Protein AF-A0A1F7IH40-F1 (afdb_monomer)

InterPro domains:
  IPR008752 Peptidase M11, gametolysin [PF05548] (237-484)
  IPR055372 Carbohydrate-binding module family 96 [PF24517] (741-883)

Nearest PDB structures (foldseek):
  8wab-assembly1_A  TM=8.880E-01  e=1.397E-15  Dysgonomonas sp. HDW5A
  4kkr-assembly1_A  TM=3.172E-01  e=5.698E-05  Vibrio cholerae MJ-1236
  4be6-assembly1_A  TM=3.573E-01  e=1.440E-04  Vibrio cholerae MJ-1236
  8rc4-assembly1_d  TM=4.873E-01  e=7.715E-03  Homo sapiens
  6z9c-assembly1_A  TM=2.840E-01  e=1.026E-03  Homo sapiens

Foldseek 3Di:
DDDDDDDDDDDDPVVVVVVVVVVVVVVVCVVVVVVVVVVVVVVVVPPDDDDDDDDDDDDDDPDPLLNLLVVLLVVLVVVLVVQVLHDDDPVSVVVNLVSLQSNQVSLCVCPPPHLVLNVLRARDPVSVVSDDVVCVVVLSHWDWDWAWFWKKKKWFAQPVVLDIDIWIAGPNATEHEHPPDDDAFTATWTFTAIDGPRHGYHYPCVVGIAHAPLDQLAAFEEQEEEEEEEQEPVHGAPDDQVQLCCQDVNPPLHLQVQCCQLLVNRYGYHYGYDYFYFYDPPVLVQLDVVSVVVRRVVRVVVVPDPCVVGLAYEYEYAAGPNSPRSGQKMAMCGRYIYGHHRPHDFRLRVSLNNLVSSQAAAAWAWAQAQALDDDPVRTDTRRLHPQQDSSRVSGSLGHHHDPQSCVSNCSQPPQQEEEDDAWDKAKAWASSDPDDGHAKYWYQLLFPQKIKIKGAHACDDSNVPQDVLRRQAIWIWIFGQFHSRTHIHTTQQRRDHPDDPCRNNNSGDHAQDWRAPPRRRKIKHFPGDDNTITIITIHGDPASFKEKDDKDKDQWDQHSLRAIEGEAFTKIWIKIKIWGQPFAFPWKKKWKQAQVRDIDIDIFDKDWDDRGSSCVRTTMIMTTDPMDGHHDWAKMKMWMWIATPVGHIYFIFMHIHTYYNDDDDDDDDDPDDRDDGDGHDDDDDDDDDDDDDDDDDDDDDDDDDDDDDDDDDDDDDDDDDDDDDDDDDDDDDDDDDDKDKWFFPFKWKAFPVFQQDAGRQPQKAKAAVVRGMKMKTKTFPQVCPPPDFPWKKKKWAWADFDPWKKWKFWFPDPPDHSRRDYNVPDTDTHDTQDIDGDDDHDGIDIDTNNVVCVVDPDRMTMMMIYTPHRGMTMTGDPNDPPNVRGIMMMTD

Secondary structure (DSSP, 8-state):
------------THHHHHHHHHHHHHTTTHHHHHHHHHHHHHHTTS-S----------------HHHHHHHHHHHHHHHHHHHTT----HHHHHHHHHHHHHHHHHHHTTTTT-HHHHHHTPPPHHHHHTS-HHHHHTT-S-EEEEEEEEEEEEEEEETTTTEEEEEEEETTEEEEE-TTSPPPPSEEEEEEEEEETTEEEES-HHHHEEESS-------EEEEEEEEEEEETTB-----HHHHHHHHH-SSSSHHHHHHHHTTTSEEEEEEEEEEEE--TTGGG--SHHHHHHHHHHHHHHTT--GGG-SEEEEEEPPPTTS----SEEEESSSEEEEE--SS--HHHHHHHHHHHTT---EEEEEBTTBSS--TTT-EEETT--TTSHHHH-STTPPPPPHHHHHHTT-S-GGGEEEE-S-EEEEEEBTT--SSS--EEEEE-SSSSEEEEEEB----GGGGGS-HHHHSS-EEEEEESS-TT--EEEE-SS--STT-TTGGGS-SPPTT-EEE-TTT--EEEEEEE-SSEEEEEEE--S----EEEEEEEES-EE-TTS-EEE-TTPEEEEEEEEEESSS-EEEEEEEEE-TTS-EEEEEEEEEE--S-SHHHHSEEEEEEEEEEE--SSEEEEEEEEEEETT-PBPPEEEEEEEE-SSPPPPPP--S------EEEPPPP--PPP-------------------PPPP-PPPP---PPPP-----PPPP--PPPPEEE--SEEEEEETTSTT---TT-SEEEEBTTTTEEEEEEEE-GGGTT---S-EEEEEEEEE--SS-EEEEE-S-----TTT--TTTPPPP--EEEEE----SSEEEEEE-HHHHHHS--SEEEEEEEES-SSPEEEE-TT-S-GGGS-EEEE-

Structure (mmCIF, N/CA/C/O backbone):
data_AF-A0A1F7IH40-F1
#
_entry.id   AF-A0A1F7IH40-F1
#
loop_
_atom_site.group_PDB
_atom_site.id
_atom_site.type_symbol
_atom_site.la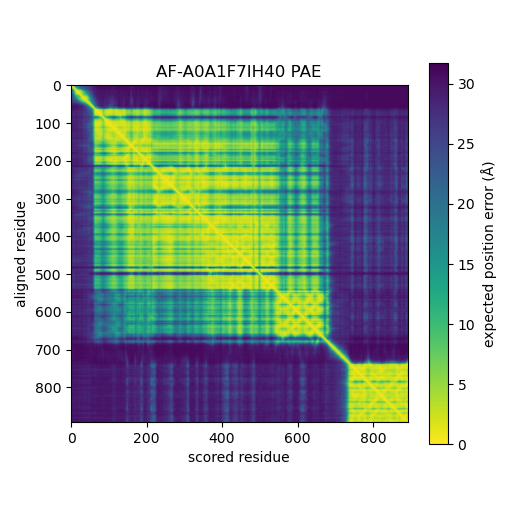bel_atom_id
_atom_site.label_alt_id
_atom_site.label_comp_id
_atom_site.label_asym_id
_atom_site.label_entity_id
_atom_site.label_seq_id
_atom_site.pdbx_PDB_ins_code
_atom_site.Cartn_x
_atom_site.Cartn_y
_atom_site.Cartn_z
_atom_site.occupancy
_atom_site.B_iso_or_equiv
_atom_site.auth_seq_id
_atom_site.auth_comp_id
_atom_site.auth_asym_id
_atom_site.auth_atom_id
_atom_site.pdbx_PDB_model_num
ATOM 1 N N . MET A 1 1 ? 35.200 -39.601 11.904 1.00 31.55 1 MET A N 1
ATOM 2 C CA . MET A 1 1 ? 35.349 -41.019 11.504 1.00 31.55 1 MET A CA 1
ATOM 3 C C . MET A 1 1 ? 36.508 -41.113 10.511 1.00 31.55 1 MET A C 1
ATOM 5 O O . MET A 1 1 ? 36.764 -40.129 9.834 1.00 31.55 1 MET A O 1
ATOM 9 N N . SER A 1 2 ? 37.238 -42.229 10.539 1.00 27.59 2 SER A N 1
ATOM 10 C CA . SER A 1 2 ? 38.558 -42.515 9.945 1.00 27.59 2 SER A CA 1
ATOM 11 C C . SER A 1 2 ? 38.853 -42.005 8.524 1.00 27.59 2 SER A C 1
ATOM 13 O O . SER A 1 2 ? 37.998 -42.037 7.646 1.00 27.59 2 SER A O 1
ATOM 15 N N . ILE A 1 3 ? 40.127 -41.653 8.320 1.00 35.00 3 ILE A N 1
ATOM 16 C CA . ILE A 1 3 ? 40.820 -41.389 7.049 1.00 35.00 3 ILE A CA 1
ATOM 17 C C . ILE A 1 3 ? 40.841 -42.653 6.172 1.00 35.00 3 ILE A C 1
ATOM 19 O O . ILE A 1 3 ? 41.009 -43.756 6.698 1.00 35.00 3 ILE A O 1
ATOM 23 N N . ASN A 1 4 ? 40.761 -42.474 4.849 1.00 28.94 4 ASN A N 1
ATOM 24 C CA . ASN A 1 4 ? 41.434 -43.347 3.885 1.00 28.94 4 ASN A CA 1
ATOM 25 C C . ASN A 1 4 ? 41.805 -42.567 2.611 1.00 28.94 4 ASN A C 1
ATOM 27 O O . ASN A 1 4 ? 40.940 -42.174 1.831 1.00 28.94 4 ASN A O 1
ATOM 31 N N . ASP A 1 5 ? 43.110 -42.371 2.425 1.00 38.44 5 ASP A N 1
ATOM 32 C CA . ASP A 1 5 ? 43.749 -41.947 1.180 1.00 38.44 5 ASP A CA 1
ATOM 33 C C . ASP A 1 5 ? 43.790 -43.101 0.169 1.00 38.44 5 ASP A C 1
ATOM 35 O O . ASP A 1 5 ? 44.081 -44.238 0.552 1.00 38.44 5 ASP A O 1
ATOM 39 N N . LYS A 1 6 ? 43.628 -42.790 -1.128 1.00 32.62 6 LYS A N 1
ATOM 40 C CA . LYS A 1 6 ? 44.474 -43.336 -2.211 1.00 32.62 6 LYS A CA 1
ATOM 41 C C . LYS A 1 6 ? 44.252 -42.638 -3.566 1.00 32.62 6 LYS A C 1
ATOM 43 O O . LYS A 1 6 ? 43.218 -42.805 -4.196 1.00 32.62 6 LYS A O 1
ATOM 48 N N . ASN A 1 7 ? 45.345 -42.006 -4.010 1.00 29.91 7 ASN A N 1
ATOM 49 C CA . ASN A 1 7 ? 45.889 -41.877 -5.373 1.00 29.91 7 ASN A CA 1
ATOM 50 C C . ASN A 1 7 ? 45.121 -41.071 -6.441 1.00 29.91 7 ASN A C 1
ATOM 52 O O . ASN A 1 7 ? 44.054 -41.470 -6.881 1.00 29.91 7 ASN A O 1
ATOM 56 N N . VAL A 1 8 ? 45.770 -40.037 -7.002 1.00 28.75 8 VAL A N 1
ATOM 57 C CA . VAL A 1 8 ? 46.522 -40.085 -8.283 1.00 28.75 8 VAL A CA 1
ATOM 58 C C . VAL A 1 8 ? 47.304 -38.767 -8.472 1.00 28.75 8 VAL A 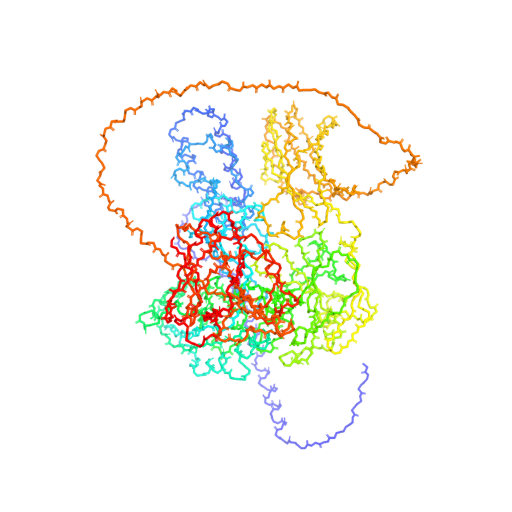C 1
ATOM 60 O O . VAL A 1 8 ? 46.845 -37.684 -8.127 1.00 28.75 8 VAL A O 1
ATOM 63 N N . SER A 1 9 ? 48.530 -38.894 -8.979 1.00 31.72 9 SER A N 1
ATOM 64 C CA . SER A 1 9 ? 49.558 -37.867 -9.184 1.00 31.72 9 SER A CA 1
ATOM 65 C C . SER A 1 9 ? 49.357 -36.999 -10.431 1.00 31.72 9 SER A C 1
ATOM 67 O O . SER A 1 9 ? 49.113 -37.560 -11.492 1.00 31.72 9 SER A O 1
ATOM 69 N N . PHE A 1 10 ? 49.671 -35.700 -10.351 1.00 29.08 10 PHE A N 1
ATOM 70 C CA . PHE A 1 10 ? 50.267 -34.935 -11.459 1.00 29.08 10 PHE A CA 1
ATOM 71 C C . PHE A 1 10 ? 51.255 -33.879 -10.931 1.00 29.08 10 PHE A C 1
ATOM 73 O O . PHE A 1 10 ? 51.117 -33.346 -9.831 1.00 29.08 10 PHE A O 1
ATOM 80 N N . SER A 1 11 ? 52.303 -33.658 -11.719 1.00 36.69 11 SER A N 1
ATOM 81 C CA . SER A 1 11 ? 53.461 -32.792 -11.497 1.00 36.69 11 SER A CA 1
ATOM 82 C C . SER A 1 11 ? 53.113 -31.328 -11.222 1.00 36.69 11 SER A C 1
ATOM 84 O O . SER A 1 11 ? 52.255 -30.784 -11.904 1.00 36.69 11 SER A O 1
ATOM 86 N N . ASN A 1 12 ? 53.859 -30.668 -10.326 1.00 40.84 12 ASN A N 1
ATOM 87 C CA . ASN A 1 12 ? 54.332 -29.290 -10.532 1.00 40.84 12 ASN A CA 1
ATOM 88 C C . ASN A 1 12 ? 55.325 -28.884 -9.434 1.00 40.84 12 ASN A C 1
ATOM 90 O O . ASN A 1 12 ? 54.953 -28.624 -8.288 1.00 40.84 12 ASN A O 1
ATOM 94 N N . SER A 1 13 ? 56.606 -28.801 -9.794 1.00 42.66 13 SER A N 1
ATOM 95 C CA . SER A 1 13 ? 57.679 -28.293 -8.930 1.00 42.66 13 SER A CA 1
ATOM 96 C C . SER A 1 13 ? 57.525 -26.805 -8.578 1.00 42.66 13 SER A C 1
ATOM 98 O O . SER A 1 13 ? 58.171 -26.349 -7.643 1.00 42.66 13 SER A O 1
ATOM 100 N N . GLU A 1 14 ? 56.619 -26.065 -9.227 1.00 41.44 14 GLU A N 1
ATOM 101 C CA . GLU A 1 14 ? 56.300 -24.666 -8.891 1.00 41.44 14 GLU A CA 1
ATOM 102 C C . GLU A 1 14 ? 55.417 -24.498 -7.639 1.00 41.44 14 GLU A C 1
ATOM 104 O O . GLU A 1 14 ? 55.418 -23.436 -7.013 1.00 41.44 14 GLU A O 1
ATOM 109 N N . ASN A 1 15 ? 54.697 -25.541 -7.206 1.00 49.69 15 ASN A N 1
ATOM 110 C CA . 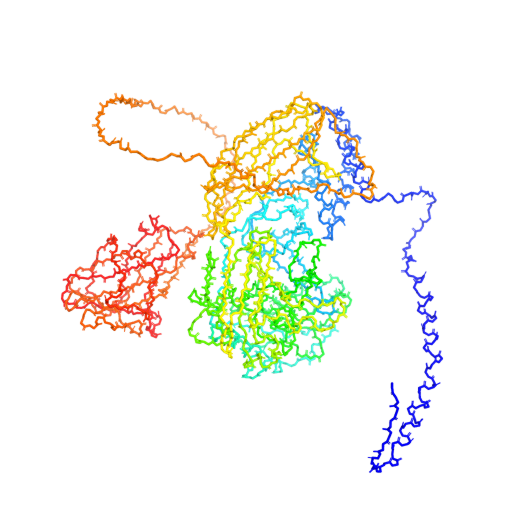ASN A 1 15 ? 53.778 -25.430 -6.064 1.00 49.69 15 ASN A CA 1
ATOM 111 C C . ASN A 1 15 ? 54.456 -25.635 -4.697 1.00 49.69 15 ASN A C 1
ATOM 113 O O . ASN A 1 15 ? 53.928 -25.176 -3.685 1.00 49.69 15 ASN A O 1
ATOM 117 N N . LYS A 1 16 ? 55.652 -26.242 -4.634 1.00 44.69 16 LYS A N 1
ATOM 118 C CA . LYS A 1 16 ? 56.411 -26.363 -3.371 1.00 44.69 16 LYS A CA 1
ATOM 119 C C . LYS A 1 16 ? 57.125 -25.067 -2.967 1.00 44.69 16 LYS A C 1
ATOM 121 O O . LYS A 1 16 ? 57.230 -24.802 -1.772 1.00 44.69 16 LYS A O 1
ATOM 126 N N . GLU A 1 17 ? 57.555 -24.234 -3.917 1.00 46.62 17 GLU A N 1
ATOM 127 C CA . GLU A 1 17 ? 58.127 -22.913 -3.600 1.00 46.62 17 GLU A CA 1
ATOM 128 C C . GLU A 1 17 ? 57.058 -21.869 -3.257 1.00 46.62 17 GLU A C 1
ATOM 130 O O . GLU A 1 17 ? 57.241 -21.108 -2.305 1.00 46.62 17 GLU A O 1
ATOM 135 N N . LYS A 1 18 ? 55.902 -21.877 -3.937 1.00 44.59 18 LYS A N 1
ATOM 136 C CA . LYS A 1 18 ? 54.784 -20.977 -3.601 1.00 44.59 18 LYS A CA 1
ATOM 137 C C . LYS A 1 18 ? 54.226 -21.243 -2.199 1.00 44.59 18 LYS A C 1
ATOM 139 O O . LYS A 1 18 ? 54.029 -20.298 -1.444 1.00 44.59 18 LYS A O 1
ATOM 144 N N . ILE A 1 19 ? 54.075 -22.508 -1.795 1.00 49.62 19 ILE A N 1
ATOM 145 C CA . ILE A 1 19 ? 53.600 -22.860 -0.443 1.00 49.62 19 ILE A CA 1
ATOM 146 C C . ILE A 1 19 ? 54.642 -22.505 0.635 1.00 49.62 19 ILE A C 1
ATOM 148 O O . ILE A 1 19 ? 54.274 -22.027 1.708 1.00 49.62 19 ILE A O 1
ATOM 152 N N . ARG A 1 20 ? 55.946 -22.640 0.349 1.00 48.00 20 ARG A N 1
ATOM 153 C CA . ARG A 1 20 ? 57.018 -22.236 1.279 1.00 48.00 20 ARG A CA 1
ATOM 154 C C . ARG A 1 20 ? 57.091 -20.712 1.459 1.00 48.00 20 ARG A C 1
ATOM 156 O O . ARG A 1 20 ? 57.293 -20.255 2.581 1.00 48.00 20 ARG A O 1
ATOM 163 N N . ASN A 1 21 ? 56.855 -19.931 0.401 1.00 45.34 21 ASN A N 1
ATOM 164 C CA . ASN A 1 21 ? 56.799 -18.466 0.482 1.00 45.34 21 ASN A CA 1
ATOM 165 C C . ASN A 1 21 ? 55.521 -17.947 1.160 1.00 45.34 21 ASN A C 1
ATOM 167 O O . ASN A 1 21 ? 55.593 -16.944 1.869 1.00 45.34 21 ASN A O 1
ATOM 171 N N . ILE A 1 22 ? 54.392 -18.655 1.034 1.00 48.28 22 ILE A N 1
ATOM 172 C CA . ILE A 1 22 ? 53.131 -18.339 1.733 1.00 48.28 22 ILE A CA 1
ATOM 173 C C . ILE A 1 22 ? 53.228 -18.649 3.242 1.00 48.28 22 ILE A C 1
ATOM 175 O O . ILE A 1 22 ? 52.742 -17.870 4.062 1.00 48.28 22 ILE A O 1
ATOM 179 N N . LEU A 1 23 ? 53.931 -19.718 3.642 1.00 41.94 23 LEU A N 1
ATOM 180 C CA . LEU A 1 23 ? 54.187 -20.051 5.057 1.00 41.94 23 LEU A CA 1
ATOM 181 C C . LEU A 1 23 ? 55.251 -19.155 5.727 1.00 41.94 23 LEU A C 1
ATOM 183 O O . LEU A 1 23 ? 55.197 -18.930 6.933 1.00 41.94 23 LEU A O 1
ATOM 187 N N . LEU A 1 24 ? 56.197 -18.591 4.965 1.00 42.09 24 LEU A N 1
ATOM 188 C CA . LEU A 1 24 ? 57.214 -17.663 5.492 1.00 42.09 24 LEU A CA 1
ATOM 189 C C . LEU A 1 24 ? 56.738 -16.202 5.583 1.00 42.09 24 LEU A C 1
ATOM 191 O O . LEU A 1 24 ? 57.270 -15.444 6.397 1.00 42.09 24 LEU A O 1
ATOM 195 N N . THR A 1 25 ? 55.734 -15.799 4.798 1.00 42.44 25 THR A N 1
ATOM 196 C CA . THR A 1 25 ? 55.097 -14.469 4.909 1.00 42.44 25 THR A CA 1
ATOM 197 C C . THR A 1 25 ? 54.036 -14.420 6.010 1.00 42.44 25 THR A C 1
ATOM 199 O O . THR A 1 25 ? 53.916 -13.403 6.691 1.00 42.44 25 THR A O 1
ATOM 202 N N . SER A 1 26 ? 53.350 -15.532 6.285 1.00 47.69 26 SER A N 1
ATOM 203 C CA . SER A 1 26 ? 52.362 -15.633 7.371 1.00 47.69 26 SER A CA 1
ATOM 204 C C . SER A 1 26 ? 52.978 -15.732 8.780 1.00 47.69 26 SER A C 1
ATOM 206 O O . SER A 1 26 ? 52.344 -15.303 9.743 1.00 47.69 26 SER A O 1
ATOM 208 N N . LEU A 1 27 ? 54.244 -16.154 8.930 1.00 40.38 27 LEU A N 1
ATOM 209 C CA . LEU A 1 27 ? 54.954 -16.138 10.226 1.00 40.38 27 LEU A CA 1
ATOM 210 C C . LEU A 1 27 ? 55.595 -14.784 10.608 1.00 40.38 27 LEU A C 1
ATOM 212 O O . LEU A 1 27 ? 56.076 -14.642 11.731 1.00 40.38 27 LEU A O 1
ATOM 216 N N . LYS A 1 28 ? 55.595 -13.776 9.721 1.00 44.88 28 LYS A N 1
ATOM 217 C CA . LYS A 1 28 ? 56.142 -12.429 10.009 1.00 44.88 28 LYS A CA 1
ATOM 218 C C . LYS A 1 28 ? 55.084 -11.364 10.327 1.00 44.88 28 LYS A C 1
ATOM 220 O O . LYS A 1 28 ? 55.450 -10.269 10.741 1.00 44.88 28 LYS A O 1
ATOM 225 N N . ILE A 1 29 ? 53.794 -11.676 10.181 1.00 46.34 29 ILE A N 1
ATOM 226 C CA . ILE A 1 29 ? 52.680 -10.730 10.414 1.00 46.34 29 ILE A CA 1
ATOM 227 C C . ILE A 1 29 ? 52.004 -10.962 11.784 1.00 46.34 29 ILE A C 1
ATOM 229 O O . ILE A 1 29 ? 51.344 -10.073 12.324 1.00 46.34 29 ILE A O 1
ATOM 233 N N . LEU A 1 30 ? 52.254 -12.111 12.420 1.00 40.22 30 LEU A N 1
ATOM 234 C CA . LEU A 1 30 ? 51.683 -12.468 13.723 1.00 40.22 30 LEU A CA 1
ATOM 235 C C . LEU A 1 30 ? 52.082 -11.537 14.901 1.00 40.22 30 LEU A C 1
ATOM 237 O O . LEU A 1 30 ? 51.232 -11.303 15.760 1.00 40.22 30 LEU A O 1
ATOM 241 N N . PRO A 1 31 ? 53.286 -10.920 14.958 1.00 43.69 31 PRO A N 1
ATOM 242 C CA . PRO A 1 31 ? 53.615 -9.956 16.018 1.00 43.69 31 PRO A CA 1
ATOM 243 C C . PRO A 1 31 ? 52.926 -8.591 15.838 1.00 43.69 31 PRO A C 1
ATOM 245 O O . PRO A 1 31 ? 52.682 -7.890 16.817 1.00 43.69 31 PRO A O 1
ATOM 248 N N . VAL A 1 32 ? 52.591 -8.212 14.597 1.00 48.16 32 VAL A N 1
ATOM 249 C CA . VAL A 1 32 ? 51.960 -6.919 14.272 1.00 48.16 32 VAL A CA 1
ATOM 250 C C . VAL A 1 32 ? 50.466 -6.949 14.600 1.00 48.16 32 VAL A C 1
ATOM 252 O O . VAL A 1 32 ? 49.932 -5.973 15.120 1.00 48.16 32 VAL A O 1
ATOM 255 N N . PHE A 1 33 ? 49.805 -8.094 14.410 1.00 45.66 33 PHE A N 1
ATOM 256 C CA . PHE A 1 33 ? 48.393 -8.273 14.767 1.00 45.66 33 PHE A CA 1
ATOM 257 C C . PHE A 1 33 ? 48.145 -8.236 16.288 1.00 45.66 33 PHE A C 1
ATOM 259 O O . PHE A 1 33 ? 47.139 -7.685 16.732 1.00 45.66 33 PHE A O 1
ATOM 266 N N . ILE A 1 34 ? 49.086 -8.734 17.102 1.00 44.62 34 ILE A N 1
ATOM 267 C CA . ILE A 1 34 ? 48.999 -8.678 18.575 1.00 44.62 34 ILE A CA 1
ATOM 268 C C . ILE A 1 34 ? 49.257 -7.250 19.100 1.00 44.62 34 ILE A C 1
ATOM 270 O O . ILE A 1 34 ? 48.617 -6.827 20.063 1.00 44.62 34 ILE A O 1
ATOM 274 N N . LEU A 1 35 ? 50.113 -6.461 18.434 1.00 40.00 35 LEU A N 1
ATOM 275 C CA . LEU A 1 35 ? 50.351 -5.056 18.797 1.00 40.00 35 LEU A CA 1
ATOM 276 C C . LEU A 1 35 ? 49.177 -4.133 18.407 1.00 40.00 35 LEU A C 1
ATOM 278 O O . LEU A 1 35 ? 48.859 -3.196 19.137 1.00 40.00 35 LEU A O 1
ATOM 282 N N . VAL A 1 36 ? 48.499 -4.415 17.287 1.00 45.03 36 VAL A N 1
ATOM 283 C CA . VAL A 1 36 ? 47.311 -3.668 16.831 1.00 45.03 36 VAL A CA 1
ATOM 284 C C . VAL A 1 36 ? 46.094 -3.959 17.720 1.00 45.03 36 VAL A C 1
ATOM 286 O O . VAL A 1 36 ? 45.376 -3.030 18.080 1.00 45.03 36 VAL A O 1
ATOM 289 N N . LEU A 1 37 ? 45.914 -5.198 18.192 1.00 40.50 37 LEU A N 1
ATOM 290 C CA . LEU A 1 37 ? 44.874 -5.536 19.178 1.00 40.50 37 LEU A CA 1
ATOM 291 C C . LEU A 1 37 ? 45.132 -4.904 20.563 1.00 40.50 37 LEU A C 1
ATOM 293 O O . LEU A 1 37 ? 44.183 -4.483 21.225 1.00 40.50 37 LEU A O 1
ATOM 297 N N . ALA A 1 38 ? 46.396 -4.734 20.972 1.00 38.78 38 ALA A N 1
ATOM 298 C CA . ALA A 1 38 ? 46.749 -4.009 22.197 1.00 38.78 38 ALA A CA 1
ATOM 299 C C . ALA A 1 38 ? 46.556 -2.479 22.077 1.00 38.78 38 ALA A C 1
ATOM 301 O O . ALA A 1 38 ? 46.170 -1.834 23.053 1.00 38.78 38 ALA A O 1
ATOM 302 N N . MET A 1 39 ? 46.752 -1.890 20.888 1.00 37.88 39 MET A N 1
ATOM 303 C CA . MET A 1 39 ? 46.488 -0.460 20.652 1.00 37.88 39 MET A CA 1
ATOM 304 C C . MET A 1 39 ? 44.999 -0.136 20.446 1.00 37.88 39 MET A C 1
ATOM 306 O O . MET A 1 39 ? 44.554 0.938 20.850 1.00 37.88 39 MET A O 1
ATOM 310 N N . ILE A 1 40 ? 44.196 -1.073 19.930 1.00 40.41 40 ILE A N 1
ATOM 311 C CA . ILE A 1 40 ? 42.729 -0.934 19.868 1.00 40.41 40 ILE A CA 1
ATOM 312 C C . ILE A 1 40 ? 42.106 -1.071 21.273 1.00 40.41 40 ILE A C 1
ATOM 314 O O . ILE A 1 40 ? 41.187 -0.326 21.610 1.00 40.41 40 ILE A O 1
ATOM 318 N N . GLY A 1 41 ? 42.673 -1.916 22.146 1.00 36.88 41 GLY A N 1
ATOM 319 C CA . GLY A 1 41 ? 42.272 -2.019 23.559 1.00 36.88 41 GLY A CA 1
ATOM 320 C C . GLY A 1 41 ? 42.599 -0.786 24.420 1.00 36.88 41 GLY A C 1
ATOM 321 O O . GLY A 1 41 ? 41.905 -0.524 25.400 1.00 36.88 41 GLY A O 1
ATOM 322 N N . ALA A 1 42 ? 43.606 0.012 24.044 1.00 34.84 42 ALA A N 1
ATOM 323 C CA . ALA A 1 42 ? 43.968 1.253 24.740 1.00 34.84 42 ALA A CA 1
ATOM 324 C C . ALA A 1 42 ? 43.314 2.519 24.138 1.00 34.84 42 ALA A C 1
ATOM 326 O O . ALA A 1 42 ? 43.137 3.511 24.844 1.00 34.84 42 ALA A O 1
ATOM 327 N N . GLY A 1 43 ? 42.901 2.490 22.863 1.00 33.81 43 GLY A N 1
ATOM 328 C CA . GLY A 1 43 ? 42.227 3.609 22.185 1.00 33.81 43 GLY A CA 1
ATOM 329 C C . GLY A 1 43 ? 40.728 3.742 22.487 1.00 33.81 43 GLY A C 1
ATOM 330 O O . GLY A 1 43 ? 40.176 4.836 22.386 1.00 33.81 43 GLY A O 1
ATOM 331 N N . LEU A 1 44 ? 40.071 2.663 22.926 1.00 33.53 44 LEU A N 1
ATOM 332 C CA . LEU A 1 44 ? 38.642 2.660 23.280 1.00 33.53 44 LEU A CA 1
ATOM 333 C C . LEU A 1 44 ? 38.332 3.225 24.682 1.00 33.53 44 LEU A C 1
ATOM 335 O O . LEU A 1 44 ? 37.164 3.385 25.022 1.00 33.53 44 LEU A O 1
ATOM 339 N N . ASN A 1 45 ? 39.350 3.612 25.463 1.00 33.94 45 ASN A N 1
ATOM 340 C CA . ASN A 1 45 ? 39.183 4.292 26.757 1.00 33.94 45 ASN A CA 1
ATOM 341 C C . ASN A 1 45 ? 39.595 5.780 26.758 1.00 33.94 45 ASN A C 1
ATOM 343 O O . ASN A 1 45 ? 39.509 6.433 27.795 1.00 33.94 45 ASN A O 1
ATOM 347 N N . LEU A 1 46 ? 39.994 6.357 25.615 1.00 31.52 46 LEU A N 1
ATOM 348 C CA . LEU A 1 46 ? 40.430 7.761 25.514 1.00 31.52 46 LEU A CA 1
ATOM 349 C C . LEU A 1 46 ? 39.878 8.461 24.259 1.00 31.52 46 LEU A C 1
ATOM 351 O O . LEU A 1 46 ? 40.622 9.026 23.463 1.00 31.52 46 LEU A O 1
ATOM 355 N N . ARG A 1 47 ? 38.552 8.458 24.067 1.00 31.31 47 ARG A N 1
ATOM 356 C CA . ARG A 1 47 ? 37.882 9.448 23.193 1.00 31.31 47 ARG A CA 1
ATOM 357 C C . ARG A 1 47 ? 36.427 9.723 23.586 1.00 31.31 47 ARG A C 1
ATOM 359 O O . ARG A 1 47 ? 35.531 9.823 22.760 1.00 31.31 47 ARG A O 1
ATOM 366 N N . LYS A 1 48 ? 36.204 9.890 24.887 1.00 30.05 48 LYS A N 1
ATOM 367 C CA . LYS A 1 48 ? 35.161 10.761 25.444 1.00 30.05 48 LYS A CA 1
ATOM 368 C C . LYS A 1 48 ? 35.913 11.823 26.240 1.00 30.05 48 LYS A C 1
ATOM 370 O O . LYS A 1 48 ? 36.835 11.456 26.955 1.00 30.05 48 LYS A O 1
ATOM 375 N N . SER A 1 49 ? 35.513 13.089 26.128 1.00 34.16 49 SER A N 1
ATOM 376 C CA . SER A 1 49 ? 36.132 14.275 26.752 1.00 34.16 49 SER A CA 1
ATOM 377 C C . SER A 1 49 ? 37.320 14.885 25.998 1.00 34.16 49 SER A C 1
ATOM 379 O O . SER A 1 49 ? 38.465 14.601 26.328 1.00 34.16 49 SER A O 1
ATOM 381 N N . GLN A 1 50 ? 37.034 15.832 25.099 1.00 27.17 50 GLN A N 1
ATOM 382 C CA . GLN A 1 50 ? 37.704 17.140 25.088 1.00 27.17 50 GLN A CA 1
ATOM 383 C C . GLN A 1 50 ? 36.714 18.198 24.577 1.00 27.17 50 GLN A C 1
ATOM 385 O O . GLN A 1 50 ? 36.522 18.368 23.380 1.00 27.17 50 GLN A O 1
ATOM 390 N N . ASP A 1 51 ? 36.085 18.877 25.531 1.00 28.58 51 ASP A N 1
ATOM 391 C CA . ASP A 1 51 ? 35.351 20.131 25.369 1.00 28.58 51 ASP A CA 1
ATOM 392 C C . ASP A 1 51 ? 36.165 21.189 26.148 1.00 28.58 51 ASP A C 1
ATOM 394 O O . ASP A 1 51 ? 36.459 20.952 27.329 1.00 28.58 51 ASP A O 1
ATOM 398 N N . PRO A 1 52 ? 36.663 22.284 25.543 1.00 30.88 52 PRO A N 1
ATOM 399 C CA . PRO A 1 52 ? 37.574 23.188 26.234 1.00 30.88 52 PRO A CA 1
ATOM 400 C C . PRO A 1 52 ? 36.848 24.424 26.792 1.00 30.88 52 PRO A C 1
ATOM 402 O O . PRO A 1 52 ? 36.649 25.392 26.065 1.00 30.88 52 PRO A O 1
ATOM 405 N N . ARG A 1 53 ? 36.579 24.447 28.111 1.00 29.28 53 ARG A N 1
ATOM 406 C CA . ARG A 1 53 ? 37.118 25.434 29.092 1.00 29.28 53 ARG A CA 1
ATOM 407 C C . ARG A 1 53 ? 36.307 25.549 30.404 1.00 29.28 53 ARG A C 1
ATOM 409 O O . ARG A 1 53 ? 35.113 25.804 30.411 1.00 29.28 53 ARG A O 1
ATOM 416 N N . SER A 1 54 ? 37.089 25.479 31.490 1.00 26.64 54 SER A N 1
ATOM 417 C CA . SER A 1 54 ? 36.969 26.081 32.837 1.00 26.64 54 SER A CA 1
ATOM 418 C C . SER A 1 54 ? 35.889 25.625 33.836 1.00 26.64 54 SER A C 1
ATOM 420 O O . SER A 1 54 ? 34.810 26.194 33.934 1.00 26.64 54 SER A O 1
ATOM 422 N N . SER A 1 55 ? 36.294 24.674 34.685 1.00 29.09 55 SER A N 1
ATOM 423 C CA . SER A 1 55 ? 36.391 24.782 36.158 1.00 29.09 55 SER A CA 1
ATOM 424 C C . SER A 1 55 ? 35.443 25.727 36.926 1.00 29.09 55 SER A C 1
ATOM 426 O O . SER A 1 55 ? 35.727 26.917 37.041 1.00 29.09 55 SER A O 1
ATOM 428 N N . ALA A 1 56 ? 34.468 25.145 37.633 1.00 28.27 56 ALA A N 1
ATOM 429 C CA . ALA A 1 56 ? 34.216 25.382 39.062 1.00 28.27 56 ALA A CA 1
ATOM 430 C C . ALA A 1 56 ? 33.333 24.254 39.636 1.00 28.27 56 ALA A C 1
ATOM 432 O O . ALA A 1 56 ? 32.433 23.746 38.976 1.00 28.27 56 ALA A O 1
ATOM 433 N N . VAL A 1 57 ? 33.654 23.837 40.857 1.00 35.91 57 VAL A N 1
ATOM 434 C CA . VAL A 1 57 ? 33.104 22.695 41.599 1.00 35.91 57 VAL A CA 1
ATOM 435 C C . VAL A 1 57 ? 31.615 22.880 41.926 1.00 35.91 57 VAL A C 1
ATOM 437 O O . VAL A 1 57 ? 31.231 23.894 42.498 1.00 35.91 57 VAL A O 1
ATOM 440 N N . GLY A 1 58 ? 30.802 21.861 41.634 1.00 26.47 58 GLY A N 1
ATOM 441 C CA . GLY A 1 58 ? 29.415 21.735 42.086 1.00 26.47 58 GLY A CA 1
ATOM 442 C C . GLY A 1 58 ? 28.855 20.359 41.723 1.00 26.47 58 GLY A C 1
ATOM 443 O O . GLY A 1 58 ? 28.713 20.022 40.552 1.00 26.47 58 GLY A O 1
ATOM 444 N N . THR A 1 59 ? 28.587 19.532 42.728 1.00 32.84 59 THR A N 1
ATOM 445 C CA . THR A 1 59 ? 27.957 18.212 42.610 1.00 32.84 59 THR A CA 1
ATOM 446 C C . THR A 1 59 ? 26.554 18.333 42.013 1.00 32.84 59 THR A C 1
ATOM 448 O O . THR A 1 59 ? 25.648 18.778 42.709 1.00 32.84 59 THR A O 1
ATOM 451 N N . ASN A 1 60 ? 26.353 17.898 40.768 1.00 30.75 60 ASN A N 1
ATOM 452 C CA . ASN A 1 60 ? 25.021 17.737 40.185 1.00 30.75 60 ASN A CA 1
ATOM 453 C C . ASN A 1 60 ? 24.819 16.284 39.742 1.00 30.75 60 ASN A C 1
ATOM 455 O O . ASN A 1 60 ? 25.445 15.815 38.791 1.00 30.75 60 ASN A O 1
ATOM 459 N N . ASN A 1 61 ? 23.909 15.587 40.429 1.00 35.59 61 ASN A N 1
ATOM 460 C CA . ASN A 1 61 ? 23.208 14.424 39.892 1.00 35.59 61 ASN A CA 1
ATOM 461 C C . ASN A 1 61 ? 22.693 14.785 38.490 1.00 35.59 61 ASN A C 1
ATOM 463 O O . ASN A 1 61 ? 21.890 15.709 38.359 1.00 35.59 61 ASN A O 1
ATOM 467 N N . LYS A 1 62 ? 23.131 14.079 37.441 1.00 38.34 62 LYS A N 1
ATOM 468 C CA . LYS A 1 62 ? 22.459 14.147 36.136 1.00 38.34 62 LYS A CA 1
ATOM 469 C C . LYS A 1 62 ? 21.071 13.529 36.305 1.00 38.34 62 LYS A C 1
ATOM 471 O O . LYS A 1 62 ? 20.930 12.312 36.280 1.00 38.34 62 LYS A O 1
ATOM 476 N N . ILE A 1 63 ? 20.068 14.368 36.541 1.00 53.06 63 ILE A N 1
ATOM 477 C CA . ILE A 1 63 ? 18.660 13.969 36.529 1.00 53.06 63 ILE A CA 1
ATOM 478 C C . ILE A 1 63 ? 18.356 13.432 35.121 1.00 53.06 63 ILE A C 1
ATOM 480 O O . ILE A 1 63 ? 18.688 14.085 34.134 1.00 53.06 63 ILE A O 1
ATOM 484 N N . ASN A 1 64 ? 17.772 12.236 35.021 1.00 77.19 64 ASN A N 1
ATOM 485 C CA . ASN A 1 64 ? 17.316 11.663 33.751 1.00 77.19 64 ASN A CA 1
ATOM 486 C C . ASN A 1 64 ? 16.254 12.588 33.122 1.00 77.19 64 ASN A C 1
ATOM 488 O O . ASN A 1 64 ? 15.368 13.066 33.830 1.00 77.19 64 ASN A O 1
ATOM 492 N N . ASN A 1 65 ? 16.312 12.818 31.805 1.00 76.50 65 ASN A N 1
ATOM 493 C CA . ASN A 1 65 ? 15.359 13.655 31.061 1.00 76.50 65 ASN A CA 1
ATOM 494 C C . ASN A 1 65 ? 13.891 13.313 31.378 1.00 76.50 65 ASN A C 1
ATOM 496 O O . ASN A 1 65 ? 13.080 14.222 31.554 1.00 76.50 65 ASN A O 1
ATOM 500 N N . SER A 1 66 ? 13.570 12.021 31.537 1.00 72.31 66 SER A N 1
ATOM 501 C CA . SER A 1 66 ? 12.228 11.561 31.940 1.00 72.31 66 SER A CA 1
ATOM 502 C C . SER A 1 66 ? 11.824 12.095 33.318 1.00 72.31 66 SER A C 1
ATOM 504 O O . SER A 1 66 ? 10.731 12.631 33.491 1.00 72.31 66 SER A O 1
ATOM 506 N N . ASP A 1 67 ? 12.706 11.986 34.311 1.00 74.25 67 ASP A N 1
ATOM 507 C CA . ASP A 1 67 ? 12.414 12.439 35.675 1.00 74.25 67 ASP A CA 1
ATOM 508 C C . ASP A 1 67 ? 12.306 13.964 35.733 1.00 74.25 67 ASP A C 1
ATOM 510 O O . ASP A 1 67 ? 11.472 14.514 36.458 1.00 74.25 67 ASP A O 1
ATOM 514 N N . ARG A 1 68 ? 13.102 14.661 34.912 1.00 84.88 68 ARG A N 1
ATOM 515 C CA . ARG A 1 68 ? 13.050 16.117 34.810 1.00 84.88 68 ARG A CA 1
ATOM 516 C C . ARG A 1 68 ? 11.751 16.606 34.170 1.00 84.88 68 ARG A C 1
ATOM 518 O O . ARG A 1 68 ? 11.126 17.501 34.735 1.00 84.88 68 ARG A O 1
ATOM 525 N N . ILE A 1 69 ? 11.304 16.006 33.062 1.00 81.75 69 ILE A N 1
ATOM 526 C CA . ILE A 1 69 ? 9.998 16.323 32.458 1.00 81.75 69 ILE A CA 1
ATOM 527 C C . ILE A 1 69 ? 8.868 16.099 33.465 1.00 81.75 69 ILE A C 1
ATOM 529 O O . ILE A 1 69 ? 8.010 16.966 33.620 1.00 81.75 69 ILE A O 1
ATOM 533 N N . LYS A 1 70 ? 8.879 14.973 34.189 1.00 71.19 70 LYS A N 1
ATOM 534 C CA . LYS A 1 70 ? 7.853 14.658 35.197 1.00 71.19 70 LYS A CA 1
ATOM 535 C C . LYS A 1 70 ? 7.805 15.699 36.318 1.00 71.19 70 LYS A C 1
ATOM 537 O O . LYS A 1 70 ? 6.717 16.112 36.730 1.00 71.19 70 LYS A O 1
ATOM 542 N N . ALA A 1 71 ? 8.969 16.160 36.779 1.00 73.56 71 ALA A N 1
ATOM 543 C CA . ALA A 1 71 ? 9.058 17.240 37.757 1.00 73.56 71 ALA A CA 1
ATOM 544 C C . ALA A 1 71 ? 8.458 18.546 37.210 1.00 73.56 71 ALA A C 1
ATOM 546 O O . ALA A 1 71 ? 7.642 19.171 37.883 1.00 73.56 71 ALA A O 1
ATOM 547 N N . ILE A 1 72 ? 8.782 18.920 35.968 1.00 79.62 72 ILE A N 1
ATOM 548 C CA . ILE A 1 72 ? 8.238 20.133 35.341 1.00 79.62 72 ILE A CA 1
ATOM 549 C C . ILE A 1 72 ? 6.715 20.032 35.129 1.00 79.62 72 ILE A C 1
ATOM 551 O O . ILE A 1 72 ? 5.988 20.972 35.449 1.00 79.62 72 ILE A O 1
ATOM 555 N N . ASN A 1 73 ? 6.204 18.884 34.670 1.00 80.25 73 ASN A N 1
ATOM 556 C CA . ASN A 1 73 ? 4.762 18.638 34.529 1.00 80.25 73 ASN A CA 1
ATOM 557 C C . ASN A 1 73 ? 4.022 18.808 35.869 1.00 80.25 73 ASN A C 1
ATOM 559 O O . ASN A 1 73 ? 2.911 19.342 35.913 1.00 80.25 73 ASN A O 1
ATOM 563 N N . SER A 1 74 ? 4.654 18.403 36.974 1.00 73.69 74 SER A N 1
ATOM 564 C CA . SER A 1 74 ? 4.104 18.575 38.324 1.00 73.69 74 SER A CA 1
ATOM 565 C C . SER A 1 74 ? 4.042 20.049 38.743 1.00 73.69 74 SER A C 1
ATOM 567 O O . SER A 1 74 ? 3.056 20.469 39.350 1.00 73.69 74 SER A O 1
ATOM 569 N N . GLU A 1 75 ? 5.042 20.854 38.374 1.00 79.69 75 GLU A N 1
ATOM 570 C CA . GLU A 1 75 ? 5.042 22.304 38.614 1.00 79.69 75 GLU A CA 1
ATOM 571 C C . GLU A 1 75 ? 3.911 23.017 37.857 1.00 79.69 75 GLU A C 1
ATOM 573 O O . GLU A 1 75 ? 3.239 23.879 38.424 1.00 79.69 75 GLU A O 1
ATOM 578 N N . PHE A 1 76 ? 3.609 22.617 36.617 1.00 78.62 76 PHE A N 1
ATOM 579 C CA . PHE A 1 76 ? 2.465 23.164 35.868 1.00 78.62 76 PHE A CA 1
ATOM 580 C C . PHE A 1 76 ? 1.129 22.849 36.533 1.00 78.62 76 PHE A C 1
ATOM 582 O O . PHE A 1 76 ? 0.257 23.713 36.643 1.00 78.62 76 PHE A O 1
ATOM 589 N N . LEU A 1 77 ? 0.975 21.630 37.042 1.00 72.19 77 LEU A N 1
ATOM 590 C CA . LEU A 1 77 ? -0.226 21.252 37.771 1.00 72.19 77 LEU A CA 1
ATOM 591 C C . LEU A 1 77 ? -0.365 22.042 39.087 1.00 72.19 77 LEU A C 1
ATOM 593 O O . LEU A 1 77 ? -1.462 22.481 39.439 1.00 72.19 77 LEU A O 1
ATOM 597 N N . ASN A 1 78 ? 0.736 22.247 39.815 1.00 71.38 78 ASN A N 1
ATOM 598 C CA . ASN A 1 78 ? 0.757 23.054 41.039 1.00 71.38 78 ASN A CA 1
ATOM 599 C C . ASN A 1 78 ? 0.448 24.530 40.760 1.00 71.38 78 ASN A C 1
ATOM 601 O O . ASN A 1 78 ? -0.272 25.173 41.530 1.00 71.38 78 ASN A O 1
ATOM 605 N N . TYR A 1 79 ? 0.930 25.056 39.637 1.00 74.06 79 TYR A N 1
ATOM 606 C CA . TYR A 1 79 ? 0.605 26.394 39.166 1.00 74.06 79 TYR A CA 1
ATOM 607 C C . TYR A 1 79 ? -0.904 26.567 38.957 1.00 74.06 79 TYR A C 1
ATOM 609 O O . TYR A 1 79 ? -1.515 27.459 39.548 1.00 74.06 79 TYR A O 1
ATOM 617 N N . VAL A 1 80 ? -1.539 25.674 38.192 1.00 70.94 80 VAL A N 1
ATOM 618 C CA . VAL A 1 80 ? -2.989 25.733 37.931 1.00 70.94 80 VAL A CA 1
ATOM 619 C C . VAL A 1 80 ? -3.792 25.650 39.235 1.00 70.94 80 VAL A C 1
ATOM 621 O O . VAL A 1 80 ? -4.742 26.407 39.443 1.00 70.94 80 VAL A O 1
ATOM 624 N N . LYS A 1 81 ? -3.365 24.797 40.174 1.00 68.62 81 LYS A N 1
ATOM 625 C CA . LYS A 1 81 ? -4.004 24.660 41.494 1.00 68.62 81 LYS A CA 1
ATOM 626 C C . LYS A 1 81 ? -3.865 25.903 42.374 1.00 68.62 81 LYS A C 1
ATOM 628 O O . LYS A 1 81 ? -4.810 26.247 43.082 1.00 68.62 81 LYS A O 1
ATOM 633 N N . SER A 1 82 ? -2.695 26.541 42.377 1.00 68.12 82 SER A N 1
ATOM 634 C CA . SER A 1 82 ? -2.406 27.684 43.256 1.00 68.12 82 SER A CA 1
ATOM 635 C C . SER A 1 82 ? -3.013 28.993 42.753 1.00 68.12 82 SER A C 1
ATOM 637 O O . SER A 1 82 ? -3.361 29.848 43.565 1.00 68.12 82 SER A O 1
ATOM 639 N N . THR A 1 83 ? -3.195 29.138 41.439 1.00 65.62 83 THR A N 1
ATOM 640 C CA . THR A 1 83 ? -3.687 30.381 40.834 1.00 65.62 83 THR A CA 1
ATOM 641 C C . THR A 1 83 ? -5.208 30.485 40.768 1.00 65.62 83 THR A C 1
ATOM 643 O O . THR A 1 83 ? -5.716 31.601 40.797 1.00 65.62 83 THR A O 1
ATOM 646 N N . LYS A 1 84 ? -5.964 29.377 40.687 1.00 58.38 84 LYS A N 1
ATOM 647 C CA . LYS A 1 84 ? -7.433 29.393 40.462 1.00 58.38 84 LYS A CA 1
ATOM 648 C C . LYS A 1 84 ? -7.877 30.346 39.323 1.00 58.38 84 LYS A C 1
ATOM 650 O O . LYS A 1 84 ? -8.989 30.868 39.360 1.00 58.38 84 LYS A O 1
ATOM 655 N N . GLY A 1 85 ? -7.008 30.627 38.347 1.00 50.94 85 GLY A N 1
ATOM 656 C CA . GLY A 1 85 ? -7.261 31.607 37.281 1.00 50.94 85 GLY A CA 1
ATOM 657 C C . GLY A 1 85 ? -7.044 33.090 37.643 1.00 50.94 85 GLY A C 1
ATOM 658 O O . GLY A 1 85 ? -7.485 33.956 36.891 1.00 50.94 85 GLY A O 1
ATOM 659 N N . GLN A 1 86 ? -6.390 33.420 38.764 1.00 54.25 86 GLN A N 1
ATOM 660 C CA . GLN A 1 86 ? -6.023 34.796 39.142 1.00 54.25 86 GLN A CA 1
ATOM 661 C C . GLN A 1 86 ? -4.595 35.177 38.718 1.00 54.25 86 GLN A C 1
ATOM 663 O O . GLN A 1 86 ? -3.708 34.329 38.617 1.00 54.25 86 GLN A O 1
ATOM 668 N N . ALA A 1 87 ? -4.372 36.478 38.491 1.00 54.72 87 ALA A N 1
ATOM 669 C CA . ALA A 1 87 ? -3.076 37.028 38.101 1.00 54.72 87 ALA A CA 1
ATOM 670 C C . ALA A 1 87 ? -2.016 36.838 39.203 1.00 54.72 87 ALA A C 1
ATOM 672 O O . ALA A 1 87 ? -2.254 37.138 40.373 1.00 54.72 87 ALA A O 1
ATOM 673 N N . ILE A 1 88 ? -0.831 36.376 38.808 1.00 64.88 88 ILE A N 1
ATOM 674 C CA . ILE A 1 88 ? 0.340 36.172 39.672 1.00 64.88 88 ILE A CA 1
ATOM 675 C C . ILE A 1 88 ? 1.430 37.213 39.405 1.00 64.88 88 ILE A C 1
ATOM 677 O O . ILE A 1 88 ? 1.401 37.926 38.405 1.00 64.88 88 ILE A O 1
ATOM 681 N N . ASN A 1 89 ? 2.414 37.294 40.303 1.00 69.56 89 ASN A N 1
ATOM 682 C CA . ASN A 1 89 ? 3.550 38.199 40.142 1.00 69.56 89 ASN A CA 1
ATOM 683 C C . ASN A 1 89 ? 4.441 37.826 38.930 1.00 69.56 89 ASN A C 1
ATOM 685 O O . ASN A 1 89 ? 4.439 36.693 38.435 1.00 69.56 89 ASN A O 1
ATOM 689 N N . GLN A 1 90 ? 5.227 38.801 38.461 1.00 69.81 90 GLN A N 1
ATOM 690 C CA . GLN A 1 90 ? 6.080 38.662 37.276 1.00 69.81 90 GLN A CA 1
ATOM 691 C C . GLN A 1 90 ? 7.134 37.550 37.430 1.00 69.81 90 GLN A C 1
ATOM 693 O O . GLN A 1 90 ? 7.355 36.786 36.500 1.00 69.81 90 GLN A O 1
ATOM 698 N N . GLN A 1 91 ? 7.717 37.385 38.621 1.00 71.81 91 GLN A N 1
ATOM 699 C CA . GLN A 1 91 ? 8.759 36.386 38.881 1.00 71.81 91 GLN A CA 1
ATOM 700 C C . GLN A 1 91 ? 8.246 34.943 38.746 1.00 71.81 91 GLN A C 1
ATOM 702 O O . GLN A 1 91 ? 8.913 34.088 38.166 1.00 71.81 91 GLN A O 1
ATOM 707 N N . SER A 1 92 ? 7.038 34.662 39.241 1.00 70.75 92 SER A N 1
ATOM 708 C CA . SER A 1 92 ? 6.373 33.370 39.051 1.00 70.75 92 SER A CA 1
ATOM 709 C C . SER A 1 92 ? 6.020 33.121 37.581 1.00 70.75 92 SER A C 1
ATOM 711 O O . SER A 1 92 ? 6.065 31.980 37.125 1.00 70.75 92 SER A O 1
ATOM 713 N N . THR A 1 93 ? 5.725 34.183 36.826 1.00 72.06 93 THR A N 1
ATOM 714 C CA . THR A 1 93 ? 5.472 34.107 35.381 1.00 72.06 93 THR A CA 1
ATOM 715 C C . THR A 1 93 ? 6.754 33.792 34.608 1.00 72.06 93 THR A C 1
ATOM 717 O O . THR A 1 93 ? 6.741 32.920 33.738 1.00 72.06 93 THR A O 1
ATOM 720 N N . ASP A 1 94 ? 7.875 34.431 34.945 1.00 79.50 94 ASP A N 1
ATOM 721 C CA . ASP A 1 94 ? 9.175 34.204 34.300 1.00 79.50 94 ASP A CA 1
ATOM 722 C C . ASP A 1 94 ? 9.710 32.789 34.589 1.00 79.50 94 ASP A C 1
ATOM 724 O O . ASP A 1 94 ? 10.193 32.101 33.688 1.00 79.50 94 ASP A O 1
ATOM 728 N N . ASN A 1 95 ? 9.539 32.298 35.821 1.00 83.44 95 ASN A N 1
ATOM 729 C CA . ASN A 1 95 ? 9.882 30.919 36.176 1.00 83.44 95 ASN A CA 1
ATOM 730 C C . ASN A 1 95 ? 9.076 29.896 35.365 1.00 83.44 95 ASN A C 1
ATOM 732 O O . ASN A 1 95 ? 9.644 28.926 34.866 1.00 83.44 95 ASN A O 1
ATOM 736 N N . LEU A 1 96 ? 7.770 30.123 35.188 1.00 84.62 96 LEU A N 1
ATOM 737 C CA . LEU A 1 96 ? 6.919 29.240 34.391 1.00 84.62 96 LEU A CA 1
ATOM 738 C C . LEU A 1 96 ? 7.351 29.211 32.916 1.00 84.62 96 LEU A C 1
ATOM 740 O O . LEU A 1 96 ? 7.380 28.143 32.307 1.00 84.62 96 LEU A O 1
ATOM 744 N N . HIS A 1 97 ? 7.742 30.360 32.356 1.00 88.88 97 HIS A N 1
ATOM 745 C CA . HIS A 1 97 ? 8.290 30.438 31.000 1.00 88.88 97 HIS A CA 1
ATOM 746 C C . HIS A 1 97 ? 9.581 29.627 30.850 1.00 88.88 97 HIS A C 1
ATOM 748 O O . HIS A 1 97 ? 9.717 28.880 29.882 1.00 88.88 97 HIS A O 1
ATOM 754 N N . ASN A 1 98 ? 10.506 29.742 31.806 1.00 89.50 98 ASN A N 1
ATOM 755 C CA . ASN A 1 98 ? 11.764 28.994 31.783 1.00 89.50 98 ASN A CA 1
ATOM 756 C C . ASN A 1 98 ? 11.525 27.481 31.879 1.00 89.50 98 ASN A C 1
ATOM 758 O O . ASN A 1 98 ? 12.115 26.717 31.117 1.00 89.50 98 ASN A O 1
ATOM 762 N N . LEU A 1 99 ? 10.608 27.054 32.752 1.00 91.31 99 LEU A N 1
ATOM 763 C CA . LEU A 1 99 ? 10.215 25.648 32.874 1.00 91.31 99 LEU A CA 1
ATOM 764 C C . LEU A 1 99 ? 9.559 25.123 31.588 1.00 91.31 99 LEU A C 1
ATOM 766 O O . LEU A 1 99 ? 9.867 24.017 31.152 1.00 91.31 99 LEU A O 1
ATOM 770 N N . ALA A 1 100 ? 8.702 25.918 30.942 1.00 92.44 100 ALA A N 1
ATOM 771 C CA . ALA A 1 100 ? 8.097 25.554 29.661 1.00 92.44 100 ALA A CA 1
ATOM 772 C C . ALA A 1 100 ? 9.128 25.431 28.536 1.00 92.44 100 ALA A C 1
ATOM 774 O O . ALA A 1 100 ? 9.079 24.474 27.765 1.00 92.44 100 ALA A O 1
ATOM 775 N N . ALA A 1 101 ? 10.097 26.345 28.480 1.00 93.62 101 ALA A N 1
ATOM 776 C CA . ALA A 1 101 ? 11.197 26.266 27.526 1.00 93.62 101 ALA A CA 1
ATOM 777 C C . ALA A 1 101 ? 12.066 25.017 27.747 1.00 93.62 101 ALA A C 1
ATOM 779 O O . ALA A 1 101 ? 12.384 24.319 26.784 1.00 93.62 101 ALA A O 1
ATOM 780 N N . GLU A 1 102 ? 12.399 24.693 28.999 1.00 94.25 102 GLU A N 1
ATOM 781 C CA . GLU A 1 102 ? 13.157 23.486 29.341 1.00 94.25 102 GLU A CA 1
ATOM 782 C C . GLU A 1 102 ? 12.384 22.211 28.981 1.00 94.25 102 GLU A C 1
ATOM 784 O O . GLU A 1 102 ? 12.920 21.329 28.309 1.00 94.25 102 GLU A O 1
ATOM 789 N N . ARG A 1 103 ? 11.102 22.129 29.358 1.00 93.75 103 ARG A N 1
ATOM 790 C CA . ARG A 1 103 ? 10.246 20.982 29.033 1.00 93.75 103 ARG A CA 1
ATOM 791 C C . ARG A 1 103 ? 10.172 20.753 27.532 1.00 93.75 103 ARG A C 1
ATOM 793 O O . ARG A 1 103 ? 10.317 19.619 27.092 1.00 93.75 103 ARG A O 1
ATOM 800 N N . LYS A 1 104 ? 9.973 21.814 26.750 1.00 94.56 104 LYS A N 1
ATOM 801 C CA . LYS A 1 104 ? 9.957 21.736 25.289 1.00 94.56 104 LYS A CA 1
ATOM 802 C C . LYS A 1 104 ? 11.242 21.115 24.739 1.00 94.56 104 LYS A C 1
ATOM 804 O O . LYS A 1 104 ? 11.154 20.217 23.910 1.00 94.56 104 LYS A O 1
ATOM 809 N N . GLN A 1 105 ? 12.415 21.550 25.204 1.00 94.25 105 GLN A N 1
ATOM 810 C CA . GLN A 1 105 ? 13.693 20.977 24.761 1.00 94.25 105 GLN A CA 1
ATOM 811 C C . GLN A 1 105 ? 13.796 19.487 25.096 1.00 94.25 105 GLN A C 1
ATOM 813 O O . GLN A 1 105 ? 14.207 18.691 24.256 1.00 94.25 105 GLN A O 1
ATOM 818 N N . LEU A 1 106 ? 13.364 19.094 26.296 1.00 91.44 106 LEU A N 1
ATOM 819 C CA . LEU A 1 106 ? 13.359 17.690 26.698 1.00 91.44 106 LEU A CA 1
ATOM 820 C C . LEU A 1 106 ? 12.374 16.860 25.858 1.00 91.44 106 LEU A C 1
ATOM 822 O O . LEU A 1 106 ? 12.724 15.763 25.436 1.00 91.44 106 LEU A O 1
ATOM 826 N N . MET A 1 107 ? 11.179 17.380 25.559 1.00 91.56 107 MET A N 1
ATOM 827 C CA . MET A 1 107 ? 10.216 16.697 24.686 1.00 91.56 107 MET A CA 1
ATOM 828 C C . MET A 1 107 ? 10.760 16.510 23.271 1.00 91.56 107 MET A C 1
ATOM 830 O O . MET A 1 107 ? 10.667 15.419 22.721 1.00 91.56 107 MET A O 1
ATOM 834 N N . LEU A 1 108 ? 11.345 17.561 22.692 1.00 93.69 108 LEU A N 1
ATOM 835 C CA . LEU A 1 108 ? 11.945 17.502 21.360 1.00 93.69 108 LEU A CA 1
ATOM 836 C C . LEU A 1 108 ? 13.146 16.549 21.312 1.00 93.69 108 LEU A C 1
ATOM 838 O O . LEU A 1 108 ? 13.382 15.950 20.273 1.00 93.69 108 LEU A O 1
ATOM 842 N N . SER A 1 109 ? 13.862 16.361 22.428 1.00 92.62 109 SER A N 1
ATOM 843 C CA . SER A 1 109 ? 14.994 15.426 22.504 1.00 92.62 109 SER A CA 1
ATOM 844 C C . SER A 1 109 ? 14.608 13.952 22.372 1.00 92.62 109 SER A C 1
ATOM 846 O O . SER A 1 109 ? 15.485 13.131 22.130 1.00 92.62 109 SER A O 1
ATOM 848 N N . TYR A 1 110 ? 13.322 13.614 22.525 1.00 89.25 110 TYR A N 1
ATOM 849 C CA . TYR A 1 110 ? 12.827 12.268 22.236 1.00 89.25 110 TYR A CA 1
ATOM 850 C C . TYR A 1 110 ? 12.618 12.017 20.743 1.00 89.25 110 TYR A C 1
ATOM 852 O O . TYR A 1 110 ? 12.471 10.872 20.348 1.00 89.25 110 TYR A O 1
ATOM 860 N N . LEU A 1 111 ? 12.579 13.048 19.900 1.00 90.50 111 LEU A N 1
ATOM 861 C CA . LEU A 1 111 ? 12.348 12.886 18.466 1.00 90.50 111 LEU A CA 1
ATOM 862 C C . LEU A 1 111 ? 13.695 12.859 17.722 1.00 90.50 111 LEU A C 1
ATOM 864 O O . LEU A 1 111 ? 14.568 13.671 18.038 1.00 90.50 111 LEU A O 1
ATOM 868 N N . PRO A 1 112 ? 13.878 11.979 16.717 1.00 86.38 112 PRO A N 1
ATOM 869 C CA . PRO A 1 112 ? 12.887 11.078 16.114 1.00 86.38 112 PRO A CA 1
ATOM 870 C C . PRO A 1 112 ? 12.773 9.694 16.780 1.00 86.38 112 PRO A C 1
ATOM 872 O O . PRO A 1 112 ? 11.889 8.935 16.398 1.00 86.38 112 PRO A O 1
ATOM 875 N N . ASP A 1 113 ? 13.666 9.362 17.714 1.00 83.06 113 ASP A N 1
ATOM 876 C CA . ASP A 1 113 ? 13.942 7.971 18.100 1.00 83.06 113 ASP A CA 1
ATOM 877 C C . ASP A 1 113 ? 12.917 7.357 19.063 1.00 83.06 113 ASP A C 1
ATOM 879 O O . ASP A 1 113 ? 12.728 6.150 19.031 1.00 83.06 113 ASP A O 1
ATOM 883 N N . GLU A 1 114 ? 12.277 8.167 19.914 1.00 84.94 114 GLU A N 1
ATOM 884 C CA . GLU A 1 114 ? 11.364 7.734 20.984 1.00 84.94 114 GLU A CA 1
ATOM 885 C C . GLU A 1 114 ? 10.044 8.548 21.021 1.00 84.94 114 GLU A C 1
ATOM 887 O O . GLU A 1 114 ? 9.686 9.131 22.054 1.00 84.94 114 GLU A O 1
ATOM 892 N N . PRO A 1 115 ? 9.274 8.628 19.917 1.00 87.88 115 PRO A N 1
ATOM 893 C CA . PRO A 1 115 ? 8.051 9.434 19.832 1.00 87.88 115 PRO A CA 1
ATOM 894 C C . PRO A 1 115 ? 6.972 9.019 20.842 1.00 87.88 115 PRO A C 1
ATOM 896 O O . PRO A 1 115 ? 6.173 9.856 21.266 1.00 87.88 115 PRO A O 1
ATOM 899 N N . ASP A 1 116 ? 6.979 7.769 21.305 1.00 81.31 116 ASP A N 1
ATOM 900 C CA . ASP A 1 116 ? 6.083 7.313 22.371 1.00 81.31 116 ASP A CA 1
ATOM 901 C C . ASP A 1 116 ? 6.348 8.052 23.690 1.00 81.31 116 ASP A C 1
ATOM 903 O O . ASP A 1 116 ? 5.406 8.493 24.349 1.00 81.31 116 ASP A O 1
ATOM 907 N N . LYS A 1 117 ? 7.614 8.334 24.028 1.00 81.75 117 LYS A N 1
ATOM 908 C CA . LYS A 1 117 ? 7.950 9.133 25.218 1.00 81.75 117 LYS A CA 1
ATOM 909 C C . LYS A 1 117 ? 7.482 10.579 25.100 1.00 81.75 117 LYS A C 1
ATOM 911 O O . LYS A 1 117 ? 7.173 11.204 26.115 1.00 81.75 117 LYS A O 1
ATOM 916 N N . PHE A 1 118 ? 7.404 11.134 23.891 1.00 87.69 118 PHE A N 1
ATOM 917 C CA . PHE A 1 118 ? 6.775 12.439 23.682 1.00 87.69 118 PHE A CA 1
ATOM 918 C C . PHE A 1 118 ? 5.283 12.382 24.043 1.00 87.69 118 PHE A C 1
ATOM 920 O O . PHE A 1 118 ? 4.796 13.226 24.801 1.00 87.69 118 PHE A O 1
ATOM 927 N N . LEU A 1 119 ? 4.575 11.371 23.529 1.00 82.94 119 LEU A N 1
ATOM 928 C CA . LEU A 1 119 ? 3.136 11.176 23.728 1.00 82.94 119 LEU A CA 1
ATOM 929 C C . LEU A 1 119 ? 2.777 10.869 25.192 1.00 82.94 119 LEU A C 1
ATOM 931 O O . LEU A 1 119 ? 1.778 11.373 25.700 1.00 82.94 119 LEU A O 1
ATOM 935 N N . GLU A 1 120 ? 3.616 10.119 25.905 1.00 77.12 120 GLU A N 1
ATOM 936 C CA . GLU A 1 120 ? 3.444 9.818 27.336 1.00 77.12 120 GLU A CA 1
ATOM 937 C C . GLU A 1 120 ? 3.521 11.063 28.238 1.00 77.12 120 GLU A C 1
ATOM 939 O O . GLU A 1 120 ? 3.048 11.047 29.376 1.00 77.12 120 GLU A O 1
ATOM 944 N N . ASN A 1 121 ? 4.124 12.153 27.752 1.00 79.38 121 ASN A N 1
ATOM 945 C CA . ASN A 1 121 ? 4.422 13.344 28.548 1.00 79.38 121 ASN A CA 1
ATOM 946 C C . ASN A 1 121 ? 3.596 14.583 28.167 1.00 79.38 121 ASN A C 1
ATOM 948 O O . ASN A 1 121 ? 3.911 15.683 28.638 1.00 79.38 121 ASN A O 1
ATOM 952 N N . LEU A 1 122 ? 2.552 14.426 27.349 1.00 83.06 122 LEU A N 1
ATOM 953 C CA . LEU A 1 122 ? 1.618 15.494 26.975 1.00 83.06 122 LEU A CA 1
ATOM 954 C C . LEU A 1 122 ? 0.977 16.146 28.211 1.00 83.06 122 LEU A C 1
ATOM 956 O O . LEU A 1 122 ? 0.631 15.474 29.182 1.00 83.06 122 LEU A O 1
ATOM 960 N N . ILE A 1 123 ? 0.790 17.467 28.179 1.00 79.00 123 ILE A N 1
ATOM 961 C CA . ILE A 1 123 ? 0.052 18.173 29.230 1.00 79.00 123 ILE A CA 1
ATOM 962 C C . ILE A 1 123 ? -1.453 17.954 29.010 1.00 79.00 123 ILE A C 1
ATOM 964 O O . ILE A 1 123 ? -1.940 18.161 27.892 1.00 79.00 123 ILE A O 1
ATOM 968 N N . PRO A 1 124 ? -2.206 17.591 30.061 1.00 69.62 124 PRO A N 1
ATOM 969 C CA . PRO A 1 124 ? -3.660 17.468 29.997 1.00 69.62 124 PRO A CA 1
ATOM 970 C C . PRO A 1 124 ? -4.368 18.766 29.568 1.00 69.62 124 PRO A C 1
ATOM 972 O O . PRO A 1 124 ? -3.935 19.871 29.902 1.00 69.62 124 PRO A O 1
ATOM 975 N N . GLU A 1 125 ? -5.479 18.647 28.839 1.00 69.31 125 GLU A N 1
ATOM 976 C CA . GLU A 1 125 ? -6.184 19.799 28.253 1.00 69.31 125 GLU A CA 1
ATOM 977 C C . GLU A 1 125 ? -6.790 20.739 29.314 1.00 69.31 125 GLU A C 1
ATOM 979 O O . GLU A 1 125 ? -6.805 21.956 29.141 1.00 69.31 125 GLU A O 1
ATOM 984 N N . ASP A 1 126 ? -7.222 20.200 30.454 1.00 63.69 126 ASP A N 1
ATOM 985 C CA . ASP A 1 126 ? -7.706 20.965 31.609 1.00 63.69 126 ASP A CA 1
ATOM 986 C C . ASP A 1 126 ? -6.590 21.798 32.258 1.00 63.69 126 ASP A C 1
ATOM 988 O O . ASP A 1 126 ? -6.815 22.939 32.671 1.00 63.69 126 ASP A O 1
ATOM 992 N N . VAL A 1 127 ? -5.360 21.275 32.285 1.00 72.62 127 VAL A N 1
ATOM 993 C CA . VAL A 1 127 ? -4.182 22.037 32.714 1.00 72.62 127 VAL A CA 1
ATOM 994 C C . VAL A 1 127 ? -3.878 23.125 31.683 1.00 72.62 127 VAL A C 1
ATOM 996 O O . VAL A 1 127 ? -3.716 24.282 32.065 1.00 72.62 127 VAL A O 1
ATOM 999 N N . LYS A 1 128 ? -3.887 22.800 30.380 1.00 79.69 128 LYS A N 1
ATOM 1000 C CA . LYS A 1 128 ? -3.638 23.764 29.288 1.00 79.69 128 LYS A CA 1
ATOM 1001 C C . LYS A 1 128 ? -4.589 24.957 29.318 1.00 79.69 128 LYS A C 1
ATOM 1003 O O . LYS A 1 128 ? -4.127 26.088 29.189 1.00 79.69 128 LYS A O 1
ATOM 1008 N N . GLN A 1 129 ? -5.883 24.731 29.549 1.00 76.12 129 GLN A N 1
ATOM 1009 C CA . GLN A 1 129 ? -6.894 25.796 29.618 1.00 76.12 129 GLN A CA 1
ATOM 1010 C C . GLN A 1 129 ? -6.622 26.833 30.718 1.00 76.12 129 GLN A C 1
ATOM 1012 O O . GLN A 1 129 ? -7.077 27.972 30.611 1.00 76.12 129 GLN A O 1
ATOM 1017 N N . ASN A 1 130 ? -5.876 26.450 31.756 1.00 76.81 130 ASN A N 1
ATOM 1018 C CA . ASN A 1 130 ? -5.546 27.296 32.900 1.00 76.81 130 ASN A CA 1
ATOM 1019 C C . ASN A 1 130 ? -4.087 27.793 32.890 1.00 76.81 130 ASN A C 1
ATOM 1021 O O . ASN A 1 130 ? -3.663 28.460 33.836 1.00 76.81 130 ASN A O 1
ATOM 1025 N N . LEU A 1 131 ? -3.311 27.484 31.845 1.00 83.00 131 LEU A N 1
ATOM 1026 C CA . LEU A 1 131 ? -1.968 28.031 31.653 1.00 83.00 131 LEU A CA 1
ATOM 1027 C C . LEU A 1 131 ? -2.023 29.413 30.971 1.00 83.00 131 LEU A C 1
ATOM 1029 O O . LEU A 1 131 ? -2.943 29.687 30.194 1.00 83.00 131 LEU A O 1
ATOM 1033 N N . PRO A 1 132 ? -1.028 30.291 31.206 1.00 84.88 132 PRO A N 1
ATOM 1034 C CA . PRO A 1 132 ? -0.952 31.585 30.534 1.00 84.88 132 PRO A CA 1
ATOM 1035 C C . PRO A 1 132 ? -0.924 31.441 29.009 1.00 84.88 132 PRO A C 1
ATOM 1037 O O . PRO A 1 132 ? -0.168 30.634 28.455 1.00 84.88 132 PRO A O 1
ATOM 1040 N N . ARG A 1 133 ? -1.728 32.257 28.315 1.00 82.25 133 ARG A N 1
ATOM 1041 C CA . ARG A 1 133 ? -1.865 32.211 26.846 1.00 82.25 133 ARG A CA 1
ATOM 1042 C C . ARG A 1 133 ? -0.543 32.501 26.130 1.00 82.25 133 ARG A C 1
ATOM 1044 O O . ARG A 1 133 ? -0.336 32.032 25.013 1.00 82.25 133 ARG A O 1
ATOM 1051 N N . GLU A 1 134 ? 0.364 33.228 26.779 1.00 85.56 134 GLU A N 1
ATOM 1052 C CA . GLU A 1 134 ? 1.697 33.569 26.282 1.00 85.56 134 GLU A CA 1
ATOM 1053 C C . GLU A 1 134 ? 2.585 32.339 26.052 1.00 85.56 134 GLU A C 1
ATOM 1055 O O . GLU A 1 134 ? 3.446 32.362 25.174 1.00 85.56 134 GLU A O 1
ATOM 1060 N N . LEU A 1 135 ? 2.380 31.249 26.802 1.00 88.88 135 LEU A N 1
ATOM 1061 C CA . LEU A 1 135 ? 3.138 30.011 26.594 1.00 88.88 135 LEU A CA 1
ATOM 1062 C C . LEU A 1 135 ? 2.774 29.348 25.258 1.00 88.88 135 LEU A C 1
ATOM 1064 O O . LEU A 1 135 ? 3.642 28.796 24.581 1.00 88.88 135 LEU A O 1
ATOM 1068 N N . PHE A 1 136 ? 1.507 29.452 24.852 1.00 86.12 136 PHE A N 1
ATOM 1069 C CA . PHE A 1 136 ? 1.013 28.928 23.579 1.00 86.12 136 PHE A CA 1
ATOM 1070 C C . PHE A 1 136 ? 1.421 29.822 22.410 1.00 86.12 136 PHE A C 1
ATOM 1072 O O . PHE A 1 136 ? 1.886 29.314 21.396 1.00 86.12 136 PHE A O 1
ATOM 1079 N N . SER A 1 137 ? 1.323 31.151 22.554 1.00 83.94 137 SER A N 1
ATOM 1080 C CA . SER A 1 137 ? 1.747 32.079 21.493 1.00 83.94 137 SER A CA 1
ATOM 1081 C C . SER A 1 137 ? 3.257 32.037 21.223 1.00 83.94 137 SER A C 1
ATOM 1083 O O . SER A 1 137 ? 3.685 32.359 20.117 1.00 83.94 137 SER A O 1
ATOM 1085 N N . LYS A 1 138 ? 4.060 31.594 22.200 1.00 88.06 138 LYS A N 1
ATOM 1086 C CA . LYS A 1 138 ? 5.503 31.326 22.062 1.00 88.06 138 LYS A CA 1
ATOM 1087 C C . LYS A 1 138 ? 5.840 29.883 21.648 1.00 88.06 138 LYS A C 1
ATOM 1089 O O . LYS A 1 138 ? 7.019 29.531 21.637 1.00 88.06 138 LYS A O 1
ATOM 1094 N N . ASN A 1 139 ? 4.849 29.041 21.334 1.00 90.19 139 ASN A N 1
ATOM 1095 C CA . ASN A 1 139 ? 5.033 27.620 21.003 1.00 90.19 139 ASN A CA 1
ATOM 1096 C C . ASN A 1 139 ? 5.867 26.849 22.051 1.00 90.19 139 ASN A C 1
ATOM 1098 O O . ASN A 1 139 ? 6.725 26.041 21.695 1.00 90.19 139 ASN A O 1
ATOM 1102 N N . LEU A 1 140 ? 5.676 27.130 23.346 1.00 92.56 140 LEU A N 1
ATOM 1103 C CA . LEU A 1 140 ? 6.374 26.434 24.440 1.00 92.56 140 LEU A CA 1
ATOM 1104 C C . LEU A 1 140 ? 5.632 25.178 24.917 1.00 92.56 140 LEU A C 1
ATOM 1106 O O . LEU A 1 140 ? 6.216 24.341 25.598 1.00 92.56 140 LEU A O 1
ATOM 1110 N N . ILE A 1 141 ? 4.355 25.058 24.561 1.00 92.50 141 ILE A N 1
ATOM 1111 C CA . ILE A 1 141 ? 3.459 23.968 24.945 1.00 92.50 141 ILE A CA 1
ATOM 1112 C C . ILE A 1 141 ? 2.884 23.354 23.672 1.00 92.50 141 ILE A C 1
ATOM 1114 O O . ILE A 1 141 ? 2.520 24.077 22.743 1.00 92.50 141 ILE A O 1
ATOM 1118 N N . GLU A 1 142 ? 2.800 22.028 23.627 1.00 91.56 142 GLU A N 1
ATOM 1119 C CA . GLU A 1 142 ? 2.235 21.314 22.491 1.00 91.56 142 GLU A CA 1
ATOM 1120 C C . GLU A 1 142 ? 0.722 21.529 22.376 1.00 91.56 142 GLU A C 1
ATOM 1122 O O . GLU A 1 142 ? -0.016 21.520 23.368 1.00 91.56 142 GLU A O 1
ATOM 1127 N N . LYS A 1 143 ? 0.243 21.678 21.145 1.00 88.38 143 LYS A N 1
ATOM 1128 C CA . LYS A 1 143 ? -1.166 21.928 20.833 1.00 88.38 143 LYS A CA 1
ATOM 1129 C C . LYS A 1 143 ? -1.736 20.794 19.995 1.00 88.38 143 LYS A C 1
ATOM 1131 O O . LYS A 1 143 ? -1.069 20.298 19.091 1.00 88.38 143 LYS A O 1
ATOM 1136 N N . LYS A 1 144 ? -2.965 20.374 20.295 1.00 85.44 144 LYS A N 1
ATOM 1137 C CA . LYS A 1 144 ? -3.665 19.397 19.461 1.00 85.44 144 LYS A CA 1
ATOM 1138 C C . LYS A 1 144 ? -4.121 20.088 18.179 1.00 85.44 144 LYS A C 1
ATOM 1140 O O . LYS A 1 144 ? -4.765 21.130 18.246 1.00 85.44 144 LYS A O 1
ATOM 1145 N N . GLU A 1 145 ? -3.762 19.528 17.034 1.00 86.50 145 GLU A N 1
ATOM 1146 C CA . GLU A 1 145 ? -3.991 20.126 15.721 1.00 86.50 145 GLU A CA 1
ATOM 1147 C C . GLU A 1 145 ? -4.460 19.071 14.722 1.00 86.50 145 GLU A C 1
ATOM 1149 O O . GLU A 1 145 ? -4.008 17.923 14.739 1.00 86.50 145 GLU A O 1
ATOM 1154 N N . THR A 1 146 ? -5.350 19.492 13.825 1.00 86.62 146 THR A N 1
ATOM 1155 C CA . THR A 1 146 ? -5.754 18.710 12.656 1.00 86.62 146 THR A CA 1
ATOM 1156 C C . THR A 1 146 ? -5.075 19.304 11.433 1.00 86.62 146 THR A C 1
ATOM 1158 O O . THR A 1 146 ? -5.443 20.382 10.964 1.00 86.62 146 THR A O 1
ATOM 1161 N N . VAL A 1 147 ? -4.092 18.595 10.890 1.00 89.38 147 VAL A N 1
ATOM 1162 C CA . VAL A 1 147 ? -3.330 19.025 9.720 1.00 89.38 147 VAL A CA 1
ATOM 1163 C C . VAL A 1 147 ? -3.796 18.239 8.505 1.00 89.38 147 VAL A C 1
ATOM 1165 O O . VAL A 1 147 ? -3.733 17.014 8.477 1.00 89.38 147 VAL A O 1
ATOM 1168 N N . LYS A 1 148 ? -4.259 18.954 7.480 1.00 88.12 148 LYS A N 1
ATOM 1169 C CA . LYS A 1 148 ? -4.598 18.376 6.176 1.00 88.12 148 LYS A CA 1
ATOM 1170 C C . LYS A 1 148 ? -3.509 18.705 5.181 1.00 88.12 148 LYS A C 1
ATOM 1172 O O . LYS A 1 148 ? -3.155 19.875 5.042 1.00 88.12 148 LYS A O 1
ATOM 1177 N N . GLY A 1 149 ? -3.000 17.711 4.472 1.00 86.31 149 GLY A N 1
ATOM 1178 C CA . GLY A 1 149 ? -1.915 17.944 3.537 1.00 86.31 149 GLY A CA 1
ATOM 1179 C C . GLY A 1 149 ? -1.449 16.703 2.814 1.00 86.31 149 GLY A C 1
ATOM 1180 O O . GLY A 1 149 ? -1.975 15.613 3.016 1.00 86.31 149 GLY A O 1
ATOM 1181 N N . LYS A 1 150 ? -0.415 16.893 2.000 1.00 83.88 150 LYS A N 1
ATOM 1182 C CA . LYS A 1 150 ? 0.253 15.793 1.317 1.00 83.88 150 LYS A CA 1
ATOM 1183 C C . LYS A 1 150 ? 1.355 15.240 2.211 1.00 83.88 150 LYS A C 1
ATOM 1185 O O . LYS A 1 150 ? 2.317 15.952 2.512 1.00 83.88 150 LYS A O 1
ATOM 1190 N N . LEU A 1 151 ? 1.197 13.992 2.628 1.00 85.25 151 LEU A N 1
ATOM 1191 C CA . LEU A 1 151 ? 2.207 13.228 3.337 1.00 85.25 151 LEU A CA 1
ATOM 1192 C C . LEU A 1 151 ? 3.255 12.747 2.343 1.00 85.25 151 LEU A C 1
ATOM 1194 O O . LEU A 1 151 ? 2.930 12.025 1.404 1.00 85.25 151 LEU A O 1
ATOM 1198 N N . LYS A 1 152 ? 4.502 13.153 2.559 1.00 85.50 152 LYS A N 1
ATOM 1199 C CA . LYS A 1 152 ? 5.685 12.595 1.915 1.00 85.50 152 LYS A CA 1
ATOM 1200 C C . LYS A 1 152 ? 6.328 11.593 2.860 1.00 85.50 152 LYS A C 1
ATOM 1202 O O . LYS A 1 152 ? 6.578 11.923 4.014 1.00 85.50 152 LYS A O 1
ATOM 1207 N N . THR A 1 153 ? 6.634 10.421 2.335 1.00 85.81 153 THR A N 1
ATOM 1208 C CA . THR A 1 153 ? 7.412 9.376 2.995 1.00 85.81 153 THR A CA 1
ATOM 1209 C C . THR A 1 153 ? 8.786 9.286 2.335 1.00 85.81 153 THR A C 1
ATOM 1211 O O . THR A 1 153 ? 8.891 9.394 1.111 1.00 85.81 153 THR A O 1
ATOM 1214 N N . THR A 1 154 ? 9.833 9.107 3.128 1.00 88.69 154 THR A N 1
ATOM 1215 C CA . THR A 1 154 ? 11.171 8.742 2.657 1.00 88.69 154 THR A CA 1
ATOM 1216 C C . THR A 1 154 ? 11.555 7.423 3.309 1.00 88.69 154 THR A C 1
ATOM 1218 O O . THR A 1 154 ? 11.433 7.289 4.527 1.00 88.69 154 THR A O 1
ATOM 1221 N N . VAL A 1 155 ? 11.993 6.468 2.497 1.00 89.94 155 VAL A N 1
ATOM 1222 C CA . VAL A 1 155 ? 12.448 5.139 2.913 1.00 89.94 155 VAL A CA 1
ATOM 1223 C C . VAL A 1 155 ? 13.964 5.105 2.756 1.00 89.94 155 VAL A C 1
ATOM 1225 O O . VAL A 1 155 ? 14.468 5.519 1.716 1.00 89.94 155 VAL A O 1
ATOM 1228 N N . TYR A 1 156 ? 14.679 4.722 3.811 1.00 90.06 156 TYR A N 1
ATOM 1229 C CA . TYR A 1 156 ? 16.135 4.582 3.814 1.00 90.06 156 TYR A CA 1
ATOM 1230 C C . TYR A 1 156 ? 16.512 3.125 4.054 1.00 90.06 156 TYR A C 1
ATOM 1232 O O . TYR A 1 156 ? 16.171 2.581 5.112 1.00 90.06 156 TYR A O 1
ATOM 1240 N N . ASP A 1 157 ? 17.309 2.566 3.144 1.00 90.25 157 ASP A N 1
ATOM 1241 C CA . ASP A 1 157 ? 17.516 1.123 3.060 1.00 90.25 157 ASP A CA 1
ATOM 1242 C C . ASP A 1 157 ? 18.971 0.741 3.328 1.00 90.25 157 ASP A C 1
ATOM 1244 O O . ASP A 1 157 ? 19.885 0.965 2.525 1.00 90.25 157 ASP A O 1
ATOM 1248 N N . ASP A 1 158 ? 19.195 0.177 4.519 1.00 88.31 158 ASP A N 1
ATOM 1249 C CA . ASP A 1 158 ? 20.472 -0.364 4.982 1.00 88.31 158 ASP A CA 1
ATOM 1250 C C . ASP A 1 158 ? 20.462 -1.891 4.812 1.00 88.31 158 ASP A C 1
ATOM 1252 O O . ASP A 1 158 ? 20.218 -2.660 5.749 1.00 88.31 158 ASP A O 1
ATOM 1256 N N . PHE A 1 159 ? 20.726 -2.323 3.576 1.00 84.50 159 PHE A N 1
ATOM 1257 C CA . PHE A 1 159 ? 20.859 -3.739 3.219 1.00 84.50 159 PHE A CA 1
ATOM 1258 C C . PHE A 1 159 ? 22.057 -4.416 3.906 1.00 84.50 159 PHE A C 1
ATOM 1260 O O . PHE A 1 159 ? 22.064 -5.631 4.073 1.00 84.50 159 PHE A O 1
ATOM 1267 N N . GLU A 1 160 ? 23.074 -3.656 4.336 1.00 82.50 160 GLU A N 1
ATOM 1268 C CA . GLU A 1 160 ? 24.241 -4.214 5.032 1.00 82.50 160 GLU A CA 1
ATOM 1269 C C . GLU A 1 160 ? 23.878 -4.678 6.454 1.00 82.50 160 GLU A C 1
ATOM 1271 O O . GLU A 1 160 ? 24.441 -5.656 6.952 1.00 82.50 160 GLU A O 1
ATOM 1276 N N . LYS A 1 161 ? 22.921 -4.004 7.107 1.00 84.94 161 LYS A N 1
ATOM 1277 C CA . LYS A 1 161 ? 22.438 -4.343 8.458 1.00 84.94 161 LYS A CA 1
ATOM 1278 C C . LYS A 1 161 ? 21.064 -5.006 8.495 1.00 84.94 161 LYS A C 1
ATOM 1280 O O . LYS A 1 161 ? 20.610 -5.344 9.588 1.00 84.94 161 LYS A O 1
ATOM 1285 N N . ASN A 1 162 ? 20.413 -5.190 7.348 1.00 84.25 162 ASN A N 1
ATOM 1286 C CA . ASN A 1 162 ? 19.008 -5.590 7.240 1.00 84.25 162 ASN A CA 1
ATOM 1287 C C . ASN A 1 162 ? 18.081 -4.674 8.057 1.00 84.25 162 ASN A C 1
ATOM 1289 O O . ASN A 1 162 ? 17.314 -5.131 8.907 1.00 84.25 162 ASN A O 1
ATOM 1293 N N . GLN A 1 163 ? 18.203 -3.361 7.851 1.00 86.31 163 GLN A N 1
ATOM 1294 C CA . GLN A 1 163 ? 17.401 -2.352 8.544 1.00 86.31 163 GLN A CA 1
ATOM 1295 C C . GLN A 1 163 ? 16.808 -1.332 7.570 1.00 86.31 163 GLN A C 1
ATOM 1297 O O . GLN A 1 163 ? 17.399 -1.002 6.543 1.00 86.31 163 GLN A O 1
ATOM 1302 N N . ALA A 1 164 ? 15.633 -0.816 7.924 1.00 87.06 164 ALA A N 1
ATOM 1303 C CA . ALA A 1 164 ? 14.936 0.235 7.196 1.00 87.06 164 ALA A CA 1
ATOM 1304 C C . ALA A 1 164 ? 14.593 1.383 8.146 1.00 87.06 164 ALA A C 1
ATOM 1306 O O . ALA A 1 164 ? 14.238 1.147 9.305 1.00 87.06 164 ALA A O 1
ATOM 1307 N N . ARG A 1 165 ? 14.654 2.624 7.658 1.00 86.00 165 ARG A N 1
ATOM 1308 C CA . ARG A 1 165 ? 14.177 3.807 8.389 1.00 86.00 165 ARG A CA 1
ATOM 1309 C C . ARG A 1 165 ? 13.162 4.569 7.551 1.00 86.00 165 ARG A C 1
ATOM 1311 O O . ARG A 1 165 ? 13.362 4.766 6.359 1.00 86.00 165 ARG A O 1
ATOM 1318 N N . TYR A 1 166 ? 12.115 5.057 8.207 1.00 86.44 166 TYR A N 1
ATOM 1319 C CA . TYR A 1 166 ? 11.059 5.843 7.580 1.00 86.44 166 TYR A CA 1
ATOM 1320 C C . TYR A 1 166 ? 11.051 7.262 8.136 1.00 86.44 166 TYR A C 1
ATOM 1322 O O . TYR A 1 166 ? 11.087 7.463 9.348 1.00 86.44 166 TYR A O 1
ATOM 1330 N N . GLU A 1 167 ? 10.965 8.245 7.249 1.00 88.75 167 GLU A N 1
ATOM 1331 C CA . GLU A 1 167 ? 10.761 9.647 7.606 1.00 88.75 167 GLU A CA 1
ATOM 1332 C C . GLU A 1 167 ? 9.500 10.181 6.938 1.00 88.75 167 GLU A C 1
ATOM 1334 O O . GLU A 1 167 ? 9.200 9.844 5.791 1.00 88.75 167 GLU A O 1
ATOM 1339 N N . TYR A 1 168 ? 8.780 11.047 7.649 1.00 89.88 168 TYR A N 1
ATOM 1340 C CA . TYR A 1 168 ? 7.502 11.576 7.198 1.00 89.88 168 TYR A CA 1
ATOM 1341 C C . TYR A 1 168 ? 7.478 13.100 7.257 1.00 89.88 168 TYR A C 1
ATOM 1343 O O . TYR A 1 168 ? 7.825 13.710 8.270 1.00 89.88 168 TYR A O 1
ATOM 1351 N N . LEU A 1 169 ? 7.001 13.717 6.180 1.00 90.81 169 LEU A N 1
ATOM 1352 C CA . LEU A 1 169 ? 6.781 15.154 6.086 1.00 90.81 169 LEU A CA 1
ATOM 1353 C C . LEU A 1 169 ? 5.345 15.441 5.660 1.00 90.81 169 LEU A C 1
ATOM 1355 O O . LEU A 1 169 ? 4.904 14.984 4.609 1.00 90.81 169 LEU A O 1
ATOM 1359 N N . LEU A 1 170 ? 4.635 16.269 6.420 1.00 91.38 170 LEU A N 1
ATOM 1360 C CA . LEU A 1 170 ? 3.272 16.697 6.110 1.00 91.38 170 LEU A CA 1
ATOM 1361 C C . LEU A 1 170 ? 3.219 18.220 6.003 1.00 91.38 170 LEU A C 1
ATOM 1363 O O . LEU A 1 170 ? 3.339 18.917 7.006 1.00 91.38 170 LEU A O 1
ATOM 1367 N N . ASN A 1 171 ? 3.047 18.753 4.790 1.00 87.12 171 ASN A N 1
ATOM 1368 C CA . ASN A 1 171 ? 3.074 20.205 4.529 1.00 87.12 171 ASN A CA 1
ATOM 1369 C C . ASN A 1 171 ? 4.304 20.928 5.126 1.00 87.12 171 ASN A C 1
ATOM 1371 O O . ASN A 1 171 ? 4.206 22.064 5.584 1.00 87.12 171 ASN A O 1
ATOM 1375 N N . GLY A 1 172 ? 5.466 20.268 5.134 1.00 85.25 172 GLY A N 1
ATOM 1376 C CA . GLY A 1 172 ? 6.703 20.814 5.705 1.00 85.25 172 GLY A CA 1
ATOM 1377 C C . GLY A 1 172 ? 6.847 20.646 7.222 1.00 85.25 172 GLY A C 1
ATOM 1378 O O . GLY A 1 172 ? 7.860 21.069 7.768 1.00 85.25 172 GLY A O 1
ATOM 1379 N N . LEU A 1 173 ? 5.878 20.019 7.895 1.00 93.38 173 LEU A N 1
ATOM 1380 C CA . LEU A 1 173 ? 6.018 19.558 9.276 1.00 93.38 173 LEU A CA 1
ATOM 1381 C C . LEU A 1 173 ? 6.663 18.173 9.297 1.00 93.38 173 LEU A C 1
ATOM 1383 O O . LEU A 1 173 ? 6.276 17.315 8.504 1.00 93.38 173 LEU A O 1
ATOM 1387 N N . ASN A 1 174 ? 7.575 17.938 10.236 1.00 94.25 174 ASN A N 1
ATOM 1388 C CA . ASN A 1 174 ? 8.048 16.596 10.555 1.00 94.25 174 ASN A CA 1
ATOM 1389 C C . ASN A 1 174 ? 6.910 15.838 11.231 1.00 94.25 174 ASN A C 1
ATOM 1391 O O . ASN A 1 174 ? 6.379 16.296 12.245 1.00 94.25 174 ASN A O 1
ATOM 1395 N N . LEU A 1 175 ? 6.529 14.701 10.666 1.00 94.25 175 LEU A N 1
ATOM 1396 C CA . LEU A 1 175 ? 5.511 13.834 11.233 1.00 94.25 175 LEU A CA 1
ATOM 1397 C C . LEU A 1 175 ? 6.192 12.654 11.930 1.00 94.25 175 LEU A C 1
ATOM 1399 O O . LEU A 1 175 ? 6.974 11.929 11.324 1.00 94.25 175 LEU A O 1
ATOM 1403 N N . TYR A 1 176 ? 5.861 12.448 13.199 1.00 92.75 176 TYR A N 1
ATOM 1404 C CA . TYR A 1 176 ? 6.328 11.312 13.984 1.00 92.75 176 TYR A CA 1
ATOM 1405 C C . TYR A 1 176 ? 5.140 10.467 14.415 1.00 92.75 176 TYR A C 1
ATOM 1407 O O . TYR A 1 176 ? 4.116 10.994 14.853 1.00 92.75 176 TYR A O 1
ATOM 1415 N N . ILE A 1 177 ? 5.288 9.157 14.289 1.00 85.12 177 ILE A N 1
ATOM 1416 C CA . ILE A 1 177 ? 4.285 8.168 14.677 1.00 85.12 177 ILE A CA 1
ATOM 1417 C C . ILE A 1 177 ? 4.840 7.297 15.794 1.00 85.12 177 ILE A C 1
ATOM 1419 O O . ILE A 1 177 ? 6.053 7.152 15.906 1.00 85.12 177 ILE A O 1
ATOM 1423 N N . SER A 1 178 ? 3.956 6.709 16.595 1.00 77.00 178 SER A N 1
ATOM 1424 C CA . SER A 1 178 ? 4.335 5.713 17.602 1.00 77.00 178 SER A CA 1
ATOM 1425 C C . SER A 1 178 ? 5.169 4.580 16.990 1.00 77.00 178 SER A C 1
ATOM 1427 O O . SER A 1 178 ? 4.829 4.098 15.909 1.00 77.00 178 SER A O 1
ATOM 1429 N N . GLU A 1 179 ? 6.213 4.117 17.685 1.00 64.56 179 GLU A N 1
ATOM 1430 C CA . GLU A 1 179 ? 7.146 3.085 17.189 1.00 64.56 179 GLU A CA 1
ATOM 1431 C C . GLU A 1 179 ? 6.458 1.756 16.868 1.00 64.56 179 GLU A C 1
ATOM 1433 O O . GLU A 1 179 ? 6.901 1.002 16.005 1.00 64.56 179 GLU A O 1
ATOM 1438 N N . LYS A 1 180 ? 5.343 1.472 17.545 1.00 59.09 180 LYS A N 1
ATOM 1439 C CA . LYS A 1 180 ? 4.534 0.266 17.320 1.00 59.09 180 LYS A CA 1
ATOM 1440 C C . LYS A 1 180 ? 3.668 0.346 16.066 1.00 59.09 180 LYS A C 1
ATOM 1442 O O . LYS A 1 180 ? 2.938 -0.591 15.756 1.00 59.09 180 LYS A O 1
ATOM 1447 N N . SER A 1 181 ? 3.705 1.473 15.366 1.00 60.41 181 SER A N 1
ATOM 1448 C CA . SER A 1 181 ? 2.903 1.694 14.172 1.00 60.41 181 SER A CA 1
ATOM 1449 C C . SER A 1 181 ? 3.635 1.181 12.941 1.00 60.41 181 SER A C 1
ATOM 1451 O O . SER A 1 181 ? 4.844 1.349 12.799 1.00 60.41 181 SER A O 1
ATOM 1453 N N . GLY A 1 182 ? 2.880 0.606 12.005 1.00 63.78 182 GLY A N 1
ATOM 1454 C CA . GLY A 1 182 ? 3.386 0.355 10.661 1.00 63.78 182 GLY A CA 1
ATOM 1455 C C . GLY A 1 182 ? 3.755 1.653 9.935 1.00 63.78 182 GLY A C 1
ATOM 1456 O O . GLY A 1 182 ? 3.448 2.763 10.375 1.00 63.78 182 GLY A O 1
ATOM 1457 N N . SER A 1 183 ? 4.402 1.510 8.784 1.00 70.38 183 SER A N 1
ATOM 1458 C CA . SER A 1 183 ? 4.757 2.641 7.932 1.00 70.38 183 SER A CA 1
ATOM 1459 C C . SER A 1 183 ? 3.529 3.370 7.379 1.00 70.38 183 SER A C 1
ATOM 1461 O O . SER A 1 183 ? 2.537 2.723 7.033 1.00 70.38 183 SER A O 1
ATOM 1463 N N . LEU A 1 184 ? 3.620 4.689 7.192 1.00 73.06 184 LEU A N 1
ATOM 1464 C CA . LEU A 1 184 ? 2.558 5.462 6.548 1.00 73.06 184 LEU A CA 1
ATOM 1465 C C . LEU A 1 184 ? 2.771 5.585 5.030 1.00 73.06 184 LEU A C 1
ATOM 1467 O O . LEU A 1 184 ? 3.842 6.034 4.599 1.00 73.06 184 LEU A O 1
ATOM 1471 N N . PRO A 1 185 ? 1.759 5.262 4.201 1.00 69.25 185 PRO A N 1
ATOM 1472 C CA . PRO A 1 185 ? 1.837 5.510 2.771 1.00 69.25 185 PRO A CA 1
ATOM 1473 C C . PRO A 1 185 ? 1.836 6.999 2.435 1.00 69.25 185 PRO A C 1
ATOM 1475 O O . PRO A 1 185 ? 1.358 7.846 3.190 1.00 69.25 185 PRO A O 1
ATOM 1478 N N . TYR A 1 186 ? 2.342 7.294 1.245 1.00 74.50 186 TYR A N 1
ATOM 1479 C CA . TYR A 1 186 ? 2.228 8.601 0.619 1.00 74.50 186 TYR A CA 1
ATOM 1480 C C . TYR A 1 186 ? 0.778 8.948 0.294 1.00 74.50 186 TYR A C 1
ATOM 1482 O O . TYR A 1 186 ? -0.008 8.083 -0.088 1.00 74.50 186 TYR A O 1
ATOM 1490 N N . GLY A 1 187 ? 0.447 10.236 0.330 1.00 74.31 187 GLY A N 1
ATOM 1491 C CA . GLY A 1 187 ? -0.803 10.720 -0.247 1.00 74.31 187 GLY A CA 1
ATOM 1492 C C . GLY A 1 187 ? -1.401 11.891 0.504 1.00 74.31 187 GLY A C 1
ATOM 1493 O O . GLY A 1 187 ? -0.792 12.461 1.407 1.00 74.31 187 GLY A O 1
ATOM 1494 N N . ASP A 1 188 ? -2.611 12.267 0.105 1.00 78.12 188 ASP A N 1
ATOM 1495 C CA . ASP A 1 188 ? -3.379 13.269 0.829 1.00 78.12 188 ASP A CA 1
ATOM 1496 C C . ASP A 1 188 ? -3.925 12.654 2.115 1.00 78.12 188 ASP A C 1
ATOM 1498 O O . ASP A 1 188 ? -4.630 11.643 2.094 1.00 78.12 188 ASP A O 1
ATOM 1502 N N . VAL A 1 189 ? -3.595 13.281 3.239 1.00 80.31 189 VAL A N 1
ATOM 1503 C CA . VAL A 1 189 ? -3.982 12.830 4.571 1.00 80.31 189 VAL A CA 1
ATOM 1504 C C . VAL A 1 189 ? -4.576 13.970 5.381 1.00 80.31 189 VAL A C 1
ATOM 1506 O O . VAL A 1 189 ? -4.222 15.142 5.235 1.00 80.31 189 VAL A O 1
ATOM 1509 N N . THR A 1 190 ? -5.482 13.612 6.279 1.00 81.31 190 THR A N 1
ATOM 1510 C CA . THR A 1 190 ? -5.864 14.425 7.427 1.00 81.31 190 THR A CA 1
ATOM 1511 C C . THR A 1 190 ? -5.320 13.743 8.671 1.00 81.31 190 THR A C 1
ATOM 1513 O O . THR A 1 190 ? -5.717 12.625 8.998 1.00 81.31 190 THR A O 1
ATOM 1516 N N . VAL A 1 191 ? -4.411 14.431 9.352 1.00 84.31 191 VAL A N 1
ATOM 1517 C CA . VAL A 1 191 ? -3.716 13.941 10.537 1.00 84.31 191 VAL A CA 1
ATOM 1518 C C . VAL A 1 191 ? -4.159 14.730 11.755 1.00 84.31 191 VAL A C 1
ATOM 1520 O O . VAL A 1 191 ? -4.068 15.954 11.771 1.00 84.31 191 VAL A O 1
ATOM 1523 N N . ASN A 1 192 ? -4.601 14.027 12.788 1.00 80.69 192 ASN A N 1
ATOM 1524 C CA . ASN A 1 192 ? -4.852 14.577 14.111 1.00 80.69 192 ASN A CA 1
ATOM 1525 C C . ASN A 1 192 ? -3.642 14.269 14.997 1.00 80.69 192 ASN A C 1
ATOM 1527 O O . ASN A 1 192 ? -3.325 13.110 15.235 1.00 80.69 192 ASN A O 1
ATOM 1531 N N . GLY A 1 193 ? -2.948 15.288 15.491 1.00 87.31 193 GLY A N 1
ATOM 1532 C CA . GLY A 1 193 ? -1.736 15.076 16.281 1.00 87.31 193 GLY A CA 1
ATOM 1533 C C . GLY A 1 193 ? -1.438 16.216 17.239 1.00 87.31 193 GLY A C 1
ATOM 1534 O O . GLY A 1 193 ? -2.216 17.161 17.374 1.00 87.31 193 GLY A O 1
ATOM 1535 N N . TYR A 1 194 ? -0.298 16.118 17.912 1.00 91.56 194 TYR A N 1
ATOM 1536 C CA . TYR A 1 194 ? 0.215 17.132 18.823 1.00 91.56 194 TYR A CA 1
ATOM 1537 C C . TYR A 1 194 ? 1.366 17.872 18.153 1.00 91.56 194 TYR A C 1
ATOM 1539 O O . TYR A 1 194 ? 2.417 17.294 17.887 1.00 91.56 194 TYR A O 1
ATOM 1547 N N . LEU A 1 195 ? 1.145 19.149 17.852 1.00 93.31 195 LEU A N 1
ATOM 1548 C CA . LEU A 1 195 ? 2.103 20.020 17.192 1.00 93.31 195 LEU A CA 1
ATOM 1549 C C . LEU A 1 195 ? 2.906 20.811 18.228 1.00 93.31 195 LEU A C 1
ATOM 1551 O O . LEU A 1 195 ? 2.334 21.493 19.084 1.00 93.31 195 LEU A O 1
ATOM 1555 N N . ILE A 1 196 ? 4.230 20.769 18.111 1.00 94.12 196 ILE A N 1
ATOM 1556 C CA . ILE A 1 196 ? 5.148 21.684 18.791 1.00 94.12 196 ILE A CA 1
ATOM 1557 C C . ILE A 1 196 ? 6.271 22.082 17.828 1.00 94.12 196 ILE A C 1
ATOM 1559 O O . ILE A 1 196 ? 6.930 21.237 17.222 1.00 94.12 196 ILE A O 1
ATOM 1563 N N . ASP A 1 197 ? 6.457 23.389 17.646 1.00 93.12 197 ASP A N 1
ATOM 1564 C CA . ASP A 1 197 ? 7.226 23.950 16.527 1.00 93.12 197 ASP A CA 1
ATOM 1565 C C . ASP A 1 197 ? 6.796 23.351 15.180 1.00 93.12 197 ASP A C 1
ATOM 1567 O O . ASP A 1 197 ? 5.643 23.508 14.781 1.00 93.12 197 ASP A O 1
ATOM 1571 N N . ASN A 1 198 ? 7.711 22.654 14.504 1.00 93.44 198 ASN A N 1
ATOM 1572 C CA . ASN A 1 198 ? 7.490 22.022 13.208 1.00 93.44 198 ASN A CA 1
ATOM 1573 C C . ASN A 1 198 ? 7.271 20.506 13.331 1.00 93.44 198 ASN A C 1
ATOM 1575 O O . ASN A 1 198 ? 7.304 19.812 12.322 1.00 93.44 198 ASN A O 1
ATOM 1579 N N . ASN A 1 199 ? 7.085 19.985 14.547 1.00 96.25 199 ASN A N 1
ATOM 1580 C CA . ASN A 1 199 ? 6.998 18.554 14.815 1.00 96.25 199 ASN A CA 1
ATOM 1581 C C . ASN A 1 199 ? 5.565 18.192 15.201 1.00 96.25 199 ASN A C 1
ATOM 1583 O O . ASN A 1 199 ? 5.060 18.637 16.233 1.00 96.25 199 ASN A O 1
ATOM 1587 N N . LEU A 1 200 ? 4.914 17.401 14.355 1.00 96.06 200 LEU A N 1
ATOM 1588 C CA . LEU A 1 200 ? 3.595 16.837 14.582 1.00 96.06 200 LEU A CA 1
ATOM 1589 C C . LEU A 1 200 ? 3.767 15.390 15.045 1.00 96.06 200 LEU A C 1
ATOM 1591 O O . LEU A 1 200 ? 4.261 14.559 14.290 1.00 96.06 200 LEU A O 1
ATOM 1595 N N . VAL A 1 201 ? 3.363 15.083 16.275 1.00 93.12 201 VAL A N 1
ATOM 1596 C CA . VAL A 1 201 ? 3.471 13.730 16.840 1.00 93.12 201 VAL A CA 1
ATOM 1597 C C . VAL A 1 201 ? 2.085 13.107 16.944 1.00 93.12 201 VAL A C 1
ATOM 1599 O O . VAL A 1 201 ? 1.157 13.717 17.484 1.00 93.12 201 VAL A O 1
ATOM 1602 N N . VAL A 1 202 ? 1.932 11.901 16.407 1.00 84.00 202 VAL A N 1
ATOM 1603 C CA . VAL A 1 202 ? 0.651 11.206 16.271 1.00 84.00 202 VAL A CA 1
ATOM 1604 C C . VAL A 1 202 ? 0.645 9.948 17.121 1.00 84.00 202 VAL A C 1
ATOM 1606 O O . VAL A 1 202 ? 1.447 9.037 16.921 1.00 84.00 202 VAL A O 1
ATOM 1609 N N . ALA A 1 203 ? -0.305 9.897 18.052 1.00 73.12 203 ALA A N 1
ATOM 1610 C CA . ALA A 1 203 ? -0.681 8.657 18.713 1.00 73.12 203 ALA A CA 1
ATOM 1611 C C . ALA A 1 203 ? -1.493 7.800 17.742 1.00 73.12 203 ALA A C 1
ATOM 1613 O O . ALA A 1 203 ? -2.290 8.364 17.002 1.00 73.12 203 ALA A O 1
ATOM 1614 N N . ASP A 1 204 ? -1.308 6.480 17.765 1.00 70.38 204 ASP A N 1
ATOM 1615 C CA . ASP A 1 204 ? -2.058 5.494 16.968 1.00 70.38 204 ASP A CA 1
ATOM 1616 C C . ASP A 1 204 ? -2.502 6.004 15.576 1.00 70.38 204 ASP A C 1
ATOM 1618 O O . ASP A 1 204 ? -3.622 6.515 15.401 1.00 70.38 204 ASP A O 1
ATOM 1622 N N . PRO A 1 205 ? -1.629 5.894 14.563 1.00 67.69 205 PRO A N 1
ATOM 1623 C CA . PRO A 1 205 ? -1.912 6.403 13.233 1.00 67.69 205 PRO A CA 1
ATOM 1624 C C . PRO A 1 205 ? -3.148 5.794 12.574 1.00 67.69 205 PRO A C 1
ATOM 1626 O O . PRO A 1 205 ? -3.734 6.453 11.725 1.00 67.69 205 PRO A O 1
ATOM 1629 N N . GLN A 1 206 ? -3.590 4.595 12.967 1.00 64.12 206 GLN A N 1
ATOM 1630 C CA . GLN A 1 206 ? -4.786 3.985 12.376 1.00 64.12 206 GLN A CA 1
ATOM 1631 C C . GLN A 1 206 ? -6.056 4.793 12.668 1.00 64.12 206 GLN A C 1
ATOM 1633 O O . GLN A 1 206 ? -6.986 4.806 11.866 1.00 64.12 206 GLN A O 1
ATOM 1638 N N . LEU A 1 207 ? -6.090 5.479 13.813 1.00 59.81 207 LEU A N 1
ATOM 1639 C CA . LEU A 1 207 ? -7.222 6.301 14.246 1.00 59.81 207 LEU A CA 1
ATOM 1640 C C . LEU A 1 207 ? -7.036 7.775 13.901 1.00 59.81 207 LEU A C 1
ATOM 1642 O O . LEU A 1 207 ? -8.002 8.518 13.719 1.00 59.81 207 LEU A O 1
ATOM 1646 N N . ASN A 1 208 ? -5.782 8.215 13.872 1.00 67.25 208 ASN A N 1
ATOM 1647 C CA . ASN A 1 208 ? -5.443 9.628 13.822 1.00 67.25 208 ASN A CA 1
ATOM 1648 C C . ASN A 1 208 ? -4.923 10.081 12.459 1.00 67.25 208 ASN A C 1
ATOM 1650 O O . ASN A 1 208 ? -4.827 11.286 12.230 1.00 67.25 208 ASN A O 1
ATOM 1654 N N . VAL A 1 209 ? -4.649 9.156 11.541 1.00 71.56 209 VAL A N 1
ATOM 1655 C CA . VAL A 1 209 ? -4.359 9.445 10.138 1.00 71.56 209 VAL A CA 1
ATOM 1656 C C . VAL A 1 209 ? -5.504 8.906 9.299 1.00 71.56 209 VAL A C 1
ATOM 1658 O O . VAL A 1 209 ? -5.715 7.705 9.180 1.00 71.56 209 VAL A O 1
ATOM 1661 N N . SER A 1 210 ? -6.246 9.820 8.689 1.00 69.44 210 SER A N 1
ATOM 1662 C CA . SER A 1 210 ? -7.231 9.472 7.670 1.00 69.44 210 SER A CA 1
ATOM 1663 C C . SER A 1 210 ? -6.654 9.809 6.310 1.00 69.44 210 SER A C 1
ATOM 1665 O O . SER A 1 210 ? -6.229 10.937 6.055 1.00 69.44 210 SER A O 1
ATOM 1667 N N . TYR A 1 211 ? -6.616 8.814 5.443 1.00 65.44 211 TYR A N 1
ATOM 1668 C CA . TYR A 1 211 ? -6.203 8.992 4.066 1.00 65.44 211 TYR A CA 1
ATOM 1669 C C . TYR A 1 211 ? -7.380 9.500 3.237 1.00 65.44 211 TYR A C 1
ATOM 1671 O O . TYR A 1 211 ? -8.542 9.230 3.544 1.00 65.44 211 TYR A O 1
ATOM 1679 N N . GLY A 1 212 ? -7.081 10.232 2.166 1.00 60.47 212 GLY A N 1
ATOM 1680 C CA . GLY A 1 212 ? -8.019 10.398 1.060 1.00 60.47 212 GLY A CA 1
ATOM 1681 C C . GLY A 1 212 ? -8.320 9.054 0.381 1.00 60.47 212 GLY A C 1
ATOM 1682 O O . GLY A 1 212 ? -8.072 7.983 0.933 1.00 60.47 212 GLY A O 1
ATOM 1683 N N . SER A 1 213 ? -8.835 9.079 -0.850 1.00 50.09 213 SER A N 1
ATOM 1684 C CA . SER A 1 213 ? -8.979 7.844 -1.627 1.00 50.09 213 SER A CA 1
ATOM 1685 C C . SER A 1 213 ? -7.612 7.173 -1.798 1.00 50.09 213 SER A C 1
ATOM 1687 O O . SER A 1 213 ? -6.747 7.673 -2.515 1.00 50.09 213 SER A O 1
ATOM 1689 N N . LEU A 1 214 ? -7.441 6.052 -1.105 1.00 45.94 214 LEU A N 1
ATOM 1690 C CA . LEU A 1 214 ? -6.275 5.185 -1.134 1.00 45.94 214 LEU A CA 1
ATOM 1691 C C . LEU A 1 214 ? -6.198 4.481 -2.504 1.00 45.94 214 LEU A C 1
ATOM 1693 O O . LEU A 1 214 ? -6.837 3.446 -2.735 1.00 45.94 214 LEU A O 1
ATOM 1697 N N . ASN A 1 215 ? -5.497 5.119 -3.446 1.00 46.97 215 ASN A N 1
ATOM 1698 C CA . ASN A 1 215 ? -5.369 4.679 -4.834 1.00 46.97 215 ASN A CA 1
ATOM 1699 C C . ASN A 1 215 ? -4.502 3.414 -4.913 1.00 46.97 215 ASN A C 1
ATOM 1701 O O . ASN A 1 215 ? -3.368 3.404 -4.443 1.00 46.97 215 ASN A O 1
ATOM 1705 N N . ARG A 1 216 ? -4.986 2.359 -5.589 1.00 53.03 216 ARG A N 1
ATOM 1706 C CA . ARG A 1 216 ? -4.066 1.329 -6.101 1.00 53.03 216 ARG A CA 1
ATOM 1707 C C . ARG A 1 216 ? -3.074 2.029 -7.036 1.00 53.03 216 ARG A C 1
ATOM 1709 O O . ARG A 1 216 ? -3.496 2.814 -7.884 1.00 53.03 216 ARG A O 1
ATOM 1716 N N . TYR A 1 217 ? -1.777 1.767 -6.876 1.00 64.44 217 TYR A N 1
ATOM 1717 C CA . TYR A 1 217 ? -0.767 2.301 -7.786 1.00 64.44 217 TYR A CA 1
ATOM 1718 C C . TYR A 1 217 ? -0.855 1.532 -9.098 1.00 64.44 217 TYR A C 1
ATOM 1720 O O . TYR A 1 217 ? -0.242 0.489 -9.281 1.00 64.44 217 TYR A O 1
ATOM 1728 N N . GLU A 1 218 ? -1.689 2.006 -10.009 1.00 78.88 218 GLU A N 1
ATOM 1729 C CA . GLU A 1 218 ? -1.763 1.456 -11.353 1.00 78.88 218 GLU A CA 1
ATOM 1730 C C . GLU A 1 218 ? -0.483 1.809 -12.115 1.00 78.88 218 GLU A C 1
ATOM 1732 O O . GLU A 1 218 ? -0.226 2.974 -12.425 1.00 78.88 218 GLU A O 1
ATOM 1737 N N . VAL A 1 219 ? 0.345 0.801 -12.400 1.00 86.94 219 VAL A N 1
ATOM 1738 C CA . VAL A 1 219 ? 1.612 0.981 -13.119 1.00 86.94 219 VAL A CA 1
ATOM 1739 C C . VAL A 1 219 ? 1.527 0.261 -14.457 1.00 86.94 219 VAL A C 1
ATOM 1741 O O . VAL A 1 219 ? 1.793 -0.934 -14.560 1.00 86.94 219 VAL A O 1
ATOM 1744 N N . PHE A 1 220 ? 1.160 1.002 -15.501 1.00 90.19 220 PHE A N 1
ATOM 1745 C CA . PHE A 1 220 ? 0.949 0.465 -16.845 1.00 90.19 220 PHE A CA 1
ATOM 1746 C C . PHE A 1 220 ? 1.668 1.278 -17.914 1.00 90.19 220 PHE A C 1
ATOM 1748 O O . PHE A 1 220 ? 1.841 2.488 -17.794 1.00 90.19 220 PHE A O 1
ATOM 1755 N N . GLY A 1 221 ? 2.026 0.615 -19.010 1.00 92.94 221 GLY A N 1
ATOM 1756 C CA . GLY A 1 221 ? 2.636 1.249 -20.171 1.00 92.94 221 GLY A CA 1
ATOM 1757 C C . GLY A 1 221 ? 4.039 1.810 -19.902 1.00 92.94 221 GLY A C 1
ATOM 1758 O O . GLY A 1 221 ? 4.709 1.400 -18.944 1.00 92.94 221 GLY A O 1
ATOM 1759 N N . PRO A 1 222 ? 4.514 2.722 -20.768 1.00 93.50 222 PRO A N 1
ATOM 1760 C CA . PRO A 1 222 ? 5.838 3.318 -20.647 1.00 93.50 222 PRO A CA 1
ATOM 1761 C C . PRO A 1 222 ? 6.000 4.147 -19.372 1.00 93.50 222 PRO A C 1
ATOM 1763 O O . PRO A 1 222 ? 5.321 5.150 -19.172 1.00 93.50 222 PRO A O 1
ATOM 1766 N N . GLN A 1 223 ? 6.952 3.746 -18.534 1.00 94.12 223 GLN A N 1
ATOM 1767 C CA . GLN A 1 223 ? 7.427 4.512 -17.390 1.00 94.12 223 GLN A CA 1
ATOM 1768 C C . GLN A 1 223 ? 8.706 5.220 -17.837 1.00 94.12 223 GLN A C 1
ATOM 1770 O O . GLN A 1 223 ? 9.749 4.576 -17.978 1.00 94.12 223 GLN A O 1
ATOM 1775 N N . ARG A 1 224 ? 8.610 6.515 -18.170 1.00 95.69 224 ARG A N 1
ATOM 1776 C CA . ARG A 1 224 ? 9.774 7.303 -18.597 1.00 95.69 224 ARG A CA 1
ATOM 1777 C C . ARG A 1 224 ? 10.642 7.637 -17.382 1.00 95.69 224 ARG A C 1
ATOM 1779 O O . ARG A 1 224 ? 10.160 8.268 -16.443 1.00 95.69 224 ARG A O 1
ATOM 1786 N N . THR A 1 225 ? 11.906 7.249 -17.425 1.00 97.25 225 THR A N 1
ATOM 1787 C CA . THR A 1 225 ? 12.844 7.280 -16.303 1.00 97.25 225 THR A CA 1
ATOM 1788 C C . THR A 1 225 ? 14.086 8.071 -16.680 1.00 97.25 225 THR A C 1
ATOM 1790 O O . THR A 1 225 ? 14.685 7.828 -17.724 1.00 97.25 225 THR A O 1
ATOM 1793 N N . LEU A 1 226 ? 14.486 9.011 -15.831 1.00 97.75 226 LEU A N 1
ATOM 1794 C CA . LEU A 1 226 ? 15.770 9.690 -15.950 1.00 97.75 226 LEU A CA 1
ATOM 1795 C C . LEU A 1 226 ? 16.755 9.055 -14.973 1.00 97.75 226 LEU A C 1
ATOM 1797 O O . LEU A 1 226 ? 16.563 9.138 -13.761 1.00 97.75 226 LEU A O 1
ATOM 1801 N N . MET A 1 227 ? 17.814 8.446 -15.494 1.00 96.75 227 MET A N 1
ATOM 1802 C CA . MET A 1 227 ? 18.935 7.992 -14.673 1.00 96.75 227 MET A CA 1
ATOM 1803 C C . MET A 1 227 ? 19.993 9.088 -14.641 1.00 96.75 227 MET A C 1
ATOM 1805 O O . MET A 1 227 ? 20.425 9.565 -15.689 1.00 96.75 227 MET A O 1
ATOM 1809 N N . VAL A 1 228 ? 20.418 9.495 -13.452 1.00 95.00 228 VAL A N 1
ATOM 1810 C CA . VAL A 1 228 ? 21.325 10.629 -13.268 1.00 95.00 228 VAL A CA 1
ATOM 1811 C C . VAL A 1 228 ? 22.586 10.145 -12.577 1.00 95.00 228 VAL A C 1
ATOM 1813 O O . VAL A 1 228 ? 22.557 9.830 -11.394 1.00 95.00 228 VAL A O 1
ATOM 1816 N N . ILE A 1 229 ? 23.707 10.124 -13.292 1.00 92.50 229 ILE A N 1
ATOM 1817 C CA . ILE A 1 229 ? 25.021 9.934 -12.676 1.00 92.50 229 ILE A CA 1
ATOM 1818 C C . ILE A 1 229 ? 25.454 11.277 -12.097 1.00 92.50 229 ILE A C 1
ATOM 1820 O O . ILE A 1 229 ? 25.597 12.256 -12.837 1.00 92.50 229 ILE A O 1
ATOM 1824 N N . VAL A 1 230 ? 25.647 11.320 -10.783 1.00 89.81 230 VAL A N 1
ATOM 1825 C CA . VAL A 1 230 ? 26.083 12.512 -10.061 1.00 89.81 230 VAL A CA 1
ATOM 1826 C C . VAL A 1 230 ? 27.580 12.405 -9.799 1.00 89.81 230 VAL A C 1
ATOM 1828 O O . VAL A 1 230 ? 28.014 11.611 -8.967 1.00 89.81 230 VAL A O 1
ATOM 1831 N N . ASP A 1 231 ? 28.368 13.235 -10.482 1.00 86.44 231 ASP A N 1
ATOM 1832 C CA . ASP A 1 231 ? 29.742 13.494 -10.057 1.00 86.44 231 ASP A CA 1
ATOM 1833 C C . ASP A 1 231 ? 29.698 14.498 -8.911 1.00 86.44 231 ASP A C 1
ATOM 1835 O O . ASP A 1 231 ? 29.304 15.656 -9.108 1.00 86.44 231 ASP A O 1
ATOM 1839 N N . ALA A 1 232 ? 30.106 14.066 -7.723 1.00 79.56 232 ALA A N 1
ATOM 1840 C CA . ALA A 1 232 ? 30.277 14.980 -6.617 1.00 79.56 232 ALA A CA 1
ATOM 1841 C C . ALA A 1 232 ? 31.669 15.626 -6.675 1.00 79.56 232 ALA A C 1
ATOM 1843 O O . ALA A 1 232 ? 32.644 15.031 -7.125 1.00 79.56 232 ALA A O 1
ATOM 1844 N N . ASP A 1 233 ? 31.782 16.862 -6.201 1.00 78.12 233 ASP A N 1
ATOM 1845 C CA . ASP A 1 233 ? 33.062 17.583 -6.141 1.00 78.12 233 ASP A CA 1
ATOM 1846 C C . ASP A 1 233 ? 34.107 16.914 -5.235 1.00 78.12 233 ASP A C 1
ATOM 1848 O O . ASP A 1 233 ? 35.307 17.101 -5.442 1.00 78.12 233 ASP A O 1
ATOM 1852 N N . TYR A 1 234 ? 33.660 16.142 -4.245 1.00 78.12 234 TYR A N 1
ATOM 1853 C CA . TYR A 1 234 ? 34.521 15.369 -3.354 1.00 78.12 234 TYR A CA 1
ATOM 1854 C C . TYR A 1 234 ? 34.946 14.014 -3.935 1.00 78.12 234 TYR A C 1
ATOM 1856 O O . TYR A 1 234 ? 35.962 13.478 -3.495 1.00 78.12 234 TYR A O 1
ATOM 1864 N N . ASP A 1 235 ? 34.174 13.458 -4.871 1.00 80.19 235 ASP A N 1
ATOM 1865 C CA . ASP A 1 235 ? 34.431 12.162 -5.499 1.00 80.19 235 ASP A CA 1
ATOM 1866 C C . ASP A 1 235 ? 33.625 12.045 -6.810 1.00 80.19 235 ASP A C 1
ATOM 1868 O O . ASP A 1 235 ? 32.389 12.132 -6.781 1.00 80.19 235 ASP A O 1
ATOM 1872 N N . PRO A 1 236 ? 34.275 11.895 -7.977 1.00 79.50 236 PRO A N 1
ATOM 1873 C CA . PRO A 1 236 ? 33.561 11.628 -9.218 1.00 79.50 236 PRO A CA 1
ATOM 1874 C C . PRO A 1 236 ? 32.984 10.207 -9.211 1.00 79.50 236 PRO A C 1
ATOM 1876 O O . PRO A 1 236 ? 33.618 9.270 -8.737 1.00 79.50 236 PRO A O 1
ATOM 1879 N N . ALA A 1 237 ? 31.808 10.014 -9.810 1.00 80.50 237 ALA A N 1
ATOM 1880 C CA . ALA A 1 237 ? 31.276 8.667 -9.976 1.00 80.50 237 ALA A CA 1
ATOM 1881 C C . ALA A 1 237 ? 32.112 7.903 -11.021 1.00 80.50 237 ALA A C 1
ATOM 1883 O O . ALA A 1 237 ? 32.263 8.362 -12.160 1.00 80.50 237 ALA A O 1
ATOM 1884 N N . GLU A 1 238 ? 32.603 6.709 -10.675 1.00 82.88 238 GLU A N 1
ATOM 1885 C CA . GLU A 1 238 ? 33.431 5.878 -11.573 1.00 82.88 238 GLU A CA 1
ATOM 1886 C C . GLU A 1 238 ? 32.627 5.172 -12.691 1.00 82.88 238 GLU A C 1
ATOM 1888 O O . GLU A 1 238 ? 33.168 4.426 -13.510 1.00 82.88 238 GLU A O 1
ATOM 1893 N N . ILE A 1 239 ? 31.318 5.424 -12.773 1.00 85.12 239 ILE A N 1
ATOM 1894 C CA . ILE A 1 239 ? 30.388 4.760 -13.693 1.00 85.12 239 ILE A CA 1
ATOM 1895 C C . ILE A 1 239 ? 30.203 5.578 -14.981 1.00 85.12 239 ILE A C 1
ATOM 1897 O O . ILE A 1 239 ? 30.066 6.803 -14.967 1.00 85.12 239 ILE A O 1
ATOM 1901 N N . THR A 1 240 ? 30.152 4.888 -16.126 1.00 90.06 240 THR A N 1
ATOM 1902 C CA . THR A 1 240 ? 29.871 5.514 -17.431 1.00 90.06 240 THR A CA 1
ATOM 1903 C C . THR A 1 240 ? 28.375 5.535 -17.745 1.00 90.06 240 THR A C 1
ATOM 1905 O O . THR A 1 240 ? 27.637 4.623 -17.369 1.00 90.06 240 THR A O 1
ATOM 1908 N N . THR A 1 241 ? 27.929 6.538 -18.508 1.00 93.25 241 THR A N 1
ATOM 1909 C CA . THR A 1 241 ? 26.535 6.637 -18.975 1.00 93.25 241 THR A CA 1
ATOM 1910 C C . THR A 1 241 ? 26.113 5.411 -19.780 1.00 93.25 241 THR A C 1
ATOM 1912 O O . THR A 1 241 ? 25.031 4.888 -19.553 1.00 93.25 241 THR A O 1
ATOM 1915 N N . GLN A 1 242 ? 26.986 4.897 -20.655 1.00 94.38 242 GLN A N 1
ATOM 1916 C CA . GLN A 1 242 ? 26.706 3.705 -21.462 1.00 94.38 242 GLN A CA 1
ATOM 1917 C C . GLN A 1 242 ? 26.547 2.439 -20.612 1.00 94.38 242 GLN A C 1
ATOM 1919 O O . GLN A 1 242 ? 25.695 1.598 -20.907 1.00 94.38 242 GLN A O 1
ATOM 1924 N N . ALA A 1 243 ? 27.370 2.275 -19.573 1.00 93.19 243 ALA A N 1
ATOM 1925 C CA . ALA A 1 243 ? 27.263 1.121 -18.689 1.00 93.19 243 ALA A CA 1
ATOM 1926 C C . ALA A 1 243 ? 25.939 1.154 -17.914 1.00 93.19 243 ALA A C 1
ATOM 1928 O O . ALA A 1 243 ? 25.241 0.141 -17.861 1.00 93.19 243 ALA A O 1
ATOM 1929 N N . LEU A 1 244 ? 25.559 2.322 -17.380 1.00 94.12 244 LEU A N 1
ATOM 1930 C CA . LEU A 1 244 ? 24.291 2.479 -16.668 1.00 94.12 244 LEU A CA 1
ATOM 1931 C C . LEU A 1 244 ? 23.089 2.325 -17.609 1.00 94.12 244 LEU A C 1
ATOM 1933 O O . LEU A 1 244 ? 22.129 1.644 -17.263 1.00 94.12 244 LEU A O 1
ATOM 1937 N N . ASP A 1 245 ? 23.168 2.865 -18.824 1.00 96.06 245 ASP A N 1
ATOM 1938 C CA . ASP A 1 245 ? 22.139 2.700 -19.856 1.00 96.06 245 ASP A CA 1
ATOM 1939 C C . ASP A 1 245 ? 21.913 1.219 -20.181 1.00 96.06 245 ASP A C 1
ATOM 1941 O O . ASP A 1 245 ? 20.786 0.729 -20.163 1.00 96.06 245 ASP A O 1
ATOM 1945 N N . THR A 1 246 ? 23.001 0.464 -20.345 1.00 95.75 246 THR A N 1
ATOM 1946 C CA . THR A 1 246 ? 22.942 -0.983 -20.587 1.00 95.75 246 THR A CA 1
ATOM 1947 C C . THR A 1 246 ? 22.299 -1.727 -19.412 1.00 95.75 246 THR A C 1
ATOM 1949 O O . THR A 1 246 ? 21.464 -2.608 -19.621 1.00 95.75 246 THR A O 1
ATOM 1952 N N . ALA A 1 247 ? 22.646 -1.365 -18.174 1.00 94.94 247 ALA A N 1
ATOM 1953 C CA . ALA A 1 247 ? 22.120 -2.006 -16.970 1.00 94.94 247 ALA A CA 1
ATOM 1954 C C . ALA A 1 247 ? 20.637 -1.687 -16.703 1.00 94.94 247 ALA A C 1
ATOM 1956 O O . ALA A 1 247 ? 19.914 -2.524 -16.159 1.00 94.94 247 ALA A O 1
ATOM 1957 N N . ILE A 1 248 ? 20.160 -0.501 -17.089 1.00 96.75 248 ILE A N 1
ATOM 1958 C CA . ILE A 1 248 ? 18.790 -0.059 -16.803 1.00 96.75 248 ILE A CA 1
ATOM 1959 C C . ILE A 1 248 ? 17.860 -0.280 -17.995 1.00 96.75 248 ILE A C 1
ATOM 1961 O O . ILE A 1 248 ? 16.802 -0.880 -17.827 1.00 96.75 248 ILE A O 1
ATOM 1965 N N . PHE A 1 249 ? 18.249 0.145 -19.196 1.00 97.38 249 PHE A N 1
ATOM 1966 C CA . PHE A 1 249 ? 17.405 0.150 -20.398 1.00 97.38 249 PHE A CA 1
ATOM 1967 C C . PHE A 1 249 ? 17.788 -0.909 -21.439 1.00 97.38 249 PHE A C 1
ATOM 1969 O O . PHE A 1 249 ? 17.099 -1.052 -22.450 1.00 97.38 249 PHE A O 1
ATOM 1976 N N . GLY A 1 250 ? 18.857 -1.676 -21.202 1.00 95.94 250 GLY A N 1
ATOM 1977 C CA . GLY A 1 250 ? 19.318 -2.719 -22.117 1.00 95.94 250 GLY A CA 1
ATOM 1978 C C . GLY A 1 250 ? 18.263 -3.787 -22.432 1.00 95.94 250 GLY A C 1
ATOM 1979 O O . GLY A 1 250 ? 17.280 -3.970 -21.718 1.00 95.94 250 GLY A O 1
ATOM 1980 N N . ILE A 1 251 ? 18.478 -4.545 -23.506 1.00 91.94 251 ILE A N 1
ATOM 1981 C CA . ILE A 1 251 ? 17.535 -5.581 -23.969 1.00 91.94 251 ILE A CA 1
ATOM 1982 C C . ILE A 1 251 ? 17.713 -6.948 -23.289 1.00 91.94 251 ILE A C 1
ATOM 1984 O O . ILE A 1 251 ? 16.912 -7.852 -23.519 1.00 91.94 251 ILE A O 1
ATOM 1988 N N . THR A 1 252 ? 18.753 -7.116 -22.468 1.00 88.69 252 THR A N 1
ATOM 1989 C CA . THR A 1 252 ? 19.072 -8.357 -21.744 1.00 88.69 252 THR A CA 1
ATOM 1990 C C . THR A 1 252 ? 19.593 -8.038 -20.348 1.00 88.69 252 THR A C 1
ATOM 1992 O O . THR A 1 252 ? 20.470 -7.187 -20.224 1.00 88.69 252 THR A O 1
ATOM 1995 N N . SER A 1 253 ? 19.128 -8.758 -19.321 1.00 90.12 253 SER A N 1
ATOM 1996 C CA . SER A 1 253 ? 19.604 -8.630 -17.929 1.00 90.12 253 SER A CA 1
ATOM 1997 C C . SER A 1 253 ? 19.606 -7.184 -17.395 1.00 90.12 253 SER A C 1
ATOM 1999 O O . SER A 1 253 ? 20.501 -6.776 -16.654 1.00 90.12 253 SER A O 1
ATOM 2001 N N . SER A 1 254 ? 18.594 -6.401 -17.770 1.00 95.88 254 SER A N 1
ATOM 2002 C CA . SER A 1 254 ? 18.420 -4.999 -17.380 1.00 95.88 254 SER A CA 1
ATOM 2003 C C . SER A 1 254 ? 17.193 -4.787 -16.491 1.00 95.88 254 SER A C 1
ATOM 2005 O O . SER A 1 254 ? 16.285 -5.626 -16.463 1.00 95.88 254 SER A O 1
ATOM 2007 N N . ALA A 1 255 ? 17.119 -3.636 -15.815 1.00 96.69 255 ALA A N 1
ATOM 2008 C CA . ALA A 1 255 ? 15.926 -3.244 -15.062 1.00 96.69 255 ALA A CA 1
ATOM 2009 C C . ALA A 1 255 ? 14.674 -3.194 -15.960 1.00 96.69 255 ALA A C 1
ATOM 2011 O O . ALA A 1 255 ? 13.601 -3.640 -15.558 1.00 96.69 255 ALA A O 1
ATOM 2012 N N . ALA A 1 256 ? 14.807 -2.740 -17.210 1.00 97.31 256 ALA A N 1
ATOM 2013 C CA . ALA A 1 256 ? 13.724 -2.732 -18.186 1.00 97.31 256 ALA A CA 1
ATOM 2014 C C . ALA A 1 256 ? 13.229 -4.143 -18.523 1.00 97.31 256 ALA A C 1
ATOM 2016 O O . ALA A 1 256 ? 12.017 -4.360 -18.579 1.00 97.31 256 ALA A O 1
ATOM 2017 N N . THR A 1 257 ? 14.134 -5.112 -18.701 1.00 96.19 257 THR A N 1
ATOM 2018 C CA . THR A 1 257 ? 13.736 -6.515 -18.911 1.00 96.19 257 THR A CA 1
ATOM 2019 C C . THR A 1 257 ? 13.091 -7.118 -17.667 1.00 96.19 257 THR A C 1
ATOM 2021 O O . THR A 1 257 ? 12.072 -7.790 -17.803 1.00 96.19 257 THR A O 1
ATOM 2024 N N . TYR A 1 258 ? 13.602 -6.794 -16.471 1.00 97.44 258 TYR A N 1
ATOM 2025 C CA . TYR A 1 258 ? 13.019 -7.222 -15.198 1.00 97.44 258 TYR A CA 1
ATOM 2026 C C . TYR A 1 258 ? 11.573 -6.749 -15.063 1.00 97.44 258 TYR A C 1
ATOM 2028 O O . TYR A 1 258 ? 10.662 -7.564 -14.929 1.00 97.44 258 TYR A O 1
ATOM 2036 N N . TYR A 1 259 ? 11.350 -5.437 -15.183 1.00 97.50 259 TYR A N 1
ATOM 2037 C CA . TYR A 1 259 ? 10.029 -4.831 -15.048 1.00 97.50 259 TYR A CA 1
ATOM 2038 C C . TYR A 1 259 ? 9.050 -5.292 -16.132 1.00 97.50 259 TYR A C 1
ATOM 2040 O O . TYR A 1 259 ? 7.869 -5.510 -15.853 1.00 97.50 259 TYR A O 1
ATOM 2048 N N . LYS A 1 260 ? 9.527 -5.496 -17.364 1.00 95.75 260 LYS A N 1
ATOM 2049 C CA . LYS A 1 260 ? 8.708 -6.046 -18.449 1.00 95.75 260 LYS A CA 1
ATOM 2050 C C . LYS A 1 260 ? 8.248 -7.474 -18.149 1.00 95.75 260 LYS A C 1
ATOM 2052 O O . LYS A 1 260 ? 7.084 -7.792 -18.380 1.00 95.75 260 LYS A O 1
ATOM 2057 N N . GLU A 1 261 ? 9.133 -8.322 -17.631 1.00 95.50 261 GLU A N 1
ATOM 2058 C CA . GLU A 1 261 ? 8.818 -9.718 -17.327 1.00 95.50 261 GLU A CA 1
ATOM 2059 C C . GLU A 1 261 ? 7.912 -9.849 -16.098 1.00 95.50 261 GLU A C 1
ATOM 2061 O O . GLU A 1 261 ? 6.834 -10.436 -16.190 1.00 95.50 261 GLU A O 1
ATOM 2066 N N . THR A 1 262 ? 8.286 -9.240 -14.969 1.00 95.62 262 THR A N 1
ATOM 2067 C CA . THR A 1 262 ? 7.514 -9.343 -13.719 1.00 95.62 262 THR A CA 1
ATOM 2068 C C . THR A 1 262 ? 6.090 -8.791 -13.852 1.00 95.62 262 THR A C 1
ATOM 2070 O O . THR A 1 262 ? 5.147 -9.370 -13.301 1.00 95.62 262 THR A O 1
ATOM 2073 N N . SER A 1 263 ? 5.915 -7.736 -14.661 1.00 94.81 263 SER A N 1
ATOM 2074 C CA . SER A 1 263 ? 4.611 -7.138 -14.972 1.00 94.81 263 SER A CA 1
ATOM 2075 C C . SER A 1 263 ? 3.825 -7.885 -16.049 1.00 94.81 263 SER A C 1
ATOM 2077 O O . SER A 1 263 ? 2.715 -7.475 -16.380 1.00 94.81 263 SER A O 1
ATOM 2079 N N . ARG A 1 264 ? 4.370 -8.963 -16.628 1.00 93.25 264 ARG A N 1
ATOM 2080 C CA . ARG A 1 264 ? 3.755 -9.716 -17.733 1.00 93.25 264 ARG A CA 1
ATOM 2081 C C . ARG A 1 264 ? 3.436 -8.823 -18.941 1.00 93.25 264 ARG A C 1
ATOM 2083 O O . ARG A 1 264 ? 2.357 -8.891 -19.523 1.00 93.25 264 ARG A O 1
ATOM 2090 N N . ASN A 1 265 ? 4.401 -7.985 -19.328 1.00 93.56 265 ASN A N 1
ATOM 2091 C CA . ASN A 1 265 ? 4.322 -6.977 -20.395 1.00 93.56 265 ASN A CA 1
ATOM 2092 C C . ASN A 1 265 ? 3.324 -5.831 -20.157 1.00 93.56 265 ASN A C 1
ATOM 2094 O O . ASN A 1 265 ? 3.020 -5.088 -21.091 1.00 93.56 265 ASN A O 1
ATOM 2098 N N . LYS A 1 266 ? 2.817 -5.656 -18.933 1.00 91.44 266 LYS A N 1
ATOM 2099 C CA . LYS A 1 266 ? 1.884 -4.566 -18.615 1.00 91.44 266 LYS A CA 1
ATOM 2100 C C . LYS A 1 266 ? 2.571 -3.211 -18.497 1.00 91.44 266 LYS A C 1
ATOM 2102 O O . LYS A 1 266 ? 1.923 -2.190 -18.719 1.00 91.44 266 LYS A O 1
ATOM 2107 N N . MET A 1 267 ? 3.873 -3.187 -18.210 1.00 93.94 267 MET A N 1
ATOM 2108 C CA . MET A 1 267 ? 4.674 -1.965 -18.202 1.00 93.94 267 MET A CA 1
ATOM 2109 C C . MET A 1 267 ? 6.012 -2.129 -18.929 1.00 93.94 267 MET A C 1
ATOM 2111 O O . MET A 1 267 ? 6.511 -3.237 -19.132 1.00 93.94 267 MET A O 1
ATOM 2115 N N . SER A 1 268 ? 6.611 -1.001 -19.301 1.00 93.88 268 SER A N 1
ATOM 2116 C CA . SER A 1 268 ? 7.967 -0.945 -19.851 1.00 93.88 268 SER A CA 1
ATOM 2117 C C . SER A 1 268 ? 8.739 0.215 -19.240 1.00 93.88 268 SER A C 1
ATOM 2119 O O . SER A 1 268 ? 8.230 1.333 -19.214 1.00 93.88 268 SER A O 1
ATOM 2121 N N . LEU A 1 269 ? 9.966 -0.031 -18.786 1.00 96.19 269 LEU A N 1
ATOM 2122 C CA . LEU A 1 269 ? 10.866 1.031 -18.345 1.00 96.19 269 LEU A CA 1
ATOM 2123 C C . LEU A 1 269 ? 11.562 1.615 -19.579 1.00 96.19 269 LEU A C 1
ATOM 2125 O O . LEU A 1 269 ? 12.151 0.878 -20.367 1.00 96.19 269 LEU A O 1
ATOM 2129 N N . THR A 1 270 ? 11.454 2.922 -19.773 1.00 95.38 270 THR A N 1
ATOM 2130 C CA . THR A 1 270 ? 12.013 3.641 -20.932 1.00 95.38 270 THR A CA 1
ATOM 2131 C C . THR A 1 270 ? 12.685 4.905 -20.440 1.00 95.38 270 THR A C 1
ATOM 2133 O O . THR A 1 270 ? 12.315 5.383 -19.374 1.00 95.38 270 THR A O 1
ATOM 2136 N N . GLY A 1 271 ? 13.621 5.488 -21.180 1.00 95.69 271 GLY A N 1
ATOM 2137 C CA . GLY A 1 271 ? 14.218 6.734 -20.727 1.00 95.69 271 GLY A CA 1
ATOM 2138 C C . GLY A 1 271 ? 15.616 6.975 -21.243 1.00 95.69 271 GLY A C 1
ATOM 2139 O O . GLY A 1 271 ? 15.965 6.526 -22.331 1.00 95.69 271 GLY A O 1
ATOM 2140 N N . GLU A 1 272 ? 16.372 7.729 -20.458 1.00 96.56 272 GLU A N 1
ATOM 2141 C CA . GLU A 1 272 ? 17.710 8.178 -20.809 1.00 96.56 272 GLU A CA 1
ATOM 2142 C C . GLU A 1 272 ? 18.601 8.298 -19.571 1.00 96.56 272 GLU A C 1
ATOM 2144 O O . GLU A 1 272 ? 18.125 8.423 -18.436 1.00 96.56 272 GLU A O 1
ATOM 2149 N N . VAL A 1 273 ? 19.911 8.244 -19.810 1.00 96.81 273 VAL A N 1
ATOM 2150 C CA . VAL A 1 273 ? 20.943 8.421 -18.790 1.00 96.81 273 VAL A CA 1
ATOM 2151 C C . VAL A 1 273 ? 21.666 9.736 -19.028 1.00 96.81 273 VAL A C 1
ATOM 2153 O O . VAL A 1 273 ? 22.161 9.994 -20.124 1.00 96.81 273 VAL A O 1
ATOM 2156 N N . THR A 1 274 ? 21.781 10.544 -17.983 1.00 95.19 274 THR A N 1
ATOM 2157 C CA . THR A 1 274 ? 22.539 11.791 -17.999 1.00 95.19 274 THR A CA 1
ATOM 2158 C C . THR A 1 274 ? 23.672 11.755 -16.984 1.00 95.19 274 THR A C 1
ATOM 2160 O O . THR A 1 274 ? 23.652 10.992 -16.017 1.00 95.19 274 THR A O 1
ATOM 2163 N N . LYS A 1 275 ? 24.674 12.598 -17.218 1.00 90.94 275 LYS A N 1
ATOM 2164 C CA . LYS A 1 275 ? 25.780 12.835 -16.300 1.00 90.94 275 LYS A CA 1
ATOM 2165 C C . LYS A 1 275 ? 25.766 14.304 -15.911 1.00 90.94 275 LYS A C 1
ATOM 2167 O O . LYS A 1 275 ? 25.750 15.172 -16.781 1.00 90.94 275 LYS A O 1
ATOM 2172 N N . THR A 1 276 ? 25.753 14.571 -14.612 1.00 87.31 276 THR A N 1
ATOM 2173 C CA . THR A 1 276 ? 25.724 15.928 -14.070 1.00 87.31 276 THR A CA 1
ATOM 2174 C C . THR A 1 276 ? 26.765 16.078 -12.974 1.00 87.31 276 THR A C 1
ATOM 2176 O O . THR A 1 276 ? 26.931 15.196 -12.135 1.00 87.31 276 THR A O 1
ATOM 2179 N N . THR A 1 277 ? 27.460 17.210 -12.968 1.00 83.56 277 THR A N 1
ATOM 2180 C CA . THR A 1 277 ? 28.384 17.563 -11.890 1.00 83.56 277 THR A CA 1
ATOM 2181 C C . THR A 1 277 ? 27.656 18.450 -10.897 1.00 83.56 277 THR A C 1
ATOM 2183 O O . THR A 1 277 ? 27.095 19.480 -11.277 1.00 83.56 277 THR A O 1
ATOM 2186 N N . VAL A 1 278 ? 27.673 18.069 -9.624 1.00 82.75 278 VAL A N 1
ATOM 2187 C CA . VAL A 1 278 ? 27.049 18.842 -8.549 1.00 82.75 278 VAL A CA 1
ATOM 2188 C C . VAL A 1 278 ? 28.110 19.180 -7.509 1.00 82.75 278 VAL A C 1
ATOM 2190 O O . VAL A 1 278 ? 28.824 18.311 -7.014 1.00 82.75 278 VAL A O 1
ATOM 2193 N N . ASN A 1 279 ? 28.231 20.467 -7.182 1.00 80.44 279 ASN A N 1
ATOM 2194 C CA . ASN A 1 279 ? 29.163 20.922 -6.156 1.00 80.44 279 ASN A CA 1
ATOM 2195 C C . ASN A 1 279 ? 28.559 20.688 -4.763 1.00 80.44 279 ASN A C 1
ATOM 2197 O O . ASN A 1 279 ? 27.640 21.401 -4.348 1.00 80.44 279 ASN A O 1
ATOM 2201 N N . PHE A 1 280 ? 29.094 19.707 -4.040 1.00 75.00 280 PHE A N 1
ATOM 2202 C CA . PHE A 1 280 ? 28.705 19.351 -2.683 1.00 75.00 280 PHE A CA 1
ATOM 2203 C C . PHE A 1 280 ? 29.749 19.803 -1.657 1.00 75.00 280 PHE A C 1
ATOM 2205 O O . PHE A 1 280 ? 30.241 19.036 -0.834 1.00 75.00 280 PHE A O 1
ATOM 2212 N N . SER A 1 281 ? 29.999 21.109 -1.597 1.00 72.06 281 SER A N 1
ATOM 2213 C CA . SER A 1 281 ? 30.775 21.688 -0.495 1.00 72.06 281 SER A CA 1
ATOM 2214 C C . SER A 1 281 ? 30.109 21.443 0.875 1.00 72.06 281 SER A C 1
ATOM 2216 O O . SER A 1 281 ? 28.886 21.554 1.008 1.00 72.06 281 SER A O 1
ATOM 2218 N N . ASN A 1 282 ? 30.926 21.200 1.911 1.00 72.94 282 ASN A N 1
ATOM 2219 C CA . ASN A 1 282 ? 30.513 20.928 3.301 1.00 72.94 282 ASN A CA 1
ATOM 2220 C C . ASN A 1 282 ? 29.648 19.665 3.484 1.00 72.94 282 ASN A C 1
ATOM 2222 O O . ASN A 1 282 ? 28.683 19.691 4.247 1.00 72.94 282 ASN A O 1
ATOM 2226 N N . VAL A 1 283 ? 30.020 18.565 2.818 1.00 71.56 283 VAL A N 1
ATOM 2227 C CA . VAL A 1 283 ? 29.315 17.265 2.828 1.00 71.56 283 VAL A CA 1
ATOM 2228 C C . VAL A 1 283 ? 28.821 16.845 4.216 1.00 71.56 283 VAL A C 1
ATOM 2230 O O . VAL A 1 283 ? 27.644 16.545 4.360 1.00 71.56 283 VAL A O 1
ATOM 2233 N N . ALA A 1 284 ? 29.663 16.923 5.254 1.00 71.44 284 ALA A N 1
ATOM 2234 C CA . ALA A 1 284 ? 29.303 16.524 6.622 1.00 71.44 284 ALA A CA 1
ATOM 2235 C C . ALA A 1 284 ? 28.072 17.256 7.204 1.00 71.44 284 ALA A C 1
ATOM 2237 O O . ALA A 1 284 ? 27.406 16.726 8.086 1.00 71.44 284 ALA A O 1
ATOM 2238 N N . ASN A 1 285 ? 27.753 18.455 6.704 1.00 71.19 285 ASN A N 1
ATOM 2239 C CA . ASN A 1 285 ? 26.591 19.246 7.122 1.00 71.19 285 ASN A CA 1
ATOM 2240 C C . ASN A 1 285 ? 25.404 19.141 6.144 1.00 71.19 285 ASN A C 1
ATOM 2242 O O . ASN A 1 285 ? 24.368 19.748 6.396 1.00 71.19 285 ASN A O 1
ATOM 2246 N N . LYS A 1 286 ? 25.548 18.409 5.030 1.00 74.06 286 LYS A N 1
ATOM 2247 C CA . LYS A 1 286 ? 24.545 18.236 3.961 1.00 74.06 286 LYS A CA 1
ATOM 2248 C C . LYS A 1 286 ? 24.114 16.775 3.811 1.00 74.06 286 LYS A C 1
ATOM 2250 O O . LYS A 1 286 ? 23.841 16.291 2.717 1.00 74.06 286 LYS A O 1
ATOM 2255 N N . CYS A 1 287 ? 24.055 16.057 4.925 1.00 76.25 287 CYS A N 1
ATOM 2256 C CA . CYS A 1 287 ? 23.716 14.636 4.940 1.00 76.25 287 CYS A CA 1
ATOM 2257 C C . CYS A 1 287 ? 22.209 14.371 4.867 1.00 76.25 287 CYS A C 1
ATOM 2259 O O . CYS A 1 287 ? 21.780 13.228 5.016 1.00 76.25 287 CYS A O 1
ATOM 2261 N N . TYR A 1 288 ? 21.404 15.411 4.642 1.00 82.88 288 TYR A N 1
ATOM 2262 C CA . TYR A 1 288 ? 19.976 15.278 4.424 1.00 82.88 288 TYR A CA 1
ATOM 2263 C C . TYR A 1 288 ? 19.685 15.059 2.939 1.00 82.88 288 TYR A C 1
ATOM 2265 O O . TYR A 1 288 ? 20.096 15.849 2.089 1.00 82.88 288 TYR A O 1
ATOM 2273 N N . ILE A 1 289 ? 18.959 13.987 2.612 1.00 83.75 289 ILE A N 1
ATOM 2274 C CA . ILE A 1 289 ? 18.800 13.543 1.220 1.00 83.75 289 ILE A CA 1
ATOM 2275 C C . ILE A 1 289 ? 18.110 14.590 0.332 1.00 83.75 289 ILE A C 1
ATOM 2277 O O . ILE A 1 289 ? 18.405 14.703 -0.856 1.00 83.75 289 ILE A O 1
ATOM 2281 N N . TYR A 1 290 ? 17.239 15.421 0.907 1.00 85.50 290 TYR A N 1
ATOM 2282 C CA . TYR A 1 290 ? 16.570 16.486 0.162 1.00 85.50 290 TYR A CA 1
ATOM 2283 C C . TYR A 1 290 ? 17.519 17.618 -0.253 1.00 85.50 290 TYR A C 1
ATOM 2285 O O . TYR A 1 290 ? 17.275 18.253 -1.282 1.00 85.50 290 TYR A O 1
ATOM 2293 N N . ASP A 1 291 ? 18.617 17.852 0.472 1.00 85.62 291 ASP A N 1
ATOM 2294 C CA . ASP A 1 291 ? 19.638 18.816 0.047 1.00 85.62 291 ASP A CA 1
ATOM 2295 C C . ASP A 1 291 ? 20.348 18.311 -1.214 1.00 85.62 291 ASP A C 1
ATOM 2297 O O . ASP A 1 291 ? 20.578 19.086 -2.143 1.00 85.62 291 ASP A O 1
ATOM 2301 N N . LEU A 1 292 ? 20.649 17.007 -1.269 1.00 84.38 292 LEU A N 1
ATOM 2302 C CA . LEU A 1 292 ? 21.229 16.341 -2.439 1.00 84.38 292 LEU A CA 1
ATOM 2303 C C . LEU A 1 292 ? 20.297 16.447 -3.651 1.00 84.38 292 LEU A C 1
ATOM 2305 O O . LEU A 1 292 ? 20.690 16.930 -4.717 1.00 84.38 292 LEU A O 1
ATOM 2309 N N . VAL A 1 293 ? 19.050 16.017 -3.468 1.00 89.44 293 VAL A N 1
ATOM 2310 C CA . VAL A 1 293 ? 18.030 15.981 -4.518 1.00 89.44 293 VAL A CA 1
ATOM 2311 C C . VAL A 1 293 ? 17.748 17.379 -5.068 1.00 89.44 293 VAL A C 1
ATOM 2313 O O . VAL A 1 293 ? 17.779 17.579 -6.279 1.00 89.44 293 VAL A O 1
ATOM 2316 N N . SER A 1 294 ? 17.523 18.366 -4.195 1.00 89.56 294 SER A N 1
ATOM 2317 C CA . SER A 1 294 ? 17.183 19.731 -4.618 1.00 89.56 294 SER A CA 1
ATOM 2318 C C . SER A 1 294 ? 18.316 20.417 -5.386 1.00 89.56 294 SER A C 1
ATOM 2320 O O . SER A 1 294 ? 18.061 21.073 -6.398 1.00 89.56 294 SER A O 1
ATOM 2322 N N . GLN A 1 295 ? 19.571 20.236 -4.956 1.00 89.06 295 GLN A N 1
ATOM 2323 C CA . GLN A 1 295 ? 20.739 20.746 -5.681 1.00 89.06 295 GLN A CA 1
ATOM 2324 C C . GLN A 1 295 ? 20.865 20.080 -7.054 1.00 89.06 295 GLN A C 1
ATOM 2326 O O . GLN A 1 295 ? 21.041 20.774 -8.056 1.00 89.06 295 GLN A O 1
ATOM 2331 N N . THR A 1 296 ? 20.713 18.757 -7.119 1.00 90.75 296 THR A N 1
ATOM 2332 C CA . THR A 1 296 ? 20.834 18.006 -8.376 1.00 90.75 296 THR A CA 1
ATOM 2333 C C . THR A 1 296 ? 19.729 18.377 -9.367 1.00 90.75 296 THR A C 1
ATOM 2335 O O . THR A 1 296 ? 20.010 18.638 -10.535 1.00 90.75 296 THR A O 1
ATOM 2338 N N . ASP A 1 297 ? 18.488 18.511 -8.901 1.00 94.31 297 ASP A N 1
ATOM 2339 C CA . ASP A 1 297 ? 17.357 18.962 -9.718 1.00 94.31 297 ASP A CA 1
ATOM 2340 C C . ASP A 1 297 ? 17.546 20.359 -10.295 1.00 94.31 297 ASP A C 1
ATOM 2342 O O . ASP A 1 297 ? 17.189 20.613 -11.450 1.00 94.31 297 ASP A O 1
ATOM 2346 N N . SER A 1 298 ? 18.113 21.271 -9.502 1.00 94.00 298 SER A N 1
ATOM 2347 C CA . SER A 1 298 ? 18.428 22.617 -9.967 1.00 94.00 298 SER A CA 1
ATOM 2348 C C . SER A 1 298 ? 19.438 22.575 -11.112 1.00 94.00 298 SER A C 1
ATOM 2350 O O . SER A 1 298 ? 19.255 23.284 -12.100 1.00 94.00 298 SER A O 1
ATOM 2352 N N . VAL A 1 299 ? 20.482 21.746 -11.008 1.00 93.44 299 VAL A N 1
ATOM 2353 C CA . VAL A 1 299 ? 21.483 21.605 -12.077 1.00 93.44 299 VAL A CA 1
ATOM 2354 C C . VAL A 1 299 ? 20.855 20.991 -13.328 1.00 93.44 299 VAL A C 1
ATOM 2356 O O . VAL A 1 299 ? 20.998 21.554 -14.409 1.00 93.44 299 VAL A O 1
ATOM 2359 N N . LEU A 1 300 ? 20.076 19.913 -13.194 1.00 95.25 300 LEU A N 1
ATOM 2360 C CA . LEU A 1 300 ? 19.387 19.282 -14.326 1.00 95.25 300 LEU A CA 1
ATOM 2361 C C . LEU A 1 300 ? 18.446 20.254 -15.050 1.00 95.25 300 LEU A C 1
ATOM 2363 O O . LEU A 1 300 ? 18.452 20.333 -16.279 1.00 95.25 300 LEU A O 1
ATOM 2367 N N . SER A 1 301 ? 17.675 21.038 -14.294 1.00 95.94 301 SER A N 1
ATOM 2368 C CA . SER A 1 301 ? 16.767 22.040 -14.863 1.00 95.94 301 SER A CA 1
ATOM 2369 C C . SER A 1 301 ? 17.536 23.137 -15.608 1.00 95.94 301 SER A C 1
ATOM 2371 O O . SER A 1 301 ? 17.131 23.552 -16.692 1.00 95.94 301 SER A O 1
ATOM 2373 N N . GLN A 1 302 ? 18.683 23.578 -15.074 1.00 94.94 302 GLN A N 1
ATOM 2374 C CA . GLN A 1 302 ? 19.578 24.530 -15.749 1.00 94.94 302 GLN A CA 1
ATOM 2375 C C . GLN A 1 302 ? 20.217 23.938 -17.013 1.00 94.94 302 GLN A C 1
ATOM 2377 O O . GLN A 1 302 ? 20.459 24.664 -17.974 1.00 94.94 302 GLN A O 1
ATOM 2382 N N . SER A 1 303 ? 20.442 22.624 -17.039 1.00 93.31 303 SER A N 1
ATOM 2383 C CA . SER A 1 303 ? 20.884 21.879 -18.222 1.00 93.31 303 SER A CA 1
ATOM 2384 C C . SER A 1 303 ? 19.759 21.588 -19.228 1.00 93.31 303 SER A C 1
ATOM 2386 O O . SER A 1 303 ? 20.015 20.949 -20.245 1.00 93.31 303 SER A O 1
ATOM 2388 N N . GLY A 1 304 ? 18.534 22.073 -18.988 1.00 94.25 304 GLY A N 1
ATOM 2389 C CA . GLY A 1 304 ? 17.414 22.001 -19.930 1.00 94.25 304 GLY A CA 1
ATOM 2390 C C . GLY A 1 304 ? 16.494 20.788 -19.772 1.00 94.25 304 GLY A C 1
ATOM 2391 O O . GLY A 1 304 ? 15.594 20.610 -20.592 1.00 94.25 304 GLY A O 1
ATOM 2392 N N . PHE A 1 305 ? 16.671 19.964 -18.734 1.00 95.06 305 PHE A N 1
ATOM 2393 C CA . PHE A 1 305 ? 15.765 18.846 -18.463 1.00 95.06 305 PHE A CA 1
ATOM 2394 C C . PHE A 1 305 ? 14.441 19.339 -17.866 1.00 95.06 305 PHE A C 1
ATOM 2396 O O . PHE A 1 305 ? 14.418 20.046 -16.859 1.00 95.06 305 PHE A O 1
ATOM 2403 N N . ILE A 1 306 ? 13.322 18.903 -18.444 1.00 94.75 306 ILE A N 1
ATOM 2404 C CA . ILE A 1 306 ? 11.984 19.100 -17.875 1.00 94.75 306 ILE A CA 1
ATOM 2405 C C . ILE A 1 306 ? 11.684 17.891 -16.992 1.00 94.75 306 ILE A C 1
ATOM 2407 O O . ILE A 1 306 ? 11.248 16.845 -17.465 1.00 94.75 306 ILE A O 1
ATOM 2411 N N . LEU A 1 307 ? 11.958 18.015 -15.692 1.00 92.62 307 LEU A N 1
ATOM 2412 C CA . LEU A 1 307 ? 11.868 16.889 -14.755 1.00 92.62 307 LEU A CA 1
ATOM 2413 C C . LEU A 1 307 ? 10.459 16.279 -14.686 1.00 92.62 307 LEU A C 1
ATOM 2415 O O . LEU A 1 307 ? 10.317 15.093 -14.398 1.00 92.62 307 LEU A O 1
ATOM 2419 N N . ASP A 1 308 ? 9.415 17.066 -14.956 1.00 90.00 308 ASP A N 1
ATOM 2420 C CA . ASP A 1 308 ? 8.011 16.630 -14.979 1.00 90.00 308 ASP A CA 1
ATOM 2421 C C . ASP A 1 308 ? 7.637 15.703 -16.131 1.00 90.00 308 ASP A C 1
ATOM 2423 O O . ASP A 1 308 ? 6.661 14.966 -16.001 1.00 90.00 308 ASP A O 1
ATOM 2427 N N . ASP A 1 309 ? 8.467 15.614 -17.167 1.00 92.00 309 ASP A N 1
ATOM 2428 C CA . ASP A 1 309 ? 8.271 14.636 -18.236 1.00 92.00 309 ASP A CA 1
ATOM 2429 C C . ASP A 1 309 ? 8.661 13.207 -17.822 1.00 92.00 309 ASP A C 1
ATOM 2431 O O . ASP A 1 309 ? 8.383 12.249 -18.550 1.00 92.00 309 ASP A O 1
ATOM 2435 N N . TYR A 1 310 ? 9.333 13.050 -16.679 1.00 94.44 310 TYR A N 1
ATOM 2436 C CA . TYR A 1 310 ? 9.783 11.761 -16.170 1.00 94.44 310 TYR A CA 1
ATOM 2437 C C . TYR A 1 310 ? 8.894 11.291 -15.026 1.00 94.44 310 TYR A C 1
ATOM 2439 O O . TYR A 1 310 ? 8.611 12.021 -14.071 1.00 94.44 310 TYR A O 1
ATOM 2447 N N . ARG A 1 311 ? 8.489 10.025 -15.110 1.00 92.00 311 ARG A N 1
ATOM 2448 C CA . ARG A 1 311 ? 7.755 9.319 -14.061 1.00 92.00 311 ARG A CA 1
ATOM 2449 C C . ARG A 1 311 ? 8.664 8.899 -12.912 1.00 92.00 311 ARG A C 1
ATOM 2451 O O . ARG A 1 311 ? 8.170 8.791 -11.790 1.00 92.00 311 ARG A O 1
ATOM 2458 N N . ILE A 1 312 ? 9.943 8.650 -13.198 1.00 95.50 312 ILE A N 1
ATOM 2459 C CA . ILE A 1 312 ? 10.980 8.278 -12.230 1.00 95.50 312 ILE A CA 1
ATOM 2460 C C . ILE A 1 312 ? 12.252 9.079 -12.522 1.00 95.50 312 ILE A C 1
ATOM 2462 O O . ILE A 1 312 ? 12.607 9.278 -13.683 1.00 95.50 312 ILE A O 1
ATOM 2466 N N . ILE A 1 313 ? 12.947 9.516 -11.478 1.00 97.38 313 ILE A N 1
ATOM 2467 C CA . ILE A 1 313 ? 14.280 10.115 -11.545 1.00 97.38 313 ILE A CA 1
ATOM 2468 C C . ILE A 1 313 ? 15.141 9.421 -10.492 1.00 97.38 313 ILE A C 1
ATOM 2470 O O . ILE A 1 313 ? 14.877 9.558 -9.302 1.00 97.38 313 ILE A O 1
ATOM 2474 N N . GLN A 1 314 ? 16.162 8.680 -10.909 1.00 96.25 314 GLN A N 1
ATOM 2475 C CA . GLN A 1 314 ? 17.042 7.976 -9.979 1.00 96.25 314 GLN A CA 1
ATOM 2476 C C . GLN A 1 314 ? 18.458 8.542 -10.057 1.00 96.25 314 GLN A C 1
ATOM 2478 O O . GLN A 1 314 ? 19.059 8.582 -11.132 1.00 96.25 314 GLN A O 1
ATOM 2483 N N . TYR A 1 315 ? 18.985 8.981 -8.916 1.00 93.56 315 TYR A N 1
ATOM 2484 C CA . TYR A 1 315 ? 20.337 9.517 -8.796 1.00 93.56 315 TYR A CA 1
ATOM 2485 C C . TYR A 1 315 ? 21.295 8.415 -8.364 1.00 93.56 315 TYR A C 1
ATOM 2487 O O . TYR A 1 315 ? 21.090 7.770 -7.340 1.00 93.56 315 TYR A O 1
ATOM 2495 N N . TYR A 1 316 ? 22.357 8.234 -9.131 1.00 91.25 316 TYR A N 1
ATOM 2496 C CA . TYR A 1 316 ? 23.435 7.305 -8.849 1.00 91.25 316 TYR A CA 1
ATOM 2497 C C . TYR A 1 316 ? 24.673 8.110 -8.466 1.00 91.25 316 TYR A C 1
ATOM 2499 O O . TYR A 1 316 ? 25.126 8.948 -9.250 1.00 91.25 316 TYR A O 1
ATOM 2507 N N . LEU A 1 317 ? 25.202 7.893 -7.264 1.00 87.88 317 LEU A N 1
ATOM 2508 C CA . LEU A 1 317 ? 26.318 8.679 -6.741 1.00 87.88 317 LEU A CA 1
ATOM 2509 C C . LEU A 1 317 ? 27.243 7.860 -5.829 1.00 87.88 317 LEU A C 1
ATOM 2511 O O . LEU A 1 317 ? 26.793 6.885 -5.221 1.00 87.88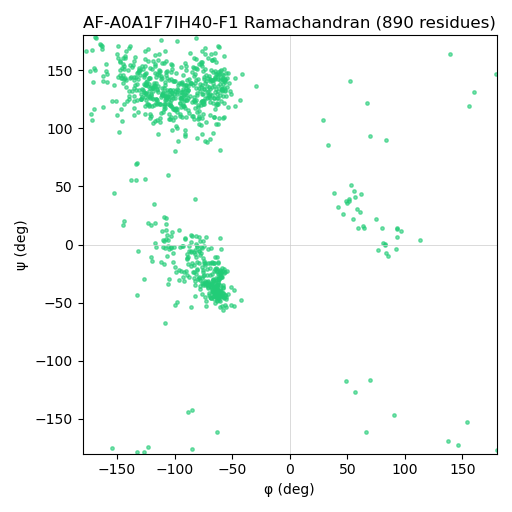 317 LEU A O 1
ATOM 2515 N N . PRO A 1 318 ? 28.507 8.286 -5.664 1.00 84.00 318 PRO A N 1
ATOM 2516 C CA . PRO A 1 318 ? 29.382 7.754 -4.626 1.00 84.00 318 PRO A CA 1
ATOM 2517 C C . PRO A 1 318 ? 28.813 7.987 -3.218 1.00 84.00 318 PRO A C 1
ATOM 2519 O O . PRO A 1 318 ? 28.143 8.988 -2.957 1.00 84.00 318 PRO A O 1
ATOM 2522 N N . LYS A 1 319 ? 29.116 7.079 -2.277 1.00 80.12 319 LYS A N 1
ATOM 2523 C CA . LYS A 1 319 ? 28.760 7.265 -0.858 1.00 80.12 319 LYS A CA 1
ATOM 2524 C C . LYS A 1 319 ? 29.501 8.504 -0.309 1.00 80.12 319 LYS A C 1
ATOM 2526 O O . LYS A 1 319 ? 30.734 8.498 -0.306 1.00 80.12 319 LYS A O 1
ATOM 2531 N N . PRO A 1 320 ? 28.810 9.548 0.194 1.00 76.38 320 PRO A N 1
ATOM 2532 C CA . PRO A 1 320 ? 29.481 10.767 0.628 1.00 76.38 320 PRO A CA 1
ATOM 2533 C C . PRO A 1 320 ? 30.315 10.554 1.900 1.00 76.38 320 PRO A C 1
ATOM 2535 O O . PRO A 1 320 ? 29.791 10.070 2.914 1.00 76.38 320 PRO A O 1
ATOM 2538 N N . PRO A 1 321 ? 31.595 10.967 1.913 1.00 74.19 321 PRO A N 1
ATOM 2539 C CA . PRO A 1 321 ? 32.436 10.849 3.090 1.00 74.19 321 PRO A CA 1
ATOM 2540 C C . PRO A 1 321 ? 31.909 11.743 4.219 1.00 74.19 321 PRO A C 1
ATOM 2542 O O . PRO A 1 321 ? 31.541 12.898 4.018 1.00 74.19 321 PRO A O 1
ATOM 2545 N N . GLY A 1 322 ? 31.891 11.207 5.441 1.00 73.62 322 GLY A N 1
ATOM 2546 C CA . GLY A 1 322 ? 31.493 11.952 6.640 1.00 73.62 322 GLY A CA 1
ATOM 2547 C C . GLY A 1 322 ? 29.988 12.014 6.907 1.00 73.62 322 GLY A C 1
ATOM 2548 O O . GLY A 1 322 ? 29.613 12.430 7.998 1.00 73.62 322 GLY A O 1
ATOM 2549 N N . CYS A 1 323 ? 29.139 11.541 5.989 1.00 73.81 323 CYS A N 1
ATOM 2550 C CA . CYS A 1 323 ? 27.698 11.500 6.232 1.00 73.81 323 CYS A CA 1
ATOM 2551 C C . CYS A 1 323 ? 27.205 10.311 7.053 1.00 73.81 323 CYS A C 1
ATOM 2553 O O . CYS A 1 323 ? 26.055 10.309 7.487 1.00 73.81 323 CYS A O 1
ATOM 2555 N N . GLY A 1 324 ? 28.059 9.309 7.288 1.00 69.50 324 GLY A N 1
ATOM 2556 C CA . GLY A 1 324 ? 27.689 8.123 8.065 1.00 69.50 324 GLY A CA 1
ATOM 2557 C C . GLY A 1 324 ? 26.440 7.414 7.529 1.00 69.50 324 GLY A C 1
ATOM 2558 O O . GLY A 1 324 ? 25.772 6.721 8.291 1.00 69.50 324 GLY A O 1
ATOM 2559 N N . TRP A 1 325 ? 26.099 7.624 6.250 1.00 72.94 325 TRP A N 1
ATOM 2560 C CA . TRP A 1 325 ? 24.961 7.000 5.590 1.00 72.94 325 TRP A CA 1
ATOM 2561 C C . TRP A 1 325 ? 25.187 5.487 5.586 1.00 72.94 325 TRP A C 1
ATOM 2563 O O . TRP A 1 325 ? 26.033 4.982 4.854 1.00 72.94 325 TRP A O 1
ATOM 2573 N N . GLY A 1 326 ? 24.479 4.782 6.470 1.00 66.12 326 GLY A N 1
ATOM 2574 C CA . GLY A 1 326 ? 24.466 3.317 6.503 1.00 66.12 326 GLY A CA 1
ATOM 2575 C C . GLY A 1 326 ? 23.637 2.711 5.370 1.00 66.12 326 GLY A C 1
ATOM 2576 O O . GLY A 1 326 ? 23.761 1.532 5.082 1.00 66.12 326 GLY A O 1
ATOM 2577 N N . PHE A 1 327 ? 22.817 3.520 4.703 1.00 75.62 327 PHE A N 1
ATOM 2578 C CA . PHE A 1 327 ? 21.970 3.073 3.610 1.00 75.62 327 PHE A CA 1
ATOM 2579 C C . PHE A 1 327 ? 22.733 2.975 2.283 1.00 75.62 327 PHE A C 1
ATOM 2581 O O . PHE A 1 327 ? 23.696 3.707 2.036 1.00 75.62 327 PHE A O 1
ATOM 2588 N N . SER A 1 328 ? 22.269 2.082 1.413 1.00 83.38 328 SER A N 1
ATOM 2589 C CA . SER A 1 328 ? 22.731 1.973 0.020 1.00 83.38 328 SER A CA 1
ATOM 2590 C C . SER A 1 328 ? 21.646 2.380 -0.988 1.00 83.38 328 SER A C 1
ATOM 2592 O O . SER A 1 328 ? 21.973 2.672 -2.140 1.00 83.38 328 SER A O 1
ATOM 2594 N N . GLY A 1 329 ? 20.392 2.475 -0.536 1.00 90.44 329 GLY A N 1
ATOM 2595 C CA . GLY A 1 329 ? 19.238 2.970 -1.282 1.00 90.44 329 GLY A CA 1
ATOM 2596 C C . GLY A 1 329 ? 18.418 3.969 -0.460 1.00 90.44 329 GLY A C 1
ATOM 2597 O O . GLY A 1 329 ? 18.415 3.916 0.774 1.00 90.44 329 GLY A O 1
ATOM 2598 N N . VAL A 1 330 ? 17.806 4.941 -1.136 1.00 92.38 330 VAL A N 1
ATOM 2599 C CA . VAL A 1 330 ? 16.796 5.829 -0.548 1.00 92.38 330 VAL A CA 1
ATOM 2600 C C . VAL A 1 330 ? 15.711 6.094 -1.573 1.00 92.38 330 VAL A C 1
ATOM 2602 O O . VAL A 1 330 ? 15.976 6.691 -2.622 1.00 92.38 330 VAL A O 1
ATOM 2605 N N . ALA A 1 331 ? 14.470 5.797 -1.219 1.00 91.94 331 ALA A N 1
ATOM 2606 C CA . ALA A 1 331 ? 13.322 6.149 -2.026 1.00 91.94 331 ALA A CA 1
ATOM 2607 C C . ALA A 1 331 ? 12.539 7.298 -1.407 1.00 91.94 331 ALA A C 1
ATOM 2609 O O . ALA A 1 331 ? 12.164 7.296 -0.232 1.00 91.94 331 ALA A O 1
ATOM 2610 N N . LEU A 1 332 ? 12.240 8.295 -2.230 1.00 89.75 332 LEU A N 1
ATOM 2611 C CA . LEU A 1 332 ? 11.310 9.348 -1.884 1.00 89.75 332 LEU A CA 1
ATOM 2612 C C . LEU A 1 332 ? 9.952 8.975 -2.476 1.00 89.75 332 LEU A C 1
ATOM 2614 O O . LEU A 1 332 ? 9.833 8.553 -3.621 1.00 89.75 332 LEU A O 1
ATOM 2618 N N . SER A 1 333 ? 8.904 9.182 -1.691 1.00 76.25 333 SER A N 1
ATOM 2619 C CA . SER A 1 333 ? 7.504 8.963 -2.083 1.00 76.25 333 SER A CA 1
ATOM 2620 C C . SER A 1 333 ? 7.005 9.784 -3.279 1.00 76.25 333 SER A C 1
ATOM 2622 O O . SER A 1 333 ? 5.853 9.652 -3.689 1.00 76.25 333 SER A O 1
ATOM 2624 N N . ASP A 1 334 ? 7.834 10.674 -3.820 1.00 78.19 334 ASP A N 1
ATOM 2625 C CA . ASP A 1 334 ? 7.591 11.257 -5.127 1.00 78.19 334 ASP A CA 1
ATOM 2626 C C . ASP A 1 334 ? 8.140 10.326 -6.231 1.00 78.19 334 ASP A C 1
ATOM 2628 O O . ASP A 1 334 ? 8.000 9.105 -6.178 1.00 78.19 334 ASP A O 1
ATOM 2632 N N . LYS A 1 335 ? 8.708 10.899 -7.290 1.00 88.19 335 LYS A N 1
ATOM 2633 C CA . LYS A 1 335 ? 9.309 10.158 -8.400 1.00 88.19 335 LYS A CA 1
ATOM 2634 C C . LYS A 1 335 ? 10.798 9.867 -8.207 1.00 88.19 335 LYS A C 1
ATOM 2636 O O . LYS A 1 335 ? 11.422 9.412 -9.159 1.00 88.19 335 LYS A O 1
ATOM 2641 N N . ARG A 1 336 ? 11.388 10.207 -7.058 1.00 94.38 336 ARG A N 1
ATOM 2642 C CA . ARG A 1 336 ? 12.841 10.247 -6.891 1.00 94.38 336 ARG A CA 1
ATOM 2643 C C . ARG A 1 336 ? 13.372 9.103 -6.053 1.00 94.38 336 ARG A C 1
ATOM 2645 O O . ARG A 1 336 ? 12.779 8.722 -5.048 1.00 94.38 336 ARG A O 1
ATOM 2652 N N . SER A 1 337 ? 14.536 8.607 -6.430 1.00 95.25 337 SER A N 1
ATOM 2653 C CA . SER A 1 337 ? 15.299 7.667 -5.617 1.00 95.25 337 SER A CA 1
ATOM 2654 C C . SER A 1 337 ? 16.793 7.899 -5.760 1.00 95.25 337 SER A C 1
ATOM 2656 O O . SER A 1 337 ? 17.253 8.542 -6.703 1.00 95.25 337 SER A O 1
ATOM 2658 N N . VAL A 1 338 ? 17.553 7.404 -4.795 1.00 93.06 338 VAL A N 1
ATOM 2659 C CA . VAL A 1 338 ? 18.997 7.563 -4.714 1.00 93.06 338 VAL A CA 1
ATOM 2660 C C . VAL A 1 338 ? 19.634 6.199 -4.497 1.00 93.06 338 VAL A C 1
ATOM 2662 O O . VAL A 1 338 ? 19.256 5.477 -3.582 1.00 93.06 338 VAL A O 1
ATOM 2665 N N . VAL A 1 339 ? 20.635 5.877 -5.311 1.00 91.88 339 VAL A N 1
ATOM 2666 C CA . VAL A 1 339 ? 21.501 4.710 -5.144 1.00 91.88 339 VAL A CA 1
ATOM 2667 C C . VAL A 1 339 ? 22.899 5.215 -4.811 1.00 91.88 339 VAL A C 1
ATOM 2669 O O . VAL A 1 339 ? 23.578 5.809 -5.652 1.00 91.88 339 VAL A O 1
ATOM 2672 N N . ALA A 1 340 ? 23.310 5.012 -3.561 1.00 87.50 340 ALA A N 1
ATOM 2673 C CA . ALA A 1 340 ? 24.601 5.459 -3.052 1.00 87.50 340 ALA A CA 1
ATOM 2674 C C . ALA A 1 340 ? 25.606 4.300 -3.112 1.00 87.50 340 ALA A C 1
ATOM 2676 O O . ALA A 1 340 ? 25.741 3.517 -2.168 1.00 87.50 340 ALA A O 1
ATOM 2677 N N . TRP A 1 341 ? 26.301 4.172 -4.243 1.00 79.81 341 TRP A N 1
ATOM 2678 C CA . TRP A 1 341 ? 27.218 3.068 -4.522 1.00 79.81 341 TRP A CA 1
ATOM 2679 C C . TRP A 1 341 ? 28.317 3.504 -5.492 1.00 79.81 341 TRP A C 1
ATOM 2681 O O . TRP A 1 341 ? 28.024 4.167 -6.481 1.00 79.81 341 TRP A O 1
ATOM 2691 N N . ASN A 1 342 ? 29.574 3.121 -5.240 1.00 68.38 342 ASN A N 1
ATOM 2692 C CA . ASN A 1 342 ? 30.705 3.603 -6.051 1.00 68.38 342 ASN A CA 1
ATOM 2693 C C . ASN A 1 342 ? 31.523 2.509 -6.755 1.00 68.38 342 ASN A C 1
ATOM 2695 O O . ASN A 1 342 ? 32.347 2.824 -7.599 1.00 68.38 342 ASN A O 1
ATOM 2699 N N . GLU A 1 343 ? 31.315 1.227 -6.441 1.00 68.06 343 GLU A N 1
ATOM 2700 C CA . GLU A 1 343 ? 32.226 0.169 -6.917 1.00 68.06 343 GLU A CA 1
ATOM 2701 C C . GLU A 1 343 ? 31.794 -0.470 -8.250 1.00 68.06 343 GLU A C 1
ATOM 2703 O O . GLU A 1 343 ? 32.630 -0.912 -9.033 1.00 68.06 343 GLU A O 1
ATOM 2708 N N . TYR A 1 344 ? 30.485 -0.549 -8.512 1.00 78.50 344 TYR A N 1
ATOM 2709 C CA . TYR A 1 344 ? 29.892 -1.077 -9.749 1.00 78.50 344 TYR A CA 1
ATOM 2710 C C . TYR A 1 344 ? 28.410 -0.676 -9.854 1.00 78.50 344 TYR A C 1
ATOM 2712 O O . TYR A 1 344 ? 27.837 -0.119 -8.919 1.00 78.50 344 TYR A O 1
ATOM 2720 N N . ILE A 1 345 ? 27.763 -0.954 -10.988 1.00 86.56 345 ILE A N 1
ATOM 2721 C CA . ILE A 1 345 ? 26.319 -0.716 -11.133 1.00 86.56 345 ILE A CA 1
ATOM 2722 C C . ILE A 1 345 ? 25.551 -1.843 -10.442 1.00 86.56 345 ILE A C 1
ATOM 2724 O O . ILE A 1 345 ? 25.545 -2.970 -10.933 1.00 86.56 345 ILE A O 1
ATOM 2728 N N . ASN A 1 346 ? 24.886 -1.533 -9.333 1.00 87.81 346 ASN A N 1
ATOM 2729 C CA . ASN A 1 346 ? 23.995 -2.445 -8.632 1.00 87.81 346 ASN A CA 1
ATOM 2730 C C . ASN A 1 346 ? 22.568 -2.265 -9.172 1.00 87.81 346 ASN A C 1
ATOM 2732 O O . ASN A 1 346 ? 21.839 -1.328 -8.819 1.00 87.81 346 ASN A O 1
ATOM 2736 N N . LYS A 1 347 ? 22.185 -3.158 -10.085 1.00 90.56 347 LYS A N 1
ATOM 2737 C CA . LYS A 1 347 ? 20.868 -3.147 -10.722 1.00 90.56 347 LYS A CA 1
ATOM 2738 C C . LYS A 1 347 ? 19.787 -3.589 -9.734 1.00 90.56 347 LYS A C 1
ATOM 2740 O O . LYS A 1 347 ? 18.685 -3.056 -9.797 1.00 90.56 347 LYS A O 1
ATOM 2745 N N . GLY A 1 348 ? 20.097 -4.514 -8.825 1.00 93.00 348 GLY A N 1
ATOM 2746 C CA . GLY A 1 348 ? 19.190 -4.989 -7.779 1.00 93.00 348 GLY A CA 1
ATOM 2747 C C . GLY A 1 348 ? 18.652 -3.854 -6.909 1.00 93.00 348 GLY A C 1
ATOM 2748 O O . GLY A 1 348 ? 17.439 -3.663 -6.843 1.00 93.00 348 GLY A O 1
ATOM 2749 N N . ILE A 1 349 ? 19.545 -3.039 -6.338 1.00 93.12 349 ILE A N 1
ATOM 2750 C CA . ILE A 1 349 ? 19.160 -1.848 -5.562 1.00 93.12 349 ILE A CA 1
ATOM 2751 C C . ILE A 1 349 ? 18.376 -0.876 -6.450 1.00 93.12 349 ILE A C 1
ATOM 2753 O O . ILE A 1 349 ? 17.304 -0.422 -6.075 1.00 93.12 349 ILE A O 1
ATOM 2757 N N . SER A 1 350 ? 18.836 -0.622 -7.679 1.00 94.25 350 SER A N 1
ATOM 2758 C CA . SER A 1 350 ? 18.124 0.276 -8.602 1.00 94.25 350 SER A CA 1
ATOM 2759 C C . SER A 1 350 ? 16.671 -0.166 -8.851 1.00 94.25 350 SER A C 1
ATOM 2761 O O . SER A 1 350 ? 15.764 0.665 -8.833 1.00 94.25 350 SER A O 1
ATOM 2763 N N . ILE A 1 351 ? 16.433 -1.468 -9.056 1.00 96.31 351 ILE A N 1
ATOM 2764 C CA . ILE A 1 351 ? 15.090 -2.045 -9.226 1.00 96.31 351 ILE A CA 1
ATOM 2765 C C . ILE A 1 351 ? 14.277 -1.908 -7.934 1.00 96.31 351 ILE A C 1
ATOM 2767 O O . ILE A 1 351 ? 13.112 -1.523 -8.021 1.00 96.31 351 ILE A O 1
ATOM 2771 N N . HIS A 1 352 ? 14.880 -2.193 -6.778 1.00 95.94 352 HIS A N 1
ATOM 2772 C CA . HIS A 1 352 ? 14.262 -2.082 -5.453 1.00 95.94 352 HIS A CA 1
ATOM 2773 C C . HIS A 1 352 ? 13.733 -0.664 -5.193 1.00 95.94 352 HIS A C 1
ATOM 2775 O O . HIS A 1 352 ? 12.541 -0.473 -4.953 1.00 95.94 352 HIS A O 1
ATOM 2781 N N . GLU A 1 353 ? 14.580 0.349 -5.383 1.00 94.62 353 GLU A N 1
ATOM 2782 C CA . GLU A 1 353 ? 14.207 1.751 -5.180 1.00 94.62 353 GLU A CA 1
ATOM 2783 C C . GLU A 1 353 ? 13.108 2.223 -6.145 1.00 94.62 353 GLU A C 1
ATOM 2785 O O . GLU A 1 353 ? 12.213 2.992 -5.785 1.00 94.62 353 GLU A O 1
ATOM 2790 N N . ILE A 1 354 ? 13.132 1.737 -7.391 1.00 94.38 354 ILE A N 1
ATOM 2791 C CA . ILE A 1 354 ? 12.048 1.999 -8.346 1.00 94.38 354 ILE A CA 1
ATOM 2792 C C . ILE A 1 354 ? 10.735 1.362 -7.856 1.00 94.38 354 ILE A C 1
ATOM 2794 O O . ILE A 1 354 ? 9.667 1.953 -8.032 1.00 94.38 354 ILE A O 1
ATOM 2798 N N . GLY A 1 355 ? 10.800 0.202 -7.195 1.00 92.81 355 GLY A N 1
ATOM 2799 C CA . GLY A 1 355 ? 9.653 -0.452 -6.564 1.00 92.81 355 GLY A CA 1
ATOM 2800 C C . GLY A 1 355 ? 8.997 0.442 -5.511 1.00 92.81 355 GLY A C 1
ATOM 2801 O O . GLY A 1 355 ? 7.773 0.602 -5.510 1.00 92.81 355 GLY A O 1
ATOM 2802 N N . HIS A 1 356 ? 9.799 1.127 -4.696 1.00 90.56 356 HIS A N 1
ATOM 2803 C CA . HIS A 1 356 ? 9.303 2.155 -3.780 1.00 90.56 356 HIS A CA 1
ATOM 2804 C C . HIS A 1 356 ? 8.680 3.359 -4.496 1.00 90.56 356 HIS A C 1
ATOM 2806 O O . HIS A 1 356 ? 7.625 3.834 -4.077 1.00 90.56 356 HIS A O 1
ATOM 2812 N N . ASN A 1 357 ? 9.247 3.829 -5.617 1.00 89.69 357 ASN A N 1
ATOM 2813 C CA . ASN A 1 357 ? 8.634 4.899 -6.428 1.00 89.69 357 ASN A CA 1
ATOM 2814 C C . ASN A 1 357 ? 7.301 4.480 -7.095 1.00 89.69 357 ASN A C 1
ATOM 2816 O O . ASN A 1 357 ? 6.522 5.330 -7.560 1.00 89.69 357 ASN A O 1
ATOM 2820 N N . PHE A 1 358 ? 7.026 3.176 -7.148 1.00 87.94 358 PHE A N 1
ATOM 2821 C CA . PHE A 1 358 ? 5.733 2.601 -7.515 1.00 87.94 358 PHE A CA 1
ATOM 2822 C C . PHE A 1 358 ? 4.812 2.332 -6.318 1.00 87.94 358 PHE A C 1
ATOM 2824 O O . PHE A 1 358 ? 3.670 1.932 -6.523 1.00 87.94 358 PHE A O 1
ATOM 2831 N N . GLY A 1 359 ? 5.264 2.607 -5.094 1.00 83.25 359 GLY A N 1
ATOM 2832 C CA . GLY A 1 359 ? 4.466 2.511 -3.875 1.00 83.25 359 GLY A CA 1
ATOM 2833 C C . GLY A 1 359 ? 4.560 1.170 -3.148 1.00 83.25 359 GLY A C 1
ATOM 2834 O O . GLY A 1 359 ? 3.720 0.899 -2.292 1.00 83.25 359 GLY A O 1
ATOM 2835 N N . LEU A 1 360 ? 5.541 0.323 -3.473 1.00 88.25 360 LEU A N 1
ATOM 2836 C CA . LEU A 1 360 ? 5.828 -0.892 -2.704 1.00 88.25 360 LEU A CA 1
ATOM 2837 C C . LEU A 1 360 ? 6.671 -0.587 -1.458 1.00 88.25 360 LEU A C 1
ATOM 2839 O O . LEU A 1 360 ? 7.372 0.422 -1.401 1.00 88.25 360 LEU A O 1
ATOM 2843 N N . LEU A 1 361 ? 6.641 -1.495 -0.484 1.00 88.62 361 LEU A N 1
ATOM 2844 C CA . LEU A 1 361 ? 7.598 -1.569 0.621 1.00 88.62 361 LEU A CA 1
ATOM 2845 C C . LEU A 1 361 ? 8.252 -2.946 0.647 1.00 88.62 361 LEU A C 1
ATOM 2847 O O . LEU A 1 361 ? 8.054 -3.762 -0.250 1.00 88.62 361 LEU A O 1
ATOM 2851 N N . HIS A 1 362 ? 9.059 -3.183 1.675 1.00 92.56 362 HIS A N 1
ATOM 2852 C CA . HIS A 1 362 ? 9.893 -4.366 1.767 1.00 92.56 362 HIS A CA 1
ATOM 2853 C C . HIS A 1 362 ? 9.100 -5.667 1.828 1.00 92.56 362 HIS A C 1
ATOM 2855 O O . HIS A 1 362 ? 8.031 -5.759 2.441 1.00 92.56 362 HIS A O 1
ATOM 2861 N N . ALA A 1 363 ? 9.701 -6.697 1.244 1.00 94.19 363 ALA A N 1
ATOM 2862 C CA . ALA A 1 363 ? 9.326 -8.079 1.461 1.00 94.19 363 ALA A CA 1
ATOM 2863 C C . ALA A 1 363 ? 10.154 -8.614 2.636 1.00 94.19 363 ALA A C 1
ATOM 2865 O O . ALA A 1 363 ? 11.375 -8.743 2.580 1.00 94.19 363 ALA A O 1
ATOM 2866 N N . SER A 1 364 ? 9.480 -8.840 3.753 1.00 92.62 364 SER A N 1
ATOM 2867 C CA . SER A 1 364 ? 10.051 -9.314 5.013 1.00 92.62 364 SER A CA 1
ATOM 2868 C C . SER A 1 364 ? 9.558 -10.729 5.300 1.00 92.62 364 SER A C 1
ATOM 2870 O O . SER A 1 364 ? 8.695 -11.244 4.596 1.00 92.62 364 SER A O 1
ATOM 2872 N N . THR A 1 365 ? 10.046 -11.358 6.364 1.00 91.69 365 THR A N 1
ATOM 2873 C CA . THR A 1 365 ? 9.480 -12.625 6.861 1.00 91.69 365 THR A CA 1
ATOM 2874 C C . THR A 1 365 ? 8.842 -12.452 8.229 1.00 91.69 365 THR A C 1
ATOM 2876 O O . THR A 1 365 ? 9.317 -11.640 9.025 1.00 91.69 365 THR A O 1
ATOM 2879 N N . TYR A 1 366 ? 7.820 -13.254 8.534 1.00 91.00 366 TYR A N 1
ATOM 2880 C CA . TYR A 1 366 ? 7.252 -13.354 9.881 1.00 91.00 366 TYR A CA 1
ATOM 2881 C C . TYR A 1 366 ? 7.754 -14.629 10.560 1.00 91.00 366 TYR A C 1
ATOM 2883 O O . TYR A 1 366 ? 7.271 -15.725 10.293 1.00 91.00 366 TYR A O 1
ATOM 2891 N N . ASN A 1 367 ? 8.777 -14.496 11.401 1.00 89.00 367 ASN A N 1
ATOM 2892 C CA . ASN A 1 367 ? 9.422 -15.633 12.044 1.00 89.00 367 ASN A CA 1
ATOM 2893 C C . ASN A 1 367 ? 8.800 -15.897 13.418 1.00 89.00 367 ASN A C 1
ATOM 2895 O O . ASN A 1 367 ? 9.031 -15.124 14.345 1.00 89.00 367 ASN A O 1
ATOM 2899 N N . CYS A 1 368 ? 8.064 -16.998 13.557 1.00 89.00 368 CYS A N 1
ATOM 2900 C CA . CYS A 1 368 ? 7.423 -17.416 14.808 1.00 89.00 368 CYS A CA 1
ATOM 2901 C C . CYS A 1 368 ? 8.117 -18.627 15.465 1.00 89.00 368 CYS A C 1
ATOM 2903 O O . CYS A 1 368 ? 7.503 -19.367 16.240 1.00 89.00 368 CYS A O 1
ATOM 2905 N N . GLY A 1 369 ? 9.396 -18.865 15.151 1.00 85.75 369 GLY A N 1
ATOM 2906 C CA . GLY A 1 369 ? 10.152 -20.006 15.663 1.00 85.75 369 GLY A CA 1
ATOM 2907 C C . GLY A 1 369 ? 9.657 -21.323 15.069 1.00 85.75 369 GLY A C 1
ATOM 2908 O O . GLY A 1 369 ? 9.752 -21.525 13.867 1.00 85.75 369 GLY A O 1
ATOM 2909 N N . SER A 1 370 ? 9.134 -22.220 15.906 1.00 85.62 370 SER A N 1
ATOM 2910 C CA . SER A 1 370 ? 8.658 -23.553 15.497 1.00 85.62 370 SER A CA 1
ATOM 2911 C C . SER A 1 370 ? 7.209 -23.582 14.989 1.00 85.62 370 SER A C 1
ATOM 2913 O O . SER A 1 370 ? 6.640 -24.657 14.796 1.00 85.62 370 SER A O 1
ATOM 2915 N N . LYS A 1 371 ? 6.582 -22.415 14.804 1.00 88.94 371 LYS A N 1
ATOM 2916 C CA . LYS A 1 371 ? 5.210 -22.268 14.300 1.00 88.94 371 LYS A CA 1
ATOM 2917 C C . LYS A 1 371 ? 5.206 -21.420 13.029 1.00 88.94 371 LYS A C 1
ATOM 2919 O O . LYS A 1 371 ? 6.044 -20.540 12.881 1.00 88.94 371 LYS A O 1
ATOM 2924 N N . ALA A 1 372 ? 4.226 -21.647 12.156 1.00 90.44 372 ALA A N 1
ATOM 2925 C CA . ALA A 1 372 ? 4.002 -20.798 10.983 1.00 90.44 372 ALA A CA 1
ATOM 2926 C C . ALA A 1 372 ? 3.340 -19.461 11.368 1.00 90.44 372 ALA A C 1
ATOM 2928 O O . ALA A 1 372 ? 3.636 -18.418 10.793 1.00 90.44 372 ALA A O 1
ATOM 2929 N N . PHE A 1 373 ? 2.459 -19.486 12.376 1.00 91.75 373 PHE A N 1
ATOM 2930 C CA . PHE A 1 373 ? 1.743 -18.315 12.881 1.00 91.75 373 PHE A CA 1
ATOM 2931 C C . PHE A 1 373 ? 1.855 -18.207 14.403 1.00 91.75 373 PHE A C 1
ATOM 2933 O O . PHE A 1 373 ? 1.929 -19.211 15.114 1.00 91.75 373 PHE A O 1
ATOM 2940 N N . GLY A 1 374 ? 1.814 -16.976 14.904 1.00 87.38 374 GLY A N 1
ATOM 2941 C CA . GLY A 1 374 ? 1.837 -16.668 16.329 1.00 87.38 374 GLY A CA 1
ATOM 2942 C C . GLY A 1 374 ? 1.481 -15.207 16.587 1.00 87.38 374 GLY A C 1
ATOM 2943 O O . GLY A 1 374 ? 1.195 -14.445 15.663 1.00 87.38 374 GLY A O 1
ATOM 2944 N N . THR A 1 375 ? 1.429 -14.839 17.862 1.00 84.19 375 THR A N 1
ATOM 2945 C CA . THR A 1 375 ? 1.161 -13.462 18.295 1.00 84.19 375 THR A CA 1
ATOM 2946 C C . THR A 1 375 ? 2.390 -12.566 18.114 1.00 84.19 375 THR A C 1
ATOM 2948 O O . THR A 1 375 ? 3.512 -13.052 18.003 1.00 84.19 375 THR A O 1
ATOM 2951 N N . GLU A 1 376 ? 2.220 -11.244 18.196 1.00 76.25 376 GLU A N 1
ATOM 2952 C CA . GLU A 1 376 ? 3.339 -10.280 18.167 1.00 76.25 376 GLU A CA 1
ATOM 2953 C C . GLU A 1 376 ? 4.405 -10.532 19.247 1.00 76.25 376 GLU A C 1
ATOM 2955 O O . GLU A 1 376 ? 5.551 -10.130 19.091 1.00 76.25 376 GLU A O 1
ATOM 2960 N N . SER A 1 377 ? 4.049 -11.202 20.350 1.00 83.31 377 SER A N 1
ATOM 2961 C CA . SER A 1 377 ? 5.013 -11.588 21.388 1.00 83.31 377 SER A CA 1
ATOM 2962 C C . SER A 1 377 ? 5.771 -12.884 21.092 1.00 83.31 377 SER A C 1
ATOM 2964 O O . SER A 1 377 ? 6.787 -13.149 21.729 1.00 83.31 377 SER A O 1
ATOM 2966 N N . GLU A 1 378 ? 5.264 -13.704 20.171 1.00 86.88 378 GLU A N 1
ATOM 2967 C CA . GLU A 1 378 ? 5.873 -14.972 19.753 1.00 86.88 378 GLU A CA 1
ATOM 2968 C C . GLU A 1 378 ? 6.665 -14.829 18.448 1.00 86.88 378 GLU A C 1
ATOM 2970 O O . GLU A 1 378 ? 7.558 -15.634 18.193 1.00 86.88 378 GLU A O 1
ATOM 2975 N N . CYS A 1 379 ? 6.341 -13.825 17.630 1.00 87.19 379 CYS A N 1
ATOM 2976 C CA . CYS A 1 379 ? 6.877 -13.671 16.286 1.00 87.19 379 CYS A CA 1
ATOM 2977 C C . CYS A 1 379 ? 7.700 -12.395 16.121 1.00 87.19 379 CYS A C 1
ATOM 2979 O O . CYS A 1 379 ? 7.381 -11.345 16.674 1.00 87.19 379 CYS A O 1
ATOM 2981 N N . GLN A 1 380 ? 8.720 -12.473 15.273 1.00 88.06 380 GLN A N 1
ATOM 2982 C CA . GLN A 1 380 ? 9.562 -11.351 14.891 1.00 88.06 380 GLN A CA 1
ATOM 2983 C C . GLN A 1 380 ? 9.467 -11.104 13.384 1.00 88.06 380 GLN A C 1
ATOM 2985 O O . GLN A 1 380 ? 9.619 -12.024 12.578 1.00 88.06 380 GLN A O 1
ATOM 2990 N N . VAL A 1 381 ? 9.271 -9.843 12.995 1.00 87.38 381 VAL A N 1
ATOM 2991 C CA . VAL A 1 381 ? 9.459 -9.416 11.603 1.00 87.38 381 VAL A CA 1
ATOM 2992 C C . VAL A 1 381 ? 10.955 -9.304 11.329 1.00 87.38 381 VAL A C 1
ATOM 2994 O O . VAL A 1 381 ? 11.661 -8.577 12.028 1.00 87.38 381 VAL A O 1
ATOM 2997 N N . ILE A 1 382 ? 11.434 -10.019 10.314 1.00 88.44 382 ILE A N 1
ATOM 2998 C CA . ILE A 1 382 ? 12.809 -9.888 9.824 1.00 88.44 382 ILE A CA 1
ATOM 2999 C C . ILE A 1 382 ? 12.768 -9.069 8.538 1.00 88.44 382 ILE A C 1
ATOM 3001 O O . ILE A 1 382 ? 12.252 -9.539 7.519 1.00 88.44 382 ILE A O 1
ATOM 3005 N N . GLU A 1 383 ? 13.282 -7.840 8.612 1.00 90.12 383 GLU A N 1
ATOM 3006 C CA . GLU A 1 383 ? 13.371 -6.938 7.463 1.00 90.12 383 GLU A CA 1
ATOM 3007 C C . GLU A 1 383 ? 14.182 -7.589 6.344 1.00 90.12 383 GLU A C 1
ATOM 3009 O O . GLU A 1 383 ? 15.202 -8.226 6.613 1.00 90.12 383 GLU A O 1
ATOM 3014 N N . TYR A 1 384 ? 13.712 -7.440 5.105 1.00 91.25 384 TYR A N 1
ATOM 3015 C CA . TYR A 1 384 ? 14.331 -8.026 3.912 1.00 91.25 384 TYR A CA 1
ATOM 3016 C C . TYR A 1 384 ? 14.440 -9.563 3.915 1.00 91.25 384 TYR A C 1
ATOM 3018 O O . TYR A 1 384 ? 15.169 -10.141 3.115 1.00 91.25 384 TYR A O 1
ATOM 3026 N N . GLY A 1 385 ? 13.724 -10.249 4.813 1.00 90.38 385 GLY A N 1
ATOM 3027 C CA . GLY A 1 385 ? 13.833 -11.700 4.976 1.00 90.38 385 GLY A CA 1
ATOM 3028 C C . GLY A 1 385 ? 13.281 -12.531 3.812 1.00 90.38 385 GLY A C 1
ATOM 3029 O O . GLY A 1 385 ? 13.631 -13.707 3.693 1.00 90.38 385 GLY A O 1
ATOM 3030 N N . ASP A 1 386 ? 12.413 -11.965 2.964 1.00 93.25 386 ASP A N 1
ATOM 3031 C CA . ASP A 1 386 ? 11.860 -12.687 1.813 1.00 93.25 386 ASP A CA 1
ATOM 3032 C C . ASP A 1 386 ? 12.869 -12.685 0.659 1.00 93.25 386 ASP A C 1
ATOM 3034 O O . ASP A 1 386 ? 12.902 -11.797 -0.194 1.00 93.25 386 ASP A O 1
ATOM 3038 N N . ASN A 1 387 ? 13.695 -13.729 0.622 1.00 91.56 387 ASN A N 1
ATOM 3039 C CA . ASN A 1 387 ? 14.707 -13.908 -0.416 1.00 91.56 387 ASN A CA 1
ATOM 3040 C C . ASN A 1 387 ? 14.119 -14.202 -1.812 1.00 91.56 387 ASN A C 1
ATOM 3042 O O . ASN A 1 387 ? 14.878 -14.339 -2.776 1.00 91.56 387 ASN A O 1
ATOM 3046 N N . TYR A 1 388 ? 12.793 -14.327 -1.935 1.00 94.62 388 TYR A N 1
ATOM 3047 C CA . TYR A 1 388 ? 12.093 -14.670 -3.172 1.00 94.62 388 TYR A CA 1
ATOM 3048 C C . TYR A 1 388 ? 11.331 -13.489 -3.789 1.00 94.62 388 TYR A C 1
ATOM 3050 O O . TYR A 1 388 ? 10.470 -13.688 -4.657 1.00 94.62 388 TYR A O 1
ATOM 3058 N N . ASP A 1 389 ? 11.685 -12.274 -3.365 1.00 95.75 389 ASP A N 1
ATOM 3059 C CA . ASP A 1 389 ? 11.215 -10.992 -3.882 1.00 95.75 389 ASP A CA 1
ATOM 3060 C C . ASP A 1 389 ? 12.380 -9.976 -3.890 1.00 95.75 389 ASP A C 1
ATOM 3062 O O . ASP A 1 389 ? 13.206 -9.939 -2.974 1.00 95.75 389 ASP A O 1
ATOM 3066 N N . ILE A 1 390 ? 12.465 -9.127 -4.920 1.00 95.62 390 ILE A N 1
ATOM 3067 C CA . ILE A 1 390 ? 13.478 -8.058 -5.008 1.00 95.62 390 ILE A CA 1
ATOM 3068 C C . ILE A 1 390 ? 13.366 -7.030 -3.873 1.00 95.62 390 ILE A C 1
ATOM 3070 O O . ILE A 1 390 ? 14.381 -6.473 -3.450 1.00 95.62 390 ILE A O 1
ATOM 3074 N N . MET A 1 391 ? 12.161 -6.814 -3.341 1.00 95.12 391 MET A N 1
ATOM 3075 C CA . MET A 1 391 ? 11.909 -5.970 -2.173 1.00 95.12 391 MET A CA 1
ATOM 3076 C C . MET A 1 391 ? 12.423 -6.599 -0.869 1.00 95.12 391 MET A C 1
ATOM 3078 O O . MET A 1 391 ? 12.322 -5.970 0.182 1.00 95.12 391 MET A O 1
ATOM 3082 N N . GLY A 1 392 ? 12.952 -7.826 -0.920 1.00 93.38 392 GLY A N 1
ATOM 3083 C CA . GLY A 1 392 ? 13.724 -8.454 0.149 1.00 93.38 392 GLY A CA 1
ATOM 3084 C C . GLY A 1 392 ? 15.207 -8.562 -0.210 1.00 93.38 392 GLY A C 1
ATOM 3085 O O . GLY A 1 392 ? 16.029 -7.853 0.349 1.00 93.38 392 GLY A O 1
ATOM 3086 N N . LEU A 1 393 ? 15.567 -9.390 -1.196 1.00 86.06 393 LEU A N 1
ATOM 3087 C CA . LEU A 1 393 ? 16.972 -9.742 -1.472 1.00 86.06 393 LEU A CA 1
ATOM 3088 C C . LEU A 1 393 ? 17.817 -8.626 -2.133 1.00 86.06 393 LEU A C 1
ATOM 3090 O O . LEU A 1 393 ? 19.042 -8.747 -2.161 1.00 86.06 393 LEU A O 1
ATOM 3094 N N . SER A 1 394 ? 17.189 -7.598 -2.728 1.00 84.31 394 SER A N 1
ATOM 3095 C CA . SER A 1 394 ? 17.820 -6.410 -3.354 1.00 84.31 394 SER A CA 1
ATOM 3096 C C . SER A 1 394 ? 19.081 -6.680 -4.206 1.00 84.31 394 SER A C 1
ATOM 3098 O O . SER A 1 394 ? 19.996 -5.856 -4.269 1.00 84.31 394 SER A O 1
ATOM 3100 N N . SER A 1 395 ? 19.159 -7.847 -4.858 1.00 87.06 395 SER A N 1
ATOM 3101 C CA . SER A 1 395 ? 20.332 -8.316 -5.609 1.00 87.06 395 SER A CA 1
ATOM 3102 C C . SER A 1 395 ? 20.053 -8.427 -7.107 1.00 87.06 395 SER A C 1
ATOM 3104 O O . SER A 1 395 ? 18.910 -8.570 -7.535 1.00 87.06 395 SER A O 1
ATOM 3106 N N . ASP A 1 396 ? 21.109 -8.415 -7.922 1.00 85.06 396 ASP A N 1
ATOM 3107 C CA . ASP A 1 396 ? 21.007 -8.500 -9.387 1.00 85.06 396 ASP A CA 1
ATOM 3108 C C . ASP A 1 396 ? 20.345 -9.787 -9.908 1.00 85.06 396 ASP A C 1
ATOM 3110 O O . ASP A 1 396 ? 19.848 -9.795 -11.035 1.00 85.06 396 ASP A O 1
ATOM 3114 N N . ASN A 1 397 ? 20.346 -10.849 -9.096 1.00 85.62 397 ASN A N 1
ATOM 3115 C CA . ASN A 1 397 ? 19.736 -12.145 -9.398 1.00 85.62 397 ASN A CA 1
ATOM 3116 C C . ASN A 1 397 ? 18.456 -12.386 -8.587 1.00 85.62 397 ASN A C 1
ATOM 3118 O O . ASN A 1 397 ? 18.005 -13.528 -8.495 1.00 85.62 397 ASN A O 1
ATOM 3122 N N . ALA A 1 398 ? 17.907 -11.356 -7.937 1.00 90.56 398 ALA A N 1
ATOM 3123 C CA . ALA A 1 398 ? 16.725 -11.541 -7.117 1.00 90.56 398 ALA A CA 1
ATOM 3124 C C . ALA A 1 398 ? 15.516 -11.956 -7.976 1.00 90.56 398 ALA A C 1
ATOM 3126 O O . ALA A 1 398 ? 15.364 -11.470 -9.105 1.00 90.56 398 ALA A O 1
ATOM 3127 N N . PRO A 1 399 ? 14.638 -12.820 -7.441 1.00 95.12 399 PRO A N 1
ATOM 3128 C CA . PRO A 1 399 ? 13.419 -13.224 -8.130 1.00 95.12 399 PRO A CA 1
ATOM 3129 C C . PRO A 1 399 ? 12.461 -12.060 -8.408 1.00 95.12 399 PRO A C 1
ATOM 3131 O O . PRO A 1 399 ? 12.616 -10.931 -7.922 1.00 95.12 399 PRO A O 1
ATOM 3134 N N . VAL A 1 400 ? 11.433 -12.337 -9.207 1.00 95.62 400 VAL A N 1
ATOM 3135 C CA . VAL A 1 400 ? 10.373 -11.359 -9.469 1.00 95.62 400 VAL A CA 1
ATOM 3136 C C . VAL A 1 400 ? 9.543 -11.084 -8.207 1.00 95.62 400 VAL A C 1
ATOM 3138 O O . VAL A 1 400 ? 9.499 -11.916 -7.300 1.00 95.62 400 VAL A O 1
ATOM 3141 N N . PHE A 1 401 ? 8.853 -9.938 -8.170 1.00 96.31 401 PHE A N 1
ATOM 3142 C CA . PHE A 1 401 ? 7.902 -9.594 -7.104 1.00 96.31 401 PHE A CA 1
ATOM 3143 C C . PHE A 1 401 ? 6.925 -10.734 -6.772 1.00 96.31 401 PHE A C 1
ATOM 3145 O O . PHE A 1 401 ? 6.426 -11.420 -7.668 1.00 96.31 401 PHE A O 1
ATOM 3152 N N . ASN A 1 402 ? 6.586 -10.874 -5.496 1.00 95.50 402 ASN A N 1
ATOM 3153 C CA . ASN A 1 402 ? 5.586 -11.800 -4.997 1.00 95.50 402 ASN A CA 1
ATOM 3154 C C . ASN A 1 402 ? 4.160 -11.405 -5.436 1.00 95.50 402 ASN A C 1
ATOM 3156 O O . ASN A 1 402 ? 3.883 -10.278 -5.865 1.00 95.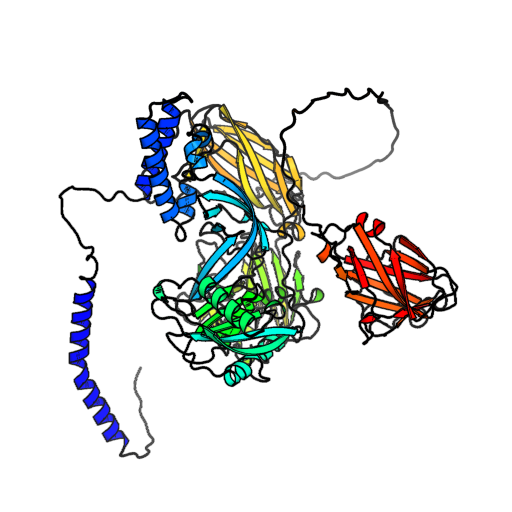50 402 ASN A O 1
ATOM 3160 N N . GLY A 1 403 ? 3.223 -12.351 -5.327 1.00 93.62 403 GLY A N 1
ATOM 3161 C CA . GLY A 1 403 ? 1.815 -12.162 -5.688 1.00 93.62 403 GLY A CA 1
ATOM 3162 C C . GLY A 1 403 ? 1.167 -10.890 -5.112 1.00 93.62 403 GLY A C 1
ATOM 3163 O O . GLY A 1 403 ? 0.602 -10.113 -5.890 1.00 93.62 403 GLY A O 1
ATOM 3164 N N . PRO A 1 404 ? 1.231 -10.628 -3.789 1.00 91.62 404 PRO A N 1
ATOM 3165 C CA . PRO A 1 404 ? 0.628 -9.428 -3.204 1.00 91.62 404 PRO A CA 1
ATOM 3166 C C . PRO A 1 404 ? 1.236 -8.104 -3.697 1.00 91.62 404 PRO A C 1
ATOM 3168 O O . PRO A 1 404 ? 0.480 -7.141 -3.890 1.00 91.62 404 PRO A O 1
ATOM 3171 N N . HIS A 1 405 ? 2.546 -8.047 -3.965 1.00 93.12 405 HIS A N 1
ATOM 3172 C CA . HIS A 1 405 ? 3.195 -6.900 -4.612 1.00 93.12 405 HIS A CA 1
ATOM 3173 C C . HIS A 1 405 ? 2.731 -6.721 -6.063 1.00 93.12 405 HIS A C 1
ATOM 3175 O O . HIS A 1 405 ? 2.365 -5.615 -6.462 1.00 93.12 405 HIS A O 1
ATOM 3181 N N . LYS A 1 406 ? 2.630 -7.795 -6.857 1.00 93.50 406 LYS A N 1
ATOM 3182 C CA . LYS A 1 406 ? 2.080 -7.704 -8.225 1.00 93.50 406 LYS A CA 1
ATOM 3183 C C . LYS A 1 406 ? 0.619 -7.249 -8.229 1.00 93.50 406 LYS A C 1
ATOM 3185 O O . LYS A 1 406 ? 0.222 -6.437 -9.064 1.00 93.50 406 LYS A O 1
ATOM 3190 N N . LEU A 1 407 ? -0.185 -7.716 -7.274 1.00 89.44 407 LEU A N 1
ATOM 3191 C CA . LEU A 1 407 ? -1.553 -7.230 -7.070 1.00 89.44 407 LEU A CA 1
ATOM 3192 C C . LEU A 1 407 ? -1.569 -5.748 -6.637 1.00 89.44 407 LEU A C 1
ATOM 3194 O O . LEU A 1 407 ? -2.593 -5.077 -6.772 1.00 89.44 407 LEU A O 1
ATOM 3198 N N . ALA A 1 408 ? -0.463 -5.225 -6.093 1.00 85.62 408 ALA A N 1
ATOM 3199 C CA . ALA A 1 408 ? -0.303 -3.815 -5.711 1.00 85.62 408 ALA A CA 1
ATOM 3200 C C . ALA A 1 408 ? -0.243 -2.884 -6.875 1.00 85.62 408 ALA A C 1
ATOM 3202 O O . ALA A 1 408 ? -0.941 -1.871 -6.898 1.00 85.62 408 ALA A O 1
ATOM 3203 N N . LEU A 1 409 ? 0.544 -3.311 -7.842 1.00 88.44 409 LEU A N 1
ATOM 3204 C CA . LEU A 1 409 ? 0.825 -2.552 -9.034 1.00 88.44 409 LEU A CA 1
ATOM 3205 C C . LEU A 1 409 ? -0.247 -2.758 -10.111 1.00 88.44 409 LEU A C 1
ATOM 3207 O O . LEU A 1 409 ? -0.105 -2.295 -11.239 1.00 88.44 409 LEU A O 1
ATOM 3211 N N . SER A 1 410 ? -1.331 -3.461 -9.757 1.00 87.56 410 SER A N 1
ATOM 3212 C CA . SER A 1 410 ? -2.403 -3.889 -10.659 1.00 87.56 410 SER A CA 1
ATOM 3213 C C . SER A 1 410 ? -1.891 -4.755 -11.816 1.00 87.56 410 SER A C 1
ATOM 3215 O O . SER A 1 410 ? -2.446 -4.779 -12.911 1.00 87.56 410 SER A O 1
ATOM 3217 N N . TRP A 1 411 ? -0.815 -5.507 -11.573 1.00 91.62 411 TRP A N 1
ATOM 3218 C CA . TRP A 1 411 ? -0.277 -6.455 -12.543 1.00 91.62 411 TRP A CA 1
ATOM 3219 C C . TRP A 1 411 ? -0.961 -7.807 -12.492 1.00 91.62 411 TRP A C 1
ATOM 3221 O O . TRP A 1 411 ? -0.848 -8.544 -13.466 1.00 91.62 411 TRP A O 1
ATOM 3231 N N . ILE A 1 412 ? -1.704 -8.115 -11.431 1.00 90.69 412 ILE A N 1
ATOM 3232 C CA . ILE A 1 412 ? -2.710 -9.185 -11.398 1.00 90.69 412 ILE A CA 1
ATOM 3233 C C . ILE A 1 412 ? -4.059 -8.573 -11.784 1.00 90.69 412 ILE A C 1
ATOM 3235 O O . ILE A 1 412 ? -4.470 -7.590 -11.166 1.00 90.69 412 ILE A O 1
ATOM 3239 N N . ASP A 1 413 ? -4.707 -9.111 -12.820 1.00 85.62 413 ASP A N 1
ATOM 3240 C CA . ASP A 1 413 ? -5.991 -8.588 -13.300 1.00 85.62 413 ASP A CA 1
ATOM 3241 C C . ASP A 1 413 ? -7.131 -8.882 -12.321 1.00 85.62 413 ASP A C 1
ATOM 3243 O O . ASP A 1 413 ? -7.051 -9.782 -11.484 1.00 85.62 413 ASP A O 1
ATOM 3247 N N . GLU A 1 414 ? -8.233 -8.135 -12.429 1.00 79.06 414 GLU A N 1
ATOM 3248 C CA . GLU A 1 414 ? -9.359 -8.272 -11.499 1.00 79.06 414 GLU A CA 1
ATOM 3249 C C . GLU A 1 414 ? -10.004 -9.661 -11.502 1.00 79.06 414 GLU A C 1
ATOM 3251 O O . GLU A 1 414 ? -10.507 -10.113 -10.480 1.00 79.06 414 GLU A O 1
ATOM 3256 N N . ASN A 1 415 ? -9.964 -10.352 -12.640 1.00 85.38 415 ASN A N 1
ATOM 3257 C CA . ASN A 1 415 ? -10.452 -11.720 -12.806 1.00 85.38 415 ASN A CA 1
ATOM 3258 C C . ASN A 1 415 ? -9.402 -12.793 -12.463 1.00 85.38 415 ASN A C 1
ATOM 3260 O O . ASN A 1 415 ? -9.690 -13.984 -12.562 1.00 85.38 415 ASN A O 1
ATOM 3264 N N . GLU A 1 416 ? -8.190 -12.385 -12.097 1.00 92.69 416 GLU A N 1
ATOM 3265 C CA . GLU A 1 416 ? -7.072 -13.252 -11.724 1.00 92.69 416 GLU A CA 1
ATOM 3266 C C . GLU A 1 416 ? -6.790 -13.225 -10.216 1.00 92.69 416 GLU A C 1
ATOM 3268 O O . GLU A 1 416 ? -5.824 -13.838 -9.756 1.00 92.69 416 GLU A O 1
ATOM 3273 N N . TYR A 1 417 ? -7.611 -12.537 -9.421 1.00 89.69 417 TYR A N 1
ATOM 3274 C CA . TYR A 1 417 ? -7.552 -12.622 -7.967 1.00 89.69 417 TYR A CA 1
ATOM 3275 C C . TYR A 1 417 ? -8.928 -12.917 -7.369 1.00 89.69 417 TYR A C 1
ATOM 3277 O O . TYR A 1 417 ? -9.960 -12.607 -7.958 1.00 89.69 417 TYR A O 1
ATOM 3285 N N . SER A 1 418 ? -8.940 -13.531 -6.188 1.00 90.12 418 SER A N 1
ATOM 3286 C CA . SER A 1 418 ? -10.169 -13.889 -5.482 1.00 90.12 418 SER A CA 1
ATOM 3287 C C . SER A 1 418 ? -10.061 -13.494 -4.022 1.00 90.12 418 SER A C 1
ATOM 3289 O O . SER A 1 418 ? -9.026 -13.698 -3.383 1.00 90.12 418 SER A O 1
ATOM 3291 N N . PHE A 1 419 ? -11.144 -12.925 -3.501 1.00 88.31 419 PHE A N 1
ATOM 3292 C CA . PHE A 1 419 ? -11.321 -12.697 -2.078 1.00 88.31 419 PHE A CA 1
ATOM 3293 C C . PHE A 1 419 ? -12.238 -13.781 -1.515 1.00 88.31 419 PHE A C 1
ATOM 3295 O O . PHE A 1 419 ? -13.440 -13.796 -1.785 1.00 88.31 419 PHE A O 1
ATOM 3302 N N . VAL A 1 420 ? -11.650 -14.703 -0.760 1.00 88.69 420 VAL A N 1
ATOM 3303 C CA . VAL A 1 420 ? -12.327 -15.895 -0.247 1.00 88.69 420 VAL A CA 1
ATOM 3304 C C . VAL A 1 420 ? -13.092 -15.547 1.022 1.00 88.69 420 VAL A C 1
ATOM 3306 O O . VAL A 1 420 ? -12.519 -15.028 1.978 1.00 88.69 420 VAL A O 1
ATOM 3309 N N . LYS A 1 421 ? -14.401 -15.822 1.001 1.00 82.69 421 LYS A N 1
ATOM 3310 C CA . LYS A 1 421 ? -15.329 -15.559 2.114 1.00 82.69 421 LYS A CA 1
ATOM 3311 C C . LYS A 1 421 ? -16.021 -16.799 2.670 1.00 82.69 421 LYS A C 1
ATOM 3313 O O . LYS A 1 421 ? -16.628 -16.711 3.723 1.00 82.69 421 LYS A O 1
ATOM 3318 N N . ASN A 1 422 ? -15.955 -17.911 1.946 1.00 85.06 422 ASN A N 1
ATOM 3319 C CA . ASN A 1 422 ? -16.563 -19.187 2.306 1.00 85.06 422 ASN A CA 1
ATOM 3320 C C . ASN A 1 422 ? -15.626 -20.308 1.866 1.00 85.06 422 ASN A C 1
ATOM 3322 O O . ASN A 1 422 ? -14.800 -20.083 0.968 1.00 85.06 422 ASN A O 1
ATOM 3326 N N . ASP A 1 423 ? -15.833 -21.490 2.436 1.00 92.44 423 ASP A N 1
ATOM 3327 C CA . ASP A 1 423 ? -15.123 -22.710 2.076 1.00 92.44 423 ASP A CA 1
ATOM 3328 C C . ASP A 1 423 ? -15.167 -22.950 0.571 1.00 92.44 423 ASP A C 1
ATOM 3330 O O . ASP A 1 423 ? -16.229 -22.891 -0.060 1.00 92.44 423 ASP A O 1
ATOM 3334 N N . GLN A 1 424 ? -14.000 -23.194 -0.017 1.00 94.94 424 GLN A N 1
ATOM 3335 C CA . GLN A 1 424 ? -13.893 -23.427 -1.451 1.00 94.94 424 GLN A CA 1
ATOM 3336 C C . GLN A 1 424 ? -12.584 -24.104 -1.841 1.00 94.94 424 GLN A C 1
ATOM 3338 O O . GLN A 1 424 ? -11.518 -23.803 -1.302 1.00 94.94 424 GLN A O 1
ATOM 3343 N N . GLU A 1 425 ? -12.681 -24.955 -2.859 1.00 97.75 425 GLU A N 1
ATOM 3344 C CA . GLU A 1 425 ? -11.531 -25.463 -3.595 1.00 97.75 425 GLU A CA 1
ATOM 3345 C C . GLU A 1 425 ? -11.207 -24.513 -4.753 1.00 97.75 425 GLU A C 1
ATOM 3347 O O . GLU A 1 425 ? -12.098 -24.092 -5.497 1.00 97.75 425 GLU A O 1
ATOM 3352 N N . LEU A 1 426 ? -9.931 -24.161 -4.908 1.00 97.50 426 LEU A N 1
ATOM 3353 C CA . LEU A 1 426 ? -9.451 -23.233 -5.926 1.00 97.50 426 LEU A CA 1
ATOM 3354 C C . LEU A 1 426 ? -8.188 -23.748 -6.607 1.00 97.50 426 LEU A C 1
ATOM 3356 O O . LEU A 1 426 ? -7.289 -24.297 -5.973 1.00 97.50 426 LEU A O 1
ATOM 3360 N N . GLU A 1 427 ? -8.083 -23.469 -7.903 1.00 97.62 427 GLU A N 1
ATOM 3361 C CA . GLU A 1 427 ? -6.846 -23.638 -8.659 1.00 97.62 427 GLU A CA 1
ATOM 3362 C C . GLU A 1 427 ? -6.080 -22.312 -8.700 1.00 97.62 427 GLU A C 1
ATOM 3364 O O . GLU A 1 427 ? -6.569 -21.329 -9.255 1.00 97.62 427 GLU A O 1
ATOM 3369 N N . ILE A 1 428 ? -4.870 -22.284 -8.144 1.00 97.75 428 ILE A N 1
ATOM 3370 C CA . ILE A 1 428 ? -3.976 -21.125 -8.160 1.00 97.75 428 ILE A CA 1
ATOM 3371 C C . ILE A 1 428 ? -2.866 -21.382 -9.176 1.00 97.75 428 ILE A C 1
ATOM 3373 O O . ILE A 1 428 ? -1.973 -22.199 -8.959 1.00 97.75 428 ILE A O 1
ATOM 3377 N N . PHE A 1 429 ? -2.922 -20.675 -10.295 1.00 97.81 429 PHE A N 1
ATOM 3378 C CA . PHE A 1 429 ? -1.923 -20.715 -11.352 1.00 97.81 429 PHE A CA 1
ATOM 3379 C C . PHE A 1 429 ? -0.712 -19.847 -11.007 1.00 97.81 429 PHE A C 1
ATOM 3381 O O . PHE A 1 429 ? -0.834 -18.816 -10.345 1.00 97.81 429 PHE A O 1
ATOM 3388 N N . ALA A 1 430 ? 0.447 -20.235 -11.533 1.00 97.19 430 ALA A N 1
ATOM 3389 C CA . ALA A 1 430 ? 1.693 -19.503 -11.382 1.00 97.19 430 ALA A CA 1
ATOM 3390 C C . ALA A 1 430 ? 1.543 -18.045 -11.843 1.00 97.19 430 ALA A C 1
ATOM 3392 O O . ALA A 1 430 ? 0.956 -17.768 -12.893 1.00 97.19 430 ALA A O 1
ATOM 3393 N N . HIS A 1 431 ? 2.068 -17.091 -11.080 1.00 95.38 431 HIS A N 1
ATOM 3394 C CA . HIS A 1 431 ? 1.911 -15.671 -11.411 1.00 95.38 431 HIS A CA 1
ATOM 3395 C C . HIS A 1 431 ? 2.964 -15.133 -12.396 1.00 95.38 431 HIS A C 1
ATOM 3397 O O . HIS A 1 431 ? 2.976 -13.941 -12.718 1.00 95.38 431 HIS A O 1
ATOM 3403 N N . GLU A 1 432 ? 3.865 -15.991 -12.877 1.00 94.44 432 GLU A N 1
ATOM 3404 C CA . GLU A 1 432 ? 4.788 -15.703 -13.981 1.00 94.44 432 GLU A CA 1
ATOM 3405 C C . GLU A 1 432 ? 4.117 -15.882 -15.351 1.00 94.44 432 GLU A C 1
ATOM 3407 O O . GLU A 1 432 ? 4.526 -15.254 -16.328 1.00 94.44 432 GLU A O 1
ATOM 3412 N N . ILE A 1 433 ? 3.077 -16.720 -15.443 1.00 87.44 433 ILE A N 1
ATOM 3413 C CA . ILE A 1 433 ? 2.422 -17.043 -16.716 1.00 87.44 433 ILE A CA 1
ATOM 3414 C C . ILE A 1 433 ? 1.255 -16.093 -17.026 1.00 87.44 433 ILE A C 1
ATOM 3416 O O . ILE A 1 433 ? 0.649 -15.472 -16.146 1.00 87.44 433 ILE A O 1
ATOM 3420 N N . THR A 1 434 ? 0.942 -15.978 -18.318 1.00 84.88 434 THR A N 1
ATOM 3421 C CA . THR A 1 434 ? -0.161 -15.145 -18.840 1.00 84.88 434 THR A CA 1
ATOM 3422 C C . THR A 1 434 ? -1.450 -15.928 -19.069 1.00 84.88 434 THR A C 1
ATOM 3424 O O . THR A 1 434 ? -2.460 -15.340 -19.449 1.00 84.88 434 THR A O 1
ATOM 3427 N N . ASP A 1 435 ? -1.422 -17.241 -18.829 1.00 83.38 435 ASP A N 1
ATOM 3428 C CA . ASP A 1 435 ? -2.586 -18.103 -18.996 1.00 83.38 435 ASP A CA 1
ATOM 3429 C C . ASP A 1 435 ? -3.747 -17.612 -18.123 1.00 83.38 435 ASP A C 1
ATOM 3431 O O . ASP A 1 435 ? -3.511 -17.207 -16.980 1.00 83.38 435 ASP A O 1
ATOM 3435 N N . PRO A 1 436 ? -4.998 -17.670 -18.606 1.00 82.44 436 PRO A N 1
ATOM 3436 C CA . PRO A 1 436 ? -6.154 -17.314 -17.797 1.00 82.44 436 PRO A CA 1
ATOM 3437 C C . PRO A 1 436 ? -6.231 -18.167 -16.529 1.00 82.44 436 PRO A C 1
ATOM 3439 O O . PRO A 1 436 ? -5.947 -19.362 -16.557 1.00 82.44 436 PRO A O 1
ATOM 3442 N N . GLY A 1 437 ? -6.659 -17.564 -15.426 1.00 90.69 437 GLY A N 1
ATOM 3443 C CA . GLY A 1 437 ? -6.892 -18.275 -14.174 1.00 90.69 437 GLY A CA 1
ATOM 3444 C C . GLY A 1 437 ? -6.421 -17.482 -12.970 1.00 90.69 437 GLY A C 1
ATOM 3445 O O . GLY A 1 437 ? -5.649 -16.530 -13.081 1.00 90.69 437 GLY A O 1
ATOM 3446 N N . LEU A 1 438 ? -6.897 -17.899 -11.808 1.00 96.19 438 LEU A N 1
ATOM 3447 C CA . LEU A 1 438 ? -6.610 -17.260 -10.536 1.00 96.19 438 LEU A CA 1
ATOM 3448 C C . LEU A 1 438 ? -5.110 -17.349 -10.212 1.00 96.19 438 LEU A C 1
ATOM 3450 O O . LEU A 1 438 ? -4.543 -18.434 -10.239 1.00 96.19 438 LEU A O 1
ATOM 3454 N N . LYS A 1 439 ? -4.462 -16.216 -9.932 1.00 96.50 439 LYS A N 1
ATOM 3455 C CA . LYS A 1 439 ? -3.030 -16.105 -9.594 1.00 96.50 439 LYS A CA 1
ATOM 3456 C C . LYS A 1 439 ? -2.795 -15.840 -8.115 1.00 96.50 439 LYS A C 1
ATOM 3458 O O . LYS A 1 439 ? -1.785 -16.264 -7.558 1.00 96.50 439 LYS A O 1
ATOM 3463 N N . VAL A 1 440 ? -3.708 -15.093 -7.499 1.00 95.50 440 VAL A N 1
ATOM 3464 C CA . VAL A 1 440 ? -3.595 -14.664 -6.105 1.00 95.50 440 VAL A CA 1
ATOM 3465 C C . VAL A 1 440 ? -4.928 -14.855 -5.401 1.00 95.50 440 VAL A C 1
ATOM 3467 O O . VAL A 1 440 ? -5.960 -14.353 -5.842 1.00 95.50 440 VAL A O 1
ATOM 3470 N N . VAL A 1 441 ? -4.901 -15.540 -4.268 1.00 95.31 441 VAL A N 1
ATOM 3471 C CA . VAL A 1 441 ? -6.036 -15.608 -3.348 1.00 95.31 441 VAL A CA 1
ATOM 3472 C C . VAL A 1 441 ? -5.746 -14.731 -2.148 1.00 95.31 441 VAL A C 1
ATOM 3474 O O . VAL A 1 441 ? -4.615 -14.688 -1.673 1.00 95.31 441 VAL A O 1
ATOM 3477 N N . ARG A 1 442 ? -6.768 -14.039 -1.653 1.00 91.12 442 ARG A N 1
ATOM 3478 C CA . ARG A 1 442 ? -6.717 -13.242 -0.431 1.00 91.12 442 ARG A CA 1
ATOM 3479 C C . ARG A 1 442 ? -7.795 -13.719 0.540 1.00 91.12 442 ARG A C 1
ATOM 3481 O O . ARG A 1 442 ? -8.932 -13.931 0.124 1.00 91.12 442 ARG A O 1
ATOM 3488 N N . ILE A 1 443 ? -7.452 -13.842 1.820 1.00 90.81 443 ILE A N 1
ATOM 3489 C CA . ILE A 1 443 ? -8.337 -14.310 2.898 1.00 90.81 443 ILE A CA 1
ATOM 3490 C C . ILE A 1 443 ? -8.197 -13.358 4.089 1.00 90.81 443 ILE A C 1
ATOM 3492 O O . ILE A 1 443 ? -7.081 -12.998 4.467 1.00 90.81 443 ILE A O 1
ATOM 3496 N N . TRP A 1 444 ? -9.307 -12.916 4.680 1.00 87.50 444 TRP A N 1
ATOM 3497 C CA . TRP A 1 444 ? -9.274 -12.058 5.870 1.00 87.50 444 TRP A CA 1
ATOM 3498 C C . TRP A 1 444 ? -8.964 -12.880 7.119 1.00 87.50 444 TRP A C 1
ATOM 3500 O O . TRP A 1 444 ? -9.695 -13.816 7.434 1.00 87.50 444 TRP A O 1
ATOM 3510 N N . ARG A 1 445 ? -7.900 -12.532 7.855 1.00 87.38 445 ARG A N 1
ATOM 3511 C CA . ARG A 1 445 ? -7.531 -13.282 9.068 1.00 87.38 445 ARG A CA 1
ATOM 3512 C C . ARG A 1 445 ? -8.357 -12.909 10.293 1.00 87.38 445 ARG A C 1
ATOM 3514 O O . ARG A 1 445 ? -8.421 -13.702 11.221 1.00 87.38 445 ARG A O 1
ATOM 3521 N N . ASN A 1 446 ? -8.980 -11.729 10.320 1.00 81.56 446 ASN A N 1
ATOM 3522 C CA . ASN A 1 446 ? -9.778 -11.233 11.451 1.00 81.56 446 ASN A CA 1
ATOM 3523 C C . ASN A 1 446 ? -9.077 -11.346 12.824 1.00 81.56 446 ASN A C 1
ATOM 3525 O O . ASN A 1 446 ? -9.701 -11.666 13.838 1.00 81.56 446 ASN A O 1
ATOM 3529 N N . VAL A 1 447 ? -7.761 -11.123 12.882 1.00 80.12 447 VAL A N 1
ATOM 3530 C CA . VAL A 1 447 ? -6.978 -11.211 14.131 1.00 80.12 447 VAL A CA 1
ATOM 3531 C C . VAL A 1 447 ? -6.052 -10.025 14.340 1.00 80.12 447 VAL A C 1
ATOM 3533 O O . VAL A 1 447 ? -6.019 -9.494 15.445 1.00 80.12 447 VAL A O 1
ATOM 3536 N N . ASP A 1 448 ? -5.358 -9.601 13.290 1.00 76.94 448 ASP A N 1
ATOM 3537 C CA . ASP A 1 448 ? -4.217 -8.681 13.339 1.00 76.94 448 ASP A CA 1
ATOM 3538 C C . ASP A 1 448 ? -4.177 -7.722 12.138 1.00 76.94 448 ASP A C 1
ATOM 3540 O O . ASP A 1 448 ? -3.140 -7.177 11.776 1.00 76.94 448 ASP A O 1
ATOM 3544 N N . ASP A 1 449 ? -5.318 -7.549 11.480 1.00 76.38 449 ASP A N 1
ATOM 3545 C CA . ASP A 1 449 ? -5.496 -6.678 10.315 1.00 76.38 449 ASP A CA 1
ATOM 3546 C C . ASP A 1 449 ? -4.710 -7.045 9.087 1.00 76.38 449 ASP A C 1
ATOM 3548 O O . ASP A 1 449 ? -4.641 -6.260 8.141 1.00 76.38 449 ASP A O 1
ATOM 3552 N N . ASN A 1 450 ? -4.197 -8.266 9.062 1.00 83.69 450 ASN A N 1
ATOM 3553 C CA . ASN A 1 450 ? -3.585 -8.824 7.888 1.00 83.69 450 ASN A CA 1
ATOM 3554 C C . ASN A 1 450 ? -4.597 -9.628 7.078 1.00 83.69 450 ASN A C 1
ATOM 3556 O O . ASN A 1 450 ? -5.411 -10.407 7.582 1.00 83.69 450 ASN A O 1
ATOM 3560 N N . TYR A 1 451 ? -4.480 -9.470 5.770 1.00 88.62 451 TYR A N 1
ATOM 3561 C CA . TYR A 1 451 ? -4.917 -10.490 4.846 1.00 88.62 451 TYR A CA 1
ATOM 3562 C C . TYR A 1 451 ? -3.836 -11.561 4.730 1.00 88.62 451 TYR A C 1
ATOM 3564 O O . TYR A 1 451 ? -2.645 -11.251 4.673 1.00 88.62 451 TYR A O 1
ATOM 3572 N N . MET A 1 452 ? -4.270 -12.813 4.641 1.00 93.62 452 MET A N 1
ATOM 3573 C CA . MET A 1 452 ? -3.451 -13.919 4.173 1.00 93.62 452 MET A CA 1
ATOM 3574 C C . MET A 1 452 ? -3.552 -13.994 2.652 1.00 93.62 452 MET A C 1
ATOM 3576 O O . MET A 1 452 ? -4.654 -14.015 2.102 1.00 93.62 452 MET A O 1
ATOM 3580 N N . TYR A 1 453 ? -2.410 -14.024 1.981 1.00 95.81 453 TYR A N 1
ATOM 3581 C CA . TYR A 1 453 ? -2.295 -14.156 0.539 1.00 95.81 453 TYR A CA 1
ATOM 3582 C C . TYR A 1 453 ? -1.712 -15.511 0.188 1.00 95.81 453 TYR A C 1
ATOM 3584 O O . TYR A 1 453 ? -0.704 -15.917 0.760 1.00 95.81 453 TYR A O 1
ATOM 3592 N N . LEU A 1 454 ? -2.323 -16.167 -0.792 1.00 97.94 454 LEU A N 1
ATOM 3593 C CA . LEU A 1 454 ? -1.829 -17.401 -1.383 1.00 97.94 454 LEU A CA 1
ATOM 3594 C C . LEU A 1 454 ? -1.450 -17.134 -2.832 1.00 97.94 454 LEU A C 1
ATOM 3596 O O . LEU A 1 454 ? -2.233 -16.551 -3.588 1.00 97.94 454 LEU A O 1
ATOM 3600 N N . SER A 1 455 ? -0.256 -17.566 -3.221 1.00 97.06 455 SER A N 1
ATOM 3601 C CA . SER A 1 455 ? 0.210 -17.473 -4.603 1.00 97.06 455 SER A CA 1
ATOM 3602 C C . SER A 1 455 ? 1.096 -18.655 -4.976 1.00 97.06 455 SER A C 1
ATOM 3604 O O . SER A 1 455 ? 1.750 -19.247 -4.122 1.00 97.06 455 SER A O 1
ATOM 3606 N N . PHE A 1 456 ? 1.115 -19.012 -6.257 1.00 97.75 456 PHE A N 1
ATOM 3607 C CA . PHE A 1 456 ? 1.946 -20.095 -6.778 1.00 97.75 456 PHE A CA 1
ATOM 3608 C C . PHE A 1 456 ? 3.041 -19.528 -7.690 1.00 97.75 456 PHE A C 1
ATOM 3610 O O . PHE A 1 456 ? 2.817 -18.536 -8.391 1.00 97.75 456 PHE A O 1
ATOM 3617 N N . ARG A 1 457 ? 4.226 -20.146 -7.660 1.00 96.25 457 ARG A N 1
ATOM 3618 C CA . ARG A 1 457 ? 5.421 -19.708 -8.398 1.00 96.25 457 ARG A CA 1
ATOM 3619 C C . ARG A 1 457 ? 5.899 -20.814 -9.323 1.00 96.25 457 ARG A C 1
ATOM 3621 O O . ARG A 1 457 ? 5.904 -21.982 -8.939 1.00 96.25 457 ARG A O 1
ATOM 3628 N N . LYS A 1 458 ? 6.391 -20.439 -10.500 1.00 94.88 458 LYS A N 1
ATOM 3629 C CA . LYS A 1 458 ? 7.026 -21.345 -11.461 1.00 94.88 458 LYS A CA 1
ATOM 3630 C C . LYS A 1 458 ? 8.452 -20.903 -11.777 1.00 94.88 458 LYS A C 1
ATOM 3632 O O . LYS A 1 458 ? 8.725 -19.722 -11.951 1.00 94.88 458 LYS A O 1
ATOM 3637 N N . LYS A 1 459 ? 9.349 -21.877 -11.963 1.00 95.12 459 LYS A N 1
ATOM 3638 C CA . LYS A 1 459 ? 10.716 -21.639 -12.454 1.00 95.12 459 LYS A CA 1
ATOM 3639 C C . LYS A 1 459 ? 10.721 -21.273 -13.935 1.00 95.12 459 LYS A C 1
ATOM 3641 O O . LYS A 1 459 ? 10.828 -22.143 -14.801 1.00 95.12 459 LYS A O 1
ATOM 3646 N N . VAL A 1 460 ? 10.593 -19.991 -14.244 1.00 94.69 460 VAL A N 1
ATOM 3647 C CA . VAL A 1 460 ? 10.634 -19.486 -15.620 1.00 94.69 460 VAL A CA 1
ATOM 3648 C C . VAL A 1 460 ? 11.245 -18.090 -15.652 1.00 94.69 460 VAL A C 1
ATOM 3650 O O . VAL A 1 460 ? 11.078 -17.323 -14.713 1.00 94.69 460 VAL A O 1
ATOM 3653 N N . GLY A 1 461 ? 11.984 -17.776 -16.720 1.00 93.69 461 GLY A N 1
ATOM 3654 C CA . GLY A 1 461 ? 12.637 -16.475 -16.872 1.00 93.69 461 GLY A CA 1
ATOM 3655 C C . GLY A 1 461 ? 13.574 -16.145 -15.704 1.00 93.69 461 GLY A C 1
ATOM 3656 O O . GLY A 1 461 ? 14.444 -16.949 -15.356 1.00 93.69 461 GLY A O 1
ATOM 3657 N N . ILE A 1 462 ? 13.388 -14.979 -15.095 1.00 94.50 462 ILE A N 1
ATOM 3658 C CA . ILE A 1 462 ? 14.132 -14.492 -13.924 1.00 94.50 462 ILE A CA 1
ATOM 3659 C C . ILE A 1 462 ? 14.000 -15.465 -12.747 1.00 94.50 462 ILE A C 1
ATOM 3661 O O . ILE A 1 462 ? 14.972 -15.719 -12.043 1.00 94.50 462 ILE A O 1
ATOM 3665 N N . ASP A 1 463 ? 12.843 -16.109 -12.599 1.00 95.56 463 ASP A N 1
ATOM 3666 C CA . ASP A 1 463 ? 12.551 -17.047 -11.511 1.00 95.56 463 ASP A CA 1
ATOM 3667 C C . ASP A 1 463 ? 13.157 -18.445 -11.704 1.00 95.56 463 ASP A C 1
ATOM 3669 O O . ASP A 1 463 ? 12.928 -19.350 -10.902 1.00 95.56 463 ASP A O 1
ATOM 3673 N N . THR A 1 464 ? 13.982 -18.658 -12.732 1.00 94.75 464 THR A N 1
ATOM 3674 C CA . THR A 1 464 ? 14.761 -19.906 -12.864 1.00 94.75 464 THR A CA 1
ATOM 3675 C C . THR A 1 464 ? 15.697 -20.159 -11.678 1.00 94.75 464 THR A C 1
ATOM 3677 O O . THR A 1 464 ? 16.073 -21.307 -11.438 1.00 94.75 464 THR A O 1
ATOM 3680 N N . VAL A 1 465 ? 16.027 -19.115 -10.910 1.00 91.88 465 VAL A N 1
ATOM 3681 C CA . VAL A 1 465 ? 16.817 -19.189 -9.673 1.00 91.88 465 VAL A CA 1
ATOM 3682 C C . VAL A 1 465 ? 16.046 -19.755 -8.475 1.00 91.88 465 VAL A C 1
ATOM 3684 O O . VAL A 1 465 ? 16.671 -20.126 -7.482 1.00 91.88 465 VAL A O 1
ATOM 3687 N N . LEU A 1 466 ? 14.709 -19.829 -8.535 1.00 93.69 466 LEU A N 1
ATOM 3688 C CA . LEU A 1 466 ? 13.909 -20.344 -7.424 1.00 93.69 466 LEU A CA 1
ATOM 3689 C C . LEU A 1 466 ? 14.251 -21.820 -7.150 1.00 93.69 466 LEU A C 1
ATOM 3691 O O . LEU A 1 466 ? 14.464 -22.593 -8.090 1.00 93.69 466 LEU A O 1
ATOM 3695 N N . PRO A 1 467 ? 14.284 -22.267 -5.884 1.00 92.56 467 PRO A N 1
ATOM 3696 C CA . PRO A 1 467 ? 14.477 -23.676 -5.560 1.00 92.56 467 PRO A CA 1
ATOM 3697 C C . PRO A 1 467 ? 13.191 -24.488 -5.810 1.00 92.56 467 PRO A C 1
ATOM 3699 O O . PRO A 1 467 ? 12.081 -23.952 -5.848 1.00 92.56 467 PRO A O 1
ATOM 3702 N N . ASP A 1 468 ? 13.320 -25.809 -6.009 1.00 92.12 468 ASP A N 1
ATOM 3703 C CA . ASP A 1 468 ? 12.143 -26.680 -6.248 1.00 92.12 468 ASP A CA 1
ATOM 3704 C C . ASP A 1 468 ? 11.203 -26.671 -5.039 1.00 92.12 468 ASP A C 1
ATOM 3706 O O . ASP A 1 468 ? 9.987 -26.749 -5.163 1.00 92.12 468 ASP A O 1
ATOM 3710 N N . THR A 1 469 ? 11.776 -26.487 -3.856 1.00 91.50 469 THR A N 1
ATOM 3711 C CA . THR A 1 469 ? 11.078 -26.382 -2.578 1.00 91.50 469 THR A CA 1
ATOM 3712 C C . THR A 1 469 ? 10.138 -25.176 -2.483 1.00 91.50 469 THR A C 1
ATOM 3714 O O . THR A 1 469 ? 9.196 -25.238 -1.702 1.00 91.50 469 THR A O 1
ATOM 3717 N N . ILE A 1 470 ? 10.340 -24.137 -3.306 1.00 93.75 470 ILE A N 1
ATOM 3718 C CA . ILE A 1 470 ? 9.470 -22.948 -3.375 1.00 93.75 470 ILE A CA 1
ATOM 3719 C C . ILE A 1 470 ? 8.423 -23.029 -4.497 1.00 93.75 470 ILE A C 1
ATOM 3721 O O . ILE A 1 470 ? 7.388 -22.366 -4.467 1.00 93.75 470 ILE A O 1
ATOM 3725 N N . THR A 1 471 ? 8.687 -23.859 -5.507 1.00 95.19 471 THR A N 1
ATOM 3726 C CA . THR A 1 471 ? 7.833 -24.007 -6.702 1.00 95.19 471 THR A CA 1
ATOM 3727 C C . THR A 1 471 ? 7.003 -25.290 -6.696 1.00 95.19 471 THR A C 1
ATOM 3729 O O . THR A 1 471 ? 6.155 -25.487 -7.559 1.00 95.19 471 THR A O 1
ATOM 3732 N N . ARG A 1 472 ? 7.193 -26.151 -5.690 1.00 92.56 472 ARG A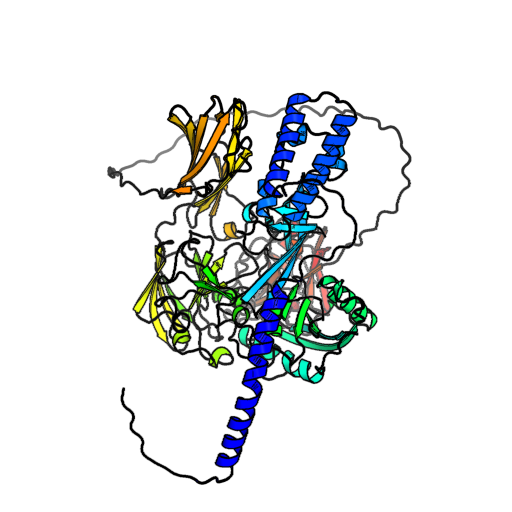 N 1
ATOM 3733 C CA . ARG A 1 472 ? 6.364 -27.341 -5.422 1.00 92.56 472 ARG A CA 1
ATOM 3734 C C . ARG A 1 472 ? 5.014 -27.027 -4.770 1.00 92.56 472 ARG A C 1
ATOM 3736 O O . ARG A 1 472 ? 4.226 -27.937 -4.534 1.00 92.56 472 ARG A O 1
ATOM 3743 N N . GLY A 1 473 ? 4.769 -25.782 -4.373 1.00 94.38 473 GLY A N 1
ATOM 3744 C CA . GLY A 1 473 ? 3.565 -25.470 -3.624 1.00 94.38 473 GLY A CA 1
ATOM 3745 C C . GLY A 1 473 ? 3.279 -23.997 -3.454 1.00 94.38 473 GLY A C 1
ATOM 3746 O O . GLY A 1 473 ? 4.006 -23.121 -3.922 1.00 94.38 473 GLY A O 1
ATOM 3747 N N . VAL A 1 474 ? 2.158 -23.747 -2.796 1.00 97.56 474 VAL A N 1
ATOM 3748 C CA . VAL A 1 474 ? 1.660 -22.407 -2.530 1.00 97.56 474 VAL A CA 1
ATOM 3749 C C . VAL A 1 474 ? 2.563 -21.699 -1.524 1.00 97.56 474 VAL A C 1
ATOM 3751 O O . VAL A 1 474 ? 2.949 -22.253 -0.494 1.00 97.56 474 VAL A O 1
ATOM 3754 N N . ASN A 1 475 ? 2.882 -20.453 -1.857 1.00 97.12 475 ASN A N 1
ATOM 3755 C CA . ASN A 1 475 ? 3.565 -19.484 -1.017 1.00 97.12 475 ASN A CA 1
ATOM 3756 C C . ASN A 1 475 ? 2.530 -18.664 -0.252 1.00 97.12 475 ASN A C 1
ATOM 3758 O O . ASN A 1 475 ? 1.525 -18.241 -0.835 1.00 97.12 475 ASN A O 1
ATOM 3762 N N . VAL A 1 476 ? 2.795 -18.438 1.034 1.00 97.56 476 VAL A N 1
ATOM 3763 C CA . VAL A 1 476 ? 1.883 -17.741 1.939 1.00 97.56 476 VAL A CA 1
ATOM 3764 C C . VAL A 1 476 ? 2.524 -16.443 2.409 1.00 97.56 476 VAL A C 1
ATOM 3766 O O . VAL A 1 476 ? 3.620 -16.445 2.963 1.00 97.56 476 VAL A O 1
ATOM 3769 N N . HIS A 1 477 ? 1.819 -15.332 2.216 1.00 95.75 477 HIS A N 1
ATOM 3770 C CA . HIS A 1 477 ? 2.243 -14.013 2.682 1.00 95.75 477 HIS A CA 1
ATOM 3771 C C . HIS A 1 477 ? 1.157 -13.372 3.540 1.00 95.75 477 HIS A C 1
ATOM 3773 O O . HIS A 1 477 ? -0.032 -13.529 3.271 1.00 95.75 477 HIS A O 1
ATOM 3779 N N . LEU A 1 478 ? 1.553 -12.587 4.535 1.00 93.06 478 LEU A N 1
ATOM 3780 C CA . LEU A 1 478 ? 0.674 -11.642 5.215 1.00 93.06 478 LEU A CA 1
ATOM 3781 C C . LEU A 1 478 ? 0.920 -10.234 4.685 1.00 93.06 478 LEU A C 1
ATOM 3783 O O . LEU A 1 478 ? 2.064 -9.848 4.447 1.00 93.06 478 LEU A O 1
ATOM 3787 N N . ALA A 1 479 ? -0.144 -9.455 4.522 1.00 87.56 479 ALA A N 1
ATOM 3788 C CA . ALA A 1 479 ? -0.026 -8.012 4.349 1.00 87.56 479 ALA A CA 1
ATOM 3789 C C . ALA A 1 479 ? -1.251 -7.296 4.920 1.00 87.56 479 ALA A C 1
ATOM 3791 O O . ALA A 1 479 ? -2.381 -7.785 4.815 1.00 87.56 479 ALA A O 1
ATOM 3792 N N . GLN A 1 480 ? -1.020 -6.125 5.503 1.00 78.00 480 GLN A N 1
ATOM 3793 C CA . GLN A 1 480 ? -2.035 -5.372 6.231 1.00 78.00 480 GLN A CA 1
ATOM 3794 C C . GLN A 1 480 ? -3.138 -4.843 5.298 1.00 78.00 480 GLN A C 1
ATOM 3796 O O . GLN A 1 480 ? -2.879 -4.404 4.179 1.00 78.00 480 GLN A O 1
ATOM 3801 N N . ALA A 1 481 ? -4.386 -4.861 5.766 1.00 65.81 481 ALA A N 1
ATOM 3802 C CA . ALA A 1 481 ? -5.571 -4.507 4.986 1.00 65.81 481 ALA A CA 1
ATOM 3803 C C . ALA A 1 481 ? -5.722 -3.012 4.688 1.00 65.81 481 ALA A C 1
ATOM 3805 O O . ALA A 1 481 ? -6.353 -2.648 3.697 1.00 65.81 481 ALA A O 1
ATOM 3806 N N . ILE A 1 482 ? -5.160 -2.154 5.541 1.00 52.53 482 ILE A N 1
ATOM 3807 C CA . ILE A 1 482 ? -5.313 -0.693 5.471 1.00 52.53 482 ILE A CA 1
ATOM 3808 C C . ILE A 1 482 ? -4.040 0.054 5.058 1.00 52.53 482 ILE A C 1
ATOM 3810 O O . ILE A 1 482 ? -4.097 1.275 4.925 1.00 52.53 482 ILE A O 1
ATOM 3814 N N . SER A 1 483 ? -2.906 -0.626 4.837 1.00 53.44 483 SER A N 1
ATOM 3815 C CA . SER A 1 483 ? -1.670 0.054 4.431 1.00 53.44 483 SER A CA 1
ATOM 3816 C C . SER A 1 483 ? -1.471 0.044 2.914 1.00 53.44 483 SER A C 1
ATOM 3818 O O . SER A 1 483 ? -1.193 -0.965 2.265 1.00 53.44 483 SER A O 1
ATOM 3820 N N . ASP A 1 484 ? -1.565 1.239 2.339 1.00 51.91 484 ASP A N 1
ATOM 3821 C CA . ASP A 1 484 ? -1.362 1.524 0.917 1.00 51.91 484 ASP A CA 1
ATOM 3822 C C . ASP A 1 484 ? 0.125 1.671 0.545 1.00 51.91 484 ASP A C 1
ATOM 3824 O O . ASP A 1 484 ? 0.518 2.517 -0.254 1.00 51.91 484 ASP A O 1
ATOM 3828 N N . SER A 1 485 ? 0.968 0.828 1.142 1.00 56.38 485 SER A N 1
ATOM 3829 C CA . SER A 1 485 ? 2.376 0.668 0.768 1.00 56.38 485 SER A CA 1
ATOM 3830 C C . SER A 1 485 ? 2.875 -0.782 0.913 1.00 56.38 485 SER A C 1
ATOM 3832 O O . SER A 1 485 ? 4.063 -1.038 0.938 1.00 56.38 485 SER A O 1
ATOM 3834 N N . ARG A 1 486 ? 1.957 -1.757 1.006 1.00 69.06 486 ARG A N 1
ATOM 3835 C CA . ARG A 1 486 ? 2.119 -3.214 0.782 1.00 69.06 486 ARG A CA 1
ATOM 3836 C C . ARG A 1 486 ? 3.418 -3.877 1.254 1.00 69.06 486 ARG A C 1
ATOM 3838 O O . ARG A 1 486 ? 3.928 -4.738 0.555 1.00 69.06 486 ARG A O 1
ATOM 3845 N N . LYS A 1 487 ? 3.893 -3.570 2.461 1.00 86.31 487 LYS A N 1
ATOM 3846 C CA . LYS A 1 487 ? 4.885 -4.418 3.137 1.00 86.31 487 LYS A CA 1
ATOM 3847 C C . LYS A 1 487 ? 4.336 -5.844 3.236 1.00 86.31 487 LYS A C 1
ATOM 3849 O O . LYS A 1 487 ? 3.208 -6.036 3.696 1.00 86.31 487 LYS A O 1
ATOM 3854 N N . THR A 1 488 ? 5.110 -6.824 2.787 1.00 93.00 488 THR A N 1
ATOM 3855 C CA . THR A 1 488 ? 4.705 -8.236 2.774 1.00 93.00 488 THR A CA 1
ATOM 3856 C C . THR A 1 488 ? 5.513 -9.021 3.793 1.00 93.00 488 THR A C 1
ATOM 3858 O O . THR A 1 488 ? 6.689 -8.739 4.009 1.00 93.00 488 THR A O 1
ATOM 3861 N N . LEU A 1 489 ? 4.875 -9.987 4.452 1.00 92.94 489 LEU A N 1
ATOM 3862 C CA . LEU A 1 489 ? 5.517 -10.882 5.407 1.00 92.94 489 LEU A CA 1
ATOM 3863 C C . LEU A 1 489 ? 5.390 -12.320 4.905 1.00 92.94 489 LEU A C 1
ATOM 3865 O O . LEU A 1 489 ? 4.310 -12.905 4.970 1.00 92.94 489 LEU A O 1
ATOM 3869 N N . PHE A 1 490 ? 6.472 -12.880 4.380 1.00 95.19 490 PHE A N 1
ATOM 3870 C CA . PHE A 1 490 ? 6.520 -14.264 3.937 1.00 95.19 490 PHE A CA 1
ATOM 3871 C C . PHE A 1 490 ? 6.476 -15.216 5.136 1.00 95.19 490 PHE A C 1
ATOM 3873 O O . PHE A 1 490 ? 7.133 -14.979 6.158 1.00 95.19 490 PHE A O 1
ATOM 3880 N N . ILE A 1 491 ? 5.663 -16.263 5.015 1.00 94.69 491 ILE A N 1
ATOM 3881 C CA . ILE A 1 491 ? 5.401 -17.239 6.068 1.00 94.69 491 ILE A CA 1
ATOM 3882 C C . ILE A 1 491 ? 6.122 -18.537 5.746 1.00 94.69 491 ILE A C 1
ATOM 3884 O O . ILE A 1 491 ? 5.952 -19.103 4.668 1.00 94.69 491 ILE A O 1
ATOM 3888 N N . ASP A 1 492 ? 6.886 -19.024 6.718 1.00 92.56 492 ASP A N 1
ATOM 3889 C CA . ASP A 1 492 ? 7.418 -20.376 6.687 1.00 92.56 492 ASP A CA 1
ATOM 3890 C C . ASP A 1 492 ? 6.317 -21.351 7.114 1.00 92.56 492 ASP A C 1
ATOM 3892 O O . ASP A 1 492 ? 5.966 -21.437 8.292 1.00 92.56 492 ASP A O 1
ATOM 3896 N N . VAL A 1 493 ? 5.729 -22.066 6.151 1.00 92.94 493 VAL A N 1
ATOM 3897 C CA . VAL A 1 493 ? 4.696 -23.072 6.449 1.00 92.94 493 VAL A CA 1
ATOM 3898 C C . VAL A 1 493 ? 5.287 -24.381 6.984 1.00 92.94 493 VAL A C 1
ATOM 3900 O O . VAL A 1 493 ? 4.536 -25.242 7.446 1.00 92.94 493 VAL A O 1
ATOM 3903 N N . ASN A 1 494 ? 6.614 -24.535 6.936 1.00 89.81 494 ASN A N 1
ATOM 3904 C CA . ASN A 1 494 ? 7.359 -25.698 7.410 1.00 89.81 494 ASN A CA 1
ATOM 3905 C C . ASN A 1 494 ? 8.450 -25.277 8.408 1.00 89.81 494 ASN A C 1
ATOM 3907 O O . ASN A 1 494 ? 9.621 -25.605 8.213 1.00 89.81 494 ASN A O 1
ATOM 3911 N N . PRO A 1 495 ? 8.073 -24.587 9.500 1.00 84.88 495 PRO A N 1
ATOM 3912 C CA . PRO A 1 495 ? 9.031 -24.036 10.446 1.00 84.88 495 PRO A CA 1
ATOM 3913 C C . PRO A 1 495 ? 9.939 -25.135 11.006 1.00 84.88 495 PRO A C 1
ATOM 3915 O O . PRO A 1 495 ? 9.478 -26.122 11.590 1.00 84.88 495 PRO A O 1
ATOM 3918 N N . GLY A 1 496 ? 11.246 -24.970 10.807 1.00 69.19 496 GLY A N 1
ATOM 3919 C CA . GLY A 1 496 ? 12.262 -25.871 11.336 1.00 69.19 496 GLY A CA 1
ATOM 3920 C C . GLY A 1 496 ? 12.616 -25.583 12.799 1.00 69.19 496 GLY A C 1
ATOM 3921 O O . GLY A 1 496 ? 12.157 -24.622 13.414 1.00 69.19 496 GLY A O 1
ATOM 3922 N N . GLU A 1 497 ? 13.508 -26.400 13.364 1.00 57.34 497 GLU A N 1
ATOM 3923 C CA . GLU A 1 497 ? 14.130 -26.091 14.657 1.00 57.34 497 GLU A CA 1
ATOM 3924 C C . GLU A 1 497 ? 14.949 -24.780 14.563 1.00 57.34 497 GLU A C 1
ATOM 3926 O O . GLU A 1 497 ? 15.709 -24.605 13.593 1.00 57.34 497 GLU A O 1
ATOM 3931 N N . PRO A 1 498 ? 14.850 -23.870 15.556 1.00 49.03 498 PRO A N 1
ATOM 3932 C CA . PRO A 1 498 ? 15.560 -22.594 15.549 1.00 49.03 498 PRO A CA 1
ATOM 3933 C C . PRO A 1 498 ? 17.068 -22.758 15.306 1.00 49.03 498 PRO A C 1
ATOM 3935 O O . PRO A 1 498 ? 17.739 -23.548 15.969 1.00 49.03 498 PRO A O 1
ATOM 3938 N N . GLY A 1 499 ? 17.629 -21.968 14.385 1.00 44.66 499 GLY A N 1
ATOM 3939 C CA . GLY A 1 499 ? 19.082 -21.885 14.178 1.00 44.66 499 GLY A CA 1
ATOM 3940 C C . GLY A 1 499 ? 19.664 -22.759 13.062 1.00 44.66 499 GLY A C 1
ATOM 3941 O O . GLY A 1 499 ? 20.887 -22.851 12.952 1.00 44.66 499 GLY A O 1
ATOM 3942 N N . THR A 1 500 ? 18.843 -23.360 12.194 1.00 48.88 500 THR A N 1
ATOM 3943 C CA . THR A 1 500 ? 19.339 -23.956 10.942 1.00 48.88 500 THR A CA 1
ATOM 3944 C C . THR A 1 500 ? 19.055 -23.040 9.749 1.00 48.88 500 THR A C 1
ATOM 3946 O O . THR A 1 500 ? 17.938 -22.573 9.561 1.00 48.88 500 THR A O 1
ATOM 3949 N N . LEU A 1 501 ? 20.055 -22.821 8.884 1.00 40.88 501 LEU A N 1
ATOM 3950 C CA . LEU A 1 501 ? 19.947 -22.078 7.608 1.00 40.88 501 LEU A CA 1
ATOM 3951 C C . LEU A 1 501 ? 18.939 -22.697 6.604 1.00 40.88 501 LEU A C 1
ATOM 3953 O O . LEU A 1 501 ? 18.870 -22.263 5.459 1.00 40.88 501 LEU A O 1
ATOM 3957 N N . LYS A 1 502 ? 18.199 -23.739 7.011 1.00 52.12 502 LYS A N 1
ATOM 3958 C CA . LYS A 1 502 ? 17.271 -24.522 6.192 1.00 52.12 502 LYS A CA 1
ATOM 3959 C C . LYS A 1 502 ? 15.822 -24.021 6.218 1.00 52.12 502 LYS A C 1
ATOM 3961 O O . LYS A 1 502 ? 15.151 -24.279 5.233 1.00 52.12 502 LYS A O 1
ATOM 3966 N N . SER A 1 503 ? 15.374 -23.296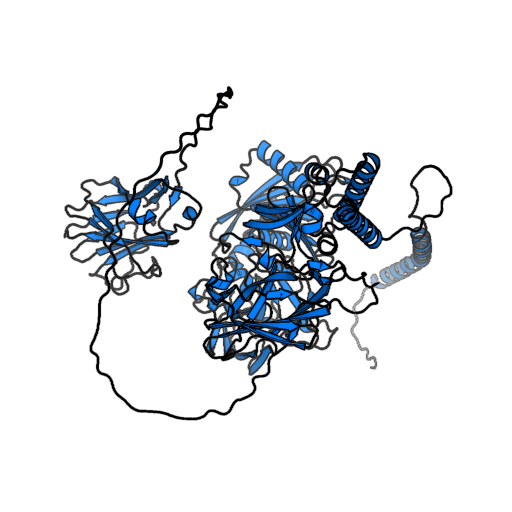 7.250 1.00 65.62 503 SER A N 1
ATOM 3967 C CA . SER A 1 503 ? 13.932 -23.035 7.481 1.00 65.62 503 SER A CA 1
ATOM 3968 C C . SER A 1 503 ? 13.220 -22.337 6.311 1.00 65.62 503 SER A C 1
ATOM 3970 O O . SER A 1 503 ? 12.143 -22.724 5.897 1.00 65.62 503 SER A O 1
ATOM 3972 N N . TRP A 1 504 ? 13.849 -21.342 5.678 1.00 83.62 504 TRP A N 1
ATOM 3973 C CA . TRP A 1 504 ? 13.176 -20.567 4.622 1.00 83.62 504 TRP A CA 1
ATOM 3974 C C . TRP A 1 504 ? 13.269 -21.187 3.221 1.00 83.62 504 TRP A C 1
ATOM 3976 O O . TRP A 1 504 ? 12.688 -20.661 2.272 1.00 83.62 504 TRP A O 1
ATOM 3986 N N . TYR A 1 505 ? 14.016 -22.284 3.050 1.00 86.00 505 TYR A N 1
ATOM 3987 C CA . TYR A 1 505 ? 14.115 -22.954 1.750 1.00 86.00 505 TYR A CA 1
ATOM 3988 C C . TYR A 1 505 ? 12.863 -23.755 1.437 1.00 86.00 505 TYR A C 1
ATOM 3990 O O . TYR A 1 505 ? 12.496 -23.869 0.273 1.00 86.00 505 TYR A O 1
ATOM 3998 N N . ASP A 1 506 ? 12.213 -24.311 2.450 1.00 87.56 506 ASP A N 1
ATOM 3999 C CA . ASP A 1 506 ? 11.050 -25.174 2.323 1.00 87.56 506 ASP A CA 1
ATOM 4000 C C . ASP A 1 506 ? 9.761 -24.506 2.809 1.00 87.56 506 ASP A C 1
ATOM 4002 O O . ASP A 1 506 ? 8.784 -25.195 3.072 1.00 87.56 506 ASP A O 1
ATOM 4006 N N . ALA A 1 507 ? 9.730 -23.173 2.812 1.00 91.50 507 ALA A N 1
ATOM 4007 C CA . ALA A 1 507 ? 8.619 -22.351 3.284 1.00 91.50 507 ALA A CA 1
ATOM 4008 C C . ALA A 1 507 ? 7.293 -22.519 2.515 1.00 91.50 507 ALA A C 1
ATOM 4010 O O . ALA A 1 507 ? 6.257 -22.088 3.012 1.00 91.50 507 ALA A O 1
ATOM 4011 N N . SER A 1 508 ? 7.283 -23.133 1.326 1.00 94.19 508 SER A N 1
ATOM 4012 C CA . SER A 1 508 ? 6.050 -23.412 0.570 1.00 94.19 508 SER A CA 1
ATOM 4013 C C . SER A 1 508 ? 5.444 -24.767 0.920 1.00 94.19 508 SER A C 1
ATOM 4015 O O . SER A 1 508 ? 6.151 -25.717 1.283 1.00 94.19 508 SER A O 1
ATOM 4017 N N . MET A 1 509 ? 4.128 -24.872 0.728 1.00 96.00 509 MET A N 1
ATOM 4018 C CA . MET A 1 509 ? 3.347 -26.054 1.101 1.00 96.00 509 MET A CA 1
ATOM 4019 C C . MET A 1 509 ? 3.735 -27.329 0.324 1.00 96.00 509 MET A C 1
ATOM 4021 O O . MET A 1 509 ? 4.287 -27.270 -0.778 1.00 96.00 509 MET A O 1
ATOM 4025 N N . TYR A 1 510 ? 3.427 -28.494 0.901 1.00 94.31 510 TYR A N 1
ATOM 4026 C CA . TYR A 1 510 ? 3.483 -29.807 0.246 1.00 94.31 510 TYR A CA 1
ATOM 4027 C C . TYR A 1 510 ? 2.086 -30.295 -0.159 1.00 94.31 510 TYR A C 1
ATOM 4029 O O . TYR A 1 510 ? 1.097 -29.979 0.498 1.00 94.31 510 TYR A O 1
ATOM 4037 N N . ASP A 1 511 ? 2.002 -31.153 -1.178 1.00 97.50 511 ASP A N 1
ATOM 4038 C CA . ASP A 1 511 ? 0.756 -31.866 -1.488 1.00 97.50 511 ASP A CA 1
ATOM 4039 C C . ASP A 1 511 ? 0.299 -32.727 -0.301 1.00 97.50 511 ASP A C 1
ATOM 4041 O O . ASP A 1 511 ? 1.087 -33.448 0.315 1.00 97.50 511 ASP A O 1
ATOM 4045 N N . GLY A 1 512 ? -0.988 -32.642 0.020 1.00 96.38 512 GLY A N 1
ATOM 4046 C CA . GLY A 1 512 ? -1.613 -33.244 1.193 1.00 96.38 512 GLY A CA 1
ATOM 4047 C C . GLY A 1 512 ? -1.346 -32.509 2.512 1.00 96.38 512 GLY A C 1
ATOM 4048 O O . GLY A 1 512 ? -1.911 -32.903 3.532 1.00 96.38 512 GLY A O 1
ATOM 4049 N N . GLN A 1 513 ? -0.510 -31.463 2.533 1.00 96.75 513 GLN A N 1
ATOM 4050 C CA . GLN A 1 513 ? -0.252 -30.695 3.750 1.00 96.75 513 GLN A CA 1
ATOM 4051 C C . GLN A 1 513 ? -1.439 -29.805 4.100 1.00 96.75 513 GLN A C 1
ATOM 4053 O O . GLN A 1 513 ? -1.999 -29.128 3.237 1.00 96.75 513 GLN A O 1
ATOM 4058 N N . ILE A 1 514 ? -1.742 -29.752 5.396 1.00 96.94 514 ILE A N 1
ATOM 4059 C CA . ILE A 1 514 ? -2.712 -28.834 5.982 1.00 96.94 514 ILE A CA 1
ATOM 4060 C C . ILE A 1 514 ? -1.947 -27.777 6.780 1.00 96.94 514 ILE A C 1
ATOM 4062 O O . ILE A 1 514 ? -1.263 -28.100 7.751 1.00 96.94 514 ILE A O 1
ATOM 4066 N N . LEU A 1 515 ? -2.070 -26.519 6.372 1.00 96.38 515 LEU A N 1
ATOM 4067 C CA . LEU A 1 515 ? -1.656 -25.354 7.140 1.00 96.38 515 LEU A CA 1
ATOM 4068 C C . LEU A 1 515 ? -2.841 -24.875 7.979 1.00 96.38 515 LEU A C 1
ATOM 4070 O O . LEU A 1 515 ? -3.937 -24.679 7.454 1.00 96.38 515 LEU A O 1
ATOM 4074 N N . ILE A 1 516 ? -2.617 -24.674 9.276 1.00 94.62 516 ILE A N 1
ATOM 4075 C CA . ILE A 1 516 ? -3.631 -24.182 10.211 1.00 94.62 516 ILE A CA 1
ATOM 4076 C C . ILE A 1 516 ? -3.106 -22.902 10.850 1.00 94.62 516 ILE A C 1
ATOM 4078 O O . ILE A 1 516 ? -2.075 -22.913 11.521 1.00 94.62 516 ILE A O 1
ATOM 4082 N N . ASP A 1 517 ? -3.834 -21.806 10.668 1.00 93.94 517 ASP A N 1
ATOM 4083 C CA . ASP A 1 517 ? -3.640 -20.595 11.456 1.00 93.94 517 ASP A CA 1
ATOM 4084 C C . ASP A 1 517 ? -4.562 -20.656 12.675 1.00 93.94 517 ASP A C 1
ATOM 4086 O O . ASP A 1 517 ? -5.732 -20.288 12.609 1.00 93.94 517 ASP A O 1
ATOM 4090 N N . GLU A 1 518 ? -4.048 -21.153 13.801 1.00 90.12 518 GLU A N 1
ATOM 4091 C CA . GLU A 1 518 ? -4.838 -21.352 15.026 1.00 90.12 518 GLU A CA 1
ATOM 4092 C C . GLU A 1 518 ? -5.440 -20.054 15.585 1.00 90.12 518 GLU A C 1
ATOM 4094 O O . GLU A 1 518 ? -6.429 -20.098 16.320 1.00 90.12 518 GLU A O 1
ATOM 4099 N N . LEU A 1 519 ? -4.856 -18.898 15.247 1.00 88.06 519 LEU A N 1
ATOM 4100 C CA . LEU A 1 519 ? -5.343 -17.600 15.704 1.00 88.06 519 LEU A CA 1
ATOM 4101 C C . LEU A 1 519 ? -6.626 -17.205 14.974 1.00 88.06 519 LEU A C 1
ATOM 4103 O O . LEU A 1 519 ? -7.570 -16.740 15.616 1.00 88.06 519 LEU A O 1
ATOM 4107 N N . SER A 1 520 ? -6.649 -17.375 13.650 1.00 88.00 520 SER A N 1
ATOM 4108 C CA . SER A 1 520 ? -7.801 -17.025 12.810 1.00 88.00 520 SER A CA 1
ATOM 4109 C C . SER A 1 520 ? -8.793 -18.173 12.643 1.00 88.00 520 SER A C 1
ATOM 4111 O O . SER A 1 520 ? -9.958 -17.923 12.363 1.00 88.00 520 SER A O 1
ATOM 4113 N N . GLY A 1 521 ? -8.356 -19.420 12.824 1.00 89.00 521 GLY A N 1
ATOM 4114 C CA . GLY A 1 521 ? -9.129 -20.626 12.531 1.00 89.00 521 GLY A CA 1
ATOM 4115 C C . GLY A 1 521 ? -9.130 -21.028 11.052 1.00 89.00 521 GLY A C 1
ATOM 4116 O O . GLY A 1 521 ? -9.756 -22.033 10.718 1.00 89.00 521 GLY A O 1
ATOM 4117 N N . ILE A 1 522 ? -8.431 -20.288 10.183 1.00 93.56 522 ILE A N 1
ATOM 4118 C CA . ILE A 1 522 ? -8.307 -20.604 8.755 1.00 93.56 522 ILE A CA 1
ATOM 4119 C C . ILE A 1 522 ? -7.490 -21.885 8.580 1.00 93.56 522 ILE A C 1
ATOM 4121 O O . ILE A 1 522 ? -6.427 -22.052 9.193 1.00 93.56 522 ILE A O 1
ATOM 4125 N N . LYS A 1 523 ? -7.963 -22.767 7.698 1.00 96.56 523 LYS A N 1
ATOM 4126 C CA . LYS A 1 523 ? -7.233 -23.962 7.271 1.00 96.56 523 LYS A CA 1
ATOM 4127 C C . LYS A 1 523 ? -7.051 -23.951 5.767 1.00 96.56 523 LYS A C 1
ATOM 4129 O O . LYS A 1 523 ? -7.958 -23.605 5.017 1.00 96.56 523 LYS A O 1
ATOM 4134 N N . ILE A 1 524 ? -5.864 -24.339 5.329 1.00 98.31 524 ILE A N 1
ATOM 4135 C CA . ILE A 1 524 ? -5.527 -24.445 3.915 1.00 98.31 524 ILE A CA 1
ATOM 4136 C C . ILE A 1 524 ? -4.927 -25.818 3.702 1.00 98.31 524 ILE A C 1
ATOM 4138 O O . ILE A 1 524 ? -3.951 -26.173 4.355 1.00 98.31 524 ILE A O 1
ATOM 4142 N N . THR A 1 525 ? -5.488 -26.576 2.773 1.00 98.50 525 THR A N 1
ATOM 4143 C CA . THR A 1 525 ? -4.932 -27.854 2.338 1.00 98.50 525 THR A CA 1
ATOM 4144 C C . THR A 1 525 ? -4.461 -27.713 0.903 1.00 98.50 525 THR A C 1
ATOM 4146 O O . THR A 1 525 ? -5.274 -27.419 0.030 1.00 98.50 525 THR A O 1
ATOM 4149 N N . GLN A 1 526 ? -3.179 -27.950 0.626 1.00 98.50 526 GLN A N 1
ATOM 4150 C CA . GLN A 1 526 ? -2.742 -28.120 -0.761 1.00 98.50 526 GLN A CA 1
ATOM 4151 C C . GLN A 1 526 ? -3.102 -29.540 -1.198 1.00 98.50 526 GLN A C 1
ATOM 4153 O O . GLN A 1 526 ? -2.515 -30.506 -0.727 1.00 98.50 526 GLN A O 1
ATOM 4158 N N . VAL A 1 527 ? -4.094 -29.679 -2.073 1.00 98.50 527 VAL A N 1
ATOM 4159 C CA . VAL A 1 527 ? -4.605 -30.978 -2.531 1.00 98.50 527 VAL A CA 1
ATOM 4160 C C . VAL A 1 527 ? -3.606 -31.633 -3.481 1.00 98.50 527 VAL A C 1
ATOM 4162 O O . VAL A 1 527 ? -3.277 -32.808 -3.338 1.00 98.50 527 VAL A O 1
ATOM 4165 N N . SER A 1 528 ? -3.129 -30.869 -4.462 1.00 98.31 528 SER A N 1
ATOM 4166 C CA . SER A 1 528 ? -2.137 -31.309 -5.446 1.00 98.31 528 SER A CA 1
ATOM 4167 C C . SER A 1 528 ? -1.504 -30.109 -6.147 1.00 98.31 528 SER A C 1
ATOM 4169 O O . SER A 1 528 ? -2.012 -28.990 -6.049 1.00 98.31 528 SER A O 1
ATOM 4171 N N . HIS A 1 529 ? -0.450 -30.336 -6.927 1.00 97.62 529 HIS A N 1
ATOM 4172 C CA . HIS A 1 529 ? 0.058 -29.340 -7.862 1.00 97.62 529 HIS A CA 1
ATOM 4173 C C . HIS A 1 529 ? 0.536 -29.956 -9.181 1.00 97.62 529 HIS A C 1
ATOM 4175 O O . HIS A 1 529 ? 0.718 -31.162 -9.343 1.00 97.62 529 HIS A O 1
ATOM 4181 N N . THR A 1 530 ? 0.737 -29.071 -10.146 1.00 96.06 530 THR A N 1
ATOM 4182 C CA . THR A 1 530 ? 1.435 -29.295 -11.408 1.00 96.06 530 THR A CA 1
ATOM 4183 C C . THR A 1 530 ? 2.527 -28.231 -11.537 1.00 96.06 530 THR A C 1
ATOM 4185 O O . THR A 1 530 ? 2.660 -27.360 -10.681 1.00 96.06 530 THR A O 1
ATOM 4188 N N . VAL A 1 531 ? 3.273 -28.234 -12.642 1.00 92.88 531 VAL A N 1
ATOM 4189 C CA . VAL A 1 531 ? 4.272 -27.187 -12.910 1.00 92.88 531 VAL A CA 1
ATOM 4190 C C . VAL A 1 531 ? 3.667 -25.782 -13.077 1.00 92.88 531 VAL A C 1
ATOM 4192 O O . VAL A 1 531 ? 4.368 -24.793 -12.882 1.00 92.88 531 VAL A O 1
ATOM 4195 N N . ASP A 1 532 ? 2.382 -25.679 -13.435 1.00 95.31 532 ASP A N 1
ATOM 4196 C CA . ASP A 1 532 ? 1.732 -24.403 -13.770 1.00 95.31 532 ASP A CA 1
ATOM 4197 C C . ASP A 1 532 ? 0.725 -23.923 -12.723 1.00 95.31 532 ASP A C 1
ATOM 4199 O O . ASP A 1 532 ? 0.331 -22.757 -12.753 1.00 95.31 532 ASP A O 1
ATOM 4203 N N . LYS A 1 533 ? 0.279 -24.800 -11.818 1.00 96.69 533 LYS A N 1
ATOM 4204 C CA . LYS A 1 533 ? -0.757 -24.482 -10.827 1.00 96.69 533 LYS A CA 1
ATOM 4205 C C . LYS A 1 533 ? -0.744 -25.420 -9.627 1.00 96.69 533 LYS A C 1
ATOM 4207 O O . LYS A 1 533 ? -0.380 -26.584 -9.777 1.00 96.69 533 LYS A O 1
ATOM 4212 N N . ALA A 1 534 ? -1.259 -24.945 -8.498 1.00 98.00 534 ALA A N 1
ATOM 4213 C CA . ALA A 1 534 ? -1.619 -25.743 -7.328 1.00 98.00 534 ALA A CA 1
ATOM 4214 C C . ALA A 1 534 ? -3.139 -25.734 -7.107 1.00 98.00 534 ALA A C 1
ATOM 4216 O O . ALA A 1 534 ? -3.808 -24.751 -7.420 1.00 98.00 534 ALA A O 1
ATOM 4217 N N . ILE A 1 535 ? -3.682 -26.819 -6.564 1.00 98.50 535 ILE A N 1
ATOM 4218 C CA . ILE A 1 535 ? -5.077 -26.931 -6.130 1.00 98.50 535 ILE A CA 1
ATOM 4219 C C . ILE A 1 535 ? -5.089 -26.849 -4.609 1.00 98.50 535 ILE A C 1
ATOM 4221 O O . ILE A 1 535 ? -4.398 -27.627 -3.946 1.00 98.50 535 ILE A O 1
ATOM 4225 N N . VAL A 1 536 ? -5.865 -25.918 -4.062 1.00 98.44 536 VAL A N 1
ATOM 4226 C CA . VAL A 1 536 ? -6.007 -25.731 -2.618 1.00 98.44 536 VAL A CA 1
ATOM 4227 C C . VAL A 1 536 ? -7.464 -25.807 -2.195 1.00 98.44 536 VAL A C 1
ATOM 4229 O O . VAL A 1 536 ? -8.323 -25.205 -2.830 1.00 98.44 536 VAL A O 1
ATOM 4232 N N . GLN A 1 537 ? -7.723 -26.500 -1.094 1.00 98.25 537 GLN A N 1
ATOM 4233 C CA . GLN A 1 537 ? -8.965 -26.389 -0.340 1.00 98.25 537 GLN A CA 1
ATOM 4234 C C . GLN A 1 537 ? -8.742 -25.367 0.772 1.00 98.25 537 GLN A C 1
ATOM 4236 O O . GLN A 1 537 ? -7.790 -25.490 1.546 1.00 98.25 537 GLN A O 1
ATOM 4241 N N . ILE A 1 538 ? -9.594 -24.349 0.829 1.00 97.50 538 ILE A N 1
ATOM 4242 C CA . ILE A 1 538 ? -9.545 -23.306 1.850 1.00 97.50 538 ILE A CA 1
ATOM 4243 C C . ILE A 1 538 ? -10.807 -23.430 2.683 1.00 97.50 538 ILE A C 1
ATOM 4245 O O . ILE A 1 538 ? -11.901 -23.287 2.140 1.00 97.50 538 ILE A O 1
ATOM 4249 N N . ASP A 1 539 ? -10.627 -23.634 3.983 1.00 95.00 539 ASP A N 1
ATOM 4250 C CA . ASP A 1 539 ? -11.708 -23.646 4.957 1.00 95.00 539 ASP A CA 1
ATOM 4251 C C . ASP A 1 539 ? -11.591 -22.379 5.808 1.00 95.00 539 ASP A C 1
ATOM 4253 O O . ASP A 1 539 ? -10.568 -22.137 6.469 1.00 95.00 539 ASP A O 1
ATOM 4257 N N . VAL A 1 540 ? -12.624 -21.545 5.762 1.00 89.12 540 VAL A N 1
ATOM 4258 C CA . VAL A 1 540 ? -12.720 -20.329 6.570 1.00 89.12 540 VAL A CA 1
ATOM 4259 C C . VAL A 1 540 ? -13.680 -20.574 7.734 1.00 89.12 540 VAL A C 1
ATOM 4261 O O . VAL A 1 540 ? -14.620 -21.350 7.607 1.00 89.12 540 VAL A O 1
ATOM 4264 N N . PRO A 1 541 ? -13.477 -19.937 8.895 1.00 81.38 541 PRO A N 1
ATOM 4265 C CA . PRO A 1 541 ? -14.415 -20.072 10.003 1.00 81.38 541 PRO A CA 1
ATOM 4266 C C . PRO A 1 541 ? -15.843 -19.672 9.600 1.00 81.38 541 PRO A C 1
ATOM 4268 O O . PRO A 1 541 ? -16.048 -18.577 9.081 1.00 81.38 541 PRO A O 1
ATOM 4271 N N . ASP A 1 542 ? -16.827 -20.515 9.940 1.00 68.69 542 ASP A N 1
ATOM 4272 C CA . ASP A 1 542 ? -18.266 -20.265 9.716 1.00 68.69 542 ASP A CA 1
ATOM 4273 C C . ASP A 1 542 ? -18.771 -18.964 10.359 1.00 68.69 542 ASP A C 1
ATOM 4275 O O . ASP A 1 542 ? -19.833 -18.451 10.009 1.00 68.69 542 ASP A O 1
ATOM 4279 N N . ASN A 1 543 ? -18.046 -18.465 11.360 1.00 70.62 543 ASN A N 1
ATOM 4280 C CA . ASN A 1 543 ? -18.422 -17.291 12.122 1.00 70.62 543 ASN A CA 1
ATOM 4281 C C . ASN A 1 543 ? -17.172 -16.511 12.537 1.00 70.62 543 ASN A C 1
ATOM 4283 O O . ASN A 1 543 ? -16.421 -16.928 13.428 1.00 70.62 543 ASN A O 1
ATOM 4287 N N . TYR A 1 544 ? -16.955 -15.377 11.876 1.00 77.94 544 TYR A N 1
ATOM 4288 C CA . TYR A 1 544 ? -15.968 -14.395 12.287 1.00 77.94 544 TYR A CA 1
ATOM 4289 C C . TYR A 1 544 ? -16.594 -13.505 13.359 1.00 77.94 544 TYR A C 1
ATOM 4291 O O . TYR A 1 544 ? -17.399 -12.652 13.010 1.00 77.94 544 TYR A O 1
ATOM 4299 N N . PRO A 1 545 ? -16.205 -13.627 14.641 1.00 80.69 545 PRO A N 1
ATOM 4300 C CA . PRO A 1 545 ? -16.781 -12.764 15.656 1.00 80.69 545 PRO A CA 1
ATOM 4301 C C . PRO A 1 545 ? -16.447 -11.298 15.350 1.00 80.69 545 PRO A C 1
ATOM 4303 O O . PRO A 1 545 ? -15.329 -11.012 14.878 1.00 80.69 545 PRO A O 1
ATOM 4306 N N . PRO A 1 546 ? -17.353 -10.363 15.686 1.00 87.62 546 PRO A N 1
ATOM 4307 C CA . PRO A 1 546 ? -17.101 -8.947 15.505 1.00 87.62 546 PRO A CA 1
ATOM 4308 C C . PRO A 1 546 ? -15.869 -8.535 16.310 1.00 87.62 546 PRO A C 1
ATOM 4310 O O . PRO A 1 546 ? -15.543 -9.092 17.365 1.00 87.62 546 PRO A O 1
ATOM 4313 N N . LYS A 1 547 ? -15.159 -7.522 15.825 1.00 86.00 547 LYS A N 1
ATOM 4314 C CA . LYS A 1 547 ? -13.949 -7.001 16.458 1.00 86.00 547 LYS A CA 1
ATOM 4315 C C . LYS A 1 547 ? -14.153 -5.570 16.898 1.00 86.00 547 LYS A C 1
ATOM 4317 O O . LYS A 1 547 ? -14.403 -4.677 16.093 1.00 86.00 547 LYS A O 1
ATOM 4322 N N . LEU A 1 548 ? -13.962 -5.362 18.195 1.00 84.00 548 LEU A N 1
ATOM 4323 C CA . LEU A 1 548 ? -13.812 -4.044 18.792 1.00 84.00 548 LEU A CA 1
ATOM 4324 C C . LEU A 1 548 ? -12.377 -3.567 18.580 1.00 84.00 548 LEU A C 1
ATOM 4326 O O . LEU A 1 548 ? -11.434 -4.293 18.890 1.00 84.00 548 LEU A O 1
ATOM 4330 N N . ARG A 1 549 ? -12.217 -2.357 18.050 1.00 71.81 549 ARG A N 1
ATOM 4331 C CA . ARG A 1 549 ? -10.915 -1.794 17.669 1.00 71.81 549 ARG A CA 1
ATOM 4332 C C . ARG A 1 549 ? -10.358 -0.831 18.693 1.00 71.81 549 ARG A C 1
ATOM 4334 O O . ARG A 1 549 ? -9.211 -0.939 19.107 1.00 71.81 549 ARG A O 1
ATOM 4341 N N . SER A 1 550 ? -11.171 0.145 19.061 1.00 66.38 550 SER A N 1
ATOM 4342 C CA . SER A 1 550 ? -10.709 1.290 19.829 1.00 66.38 550 SER A CA 1
ATOM 4343 C C . SER A 1 550 ? -11.870 1.956 20.535 1.00 66.38 550 SER A C 1
ATOM 4345 O O . SER A 1 550 ? -12.970 2.036 19.981 1.00 66.38 550 SER A O 1
ATOM 4347 N N . ALA A 1 551 ? -11.586 2.497 21.716 1.00 64.81 551 ALA A N 1
ATOM 4348 C CA . ALA A 1 551 ? -12.485 3.368 22.444 1.00 64.81 551 ALA A CA 1
ATOM 4349 C C . ALA A 1 551 ? -11.856 4.752 22.612 1.00 64.81 551 ALA A C 1
ATOM 4351 O O . ALA A 1 551 ? -10.796 4.894 23.220 1.00 64.81 551 ALA A O 1
ATOM 4352 N N . ASN A 1 552 ? -12.526 5.773 22.086 1.00 69.38 552 ASN A N 1
ATOM 4353 C CA . ASN A 1 552 ? -12.214 7.161 22.393 1.00 69.38 552 ASN A CA 1
ATOM 4354 C C . ASN A 1 552 ? -13.069 7.604 23.576 1.00 69.38 552 ASN A C 1
ATOM 4356 O O . ASN A 1 552 ? -14.299 7.507 23.531 1.00 69.38 552 ASN A O 1
ATOM 4360 N N . PHE A 1 553 ? -12.411 8.109 24.617 1.00 73.12 553 PHE A N 1
ATOM 4361 C CA . PHE A 1 553 ? -13.069 8.562 25.835 1.00 73.12 553 PHE A CA 1
ATOM 4362 C C . PHE A 1 553 ? -12.978 10.072 25.979 1.00 73.12 553 PHE A C 1
ATOM 4364 O O . PHE A 1 553 ? -11.891 10.645 25.952 1.00 73.12 553 PHE A O 1
ATOM 4371 N N . ASN A 1 554 ? -14.122 10.709 26.202 1.00 67.81 554 ASN A N 1
ATOM 4372 C CA . ASN A 1 554 ? -14.157 12.061 26.739 1.00 67.81 554 ASN A CA 1
ATOM 4373 C C . ASN A 1 554 ? -14.324 11.974 28.261 1.00 67.81 554 ASN A C 1
ATOM 4375 O O . ASN A 1 554 ? -15.188 11.231 28.726 1.00 67.81 554 ASN A O 1
ATOM 4379 N N . GLY A 1 555 ? -13.502 12.700 29.022 1.00 62.19 555 GLY A N 1
ATOM 4380 C CA . GLY A 1 555 ? -13.526 12.709 30.493 1.00 62.19 555 GLY A CA 1
ATOM 4381 C C . GLY A 1 555 ? -12.598 11.705 31.196 1.00 62.19 555 GLY A C 1
ATOM 4382 O O . GLY A 1 555 ? -12.502 11.752 32.421 1.00 62.19 555 GLY A O 1
ATOM 4383 N N . LEU A 1 556 ? -11.894 10.833 30.459 1.00 68.25 556 LEU A N 1
ATOM 4384 C CA . LEU A 1 556 ? -10.785 10.025 30.988 1.00 68.25 556 LEU A CA 1
ATOM 4385 C C . LEU A 1 556 ? -9.436 10.612 30.557 1.00 68.25 556 LEU A C 1
ATOM 4387 O O . LEU A 1 556 ? -9.273 11.065 29.426 1.00 68.25 556 LEU A O 1
ATOM 4391 N N . TYR A 1 557 ? -8.461 10.554 31.458 1.00 59.25 557 TYR A N 1
ATOM 4392 C CA . TYR A 1 557 ? -7.103 11.060 31.284 1.00 59.25 557 TYR A CA 1
ATOM 4393 C C . TYR A 1 557 ? -6.121 9.904 31.398 1.00 59.25 557 TYR A C 1
ATOM 4395 O O . TYR A 1 557 ? -6.224 9.118 32.333 1.00 59.25 557 TYR A O 1
ATOM 4403 N N . GLN A 1 558 ? -5.142 9.805 30.507 1.00 58.84 558 GLN A N 1
ATOM 4404 C CA . GLN A 1 558 ? -4.053 8.851 30.692 1.00 58.84 558 GLN A CA 1
ATOM 4405 C C . GLN A 1 558 ? -2.923 9.519 31.485 1.00 58.84 558 GLN A C 1
ATOM 4407 O O . GLN A 1 558 ? -2.452 10.598 31.133 1.00 58.84 558 GLN A O 1
ATOM 4412 N N . LEU A 1 559 ? -2.530 8.907 32.598 1.00 49.44 559 LEU A N 1
ATOM 4413 C CA . LEU A 1 559 ? -1.421 9.337 33.438 1.00 49.44 559 LEU A CA 1
ATOM 4414 C C . LEU A 1 559 ? -0.081 8.949 32.788 1.00 49.44 559 LEU A C 1
ATOM 4416 O O . LEU A 1 559 ? -0.029 7.970 32.044 1.00 49.44 559 LEU A O 1
ATOM 4420 N N . PRO A 1 560 ? 1.029 9.632 33.129 1.00 44.22 560 PRO A N 1
ATOM 4421 C CA . PRO A 1 560 ? 2.355 9.335 32.569 1.00 44.22 560 PRO A CA 1
ATOM 4422 C C . PRO A 1 560 ? 2.913 7.941 32.898 1.00 44.22 560 PRO A C 1
ATOM 4424 O O . PRO A 1 560 ? 3.947 7.553 32.369 1.00 44.22 560 PRO A O 1
ATOM 4427 N N . ASP A 1 561 ? 2.288 7.202 33.819 1.00 52.09 561 ASP A N 1
ATOM 4428 C CA . ASP A 1 561 ? 2.600 5.795 34.103 1.00 52.09 561 ASP A CA 1
ATOM 4429 C C . ASP A 1 561 ? 1.666 4.815 33.360 1.00 52.09 561 ASP A C 1
ATOM 4431 O O . ASP A 1 561 ? 1.639 3.622 33.658 1.00 52.09 561 ASP A O 1
ATOM 4435 N N . GLY A 1 562 ? 0.892 5.319 32.392 1.00 52.88 562 GLY A N 1
ATOM 4436 C CA . GLY A 1 562 ? -0.012 4.562 31.529 1.00 52.88 562 GLY A CA 1
ATOM 4437 C C . GLY A 1 562 ? -1.404 4.310 32.114 1.00 52.88 562 GLY A C 1
ATOM 4438 O O . GLY A 1 562 ? -2.291 3.873 31.379 1.00 52.88 562 GLY A O 1
ATOM 4439 N N . ARG A 1 563 ? -1.631 4.596 33.405 1.00 72.12 563 ARG A N 1
ATOM 4440 C CA . ARG A 1 563 ? -2.934 4.390 34.062 1.00 72.12 563 ARG A CA 1
ATOM 4441 C C . ARG A 1 563 ? -3.967 5.399 33.578 1.00 72.12 563 ARG A C 1
ATOM 4443 O O . ARG A 1 563 ? -3.655 6.572 33.433 1.00 72.12 563 ARG A O 1
ATOM 4450 N N . TRP A 1 564 ? -5.219 4.988 33.426 1.00 74.69 564 TRP A N 1
ATOM 4451 C CA . TRP A 1 564 ? -6.312 5.929 33.180 1.00 74.69 564 TRP A CA 1
ATOM 4452 C C . TRP A 1 564 ? -6.831 6.532 34.493 1.00 74.69 564 TRP A C 1
ATOM 4454 O O . TRP A 1 564 ? -6.872 5.866 35.528 1.00 74.69 564 TRP A O 1
ATOM 4464 N N . PHE A 1 565 ? -7.238 7.796 34.459 1.00 77.00 565 PHE A N 1
ATOM 4465 C CA . PHE A 1 565 ? -7.725 8.576 35.590 1.00 77.00 565 PHE A CA 1
ATOM 4466 C C . PHE A 1 565 ? -8.962 9.395 35.201 1.00 77.00 565 PHE A C 1
ATOM 4468 O O . PHE A 1 565 ? -9.110 9.776 34.045 1.00 77.00 565 PHE A O 1
ATOM 4475 N N . ALA A 1 566 ? -9.831 9.701 36.159 1.00 74.50 566 ALA A N 1
ATOM 4476 C CA . ALA A 1 566 ? -10.912 10.673 36.024 1.00 74.50 566 ALA A CA 1
ATOM 4477 C C . ALA A 1 566 ? -11.123 11.436 37.338 1.00 74.50 566 ALA A C 1
ATOM 4479 O O . ALA A 1 566 ? -10.885 10.913 38.427 1.00 74.50 566 ALA A O 1
ATOM 4480 N N . TYR A 1 567 ? -11.639 12.660 37.253 1.00 75.38 567 TYR A N 1
ATOM 4481 C CA . TYR A 1 567 ? -12.119 13.359 38.442 1.00 75.38 567 TYR A CA 1
ATOM 4482 C C . TYR A 1 567 ? -13.481 12.812 38.875 1.00 75.38 567 TYR A C 1
ATOM 4484 O O . TYR A 1 567 ? -14.247 12.277 38.069 1.00 75.38 567 TYR A O 1
ATOM 4492 N N . GLU A 1 568 ? -13.801 12.954 40.158 1.00 80.06 568 GLU A N 1
ATOM 4493 C CA . GLU A 1 568 ? -15.154 12.704 40.664 1.00 80.06 568 GLU A CA 1
ATOM 4494 C C . GLU A 1 568 ? -16.172 13.620 39.963 1.00 80.06 568 GLU A C 1
ATOM 4496 O O . GLU A 1 568 ? -15.857 14.762 39.630 1.00 80.06 568 GLU A O 1
ATOM 4501 N N . ASN A 1 569 ? -17.399 13.133 39.763 1.00 78.75 569 ASN A N 1
ATOM 4502 C CA . ASN A 1 569 ? -18.496 13.854 39.106 1.00 78.75 569 ASN A CA 1
ATOM 4503 C C . ASN A 1 569 ? -18.208 14.255 37.650 1.00 78.75 569 ASN A C 1
ATOM 4505 O O . ASN A 1 569 ? -18.775 15.223 37.142 1.00 78.75 569 ASN A O 1
ATOM 4509 N N . THR A 1 570 ? -17.358 13.494 36.960 1.00 78.00 570 THR A N 1
ATOM 4510 C CA . THR A 1 570 ? -17.041 13.707 35.542 1.00 78.00 570 THR A CA 1
ATOM 4511 C C . THR A 1 570 ? -17.959 12.861 34.669 1.00 78.00 570 THR A C 1
ATOM 4513 O O . THR A 1 570 ? -18.152 11.671 34.928 1.00 78.00 570 THR A O 1
ATOM 4516 N N . LEU A 1 571 ? -18.521 13.471 33.623 1.00 80.88 571 LEU A N 1
ATOM 4517 C CA . LEU A 1 571 ? -19.251 12.759 32.577 1.00 80.88 571 LEU A CA 1
ATOM 4518 C C . LEU A 1 571 ? -18.255 12.048 31.660 1.00 80.88 571 LEU A C 1
ATOM 4520 O O . LEU A 1 571 ? -17.442 12.705 31.012 1.00 80.88 571 LEU A O 1
ATOM 4524 N N . ILE A 1 572 ? -18.368 10.727 31.566 1.00 80.12 572 ILE A N 1
ATOM 4525 C CA . ILE A 1 572 ? -17.580 9.914 30.646 1.00 80.12 572 ILE A CA 1
ATOM 4526 C C . ILE A 1 572 ? -18.420 9.586 29.414 1.00 80.12 572 ILE A C 1
ATOM 4528 O O . ILE A 1 572 ? -19.528 9.053 29.531 1.00 80.12 572 ILE A O 1
ATOM 4532 N N . GLN A 1 573 ? -17.884 9.897 28.233 1.00 79.81 573 GLN A N 1
ATOM 4533 C CA . GLN A 1 573 ? -18.491 9.569 26.938 1.00 79.81 573 GLN A CA 1
ATOM 4534 C C . GLN A 1 573 ? -17.585 8.606 26.178 1.00 79.81 573 GLN A C 1
ATOM 4536 O O . GLN A 1 573 ? -16.369 8.788 26.190 1.00 79.81 573 GLN A O 1
ATOM 4541 N N . SER A 1 574 ? -18.174 7.607 25.517 1.00 81.44 574 SER A N 1
ATOM 4542 C CA . SER A 1 574 ? -17.436 6.583 24.766 1.00 81.44 574 SER A CA 1
ATOM 4543 C C . SER A 1 574 ? -17.827 6.604 23.288 1.00 81.44 574 SER A C 1
ATOM 4545 O O . SER A 1 574 ? -19.015 6.643 22.962 1.00 81.44 574 SER A O 1
ATOM 4547 N N . LEU A 1 575 ? -16.831 6.549 22.406 1.00 80.69 575 LEU A N 1
ATOM 4548 C CA . LEU A 1 575 ? -16.988 6.268 20.979 1.00 80.69 575 LEU A CA 1
ATOM 4549 C C . LEU A 1 575 ? -16.199 5.001 20.653 1.00 80.69 575 LEU A C 1
ATOM 4551 O O . LEU A 1 575 ? -14.982 4.975 20.842 1.00 80.69 575 LEU A O 1
ATOM 4555 N N . ILE A 1 576 ? -16.894 3.972 20.180 1.00 84.75 576 ILE A N 1
ATOM 4556 C CA . ILE A 1 576 ? -16.330 2.655 19.883 1.00 84.75 576 ILE A CA 1
ATOM 4557 C C . ILE A 1 576 ? -16.340 2.430 18.381 1.00 84.75 576 ILE A C 1
ATOM 4559 O O . ILE A 1 576 ? -17.387 2.555 17.762 1.00 84.75 576 ILE A O 1
ATOM 4563 N N . PHE A 1 577 ? -15.202 2.048 17.811 1.00 83.25 577 PHE A N 1
ATOM 4564 C CA . PHE A 1 577 ? -15.147 1.550 16.439 1.00 83.25 577 PHE A CA 1
ATOM 4565 C C . PHE A 1 577 ? -15.142 0.020 16.456 1.00 83.25 577 PHE A C 1
ATOM 4567 O O . PHE A 1 577 ? -14.401 -0.599 17.230 1.00 83.25 577 PHE A O 1
ATOM 4574 N N . ALA A 1 578 ? -15.969 -0.586 15.612 1.00 86.75 578 ALA A N 1
ATOM 4575 C CA . ALA A 1 578 ? -16.080 -2.027 15.473 1.00 86.75 578 ALA A CA 1
ATOM 4576 C C . ALA A 1 578 ? -16.212 -2.428 14.001 1.00 86.75 578 ALA A C 1
ATOM 4578 O O . ALA A 1 578 ? -16.681 -1.650 13.171 1.00 86.75 578 ALA A O 1
ATOM 4579 N N . HIS A 1 579 ? -15.809 -3.646 13.666 1.00 85.81 579 HIS A N 1
ATOM 4580 C CA . HIS A 1 579 ? -16.033 -4.211 12.338 1.00 85.81 579 HIS A CA 1
ATOM 4581 C C . HIS A 1 579 ? -16.348 -5.696 12.421 1.00 85.81 579 HIS A C 1
ATOM 4583 O O . HIS A 1 579 ? -16.042 -6.361 13.411 1.00 85.81 579 HIS A O 1
ATOM 4589 N N . ASP A 1 580 ? -16.947 -6.189 11.351 1.00 84.69 580 ASP A N 1
ATOM 4590 C CA . ASP A 1 580 ? -17.322 -7.575 11.158 1.00 84.69 580 ASP A CA 1
ATOM 4591 C C . ASP A 1 580 ? -17.111 -7.945 9.683 1.00 84.69 580 ASP A C 1
ATOM 4593 O O . ASP A 1 580 ? -17.280 -7.121 8.778 1.00 84.69 580 ASP A O 1
ATOM 4597 N N . PHE A 1 581 ? -16.670 -9.173 9.437 1.00 76.62 581 PHE A N 1
ATOM 4598 C CA . PHE A 1 581 ? -16.343 -9.648 8.101 1.00 76.62 581 PHE A CA 1
ATOM 4599 C C . PHE A 1 581 ? -17.584 -9.839 7.219 1.00 76.62 581 PHE A C 1
ATOM 4601 O O . PHE A 1 581 ? -17.565 -9.478 6.036 1.00 76.62 581 PHE A O 1
ATOM 4608 N N . SER A 1 582 ? -18.654 -10.399 7.781 1.00 71.56 582 SER A N 1
ATOM 4609 C CA . SER A 1 582 ? -19.842 -10.841 7.039 1.00 71.56 582 SER A CA 1
ATOM 4610 C C . SER A 1 582 ? -21.134 -10.248 7.585 1.00 71.56 582 SER A C 1
ATOM 4612 O O . SER A 1 582 ? -22.075 -9.989 6.821 1.00 71.56 582 SER A O 1
ATOM 4614 N N . ASP A 1 583 ? -21.173 -9.959 8.879 1.00 81.75 583 ASP A N 1
ATOM 4615 C CA . ASP A 1 583 ? -22.416 -9.760 9.601 1.00 81.75 583 ASP A CA 1
ATOM 4616 C C . ASP A 1 583 ? -22.635 -8.303 10.002 1.00 81.75 583 ASP A C 1
ATOM 4618 O O . ASP A 1 583 ? -21.720 -7.480 10.035 1.00 81.75 583 ASP A O 1
ATOM 4622 N N . ASP A 1 584 ? -23.898 -7.935 10.209 1.00 87.19 584 ASP A N 1
ATOM 4623 C CA . ASP A 1 584 ? -24.185 -6.615 10.760 1.00 87.19 584 ASP A CA 1
ATOM 4624 C C . ASP A 1 584 ? -23.949 -6.655 12.268 1.00 87.19 584 ASP A C 1
ATOM 4626 O O . ASP A 1 584 ? -24.434 -7.558 12.947 1.00 87.19 584 ASP A O 1
ATOM 4630 N N . ILE A 1 585 ? -23.263 -5.655 12.822 1.00 90.25 585 ILE A N 1
ATOM 4631 C CA . ILE A 1 585 ? -23.192 -5.508 14.276 1.00 90.25 585 ILE A CA 1
ATOM 4632 C C . ILE A 1 585 ? -24.535 -4.958 14.749 1.00 90.25 585 ILE A C 1
ATOM 4634 O O . ILE A 1 585 ? -24.901 -3.822 14.448 1.00 90.25 585 ILE A O 1
ATOM 4638 N N . THR A 1 586 ? -25.286 -5.781 15.476 1.00 90.81 586 THR A N 1
ATOM 4639 C CA . THR A 1 586 ? -26.637 -5.437 15.939 1.00 90.81 586 THR A CA 1
ATOM 4640 C C . THR A 1 586 ? -26.627 -4.739 17.288 1.00 90.81 586 THR A C 1
ATOM 4642 O O . THR A 1 586 ? -27.533 -3.956 17.576 1.00 90.81 586 THR A O 1
ATOM 4645 N N . ASN A 1 587 ? -25.604 -4.990 18.110 1.00 92.56 587 ASN A N 1
ATOM 4646 C CA . ASN A 1 587 ? -25.457 -4.346 19.405 1.00 92.56 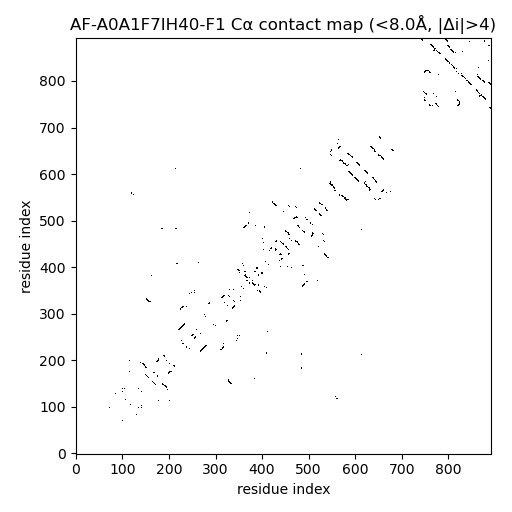587 ASN A CA 1
ATOM 4647 C C . ASN A 1 587 ? -23.988 -4.114 19.769 1.00 92.56 587 ASN A C 1
ATOM 4649 O O . ASN A 1 587 ? -23.130 -4.964 19.540 1.00 92.56 587 ASN A O 1
ATOM 4653 N N . ILE A 1 588 ? -23.723 -2.987 20.424 1.00 93.81 588 ILE A N 1
ATOM 4654 C CA . ILE A 1 588 ? -22.493 -2.752 21.178 1.00 93.81 588 ILE A CA 1
ATOM 4655 C C . ILE A 1 588 ? -22.924 -2.415 22.599 1.00 93.81 588 ILE A C 1
ATOM 4657 O O . ILE A 1 588 ? -23.645 -1.447 22.823 1.00 93.81 588 ILE A O 1
ATOM 4661 N N . SER A 1 589 ? -22.473 -3.207 23.562 1.00 93.19 589 SER A N 1
ATOM 4662 C CA . SER A 1 589 ? -22.793 -3.034 24.976 1.00 93.19 589 SER A CA 1
ATOM 4663 C C . SER A 1 589 ? -21.585 -2.522 25.752 1.00 93.19 589 SER A C 1
ATOM 4665 O O . SER A 1 589 ? -20.438 -2.872 25.463 1.00 93.19 589 SER A O 1
ATOM 4667 N N . ARG A 1 590 ? -21.854 -1.693 26.762 1.00 93.38 590 ARG A N 1
ATOM 4668 C CA . ARG A 1 590 ? -20.869 -1.157 27.704 1.00 93.38 590 ARG A CA 1
ATOM 4669 C C . ARG A 1 590 ? -21.279 -1.502 29.130 1.00 93.38 590 ARG A C 1
ATOM 4671 O O . ARG A 1 590 ? -22.314 -1.043 29.616 1.00 93.38 590 ARG A O 1
ATOM 4678 N N . GLU A 1 591 ? -20.420 -2.214 29.844 1.00 94.88 591 GLU A N 1
ATOM 4679 C CA . GLU A 1 591 ? -20.518 -2.435 31.286 1.00 94.88 591 GLU A CA 1
ATOM 4680 C C . GLU A 1 591 ? -19.533 -1.522 32.025 1.00 94.88 591 GLU A C 1
ATOM 4682 O O . GLU A 1 591 ? -18.339 -1.513 31.726 1.00 94.88 591 GLU A O 1
ATOM 4687 N N . VAL A 1 592 ? -20.029 -0.773 33.011 1.00 94.44 592 VAL A N 1
ATOM 4688 C CA . VAL A 1 592 ? -19.196 -0.063 33.991 1.00 94.44 592 VAL A CA 1
ATOM 4689 C C . VAL A 1 592 ? -19.248 -0.835 35.300 1.00 94.44 592 VAL A C 1
ATOM 4691 O O . VAL A 1 592 ? -20.327 -0.995 35.861 1.00 94.44 592 VAL A O 1
ATOM 4694 N N . THR A 1 593 ? -18.104 -1.297 35.797 1.00 95.38 593 THR A N 1
ATOM 4695 C CA . THR A 1 593 ? -17.965 -1.781 37.176 1.00 95.38 593 THR A CA 1
ATOM 4696 C C . THR A 1 593 ? -17.438 -0.644 38.044 1.00 95.38 593 THR A C 1
ATOM 4698 O O . THR A 1 593 ? -16.371 -0.094 37.764 1.00 95.38 593 THR A O 1
ATOM 4701 N N . TYR A 1 594 ? -18.199 -0.294 39.075 1.00 94.38 594 TYR A N 1
ATOM 4702 C CA . TYR A 1 594 ? -17.903 0.757 40.043 1.00 94.38 594 TYR A CA 1
ATOM 4703 C C . TYR A 1 594 ? -17.034 0.232 41.202 1.00 94.38 594 TYR A C 1
ATOM 4705 O O . TYR A 1 594 ? -16.950 -0.983 41.399 1.00 94.38 594 TYR A O 1
ATOM 4713 N N . PRO A 1 595 ? -16.411 1.119 42.005 1.00 93.50 595 PRO A N 1
ATOM 4714 C CA . PRO A 1 595 ? -15.534 0.716 43.110 1.00 93.50 595 PRO A CA 1
ATOM 4715 C C . PRO A 1 595 ? -16.191 -0.165 44.180 1.00 93.50 595 PRO A C 1
ATOM 4717 O O . PRO A 1 595 ? -15.513 -0.959 44.826 1.00 93.50 595 PRO A O 1
ATOM 4720 N N . ASP A 1 596 ? -17.502 -0.034 44.369 1.00 91.75 596 ASP A N 1
ATOM 4721 C CA . ASP A 1 596 ? -18.323 -0.846 45.277 1.00 91.75 596 ASP A CA 1
ATOM 4722 C C . ASP A 1 596 ? -18.733 -2.207 44.678 1.00 91.75 596 ASP A C 1
ATOM 4724 O O . ASP A 1 596 ? -19.433 -2.988 45.322 1.00 91.75 596 ASP A O 1
ATOM 4728 N N . GLY A 1 597 ? -18.300 -2.501 43.449 1.00 90.62 597 GLY A N 1
ATOM 4729 C CA . GLY A 1 597 ? -18.658 -3.702 42.702 1.00 90.62 597 GLY A CA 1
ATOM 4730 C C . GLY A 1 597 ? -20.001 -3.612 41.976 1.00 90.62 597 GLY A C 1
ATOM 4731 O O . GLY A 1 597 ? -20.367 -4.569 41.290 1.00 90.62 597 GLY A O 1
ATOM 4732 N N . PHE A 1 598 ? -20.731 -2.494 42.079 1.00 93.00 598 PHE A N 1
ATOM 4733 C CA . PHE A 1 598 ? -21.941 -2.280 41.290 1.00 93.00 598 PHE A CA 1
ATOM 4734 C C . PHE A 1 598 ? -21.603 -2.306 39.795 1.00 93.00 598 PHE A C 1
ATOM 4736 O O . PHE A 1 598 ? -20.559 -1.810 39.372 1.00 93.00 598 PHE A O 1
ATOM 4743 N N . LYS A 1 599 ? -22.486 -2.893 38.984 1.00 94.81 599 LYS A N 1
ATOM 4744 C CA . LYS A 1 599 ? -22.311 -3.015 37.534 1.00 94.81 599 LYS A CA 1
ATOM 4745 C C . LYS A 1 599 ? -23.458 -2.339 36.805 1.00 94.81 599 LYS A C 1
ATOM 4747 O O . LYS A 1 599 ? -24.617 -2.675 37.031 1.00 94.81 599 LYS A O 1
ATOM 4752 N N . GLN A 1 600 ? -23.131 -1.426 35.896 1.00 93.75 600 GLN A N 1
ATOM 4753 C CA . GLN A 1 600 ? -24.103 -0.766 35.033 1.00 93.75 600 GLN A CA 1
ATOM 4754 C C . GLN A 1 600 ? -23.872 -1.136 33.569 1.00 93.75 600 GLN A C 1
ATOM 4756 O O . GLN A 1 600 ? -22.956 -0.627 32.914 1.00 93.75 600 GLN A O 1
ATOM 4761 N N . LEU A 1 601 ? -24.767 -1.962 33.035 1.00 93.94 601 LEU A N 1
ATOM 4762 C CA . LEU A 1 601 ? -24.831 -2.286 31.615 1.00 93.94 601 LEU A CA 1
ATOM 4763 C C . LEU A 1 601 ? -25.667 -1.240 30.862 1.00 93.94 601 LEU A C 1
ATOM 4765 O O . LEU A 1 601 ? -26.695 -0.783 31.361 1.00 93.94 601 LEU A O 1
ATOM 4769 N N . SER A 1 602 ? -25.221 -0.848 29.674 1.00 92.94 602 SER A N 1
ATOM 4770 C CA . SER A 1 602 ? -25.996 -0.042 28.727 1.00 92.94 602 SER A CA 1
ATOM 4771 C C . SER A 1 602 ? -25.663 -0.474 27.314 1.00 92.94 602 SER A C 1
ATOM 4773 O O . SER A 1 602 ? -24.488 -0.644 26.989 1.00 92.94 602 SER A O 1
ATOM 4775 N N . ASP A 1 603 ? -26.682 -0.546 26.470 1.00 92.69 603 ASP A N 1
ATOM 4776 C CA . ASP A 1 603 ? -26.487 -0.632 25.030 1.00 92.69 603 ASP A CA 1
ATOM 4777 C C . ASP A 1 603 ? -26.082 0.740 24.479 1.00 92.69 603 ASP A C 1
ATOM 4779 O O . ASP A 1 603 ? -26.435 1.796 25.025 1.00 92.69 603 ASP A O 1
ATOM 4783 N N . MET A 1 604 ? -25.288 0.711 23.418 1.00 93.12 604 MET A N 1
ATOM 4784 C CA . MET A 1 604 ? -24.848 1.870 22.656 1.00 93.12 604 MET A CA 1
ATOM 4785 C C . MET A 1 604 ? -25.649 1.960 21.356 1.00 93.12 604 MET A C 1
ATOM 4787 O O . MET A 1 604 ? -26.158 0.971 20.836 1.00 93.12 604 MET A O 1
ATOM 4791 N N . THR A 1 605 ? -25.754 3.166 20.808 1.00 92.44 605 THR A N 1
ATOM 4792 C CA . THR A 1 605 ? -26.308 3.366 19.468 1.00 92.44 605 THR A CA 1
ATOM 4793 C C . THR A 1 605 ? -25.279 2.924 18.441 1.00 92.44 605 THR A C 1
ATOM 4795 O O . THR A 1 605 ? -24.179 3.476 18.412 1.00 92.44 605 THR A O 1
ATOM 4798 N N . VAL A 1 606 ? -25.648 1.950 17.610 1.00 93.44 606 VAL A N 1
ATOM 4799 C CA . VAL A 1 606 ? -24.807 1.424 16.535 1.00 93.44 606 VAL A CA 1
ATOM 4800 C C . VAL A 1 606 ? -25.200 2.071 15.210 1.00 93.44 606 VAL A C 1
ATOM 4802 O O . VAL A 1 606 ? -26.377 2.096 14.847 1.00 93.44 606 VAL A O 1
ATOM 4805 N N . SER A 1 607 ? -24.219 2.592 14.479 1.00 89.75 607 SER A N 1
ATOM 4806 C CA . SER A 1 607 ? -24.406 3.168 13.145 1.00 89.75 607 SER A CA 1
ATOM 4807 C C . SER A 1 607 ? -23.336 2.670 12.174 1.00 89.75 607 SER A C 1
ATOM 4809 O O . SER A 1 607 ? -22.189 2.534 12.593 1.00 89.75 607 SER A O 1
ATOM 4811 N N . PRO A 1 608 ? -23.655 2.441 10.886 1.00 85.31 608 PRO A N 1
ATOM 4812 C CA . PRO A 1 608 ? -22.644 2.097 9.890 1.00 85.31 608 PRO A CA 1
ATOM 4813 C C . PRO A 1 608 ? -21.544 3.157 9.811 1.00 85.31 608 PRO A C 1
ATOM 4815 O O . PRO A 1 608 ? -21.830 4.352 9.715 1.00 85.31 608 PRO A O 1
ATOM 4818 N N . HIS A 1 609 ? -20.296 2.703 9.808 1.00 78.38 609 HIS A N 1
ATOM 4819 C CA . HIS A 1 609 ? -19.129 3.551 9.621 1.00 78.38 609 HIS A CA 1
ATOM 4820 C C . HIS A 1 609 ? -18.748 3.585 8.138 1.00 78.38 609 HIS A C 1
ATOM 4822 O O . HIS A 1 609 ? -18.648 2.545 7.487 1.00 78.38 609 HIS A O 1
ATOM 4828 N N . VAL A 1 610 ? -18.509 4.782 7.600 1.00 61.75 610 VAL A N 1
ATOM 4829 C CA . VAL A 1 610 ? -18.150 5.000 6.191 1.00 61.75 610 VAL A CA 1
ATOM 4830 C C . VAL A 1 610 ? -16.864 5.814 6.085 1.00 61.75 610 VAL A C 1
ATOM 4832 O O . VAL A 1 610 ? -16.634 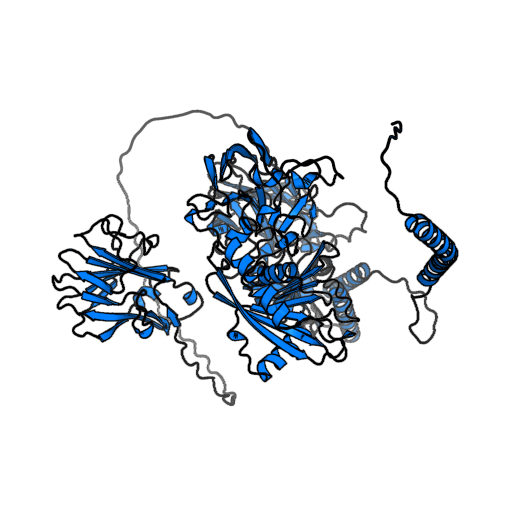6.717 6.883 1.00 61.75 610 VAL A O 1
ATOM 4835 N N . GLY A 1 611 ? -16.053 5.538 5.060 1.00 50.69 611 GLY A N 1
ATOM 4836 C CA . GLY A 1 611 ? -14.888 6.365 4.718 1.00 50.69 611 GLY A CA 1
ATOM 4837 C C . GLY A 1 611 ? -13.516 5.716 4.901 1.00 50.69 611 GLY A C 1
ATOM 4838 O O . GLY A 1 611 ? -12.523 6.389 4.645 1.00 50.69 611 GLY A O 1
ATOM 4839 N N . SER A 1 612 ? -13.431 4.432 5.272 1.00 54.81 612 SER A N 1
ATOM 4840 C CA . SER A 1 612 ? -12.169 3.677 5.231 1.00 54.81 612 SER A CA 1
ATOM 4841 C C . SER A 1 612 ? -12.231 2.529 4.214 1.00 54.81 612 SER A C 1
ATOM 4843 O O . SER A 1 612 ? -13.283 1.925 4.015 1.00 54.81 612 SER A O 1
ATOM 4845 N N . LYS A 1 613 ? -11.094 2.226 3.571 1.00 55.66 613 LYS A N 1
ATOM 4846 C CA . LYS A 1 613 ? -10.954 1.173 2.543 1.00 55.66 613 LYS A CA 1
ATOM 4847 C C . LYS A 1 613 ? -11.255 -0.225 3.081 1.00 55.66 613 LYS A C 1
ATOM 4849 O O . LYS A 1 613 ? -11.831 -1.046 2.379 1.00 55.66 613 LYS A O 1
ATOM 4854 N N . LEU A 1 614 ? -10.931 -0.465 4.353 1.00 66.12 614 LEU A N 1
ATOM 4855 C CA . LEU A 1 614 ? -11.333 -1.679 5.061 1.00 66.12 614 LEU A CA 1
ATOM 4856 C C . LEU A 1 614 ? -12.856 -1.858 4.998 1.00 66.12 614 LEU A C 1
ATOM 4858 O O . LEU A 1 614 ? -13.341 -2.926 4.643 1.00 66.12 614 LEU A O 1
ATOM 4862 N N . CYS A 1 615 ? -13.600 -0.778 5.241 1.00 69.38 615 CYS A N 1
ATOM 4863 C CA . CYS A 1 615 ? -15.060 -0.776 5.264 1.00 69.38 615 CYS A CA 1
ATOM 4864 C C . CYS A 1 615 ? -15.718 -0.856 3.871 1.00 69.38 615 CYS A C 1
ATOM 4866 O O . CYS A 1 615 ? -16.944 -0.859 3.774 1.00 69.38 615 CYS A O 1
ATOM 4868 N N . GLU A 1 616 ? -14.930 -0.896 2.788 1.00 66.44 616 GLU A N 1
ATOM 4869 C CA . GLU A 1 616 ? -15.420 -1.243 1.445 1.00 66.44 616 GLU A CA 1
ATOM 4870 C C . GLU A 1 616 ? -15.496 -2.767 1.247 1.00 66.44 616 GLU A C 1
ATOM 4872 O O . GLU A 1 616 ? -16.313 -3.253 0.464 1.00 66.44 616 GLU A O 1
ATOM 4877 N N . GLU A 1 617 ? -14.645 -3.529 1.943 1.00 69.50 617 GLU A N 1
ATOM 4878 C CA . GLU A 1 617 ? -14.499 -4.980 1.770 1.00 69.50 617 GLU A CA 1
ATOM 4879 C C . GLU A 1 617 ? -15.151 -5.784 2.908 1.00 69.50 617 GLU A C 1
ATOM 4881 O O . GLU A 1 617 ? -15.637 -6.899 2.667 1.00 69.50 617 GLU A O 1
ATOM 4886 N N . ILE A 1 618 ? -15.190 -5.196 4.111 1.00 76.50 618 ILE A N 1
ATOM 4887 C CA . ILE A 1 618 ? -15.848 -5.705 5.322 1.00 76.50 618 ILE A CA 1
ATOM 4888 C C . ILE A 1 618 ? -16.823 -4.661 5.892 1.00 76.50 618 ILE A C 1
ATOM 4890 O O . ILE A 1 618 ? -16.801 -3.499 5.493 1.00 76.50 618 ILE A O 1
ATOM 4894 N N . LYS A 1 619 ? -17.692 -5.051 6.825 1.00 84.25 619 LYS A N 1
ATOM 4895 C CA . LYS A 1 619 ? -18.684 -4.146 7.420 1.00 84.25 619 LYS A CA 1
ATOM 4896 C C . LYS A 1 619 ? -18.113 -3.462 8.657 1.00 84.25 619 LYS A C 1
ATOM 4898 O O . LYS A 1 619 ? -17.518 -4.106 9.512 1.00 84.25 619 LYS A O 1
ATOM 4903 N N . CYS A 1 620 ? -18.322 -2.156 8.781 1.00 86.25 620 CYS A N 1
ATOM 4904 C CA . CYS A 1 620 ? -17.823 -1.369 9.906 1.00 86.25 620 CYS A CA 1
ATOM 4905 C C . CYS A 1 620 ? -18.928 -0.563 10.577 1.00 86.25 620 CYS A C 1
ATOM 4907 O O . CYS A 1 620 ? -19.871 -0.118 9.920 1.00 86.25 620 CYS A O 1
ATOM 4909 N N . PHE A 1 621 ? -18.766 -0.317 11.875 1.00 89.50 621 PHE A N 1
ATOM 4910 C CA . PHE A 1 621 ? -19.776 0.289 12.730 1.00 89.50 621 PHE A CA 1
ATOM 4911 C C . PHE A 1 621 ? -19.152 1.188 13.801 1.00 89.50 621 PHE A C 1
ATOM 4913 O O . PHE A 1 621 ? -18.116 0.865 14.382 1.00 89.50 621 PHE A O 1
ATOM 4920 N N . ASP A 1 622 ? -19.837 2.287 14.099 1.00 87.19 622 ASP A N 1
ATOM 4921 C CA . ASP A 1 622 ? -19.565 3.156 15.238 1.00 87.19 622 ASP A CA 1
ATOM 4922 C C . ASP A 1 622 ? -20.600 2.910 16.342 1.00 87.19 622 ASP A C 1
ATOM 4924 O O . ASP A 1 622 ? -21.805 2.889 16.090 1.00 87.19 622 ASP A O 1
ATOM 4928 N N . GLY A 1 623 ? -20.124 2.758 17.575 1.00 89.12 623 GLY A N 1
ATOM 4929 C CA . GLY A 1 623 ? -20.914 2.717 18.799 1.00 89.12 623 GLY A CA 1
ATOM 4930 C C . GLY A 1 623 ? -20.818 4.045 19.542 1.00 89.12 623 GLY A C 1
ATOM 4931 O O . GLY A 1 623 ? -19.734 4.439 19.973 1.00 89.12 623 GLY A O 1
ATOM 4932 N N . THR A 1 624 ? -21.947 4.726 19.737 1.00 86.69 624 THR A N 1
ATOM 4933 C CA . THR A 1 624 ? -22.024 6.006 20.463 1.00 86.69 624 THR A CA 1
ATOM 4934 C C . THR A 1 624 ? -23.046 5.973 21.596 1.00 86.69 624 THR A C 1
ATOM 4936 O O . THR A 1 624 ? -23.950 5.140 21.633 1.00 86.69 624 THR A O 1
ATOM 4939 N N . GLY A 1 625 ? -22.913 6.892 22.552 1.00 82.50 625 GLY A N 1
ATOM 4940 C CA . GLY A 1 625 ? -23.779 6.948 23.729 1.00 82.50 625 GLY A CA 1
ATOM 4941 C C . GLY A 1 625 ? -23.220 6.119 24.881 1.00 82.50 625 GLY A C 1
ATOM 4942 O O . GLY A 1 625 ? -22.009 6.080 25.081 1.00 82.50 625 GLY A O 1
ATOM 4943 N N . GLY A 1 626 ? -24.094 5.516 25.695 1.00 79.44 626 GLY A N 1
ATOM 4944 C CA . GLY A 1 626 ? -23.651 4.802 26.896 1.00 79.44 626 GLY A CA 1
ATOM 4945 C C . GLY A 1 626 ? -22.844 5.706 27.838 1.00 79.44 626 GLY A C 1
ATOM 4946 O O . GLY A 1 626 ? -21.826 5.289 28.390 1.00 79.44 626 GLY A O 1
ATOM 4947 N N . ASN A 1 627 ? -23.266 6.959 28.010 1.00 87.56 627 ASN A N 1
ATOM 4948 C CA . ASN A 1 627 ? -22.584 7.897 28.897 1.00 87.56 627 ASN A CA 1
ATOM 4949 C C . ASN A 1 627 ? -22.856 7.538 30.367 1.00 87.56 627 ASN A C 1
ATOM 4951 O O . ASN A 1 627 ? -23.919 7.005 30.694 1.00 87.56 627 ASN A O 1
ATOM 4955 N N . PHE A 1 628 ? -21.923 7.854 31.261 1.00 90.69 628 PHE A N 1
ATOM 4956 C CA . PHE A 1 628 ? -22.117 7.686 32.705 1.00 90.69 628 PHE A CA 1
ATOM 4957 C C . PHE A 1 628 ? -21.326 8.736 33.491 1.00 90.69 628 PHE A C 1
ATOM 4959 O O . PHE A 1 628 ? -20.388 9.333 32.969 1.00 90.69 628 PHE A O 1
ATOM 4966 N N . PHE A 1 629 ? -21.708 8.961 34.747 1.00 85.81 629 PHE A N 1
ATOM 4967 C CA . PHE A 1 629 ? -20.968 9.828 35.663 1.00 85.81 629 PHE A CA 1
ATOM 4968 C C . PHE A 1 629 ? -20.132 8.996 36.632 1.00 85.81 629 PHE A C 1
ATOM 4970 O O . PHE A 1 629 ? -20.595 7.977 37.154 1.00 85.81 629 PHE A O 1
ATOM 4977 N N . THR A 1 630 ? -18.923 9.466 36.922 1.00 86.94 630 THR A N 1
ATOM 4978 C CA . THR A 1 630 ? -18.176 9.033 38.105 1.00 86.94 630 THR A CA 1
ATOM 4979 C C . THR A 1 630 ? -18.800 9.694 39.337 1.00 86.94 630 THR A C 1
ATOM 4981 O O . THR A 1 630 ? -19.084 10.883 39.303 1.00 86.94 630 THR A O 1
ATOM 4984 N N . TYR A 1 631 ? -19.057 8.970 40.428 1.00 82.81 631 TYR A N 1
ATOM 4985 C CA . TYR A 1 631 ? -19.705 9.561 41.623 1.00 82.81 631 TYR A CA 1
ATOM 4986 C C . TYR A 1 631 ? -18.997 9.242 42.942 1.00 82.81 631 TYR A C 1
ATOM 4988 O O . TYR A 1 631 ? -19.357 9.775 43.987 1.00 82.81 631 TYR A O 1
ATOM 4996 N N . GLN A 1 632 ? -17.973 8.392 42.903 1.00 85.50 632 GLN A N 1
ATOM 4997 C CA . GLN A 1 632 ? -17.155 8.045 44.061 1.00 85.50 632 GLN A CA 1
ATOM 4998 C C . GLN A 1 632 ? -15.712 7.768 43.646 1.00 85.50 632 GLN A C 1
ATOM 5000 O O . GLN A 1 632 ? -15.468 7.301 42.530 1.00 85.50 632 GLN A O 1
ATOM 5005 N N . ALA A 1 633 ? -14.769 8.048 44.543 1.00 88.00 633 ALA A N 1
ATOM 5006 C CA . ALA A 1 633 ? -13.367 7.701 44.352 1.00 88.00 633 ALA A CA 1
ATOM 5007 C C . ALA A 1 633 ? -13.162 6.179 44.349 1.00 88.00 633 ALA A C 1
ATOM 5009 O O . ALA A 1 633 ? -13.859 5.447 45.051 1.00 88.00 633 ALA A O 1
ATOM 5010 N N . GLY A 1 634 ? -12.170 5.706 43.598 1.00 90.25 634 GLY A N 1
ATOM 5011 C CA . GLY A 1 634 ? -11.779 4.297 43.557 1.00 90.25 634 GLY A CA 1
ATOM 5012 C C . GLY A 1 634 ? -11.490 3.790 42.149 1.00 90.25 634 GLY A C 1
ATOM 5013 O O . GLY A 1 634 ? -11.381 4.572 41.207 1.00 90.25 634 GLY A O 1
ATOM 5014 N N . ASN A 1 635 ? -11.355 2.472 42.012 1.00 92.75 635 ASN A N 1
ATOM 5015 C CA . ASN A 1 635 ? -11.057 1.827 40.735 1.00 92.75 635 ASN A CA 1
ATOM 5016 C C . ASN A 1 635 ? -12.346 1.485 39.992 1.00 92.75 635 ASN A C 1
ATOM 5018 O O . ASN A 1 635 ? -13.254 0.875 40.554 1.00 92.75 635 ASN A O 1
ATOM 5022 N N . TYR A 1 636 ? -12.392 1.852 38.722 1.00 94.50 636 TYR A N 1
ATOM 5023 C CA . TYR A 1 636 ? -13.477 1.563 37.805 1.00 94.50 636 TYR A CA 1
ATOM 5024 C C . TYR A 1 636 ? -12.963 0.678 36.677 1.00 94.50 636 TYR A C 1
ATOM 5026 O O . TYR A 1 636 ? -11.789 0.734 36.299 1.00 94.50 636 TYR A O 1
ATOM 5034 N N . LYS A 1 637 ? -13.872 -0.101 36.095 1.00 94.00 637 LYS A N 1
ATOM 5035 C CA . LYS A 1 637 ? -13.592 -0.934 34.926 1.00 94.00 637 LYS A CA 1
ATOM 5036 C C . LYS A 1 637 ? -14.679 -0.751 33.875 1.00 94.00 637 LYS A C 1
ATOM 5038 O O . LYS A 1 637 ? -15.853 -0.957 34.168 1.00 94.00 637 LYS A O 1
ATOM 5043 N N . LEU A 1 638 ? -14.285 -0.388 32.659 1.00 91.50 638 LEU A N 1
ATOM 5044 C CA . LEU A 1 638 ? -15.132 -0.399 31.471 1.00 91.50 638 LEU A CA 1
ATOM 5045 C C . LEU A 1 638 ? -14.890 -1.680 30.699 1.00 91.50 638 LEU A C 1
ATOM 5047 O O . LEU A 1 638 ? -13.746 -2.056 30.456 1.00 91.50 638 LEU A O 1
ATOM 5051 N N . THR A 1 639 ? -15.972 -2.333 30.305 1.00 92.56 639 THR A N 1
ATOM 5052 C CA . THR A 1 639 ? -15.934 -3.512 29.447 1.00 92.56 639 THR A CA 1
ATOM 5053 C C . THR A 1 639 ? -16.887 -3.294 28.286 1.00 92.56 639 THR A C 1
ATOM 5055 O O . THR A 1 639 ? -18.056 -2.979 28.502 1.00 92.56 639 THR A O 1
ATOM 5058 N N . PHE A 1 640 ? -16.390 -3.463 27.067 1.00 93.25 640 PHE A N 1
ATOM 5059 C CA . PHE A 1 640 ? -17.180 -3.383 25.845 1.00 93.25 640 PHE A CA 1
ATOM 5060 C C . PHE A 1 640 ? -17.285 -4.756 25.193 1.00 93.25 640 PHE A C 1
ATOM 5062 O O . PHE A 1 640 ? -16.307 -5.506 25.174 1.00 93.25 640 PHE A O 1
ATOM 5069 N N . THR A 1 641 ? -18.460 -5.044 24.634 1.00 94.19 641 THR A N 1
ATOM 5070 C CA . THR A 1 641 ? -18.722 -6.251 23.834 1.00 94.19 641 THR A CA 1
ATOM 5071 C C . THR A 1 641 ? -19.595 -5.874 22.644 1.00 94.19 641 THR A C 1
ATOM 5073 O O . THR A 1 641 ? -20.605 -5.193 22.830 1.00 94.19 641 THR A O 1
ATOM 5076 N N . ALA A 1 642 ? -19.227 -6.305 21.442 1.00 93.12 642 ALA A N 1
ATOM 5077 C CA . ALA A 1 642 ? -20.080 -6.233 20.261 1.00 93.12 642 ALA A CA 1
ATOM 5078 C C . ALA A 1 642 ? -20.742 -7.587 20.012 1.00 93.12 642 ALA A C 1
ATOM 5080 O O . ALA A 1 642 ? -20.138 -8.623 20.281 1.00 93.12 642 ALA A O 1
ATOM 5081 N N . ARG A 1 643 ? -21.959 -7.555 19.473 1.00 92.38 643 ARG A N 1
ATOM 5082 C CA . ARG A 1 643 ? -22.692 -8.728 19.009 1.00 92.38 643 ARG A CA 1
ATOM 5083 C C . ARG A 1 643 ? -23.157 -8.520 17.578 1.00 92.38 643 ARG A C 1
ATOM 5085 O O . ARG A 1 643 ? -23.727 -7.474 17.256 1.00 92.38 643 ARG A O 1
ATOM 5092 N N . ASP A 1 644 ? -22.931 -9.521 16.745 1.00 90.81 644 ASP A N 1
ATOM 5093 C CA . ASP A 1 644 ? -23.345 -9.516 15.345 1.00 90.81 644 ASP A CA 1
ATOM 5094 C C . ASP A 1 644 ? -24.805 -9.981 15.148 1.00 90.81 644 ASP A C 1
ATOM 5096 O O . ASP A 1 644 ? -25.554 -10.206 16.106 1.00 90.81 644 ASP A O 1
ATOM 5100 N N . SER A 1 645 ? -25.249 -10.082 13.895 1.00 87.81 645 SER A N 1
ATOM 5101 C CA . SER A 1 645 ? -26.605 -10.503 13.528 1.00 87.81 645 SER A CA 1
ATOM 5102 C C . SER A 1 645 ? -26.876 -11.997 13.706 1.00 87.81 645 SER A C 1
ATOM 5104 O O . SER A 1 645 ? -28.042 -12.395 13.730 1.00 87.81 645 SER A O 1
ATOM 5106 N N . ILE A 1 646 ? -25.834 -12.815 13.847 1.00 85.88 646 ILE A N 1
ATOM 5107 C CA . ILE A 1 646 ? -25.924 -14.272 14.017 1.00 85.88 646 ILE A CA 1
ATOM 5108 C C . ILE A 1 646 ? -25.695 -14.714 15.470 1.00 85.88 646 ILE A C 1
ATOM 5110 O O . ILE A 1 646 ? -25.860 -15.888 15.800 1.00 85.88 646 ILE A O 1
ATOM 5114 N N . GLY A 1 647 ? -25.411 -13.764 16.363 1.00 85.81 647 GLY A N 1
ATOM 5115 C CA . GLY A 1 647 ? -25.298 -13.954 17.802 1.00 85.81 647 GLY A CA 1
ATOM 5116 C C . GLY A 1 647 ? -23.881 -14.235 18.302 1.00 85.81 647 GLY A C 1
ATOM 5117 O O . GLY A 1 647 ? -23.749 -14.654 19.454 1.00 85.81 647 GLY A O 1
ATOM 5118 N N . ALA A 1 648 ? -22.841 -14.021 17.491 1.00 86.31 648 ALA A N 1
ATOM 5119 C CA . ALA A 1 648 ? -21.461 -14.106 17.955 1.00 86.31 648 ALA A CA 1
ATOM 5120 C C . ALA A 1 648 ? -21.072 -12.848 18.733 1.00 86.31 648 ALA A C 1
ATOM 5122 O O . ALA A 1 648 ? -21.395 -11.723 18.349 1.00 86.31 648 ALA A O 1
ATOM 5123 N N . ASP A 1 649 ? -20.351 -13.057 19.832 1.00 88.69 649 ASP A N 1
ATOM 5124 C CA . ASP A 1 649 ? -19.832 -11.983 20.668 1.00 88.69 649 ASP A CA 1
ATOM 5125 C C . ASP A 1 649 ? -18.354 -11.727 20.350 1.00 88.69 649 ASP A C 1
ATOM 5127 O O . ASP A 1 649 ? -17.559 -12.654 20.158 1.00 88.69 649 ASP A O 1
ATOM 5131 N N . SER A 1 650 ? -17.970 -10.453 20.348 1.00 88.19 650 SER A N 1
ATOM 5132 C CA . SER A 1 650 ? -16.574 -10.046 20.257 1.00 88.19 650 SER A CA 1
ATOM 5133 C C . SER A 1 650 ? -15.778 -10.488 21.485 1.00 88.19 650 SER A C 1
ATOM 5135 O O . SER A 1 650 ? -16.318 -10.727 22.568 1.00 88.19 650 SER A O 1
ATOM 5137 N N . ASN A 1 651 ? -14.448 -10.458 21.375 1.00 83.31 651 ASN A N 1
ATOM 5138 C CA . ASN A 1 651 ? -13.615 -10.372 22.576 1.00 83.31 651 ASN A CA 1
ATOM 5139 C C . ASN A 1 651 ? -13.996 -9.130 23.395 1.00 83.31 651 ASN A C 1
ATOM 5141 O O . ASN A 1 651 ? -14.409 -8.107 22.837 1.00 83.31 651 ASN A O 1
ATOM 5145 N N . LEU A 1 652 ? -13.802 -9.212 24.710 1.00 87.12 652 LEU A N 1
ATOM 5146 C CA . LEU A 1 652 ? -14.020 -8.075 25.595 1.00 87.12 652 LEU A CA 1
ATOM 5147 C C . LEU A 1 652 ? -12.922 -7.040 25.374 1.00 87.12 652 LEU A C 1
ATOM 5149 O O . LEU A 1 652 ? -11.742 -7.379 25.461 1.00 87.12 652 LEU A O 1
ATOM 5153 N N . LEU A 1 653 ? -13.304 -5.785 25.153 1.00 84.75 653 LEU A N 1
ATOM 5154 C CA . LEU A 1 653 ? -12.376 -4.659 25.199 1.00 84.75 653 LEU A CA 1
ATOM 5155 C C . LEU A 1 653 ? -12.482 -4.001 26.579 1.00 84.75 653 LEU A C 1
ATOM 5157 O O . LEU A 1 653 ? -13.532 -3.470 26.943 1.00 84.75 653 LEU A O 1
ATOM 5161 N N . VAL A 1 654 ? -11.403 -4.081 27.361 1.00 86.62 654 VAL A N 1
ATOM 5162 C CA . VAL A 1 654 ? -11.391 -3.694 28.778 1.00 86.62 654 VAL A CA 1
ATOM 5163 C C . VAL A 1 654 ? -10.480 -2.495 29.029 1.00 86.62 654 VAL A C 1
ATOM 5165 O O . VAL A 1 654 ? -9.315 -2.507 28.633 1.00 86.62 654 VAL A O 1
ATOM 5168 N N . TYR A 1 655 ? -10.994 -1.514 29.774 1.00 85.00 655 TYR A N 1
ATOM 5169 C CA . TYR A 1 655 ? -10.232 -0.382 30.303 1.00 85.00 655 TYR A CA 1
ATOM 5170 C C . TYR A 1 655 ? -10.418 -0.271 31.813 1.00 85.00 655 TYR A C 1
ATOM 5172 O O . TYR A 1 655 ? -11.544 -0.242 32.304 1.00 85.00 655 TYR A O 1
ATOM 5180 N N . GLU A 1 656 ? -9.320 -0.160 32.550 1.00 89.12 656 GLU A N 1
ATOM 5181 C CA . GLU A 1 656 ? -9.337 0.099 33.991 1.00 89.12 656 GLU A CA 1
ATOM 5182 C C . GLU A 1 656 ? -8.844 1.519 34.258 1.00 89.12 656 GLU A C 1
ATOM 5184 O O . GLU A 1 656 ? -7.849 1.958 33.675 1.00 89.12 656 GLU A O 1
ATOM 5189 N N . PHE A 1 657 ? -9.552 2.247 35.121 1.00 87.69 657 PHE A N 1
ATOM 5190 C CA . PHE A 1 657 ? -9.231 3.635 35.433 1.00 87.69 657 PHE A CA 1
ATOM 5191 C C . PHE A 1 657 ? -9.517 3.982 36.894 1.00 87.69 657 PHE A C 1
ATOM 5193 O O . PHE A 1 657 ? -10.332 3.349 37.562 1.00 87.69 657 PHE A O 1
ATOM 5200 N N . ILE A 1 658 ? -8.828 5.000 37.401 1.00 85.50 658 ILE A N 1
ATOM 5201 C CA . ILE A 1 658 ? -8.911 5.445 38.793 1.00 85.50 658 ILE A CA 1
ATOM 5202 C C . ILE A 1 658 ? -9.693 6.753 38.854 1.00 85.50 658 ILE A C 1
ATOM 5204 O O . ILE A 1 658 ? -9.400 7.687 38.117 1.00 85.50 658 ILE A O 1
ATOM 5208 N N . VAL A 1 659 ? -10.645 6.864 39.773 1.00 86.62 659 VAL A N 1
ATOM 5209 C CA . VAL A 1 659 ? -11.350 8.116 40.055 1.00 86.62 659 VAL A CA 1
ATOM 5210 C C . VAL A 1 659 ? -10.907 8.679 41.393 1.00 86.62 659 VAL A C 1
ATOM 5212 O O . VAL A 1 659 ? -10.811 7.947 42.379 1.00 86.62 659 VAL A O 1
ATOM 5215 N N . GLY A 1 660 ? -10.691 9.991 41.457 1.00 80.25 660 GLY A N 1
ATOM 5216 C CA . GLY A 1 660 ? -10.522 10.673 42.734 1.00 80.25 660 GLY A CA 1
ATOM 5217 C C . GLY A 1 660 ? -10.476 12.192 42.628 1.00 80.25 660 GLY A C 1
ATOM 5218 O O . GLY A 1 660 ? -10.301 12.771 41.560 1.00 80.25 660 GLY A O 1
ATOM 5219 N N . SER A 1 661 ? -10.583 12.853 43.776 1.00 72.25 661 SER A N 1
ATOM 5220 C CA . SER A 1 661 ? -10.395 14.307 43.905 1.00 72.25 661 SER A CA 1
ATOM 5221 C C . SER A 1 661 ? -8.961 14.791 43.625 1.00 72.25 661 SER A C 1
ATOM 5223 O O . SER A 1 661 ? -8.729 15.985 43.423 1.00 72.25 661 SER A O 1
ATOM 5225 N N . LYS A 1 662 ? -7.976 13.883 43.617 1.00 65.00 662 LYS A N 1
ATOM 5226 C CA . LYS A 1 662 ? -6.572 14.161 43.290 1.00 65.00 662 LYS A CA 1
ATOM 5227 C C . LYS A 1 662 ? -6.007 13.039 42.429 1.00 65.00 662 LYS A C 1
ATOM 5229 O O . LYS A 1 662 ? -6.297 11.871 42.670 1.00 65.00 662 LYS A O 1
ATOM 5234 N N . ILE A 1 663 ? -5.147 13.413 41.486 1.00 56.88 663 ILE A N 1
ATOM 5235 C CA . ILE A 1 663 ? -4.358 12.462 40.703 1.00 56.88 663 ILE A CA 1
ATOM 5236 C C . ILE A 1 663 ? -3.513 11.617 41.676 1.00 56.88 663 ILE A C 1
ATOM 5238 O O . ILE A 1 663 ? -2.839 12.202 42.535 1.00 56.88 663 ILE A O 1
ATOM 5242 N N . PRO A 1 664 ? -3.557 10.275 41.592 1.00 62.16 664 PRO A N 1
ATOM 5243 C CA . PRO A 1 664 ? -2.753 9.415 42.446 1.00 62.16 664 PRO A CA 1
ATOM 5244 C C . PRO A 1 664 ? -1.254 9.649 42.199 1.00 62.16 664 PRO A C 1
ATOM 5246 O O . PRO A 1 664 ? -0.859 9.961 41.074 1.00 62.16 664 PRO A O 1
ATOM 5249 N N . PRO A 1 665 ? -0.395 9.498 43.224 1.00 54.59 665 PRO A N 1
ATOM 5250 C CA . PRO A 1 665 ? 1.047 9.607 43.039 1.00 54.59 665 PRO A CA 1
ATOM 5251 C C . PRO A 1 665 ? 1.532 8.616 41.969 1.00 54.59 665 PRO A C 1
ATOM 5253 O O . PRO A 1 665 ? 1.042 7.481 41.895 1.00 54.59 665 PRO A O 1
ATOM 5256 N N . LEU A 1 666 ? 2.474 9.066 41.131 1.00 49.47 666 LEU A N 1
ATOM 5257 C CA . LEU A 1 666 ? 3.130 8.218 40.134 1.00 49.47 666 LEU A CA 1
ATOM 5258 C C . LEU A 1 666 ? 3.814 7.052 40.846 1.00 49.47 666 LEU A C 1
ATOM 5260 O O . LEU A 1 666 ? 4.533 7.258 41.828 1.00 49.47 666 LEU A O 1
ATOM 5264 N N . LEU A 1 667 ? 3.618 5.840 40.337 1.00 48.16 667 LEU A N 1
ATOM 5265 C CA . LEU A 1 667 ? 4.387 4.696 40.811 1.00 48.16 667 LEU A CA 1
ATOM 5266 C C . LEU A 1 667 ? 5.827 4.829 40.295 1.00 48.16 667 LEU A C 1
ATOM 5268 O O . LEU A 1 667 ? 6.053 5.093 39.113 1.00 48.16 667 LEU A O 1
ATOM 5272 N N . THR A 1 668 ? 6.817 4.660 41.173 1.00 41.94 668 THR A N 1
ATOM 5273 C CA . THR A 1 668 ? 8.206 4.470 40.744 1.00 41.94 668 THR A CA 1
ATOM 5274 C C . THR A 1 668 ? 8.278 3.185 39.918 1.00 41.94 668 THR A C 1
ATOM 5276 O O . THR A 1 668 ? 7.715 2.172 40.345 1.00 41.94 668 THR A O 1
ATOM 5279 N N . PRO A 1 669 ? 8.926 3.195 38.737 1.00 37.06 669 PRO A N 1
ATOM 5280 C CA . PRO A 1 669 ? 8.910 2.051 37.839 1.00 37.06 669 PRO A CA 1
ATOM 5281 C C . PRO A 1 669 ? 9.604 0.875 38.525 1.00 37.06 669 PRO A C 1
ATOM 5283 O O . PRO A 1 669 ? 10.825 0.823 38.645 1.00 37.06 669 PRO A O 1
ATOM 5286 N N . THR A 1 670 ? 8.801 -0.067 39.005 1.00 31.20 670 THR A N 1
ATOM 5287 C CA . THR A 1 670 ? 9.259 -1.422 39.292 1.00 31.20 670 THR A CA 1
ATOM 5288 C C . THR A 1 670 ? 9.023 -2.185 37.998 1.00 31.20 670 THR A C 1
ATOM 5290 O O . THR A 1 670 ? 7.973 -2.001 37.387 1.00 31.20 670 THR A O 1
ATOM 5293 N N . SER A 1 671 ? 10.010 -2.956 37.538 1.00 31.45 671 SER A N 1
ATOM 5294 C CA . SER A 1 671 ? 9.962 -3.712 36.280 1.00 31.45 671 SER A CA 1
ATOM 5295 C C . SER A 1 671 ? 8.812 -4.726 36.283 1.00 31.45 671 SER A C 1
ATOM 5297 O O . SER A 1 671 ? 8.999 -5.900 36.579 1.00 31.45 671 SER A O 1
ATOM 5299 N N . THR A 1 672 ? 7.604 -4.255 35.996 1.00 30.28 672 THR A N 1
ATOM 5300 C CA . THR A 1 672 ? 6.410 -5.047 35.728 1.00 30.28 672 THR A CA 1
ATOM 5301 C C . THR A 1 672 ? 5.473 -4.215 34.857 1.00 30.28 672 THR A C 1
ATOM 5303 O O . THR A 1 672 ? 5.126 -3.084 35.182 1.00 30.28 672 THR A O 1
ATOM 5306 N N . ARG A 1 673 ? 5.148 -4.831 33.722 1.00 31.03 673 ARG A N 1
ATOM 5307 C CA . ARG A 1 673 ? 4.386 -4.421 32.536 1.00 31.03 673 ARG A CA 1
ATOM 5308 C C . ARG A 1 673 ? 3.271 -3.374 32.730 1.00 31.03 673 ARG A C 1
ATOM 5310 O O . ARG A 1 673 ? 2.415 -3.506 33.598 1.00 31.03 673 ARG A O 1
ATOM 5317 N N . THR A 1 674 ? 3.241 -2.414 31.806 1.00 28.64 674 THR A N 1
ATOM 5318 C CA . THR A 1 674 ? 2.158 -1.457 31.524 1.00 28.64 674 THR A CA 1
ATOM 5319 C C . THR A 1 674 ? 0.848 -2.183 31.164 1.00 28.64 674 THR A C 1
ATOM 5321 O O . THR A 1 674 ? 0.895 -3.092 30.328 1.00 28.64 674 THR A O 1
ATOM 5324 N N . PRO A 1 675 ? -0.325 -1.814 31.717 1.00 33.66 675 PRO A N 1
ATOM 5325 C CA . PRO A 1 675 ? -1.600 -2.347 31.248 1.00 33.66 675 PRO A CA 1
ATOM 5326 C C . PRO A 1 675 ? -2.023 -1.657 29.939 1.00 33.66 675 PRO A C 1
ATOM 5328 O O . PRO A 1 675 ? -2.491 -0.522 29.919 1.00 33.66 675 PRO A O 1
ATOM 5331 N N . THR A 1 676 ? -1.830 -2.361 28.828 1.00 36.28 676 THR A N 1
ATOM 5332 C CA . THR A 1 676 ? -2.466 -2.123 27.519 1.00 36.28 676 THR A CA 1
ATOM 5333 C C . THR A 1 676 ? -3.920 -2.638 27.571 1.00 36.28 676 THR A C 1
ATOM 5335 O O . THR A 1 676 ? -4.182 -3.551 28.365 1.00 36.28 676 THR A O 1
ATOM 5338 N N . PRO A 1 677 ? -4.883 -2.114 26.775 1.00 43.72 677 PRO A N 1
ATOM 5339 C CA . PRO A 1 677 ? -6.201 -2.741 26.621 1.00 43.72 677 PRO A CA 1
ATOM 5340 C C . PRO A 1 677 ? -6.058 -4.255 26.455 1.00 43.72 677 PRO A C 1
ATOM 5342 O O . PRO A 1 677 ? -5.298 -4.736 25.614 1.00 43.72 677 PRO A O 1
ATOM 5345 N N . THR A 1 678 ? -6.730 -5.008 27.324 1.00 49.81 678 THR A N 1
ATOM 5346 C CA . THR A 1 678 ? -6.611 -6.467 27.361 1.00 49.81 678 THR A CA 1
ATOM 5347 C C . THR A 1 678 ? -7.826 -7.076 26.687 1.00 49.81 678 THR A C 1
ATOM 5349 O O . THR A 1 678 ? -8.951 -6.894 27.152 1.00 49.81 678 THR A O 1
ATOM 5352 N N . TYR A 1 679 ? -7.589 -7.812 25.604 1.00 44.12 679 TYR A N 1
ATOM 5353 C CA . TYR A 1 679 ? -8.614 -8.594 24.927 1.00 44.12 679 TYR A CA 1
ATOM 5354 C C . TYR A 1 679 ? -8.789 -9.929 25.647 1.00 44.12 679 TYR A C 1
ATOM 5356 O O . TYR A 1 679 ? -7.859 -10.732 25.707 1.00 44.12 679 TYR A O 1
ATOM 5364 N N . ILE A 1 680 ? -9.976 -10.173 26.199 1.00 54.94 680 ILE A N 1
ATOM 5365 C CA . ILE A 1 680 ? -10.300 -11.443 26.863 1.00 54.94 680 ILE A CA 1
ATOM 5366 C C . ILE A 1 680 ? -11.257 -12.225 25.965 1.00 54.94 680 ILE A C 1
ATOM 5368 O O . ILE A 1 680 ? -12.301 -11.703 25.567 1.00 54.94 680 ILE A O 1
ATOM 5372 N N . LYS A 1 681 ? -10.897 -13.474 25.645 1.00 43.00 681 LYS A N 1
ATOM 5373 C CA . LYS A 1 681 ? -11.715 -14.368 24.820 1.00 43.00 681 LYS A CA 1
ATOM 5374 C C . LYS A 1 681 ? -12.968 -14.796 25.579 1.00 43.00 681 LYS A C 1
ATOM 5376 O O . LYS A 1 681 ? -12.871 -15.334 26.682 1.00 43.00 681 LYS A O 1
ATOM 5381 N N . VAL A 1 682 ? -14.136 -14.594 24.975 1.00 38.78 682 VAL A N 1
ATOM 5382 C CA . VAL A 1 682 ? -15.403 -15.125 25.488 1.00 38.78 682 VAL A CA 1
ATOM 5383 C C . VAL A 1 682 ? -15.524 -16.576 25.018 1.00 38.78 682 VAL A C 1
ATOM 5385 O O . VAL A 1 682 ? -15.359 -16.864 23.836 1.00 38.78 682 VAL A O 1
ATOM 5388 N N . THR A 1 683 ? -15.764 -17.516 25.935 1.00 32.41 683 THR A N 1
ATOM 5389 C CA . THR A 1 683 ? -16.082 -18.904 25.559 1.00 32.41 683 THR A CA 1
ATOM 5390 C C . THR A 1 683 ? -17.603 -19.030 25.484 1.00 32.41 683 THR A C 1
ATOM 5392 O O . THR A 1 683 ? -18.258 -18.776 26.499 1.00 32.41 683 THR A O 1
ATOM 5395 N N . PRO A 1 684 ? -18.193 -19.386 24.328 1.00 28.78 684 PRO A N 1
ATOM 5396 C CA . PRO A 1 684 ? -19.639 -19.498 24.213 1.00 28.78 684 PRO A CA 1
ATOM 5397 C C . PRO A 1 684 ? -20.148 -20.592 25.155 1.00 28.78 684 PRO A C 1
ATOM 5399 O O . PRO A 1 684 ? -19.749 -21.753 25.074 1.00 28.78 684 PRO A O 1
ATOM 5402 N N . THR A 1 685 ? -21.031 -20.211 26.076 1.00 26.09 685 THR A N 1
ATOM 5403 C CA . THR A 1 685 ? -21.761 -21.166 26.911 1.00 26.09 685 THR A CA 1
ATOM 5404 C C . THR A 1 685 ? -22.985 -21.614 26.121 1.00 26.09 685 THR A C 1
ATOM 5406 O O . THR A 1 685 ? -23.897 -20.821 25.888 1.00 26.09 685 THR A O 1
ATOM 5409 N N . LEU A 1 686 ? -22.999 -22.875 25.677 1.00 26.31 686 LEU A N 1
ATOM 5410 C CA . LEU A 1 686 ? -24.157 -23.476 25.014 1.00 26.31 686 LEU A CA 1
ATOM 5411 C C . LEU A 1 686 ? -25.372 -23.373 25.944 1.00 26.31 686 LEU A C 1
ATOM 5413 O O . LEU A 1 686 ? -25.437 -24.040 26.976 1.00 26.31 686 LEU A O 1
ATOM 5417 N N . THR A 1 687 ? -26.328 -22.519 25.587 1.00 27.17 687 THR A N 1
ATOM 5418 C CA . THR A 1 687 ? -27.608 -22.411 26.294 1.00 27.17 687 THR A CA 1
ATOM 5419 C C . THR A 1 687 ? -28.617 -23.315 25.576 1.00 27.17 687 THR A C 1
ATOM 5421 O O . THR A 1 687 ? -28.688 -23.270 24.347 1.00 27.17 687 THR A O 1
ATOM 5424 N N . PRO A 1 688 ? -29.368 -24.178 26.285 1.00 26.81 688 PRO A N 1
ATOM 5425 C CA . PRO A 1 688 ? -30.189 -25.210 25.659 1.00 26.81 688 PRO A CA 1
ATOM 5426 C C . PRO A 1 688 ? -31.364 -24.614 24.870 1.00 26.81 688 PRO A C 1
ATOM 5428 O O . PRO A 1 688 ? -32.154 -23.824 25.383 1.00 26.81 688 PRO A O 1
ATOM 5431 N N . SER A 1 689 ? -31.483 -25.042 23.615 1.00 25.09 689 SER A N 1
ATOM 5432 C CA . SER A 1 689 ? -32.559 -24.710 22.684 1.00 25.09 689 SER A CA 1
ATOM 5433 C C . SER A 1 689 ? -33.902 -25.289 23.140 1.00 25.09 689 SER A C 1
ATOM 5435 O O . SER A 1 689 ? -34.048 -26.510 23.239 1.00 25.09 689 SER A O 1
ATOM 5437 N N . ILE A 1 690 ? -34.906 -24.434 23.345 1.00 26.33 690 ILE A N 1
ATOM 5438 C CA . ILE A 1 690 ? -36.307 -24.858 23.449 1.00 26.33 690 ILE A CA 1
ATOM 5439 C C . ILE A 1 690 ? -36.947 -24.714 22.065 1.00 26.33 690 ILE A C 1
ATOM 5441 O O . ILE A 1 690 ? -37.153 -23.612 21.563 1.00 26.33 690 ILE A O 1
ATOM 5445 N N . ASN A 1 691 ? -37.243 -25.862 21.457 1.00 29.58 691 ASN A N 1
ATOM 5446 C CA . ASN A 1 691 ? -38.018 -26.010 20.228 1.00 29.58 691 ASN A CA 1
ATOM 5447 C C . ASN A 1 691 ? -39.468 -25.574 20.437 1.00 29.58 691 ASN A C 1
ATOM 5449 O O . ASN A 1 691 ? -40.135 -26.200 21.254 1.00 29.58 691 ASN A O 1
ATOM 5453 N N . LEU A 1 692 ? -39.987 -24.653 19.615 1.00 26.89 692 LEU A N 1
ATOM 5454 C CA . LEU A 1 692 ? -41.394 -24.652 19.192 1.00 26.89 692 LEU A CA 1
ATOM 5455 C C . LEU A 1 692 ? -41.558 -24.016 17.796 1.00 26.89 692 LEU A C 1
ATOM 5457 O O . LEU A 1 692 ? -41.234 -22.857 17.568 1.00 26.89 692 LEU A O 1
ATOM 5461 N N . THR A 1 693 ? -42.140 -24.782 16.879 1.00 23.31 693 THR A N 1
ATOM 5462 C CA . THR A 1 693 ? -42.832 -24.345 15.650 1.00 23.31 693 THR A CA 1
ATOM 5463 C C . THR A 1 693 ? -44.075 -25.235 15.486 1.00 23.31 693 THR A C 1
ATOM 5465 O O . THR A 1 693 ? -44.116 -26.306 16.096 1.00 23.31 693 THR A O 1
ATOM 5468 N N . PRO A 1 694 ? -45.034 -24.941 14.583 1.00 43.12 694 PRO A N 1
ATOM 5469 C CA . PRO A 1 694 ? -45.545 -23.654 14.072 1.00 43.12 694 PRO A CA 1
ATOM 5470 C C . PRO A 1 694 ? -47.106 -23.620 14.065 1.00 43.12 694 PRO A C 1
ATOM 5472 O O . PRO A 1 694 ? -47.723 -24.621 14.422 1.00 43.12 694 PRO A O 1
ATOM 5475 N N . LYS A 1 695 ? -47.751 -22.518 13.602 1.00 24.39 695 LYS A N 1
ATOM 5476 C CA . LYS A 1 695 ? -48.865 -22.498 12.593 1.00 24.39 695 LYS A CA 1
ATOM 5477 C C . LYS A 1 695 ? -49.810 -21.261 12.657 1.00 24.39 695 LYS A C 1
ATOM 5479 O O . LYS A 1 695 ? -50.541 -21.112 13.623 1.00 24.39 695 LYS A O 1
ATOM 5484 N N . LEU A 1 696 ? -49.829 -20.512 11.531 1.00 24.73 696 LEU A N 1
ATOM 5485 C CA . LEU A 1 696 ? -50.877 -19.683 10.851 1.00 24.73 696 LEU A CA 1
ATOM 5486 C C . LEU A 1 696 ? -51.638 -18.595 11.662 1.00 24.73 696 LEU A C 1
ATOM 5488 O O . LEU A 1 696 ? -52.074 -18.831 12.775 1.00 24.73 696 LEU A O 1
ATOM 5492 N N . THR A 1 697 ? -51.956 -17.393 11.150 1.00 23.44 697 THR A N 1
ATOM 5493 C CA . THR A 1 697 ? -52.718 -17.091 9.912 1.00 23.44 697 THR A CA 1
ATOM 5494 C C . THR A 1 697 ? -52.701 -15.569 9.618 1.00 23.44 697 THR A C 1
ATOM 5496 O O . THR A 1 697 ? -52.686 -14.769 10.548 1.00 23.44 697 THR A O 1
ATOM 5499 N N . LEU A 1 698 ? -52.745 -15.166 8.341 1.00 27.92 698 LEU A N 1
ATOM 5500 C CA . LEU A 1 698 ? -52.895 -13.777 7.853 1.00 27.92 698 LEU A CA 1
ATOM 5501 C C . LEU A 1 698 ? -54.372 -13.355 7.746 1.00 27.92 698 LEU A C 1
ATOM 5503 O O . LEU A 1 698 ? -55.132 -14.129 7.170 1.00 27.92 698 LEU A O 1
ATOM 5507 N N . THR A 1 699 ? -54.750 -12.118 8.124 1.00 24.03 699 THR A N 1
ATOM 5508 C CA . THR A 1 699 ? -55.627 -11.198 7.332 1.00 24.03 699 THR A CA 1
ATOM 5509 C C . THR A 1 699 ? -55.644 -9.757 7.919 1.00 24.03 699 THR A C 1
ATOM 5511 O O . THR A 1 699 ? -55.476 -9.620 9.129 1.00 24.03 699 THR A O 1
ATOM 5514 N N . PRO A 1 700 ? -55.837 -8.681 7.112 1.00 40.78 700 PRO A N 1
ATOM 5515 C CA . PRO A 1 700 ? -55.665 -7.271 7.510 1.00 40.78 700 PRO A CA 1
ATOM 5516 C C . PRO A 1 700 ? -56.985 -6.470 7.594 1.00 40.78 700 PRO A C 1
ATOM 5518 O O . PRO A 1 700 ? -57.922 -6.799 6.873 1.00 40.78 700 PRO A O 1
ATOM 5521 N N . THR A 1 701 ? -57.053 -5.378 8.381 1.00 25.50 701 THR A N 1
ATOM 5522 C CA . THR A 1 701 ? -57.876 -4.148 8.139 1.00 25.50 701 THR A CA 1
ATOM 5523 C C . THR A 1 701 ? -57.635 -3.055 9.226 1.00 25.50 701 THR A C 1
ATOM 5525 O O . THR A 1 701 ? -56.969 -3.357 10.214 1.00 25.50 701 THR A O 1
ATOM 5528 N N . PRO A 1 702 ? -58.065 -1.776 9.043 1.00 36.84 702 PRO A N 1
ATOM 5529 C CA . PRO A 1 702 ? -57.277 -0.575 9.359 1.00 36.84 702 PRO A CA 1
ATOM 5530 C C . PRO A 1 702 ? -57.949 0.410 10.342 1.00 36.84 702 PRO A C 1
ATOM 5532 O O . PRO A 1 702 ? -59.153 0.353 10.542 1.00 36.84 702 PRO A O 1
ATOM 5535 N N . THR A 1 703 ? -57.185 1.387 10.850 1.00 24.81 703 THR A N 1
ATOM 5536 C CA . THR A 1 703 ? -57.611 2.726 11.353 1.00 24.81 703 THR A CA 1
ATOM 5537 C C . THR A 1 703 ? -56.338 3.449 11.836 1.00 24.81 703 THR A C 1
ATOM 5539 O O . THR A 1 703 ? -55.441 2.777 12.325 1.00 24.81 703 THR A O 1
ATOM 5542 N N . SER A 1 704 ? -56.109 4.763 11.777 1.00 26.80 704 SER A N 1
ATOM 5543 C CA . SER A 1 704 ? -56.861 5.943 11.334 1.00 26.80 704 SER A CA 1
ATOM 5544 C C . SER A 1 704 ? -55.892 7.142 11.304 1.00 26.80 704 SER A C 1
ATOM 5546 O O . SER A 1 704 ? -54.931 7.196 12.068 1.00 26.80 704 SER A O 1
ATOM 5548 N N . HIS A 1 705 ? -56.181 8.098 10.422 1.00 29.17 705 HIS A N 1
ATOM 5549 C CA . HIS A 1 705 ? -55.494 9.372 10.201 1.00 29.17 705 HIS A CA 1
ATOM 5550 C C . HIS A 1 705 ? -55.343 10.268 11.444 1.00 29.17 705 HIS A C 1
ATOM 5552 O O . HIS A 1 705 ? -56.312 10.457 12.174 1.00 29.17 705 HIS A O 1
ATOM 5558 N N . ILE A 1 706 ? -54.203 10.967 11.550 1.00 27.36 706 ILE A N 1
ATOM 5559 C CA . ILE A 1 706 ? -54.132 12.349 12.060 1.00 27.36 706 ILE A CA 1
ATOM 5560 C C . ILE A 1 706 ? -53.214 13.155 11.131 1.00 27.36 706 ILE A C 1
ATOM 5562 O O . ILE A 1 706 ? -52.061 12.799 10.903 1.00 27.36 706 ILE A O 1
ATOM 5566 N N . THR A 1 707 ? -53.754 14.241 10.583 1.00 25.17 707 THR A N 1
ATOM 5567 C CA . THR A 1 707 ? -53.069 15.223 9.735 1.00 25.17 707 THR A CA 1
ATOM 5568 C C . THR A 1 707 ? -52.870 16.494 10.557 1.00 25.17 707 THR A C 1
ATOM 5570 O O . THR A 1 707 ? -53.842 17.012 11.101 1.00 25.17 707 THR A O 1
ATOM 5573 N N . LEU A 1 708 ? -51.640 17.013 10.638 1.00 30.22 708 LEU A N 1
ATOM 5574 C CA . LEU A 1 708 ? -51.362 18.352 11.165 1.00 30.22 708 LEU A CA 1
ATOM 5575 C C . LEU A 1 708 ? -50.630 19.182 10.108 1.00 30.22 708 LEU A C 1
ATOM 5577 O O . LEU A 1 708 ? -49.547 18.835 9.644 1.00 30.22 708 LEU A O 1
ATOM 5581 N N . THR A 1 709 ? -51.283 20.272 9.724 1.00 25.88 709 THR A N 1
ATOM 5582 C CA . THR A 1 709 ? -50.862 21.281 8.751 1.00 25.88 709 THR A CA 1
ATOM 5583 C C . THR A 1 709 ? -49.906 22.288 9.407 1.00 25.88 709 THR A C 1
ATOM 5585 O O . THR A 1 709 ? -50.228 22.777 10.491 1.00 25.88 709 THR A O 1
ATOM 5588 N N . PRO A 1 710 ? -48.777 22.672 8.783 1.00 33.62 710 PRO A N 1
ATOM 5589 C CA . PRO A 1 710 ? -47.959 23.784 9.262 1.00 33.62 710 PRO A CA 1
ATOM 5590 C C . PRO A 1 710 ? -48.379 25.129 8.638 1.00 33.62 710 PRO A C 1
ATOM 5592 O O . PRO A 1 710 ? -48.467 25.274 7.419 1.00 33.62 710 PRO A O 1
ATOM 5595 N N . THR A 1 711 ? -48.600 26.123 9.500 1.00 26.56 711 THR A N 1
ATOM 5596 C CA . THR A 1 711 ? -48.823 27.545 9.171 1.00 26.56 711 THR A CA 1
ATOM 5597 C C . THR A 1 711 ? -47.475 28.290 9.112 1.00 26.56 711 THR A C 1
ATOM 5599 O O . THR A 1 711 ? -46.617 28.014 9.951 1.00 26.56 711 THR A O 1
ATOM 5602 N N . PRO A 1 712 ? -47.254 29.241 8.180 1.00 36.31 712 PRO A N 1
ATOM 5603 C CA . PRO A 1 712 ? -45.982 29.952 8.049 1.00 36.31 712 PRO A CA 1
ATOM 5604 C C . PRO A 1 712 ? -45.927 31.235 8.898 1.00 36.31 712 PRO A C 1
ATOM 5606 O O . PRO A 1 712 ? -46.854 32.045 8.872 1.00 36.31 712 PRO A O 1
ATOM 5609 N N . THR A 1 713 ? -44.799 31.476 9.572 1.00 32.62 713 THR A N 1
ATOM 5610 C CA . THR A 1 713 ? -44.479 32.754 10.236 1.00 32.62 713 THR A CA 1
ATOM 5611 C C . THR A 1 713 ? -43.162 33.300 9.673 1.00 32.62 713 THR A C 1
ATOM 5613 O O . THR A 1 713 ? -42.176 32.574 9.577 1.00 32.62 713 THR A O 1
ATOM 5616 N N . GLY A 1 714 ? -43.175 34.561 9.226 1.00 31.23 714 GLY A N 1
ATOM 5617 C CA . GLY A 1 714 ? -42.101 35.194 8.449 1.00 31.23 714 GLY A CA 1
ATOM 5618 C C . GLY A 1 714 ? -40.828 35.568 9.234 1.00 31.23 714 GLY A C 1
ATOM 5619 O O . GLY A 1 714 ? -40.820 35.535 10.464 1.00 31.23 714 GLY A O 1
ATOM 5620 N N . PRO A 1 715 ? -39.741 35.944 8.529 1.00 33.41 715 PRO A N 1
ATOM 5621 C CA . PRO A 1 715 ? -38.436 36.194 9.136 1.00 33.41 715 PRO A CA 1
ATOM 5622 C C . PRO A 1 715 ? -38.288 37.617 9.704 1.00 33.41 715 PRO A C 1
ATOM 5624 O O . PRO A 1 715 ? -38.631 38.610 9.062 1.00 33.41 715 PRO A O 1
ATOM 5627 N N . ILE A 1 716 ? -37.699 37.705 10.901 1.00 29.28 716 ILE A N 1
ATOM 5628 C CA . ILE A 1 716 ? -37.272 38.945 11.565 1.00 29.28 716 ILE A CA 1
ATOM 5629 C C . ILE A 1 716 ? -35.919 39.383 10.982 1.00 29.28 716 ILE A C 1
ATOM 5631 O O . ILE A 1 716 ? -34.981 38.592 10.892 1.00 29.28 716 ILE A O 1
ATOM 5635 N N . LYS A 1 717 ? -35.815 40.657 10.595 1.00 24.80 717 LYS A N 1
ATOM 5636 C CA . LYS A 1 717 ? -34.627 41.278 9.991 1.00 24.80 717 LYS A CA 1
ATOM 5637 C C . LYS A 1 717 ? -33.829 42.023 11.070 1.00 24.80 717 LYS A C 1
ATOM 5639 O O . LYS A 1 717 ? -34.334 42.992 11.629 1.00 24.80 717 LYS A O 1
ATOM 5644 N N . ILE A 1 718 ? -32.596 41.595 11.347 1.00 28.28 718 ILE A N 1
ATOM 5645 C CA . ILE A 1 718 ? -31.647 42.310 12.219 1.00 28.28 718 ILE A CA 1
ATOM 5646 C C . ILE A 1 718 ? -30.585 42.961 11.328 1.00 28.28 718 ILE A C 1
ATOM 5648 O O . ILE A 1 718 ? -29.899 42.279 10.570 1.00 28.28 718 ILE A O 1
ATOM 5652 N N . THR A 1 719 ? -30.470 44.285 11.409 1.00 23.84 719 THR A N 1
ATOM 5653 C CA . THR A 1 719 ? -29.496 45.092 10.661 1.00 23.84 719 THR A CA 1
ATOM 5654 C C . THR A 1 719 ? -28.341 45.454 11.594 1.00 23.84 719 THR A C 1
ATOM 5656 O O . THR A 1 719 ? -28.556 46.162 12.574 1.00 23.84 719 THR A O 1
ATOM 5659 N N . LEU A 1 720 ? -27.124 44.994 11.292 1.00 27.73 720 LEU A N 1
ATOM 5660 C CA . LEU A 1 720 ? -25.891 45.478 11.920 1.00 27.73 720 LEU A CA 1
ATOM 5661 C C . LEU A 1 720 ? -25.117 46.317 10.902 1.00 27.73 720 LEU A C 1
ATOM 5663 O O . LEU A 1 720 ? -24.772 45.836 9.825 1.00 27.73 720 LEU A O 1
ATOM 5667 N N . THR A 1 721 ? -24.870 47.576 11.252 1.00 27.73 721 THR A N 1
ATOM 5668 C CA . THR A 1 721 ? -24.111 48.544 10.454 1.00 27.73 721 THR A CA 1
ATOM 5669 C C . THR A 1 721 ? -22.629 48.464 10.847 1.00 27.73 721 THR A C 1
ATOM 5671 O O . THR A 1 721 ? -22.323 48.748 12.005 1.00 27.73 721 THR A O 1
ATOM 5674 N N . PRO A 1 722 ? -21.692 48.101 9.948 1.00 31.91 722 PRO A N 1
ATOM 5675 C CA . PRO A 1 722 ? -20.262 48.153 10.239 1.00 31.91 722 PRO A CA 1
ATOM 5676 C C . PRO A 1 722 ? -19.655 49.523 9.895 1.00 31.91 722 PRO A C 1
ATOM 5678 O O . PRO A 1 722 ? -19.914 50.095 8.836 1.00 31.91 722 PRO A O 1
ATOM 5681 N N . THR A 1 723 ? -18.812 50.018 10.799 1.00 28.72 723 THR A N 1
ATOM 5682 C CA . THR A 1 723 ? -17.949 51.205 10.666 1.00 28.72 723 THR A CA 1
ATOM 5683 C C . THR A 1 723 ? -16.828 50.960 9.637 1.00 28.72 723 THR A C 1
ATOM 5685 O O . THR A 1 723 ? -16.281 49.856 9.613 1.00 28.72 723 THR A O 1
ATOM 5688 N N . PRO A 1 724 ? -16.443 51.942 8.795 1.00 32.47 724 PRO A N 1
ATOM 5689 C CA . PRO A 1 724 ? -15.488 51.714 7.713 1.00 32.47 724 PRO A CA 1
ATOM 5690 C C . PRO A 1 724 ? -14.031 51.753 8.197 1.00 32.47 724 PRO A C 1
ATOM 5692 O O . PRO A 1 724 ? -13.566 52.763 8.723 1.00 32.47 724 PRO A O 1
ATOM 5695 N N . THR A 1 725 ? -13.281 50.684 7.933 1.00 32.38 725 THR A N 1
ATOM 5696 C CA . THR A 1 725 ? -11.812 50.687 7.888 1.00 32.38 725 THR A CA 1
ATOM 5697 C C . THR A 1 725 ? -11.355 50.541 6.438 1.00 32.38 725 THR A C 1
ATOM 5699 O O . THR A 1 725 ? -11.737 49.617 5.725 1.00 32.38 725 THR A O 1
ATOM 5702 N N . THR A 1 726 ? -10.544 51.494 5.982 1.00 35.28 726 THR A N 1
ATOM 5703 C CA . THR A 1 726 ? -9.929 51.537 4.650 1.00 35.28 726 THR A CA 1
ATOM 5704 C C . THR A 1 726 ? -8.939 50.388 4.462 1.00 35.28 726 THR A C 1
ATOM 5706 O O . THR A 1 726 ? -7.861 50.398 5.052 1.00 35.28 726 THR A O 1
ATOM 5709 N N . TYR A 1 727 ? -9.298 49.421 3.614 1.00 29.48 727 TYR A N 1
ATOM 5710 C CA . TYR A 1 727 ? -8.420 48.346 3.148 1.00 29.48 727 TYR A CA 1
ATOM 5711 C C . TYR A 1 727 ? -7.901 48.678 1.744 1.00 29.48 727 TYR A C 1
ATOM 5713 O O . TYR A 1 727 ? -8.673 49.020 0.848 1.00 29.48 727 TYR A O 1
ATOM 5721 N N . ILE A 1 728 ? -6.587 48.586 1.554 1.00 36.75 728 ILE A N 1
ATOM 5722 C CA . ILE A 1 728 ? -5.929 48.732 0.252 1.00 36.75 728 ILE A CA 1
ATOM 5723 C C . ILE A 1 728 ? -6.182 47.432 -0.535 1.00 36.75 728 ILE A C 1
ATOM 5725 O O . ILE A 1 728 ? -5.850 46.362 -0.021 1.00 36.75 728 ILE A O 1
ATOM 5729 N N . PRO A 1 729 ? -6.768 47.460 -1.748 1.00 37.41 729 PRO A N 1
ATOM 5730 C CA . PRO A 1 729 ? -7.068 46.237 -2.480 1.00 37.41 729 PRO A CA 1
ATOM 5731 C C . PRO A 1 729 ? -5.794 45.656 -3.106 1.00 37.41 729 PRO A C 1
ATOM 5733 O O . PRO A 1 729 ? -5.257 46.181 -4.082 1.00 37.41 729 PRO A O 1
ATOM 5736 N N . THR A 1 730 ? -5.321 44.534 -2.569 1.00 39.25 730 THR A N 1
ATOM 5737 C CA . THR A 1 730 ? -4.393 43.639 -3.269 1.00 39.25 730 THR A CA 1
ATOM 5738 C C . THR A 1 730 ? -5.165 42.924 -4.381 1.00 39.25 730 THR A C 1
ATOM 5740 O O . THR A 1 730 ? -6.216 42.337 -4.122 1.00 39.25 730 THR A O 1
ATOM 5743 N N . LYS A 1 731 ? -4.679 42.992 -5.630 1.00 40.28 731 LYS A N 1
ATOM 5744 C CA . LYS A 1 731 ? -5.312 42.335 -6.788 1.00 40.28 731 LYS A CA 1
ATOM 5745 C C . LYS A 1 731 ? -5.524 40.842 -6.515 1.00 40.28 731 LYS A C 1
ATOM 5747 O O . LYS A 1 731 ? -4.563 40.097 -6.350 1.00 40.28 731 LYS A O 1
ATOM 5752 N N . THR A 1 732 ? -6.783 40.415 -6.521 1.00 35.38 732 THR A N 1
ATOM 5753 C CA . THR A 1 732 ? -7.180 39.006 -6.494 1.00 35.38 732 THR A CA 1
ATOM 5754 C C . THR A 1 732 ? -6.671 38.305 -7.761 1.00 35.38 732 THR A C 1
ATOM 5756 O O . THR A 1 732 ? -6.910 38.821 -8.858 1.00 35.38 732 THR A O 1
ATOM 5759 N N . PRO A 1 733 ? -5.981 37.154 -7.657 1.00 38.16 733 PRO A N 1
ATOM 5760 C CA . PRO A 1 733 ? -5.584 36.382 -8.826 1.00 38.16 733 PRO A CA 1
ATOM 5761 C C . PRO A 1 733 ? -6.834 35.914 -9.575 1.00 38.16 733 PRO A C 1
ATOM 5763 O O . PRO A 1 733 ? -7.739 35.308 -9.001 1.00 38.16 733 PRO A O 1
ATOM 5766 N N . THR A 1 734 ? -6.903 36.221 -10.867 1.00 34.62 734 THR A N 1
ATOM 5767 C CA . THR A 1 734 ? -7.956 35.714 -11.747 1.00 34.62 734 THR A CA 1
ATOM 5768 C C . THR A 1 734 ? -7.688 34.233 -11.998 1.00 34.62 734 THR A C 1
ATOM 5770 O O . THR A 1 734 ? -6.757 33.875 -12.716 1.00 34.62 734 THR A O 1
ATOM 5773 N N . ILE A 1 735 ? -8.482 33.369 -11.366 1.00 44.66 735 ILE A N 1
ATOM 5774 C CA . ILE A 1 735 ? -8.432 31.920 -11.568 1.00 44.66 735 ILE A CA 1
ATOM 5775 C C . ILE A 1 735 ? -8.876 31.658 -13.011 1.00 44.66 735 ILE A C 1
ATOM 5777 O O . ILE A 1 735 ? -10.038 31.874 -13.353 1.00 44.66 735 ILE A O 1
ATOM 5781 N N . THR A 1 736 ? -7.950 31.248 -13.875 1.00 47.78 736 THR A N 1
ATOM 5782 C CA . THR A 1 736 ? -8.308 30.794 -15.225 1.00 47.78 736 THR A CA 1
ATOM 5783 C C . THR A 1 736 ? -8.884 29.380 -15.090 1.00 47.78 736 THR A C 1
ATOM 5785 O O . THR A 1 736 ? -8.199 28.533 -14.515 1.00 47.78 736 THR A O 1
ATOM 5788 N N . PRO A 1 737 ? -10.121 29.099 -15.548 1.00 57.66 737 PRO A N 1
ATOM 5789 C CA . PRO A 1 737 ? -10.713 27.768 -15.422 1.00 57.66 737 PRO A CA 1
ATOM 5790 C C . PRO A 1 737 ? -9.850 26.725 -16.141 1.00 57.66 737 PRO A C 1
ATOM 5792 O O . PRO A 1 737 ? -9.568 26.873 -17.332 1.00 57.66 737 PRO A O 1
ATOM 5795 N N . ALA A 1 738 ? -9.414 25.693 -15.419 1.00 74.31 738 ALA A N 1
ATOM 5796 C CA . ALA A 1 738 ? -8.626 24.601 -15.976 1.00 74.31 738 ALA A CA 1
ATOM 5797 C C . ALA A 1 738 ? -9.532 23.639 -16.763 1.00 74.31 738 ALA A C 1
ATOM 5799 O O . ALA A 1 738 ? -10.610 23.280 -16.299 1.00 74.31 738 ALA A O 1
ATOM 5800 N N . LEU A 1 739 ? -9.091 23.222 -17.952 1.00 85.38 739 LEU A N 1
ATOM 5801 C CA . LEU A 1 739 ? -9.802 22.249 -18.785 1.00 85.38 739 LEU A CA 1
ATOM 5802 C C . LEU A 1 739 ? -9.250 20.845 -18.534 1.00 85.38 739 LEU A C 1
ATOM 5804 O O . LEU A 1 739 ? -8.073 20.597 -18.791 1.00 85.38 739 LEU A O 1
ATOM 5808 N N . LEU A 1 740 ? -10.109 19.917 -18.115 1.00 91.56 740 LEU A N 1
ATOM 5809 C CA . LEU A 1 740 ? -9.789 18.492 -18.013 1.00 91.56 740 LEU A CA 1
ATOM 5810 C C . LEU A 1 740 ? -10.411 17.746 -19.198 1.00 91.56 740 LEU A C 1
ATOM 5812 O O . LEU A 1 740 ? -11.586 17.937 -19.502 1.00 91.56 740 LEU A O 1
ATOM 5816 N N . LYS A 1 741 ? -9.632 16.899 -19.876 1.00 93.88 741 LYS A N 1
ATOM 5817 C CA . LYS A 1 741 ? -10.088 16.080 -21.010 1.00 93.88 741 LYS A CA 1
ATOM 5818 C C . LYS A 1 741 ? -9.882 14.606 -20.686 1.00 93.88 741 LYS A C 1
ATOM 5820 O O . LYS A 1 741 ? -8.773 14.219 -20.339 1.00 93.88 741 LYS A O 1
ATOM 5825 N N . LEU A 1 742 ? -10.927 13.804 -20.844 1.00 94.75 742 LEU A N 1
ATOM 5826 C CA . LEU A 1 742 ? -10.913 12.363 -20.598 1.00 94.75 742 LEU A CA 1
ATOM 5827 C C . LEU A 1 742 ? -11.233 11.625 -21.903 1.00 94.75 742 LEU A C 1
ATOM 5829 O O . LEU A 1 742 ? -12.260 11.894 -22.526 1.00 94.75 742 LEU A O 1
ATOM 5833 N N . GLU A 1 743 ? -10.368 10.706 -22.328 1.00 95.06 743 GLU A N 1
ATOM 5834 C CA . GLU A 1 743 ? -10.681 9.766 -23.415 1.00 95.06 743 GLU A CA 1
ATOM 5835 C C . GLU A 1 743 ? -11.562 8.615 -22.884 1.00 95.06 743 GLU A C 1
ATOM 5837 O O . GLU A 1 743 ? -11.523 8.314 -21.687 1.00 95.06 743 GLU A O 1
ATOM 5842 N N . PRO A 1 744 ? -12.362 7.946 -23.736 1.00 96.62 744 PRO A N 1
ATOM 5843 C CA . PRO A 1 744 ? -13.047 6.725 -23.341 1.00 96.62 744 PRO A CA 1
ATOM 5844 C C . PRO A 1 744 ? -12.034 5.664 -22.896 1.00 96.62 744 PRO A C 1
ATOM 5846 O O . PRO A 1 744 ? -11.051 5.405 -23.592 1.00 96.62 744 PRO A O 1
ATOM 5849 N N . VAL A 1 745 ? -12.305 5.000 -21.773 1.00 96.56 745 VAL A N 1
ATOM 5850 C CA . VAL A 1 745 ? -11.547 3.820 -21.320 1.00 96.56 745 VAL A CA 1
ATOM 5851 C C . VAL A 1 745 ? -11.985 2.540 -22.035 1.00 96.56 745 VAL A C 1
ATOM 5853 O O . VAL A 1 745 ? -11.276 1.539 -21.981 1.00 96.56 745 VAL A O 1
ATOM 5856 N N . ALA A 1 746 ? -13.138 2.577 -22.710 1.00 96.69 746 ALA A N 1
ATOM 5857 C CA . ALA A 1 746 ? -13.616 1.557 -23.639 1.00 96.69 746 ALA A CA 1
ATOM 5858 C C . ALA A 1 746 ? -14.656 2.160 -24.596 1.00 96.69 746 ALA A C 1
ATOM 5860 O O . ALA A 1 746 ? -15.532 2.908 -24.150 1.00 96.69 746 ALA A O 1
ATOM 5861 N N . ASP A 1 747 ? -14.624 1.796 -25.880 1.00 98.00 747 ASP A N 1
ATOM 5862 C CA . ASP A 1 747 ? -15.762 1.990 -26.780 1.00 98.00 747 ASP A CA 1
ATOM 5863 C C . ASP A 1 747 ? -15.962 0.815 -27.742 1.00 98.00 747 ASP A C 1
ATOM 5865 O O . ASP A 1 747 ? -15.054 0.063 -28.055 1.00 98.00 747 ASP A O 1
ATOM 5869 N N . SER A 1 748 ? -17.203 0.562 -28.141 1.00 97.94 748 SER A N 1
ATOM 5870 C CA . SER A 1 748 ? -17.514 -0.491 -29.110 1.00 97.94 748 SER A CA 1
ATOM 5871 C C . SER A 1 748 ? -18.905 -0.269 -29.681 1.00 97.94 748 SER A C 1
ATOM 5873 O O . SER A 1 748 ? -19.691 0.513 -29.145 1.00 97.94 748 SER A O 1
ATOM 5875 N N . TYR A 1 749 ? -19.253 -0.983 -30.745 1.00 98.50 749 TYR A N 1
ATOM 5876 C CA . TYR A 1 749 ? -20.642 -1.089 -31.171 1.00 98.50 749 TYR A CA 1
ATOM 5877 C C . TYR A 1 749 ? -21.036 -2.543 -31.390 1.00 98.50 749 TYR A C 1
ATOM 5879 O O . TYR A 1 749 ? -20.258 -3.383 -31.846 1.00 98.50 749 TYR A O 1
ATOM 5887 N N . VAL A 1 750 ? -22.290 -2.830 -31.082 1.00 98.31 750 VAL A N 1
ATOM 5888 C CA . VAL A 1 750 ? -22.887 -4.151 -31.271 1.00 98.31 750 VAL A CA 1
ATOM 5889 C C . VAL A 1 750 ? -23.753 -4.154 -32.514 1.00 98.31 750 VAL A C 1
ATOM 5891 O O . VAL A 1 750 ? -24.314 -3.122 -32.874 1.00 98.31 750 VAL A O 1
ATOM 5894 N N . ASN A 1 751 ? -23.892 -5.304 -33.167 1.00 97.19 751 ASN A N 1
ATOM 5895 C CA . ASN A 1 751 ? -24.628 -5.420 -34.420 1.00 97.19 751 ASN A CA 1
ATOM 5896 C C . ASN A 1 751 ? -25.542 -6.647 -34.402 1.00 97.19 751 ASN A C 1
ATOM 5898 O O . ASN A 1 751 ? -25.066 -7.775 -34.344 1.00 97.19 751 ASN A O 1
ATOM 5902 N N . SER A 1 752 ? -26.851 -6.427 -34.499 1.00 97.00 752 SER A N 1
ATOM 5903 C CA . SER A 1 752 ? -27.852 -7.507 -34.518 1.00 97.00 752 SER A CA 1
ATOM 5904 C C . SER A 1 752 ? -27.686 -8.500 -35.671 1.00 97.00 752 SER A C 1
ATOM 5906 O O . SER A 1 752 ? -28.022 -9.665 -35.498 1.00 97.00 752 SER A O 1
ATOM 5908 N N . ASN A 1 753 ? -27.124 -8.085 -36.815 1.00 95.62 753 ASN A N 1
ATOM 5909 C CA . ASN A 1 753 ? -26.848 -9.006 -37.925 1.00 95.62 753 ASN A CA 1
ATOM 5910 C C . ASN A 1 753 ? -25.680 -9.958 -37.640 1.00 95.62 753 ASN A C 1
ATOM 5912 O O . ASN A 1 753 ? -25.578 -10.997 -38.284 1.00 95.62 753 ASN A O 1
ATOM 5916 N N . TYR A 1 754 ? -24.804 -9.611 -36.695 1.00 94.50 754 TYR A N 1
ATOM 5917 C CA . TYR A 1 754 ? -23.657 -10.427 -36.297 1.00 94.50 754 TYR A CA 1
ATOM 5918 C C . TYR A 1 754 ? -23.611 -10.510 -34.772 1.00 94.50 754 TYR A C 1
ATOM 5920 O O . TYR A 1 754 ? -22.763 -9.881 -34.134 1.00 94.50 754 TYR A O 1
ATOM 5928 N N . PRO A 1 755 ? -24.560 -11.236 -34.160 1.00 93.31 755 PRO A N 1
ATOM 5929 C CA . PRO A 1 755 ? -24.891 -11.008 -32.765 1.00 93.31 755 PRO A CA 1
ATOM 5930 C C . PRO A 1 755 ? -23.820 -11.468 -31.764 1.00 93.31 755 PRO A C 1
ATOM 5932 O O . PRO A 1 755 ? -23.828 -11.013 -30.621 1.00 93.31 755 PRO A O 1
ATOM 5935 N N . ASN A 1 756 ? -22.878 -12.308 -32.206 1.00 94.25 756 ASN A N 1
ATOM 5936 C CA . ASN A 1 756 ? -21.730 -12.780 -31.427 1.00 94.25 756 ASN A CA 1
ATOM 5937 C C . ASN A 1 756 ? -20.410 -12.077 -31.795 1.00 94.25 756 ASN A C 1
ATOM 5939 O O . ASN A 1 756 ? -19.385 -12.363 -31.184 1.00 94.25 756 ASN A O 1
ATOM 5943 N N . ASN A 1 757 ? -20.404 -11.180 -32.787 1.00 94.38 757 ASN A N 1
ATOM 5944 C CA . ASN A 1 757 ? -19.184 -10.481 -33.179 1.00 94.38 757 ASN A CA 1
ATOM 5945 C C . ASN A 1 757 ? -18.940 -9.292 -32.247 1.00 94.38 757 ASN A C 1
ATOM 5947 O O . ASN A 1 757 ? -19.863 -8.545 -31.906 1.00 94.38 757 ASN A O 1
ATOM 5951 N N . ASN A 1 758 ? -17.677 -9.103 -31.882 1.00 96.81 758 ASN A N 1
ATOM 5952 C CA . ASN A 1 758 ? -17.193 -7.912 -31.202 1.00 96.81 758 ASN A CA 1
ATOM 5953 C C . ASN A 1 758 ? -16.672 -6.889 -32.226 1.00 96.81 758 ASN A C 1
ATOM 5955 O O . ASN A 1 758 ? -16.080 -7.278 -33.232 1.00 96.81 758 ASN A O 1
ATOM 5959 N N . SER A 1 759 ? -16.856 -5.595 -31.943 1.00 96.88 759 SER A N 1
ATOM 5960 C CA . SER A 1 759 ? -16.356 -4.494 -32.786 1.00 96.88 759 SER A CA 1
ATOM 5961 C C . SER A 1 759 ? -15.395 -3.556 -32.043 1.00 96.88 759 SER A C 1
ATOM 5963 O O . SER A 1 759 ? -15.161 -2.440 -32.491 1.00 96.88 759 SER A O 1
ATOM 5965 N N . GLY A 1 760 ? -14.840 -3.973 -30.900 1.00 91.69 760 GLY A N 1
ATOM 5966 C CA . GLY A 1 760 ? -14.005 -3.133 -30.027 1.00 91.69 760 GLY A CA 1
ATOM 5967 C C . GLY A 1 760 ? -12.605 -2.824 -30.555 1.00 91.69 760 GLY A C 1
ATOM 5968 O O . GLY A 1 760 ? -11.786 -2.295 -29.823 1.00 91.69 760 GLY A O 1
ATOM 5969 N N . LYS A 1 761 ? -12.289 -3.205 -31.795 1.00 92.38 761 LYS A N 1
ATOM 5970 C CA . LYS A 1 761 ? -11.040 -2.835 -32.484 1.00 92.38 761 LYS A CA 1
ATOM 5971 C C . LYS A 1 761 ? -11.287 -1.981 -33.727 1.00 92.38 761 LYS A C 1
ATOM 5973 O O . LYS A 1 761 ? -10.341 -1.600 -34.410 1.00 92.38 761 LYS A O 1
ATOM 5978 N N . GLU A 1 762 ? -12.550 -1.721 -34.053 1.00 95.44 762 GLU A N 1
ATOM 5979 C CA . GLU A 1 762 ? -12.922 -0.928 -35.218 1.00 95.44 762 GLU A CA 1
ATOM 5980 C C . GLU A 1 762 ? -12.601 0.548 -34.982 1.00 95.44 762 GLU A C 1
ATOM 5982 O O . GLU A 1 762 ? -12.741 1.067 -33.878 1.00 95.44 762 GLU A O 1
ATOM 5987 N N . THR A 1 763 ? -12.218 1.262 -36.038 1.00 97.06 763 THR A N 1
ATOM 5988 C CA . THR A 1 763 ? -11.916 2.702 -35.957 1.00 97.06 763 THR A CA 1
ATOM 5989 C C . THR A 1 763 ? -13.163 3.586 -36.020 1.00 97.06 763 THR A C 1
ATOM 5991 O O . THR A 1 763 ? -13.075 4.799 -35.813 1.00 97.06 763 THR A O 1
ATOM 5994 N N . ASP A 1 764 ? -14.323 2.989 -36.303 1.00 97.00 764 ASP A N 1
ATOM 5995 C CA . ASP A 1 764 ? -15.614 3.657 -36.442 1.00 97.00 764 ASP A CA 1
ATOM 5996 C C . ASP A 1 764 ? -16.696 2.953 -35.612 1.00 97.00 764 ASP A C 1
ATOM 5998 O O . ASP A 1 764 ? -16.882 1.738 -35.685 1.00 97.00 764 ASP A O 1
ATOM 6002 N N . LEU A 1 765 ? -17.463 3.746 -34.870 1.00 98.31 765 LEU A N 1
ATOM 6003 C CA . LEU A 1 765 ? -18.595 3.324 -34.054 1.00 98.31 765 LEU A CA 1
ATOM 6004 C C . LEU A 1 765 ? -19.896 3.606 -34.798 1.00 98.31 765 LEU A C 1
ATOM 6006 O O . LEU A 1 765 ? -20.090 4.712 -35.305 1.00 98.31 765 LEU A O 1
ATOM 6010 N N . LYS A 1 766 ? -20.796 2.623 -34.856 1.00 98.12 766 LYS A N 1
ATOM 6011 C CA . LYS A 1 766 ? -21.968 2.661 -35.740 1.00 98.12 766 LYS A CA 1
ATOM 6012 C C . LYS A 1 766 ? -23.276 2.586 -34.967 1.00 98.12 766 LYS A C 1
ATOM 6014 O O . LYS A 1 766 ? -23.449 1.724 -34.109 1.00 98.12 766 LYS A O 1
ATOM 6019 N N . VAL A 1 767 ? -24.230 3.438 -35.339 1.00 97.81 767 VAL A N 1
ATOM 6020 C CA . VAL A 1 767 ? -25.559 3.509 -34.717 1.00 97.81 767 VAL A CA 1
ATOM 6021 C C . VAL A 1 767 ? -26.640 3.455 -35.794 1.00 97.81 767 VAL A C 1
ATOM 6023 O O . VAL A 1 767 ? -26.624 4.243 -36.738 1.00 97.81 767 VAL A O 1
ATOM 6026 N N . LYS A 1 768 ? -27.576 2.508 -35.680 1.00 97.00 768 LYS A N 1
ATOM 6027 C CA . LYS A 1 768 ? -28.622 2.263 -36.690 1.00 97.00 768 LYS A CA 1
ATOM 6028 C C . LYS A 1 768 ? -29.800 1.503 -36.079 1.00 97.00 768 LYS A C 1
ATOM 6030 O O . LYS A 1 768 ? -29.586 0.680 -35.195 1.00 97.00 768 LYS A O 1
ATOM 6035 N N . THR A 1 769 ? -31.026 1.710 -36.562 1.00 94.69 769 THR A N 1
ATOM 6036 C CA . THR A 1 769 ? -32.193 0.945 -36.078 1.00 94.69 769 THR A CA 1
ATOM 6037 C C . THR A 1 769 ? -32.337 -0.434 -36.743 1.00 94.69 769 THR A C 1
ATOM 6039 O O . THR A 1 769 ? -32.718 -1.398 -36.081 1.00 94.69 769 THR A O 1
ATOM 6042 N N . SER A 1 770 ? -31.990 -0.563 -38.036 1.00 91.62 770 SER A N 1
ATOM 6043 C CA . SER A 1 770 ? -32.157 -1.805 -38.813 1.00 91.62 770 SER A CA 1
ATOM 6044 C C . SER A 1 770 ? -31.048 -2.016 -39.872 1.00 91.62 770 SER A C 1
ATOM 6046 O O . SER A 1 770 ? -30.917 -1.202 -40.797 1.00 91.62 770 SER A O 1
ATOM 6048 N N . PRO A 1 771 ? -30.220 -3.077 -39.763 1.00 93.69 771 PRO A N 1
ATOM 6049 C CA . PRO A 1 771 ? -30.062 -3.888 -38.554 1.00 93.69 771 PRO A CA 1
ATOM 6050 C C . PRO A 1 771 ? -29.695 -3.003 -37.363 1.00 93.69 771 PRO A C 1
ATOM 6052 O O . PRO A 1 771 ? -29.031 -1.977 -37.526 1.00 93.69 771 PRO A O 1
ATOM 6055 N N . THR A 1 772 ? -30.149 -3.380 -36.171 1.00 97.50 772 THR A N 1
ATOM 6056 C CA . THR A 1 772 ? -29.870 -2.622 -34.955 1.00 97.50 772 THR A CA 1
ATOM 6057 C C . THR A 1 772 ? -28.372 -2.615 -34.678 1.00 97.50 772 THR A C 1
ATOM 6059 O O . THR A 1 772 ? -27.767 -3.681 -34.517 1.00 97.50 772 THR A O 1
ATOM 6062 N N . LYS A 1 773 ? -27.805 -1.410 -34.602 1.00 98.38 773 LYS A N 1
ATOM 6063 C CA . LYS A 1 773 ? -26.451 -1.131 -34.135 1.00 98.38 773 LYS A CA 1
ATOM 6064 C C . LYS A 1 773 ? -26.496 -0.105 -33.012 1.00 98.38 773 LYS A C 1
ATOM 6066 O O . LYS A 1 773 ? -27.155 0.926 -33.154 1.00 98.38 773 LYS A O 1
ATOM 6071 N N . ILE A 1 774 ? -25.826 -0.411 -31.905 1.00 98.56 774 ILE A N 1
ATOM 6072 C CA . ILE A 1 774 ? -25.803 0.422 -30.696 1.00 98.56 774 ILE A CA 1
ATOM 6073 C C . ILE A 1 774 ? -24.343 0.621 -30.312 1.00 98.56 774 ILE A C 1
ATOM 6075 O O . ILE A 1 774 ? -23.618 -0.360 -30.146 1.00 98.56 774 ILE A O 1
ATOM 6079 N N . THR A 1 775 ? -23.928 1.875 -30.171 1.00 98.62 775 THR A N 1
ATOM 6080 C CA . THR A 1 775 ? -22.580 2.229 -29.713 1.00 98.62 775 THR A CA 1
ATOM 6081 C C . THR A 1 775 ? -22.576 2.356 -28.202 1.00 98.62 775 THR A C 1
ATOM 6083 O O . THR A 1 775 ? -23.474 2.990 -27.659 1.00 98.62 775 THR A O 1
ATOM 6086 N N . PHE A 1 776 ? -21.550 1.825 -27.546 1.00 98.56 776 PHE A N 1
ATOM 6087 C CA . PHE A 1 776 ? -21.282 1.952 -26.119 1.00 98.56 776 PHE A CA 1
ATOM 6088 C C . PHE A 1 776 ? -19.956 2.692 -25.915 1.00 98.56 776 PHE A C 1
ATOM 6090 O O . PHE A 1 776 ? -18.984 2.413 -26.612 1.00 98.56 776 PHE A O 1
ATOM 6097 N N . MET A 1 777 ? -19.911 3.629 -24.969 1.00 98.44 777 MET A N 1
ATOM 6098 C CA . MET A 1 777 ? -18.694 4.346 -24.566 1.00 98.44 777 MET A CA 1
ATOM 6099 C C . MET A 1 777 ? -18.626 4.407 -23.046 1.00 98.44 777 MET A C 1
ATOM 6101 O O . MET A 1 777 ? -19.620 4.746 -22.410 1.00 98.44 777 MET A O 1
ATOM 6105 N N . LYS A 1 778 ? -17.466 4.118 -22.466 1.00 97.94 778 LYS A N 1
ATOM 6106 C CA . LYS A 1 778 ? -17.228 4.159 -21.021 1.00 97.94 778 LYS A CA 1
ATOM 6107 C C . LYS A 1 778 ? -16.106 5.137 -20.708 1.00 97.94 778 LYS A C 1
ATOM 6109 O O . LYS A 1 778 ? -15.073 5.114 -21.371 1.00 97.94 778 LYS A O 1
ATOM 6114 N N . PHE A 1 779 ? -16.307 5.968 -19.694 1.00 97.50 779 PHE A N 1
ATOM 6115 C CA . PHE A 1 779 ? -15.347 6.954 -19.213 1.00 97.50 779 PHE A CA 1
ATOM 6116 C C . PHE A 1 779 ? -15.066 6.728 -17.734 1.00 97.50 779 PHE A C 1
ATOM 6118 O O . PHE A 1 779 ? -15.981 6.438 -16.957 1.00 97.50 779 PHE A O 1
ATOM 6125 N N . ASP A 1 780 ? -13.804 6.902 -17.364 1.00 94.75 780 ASP A N 1
ATOM 6126 C CA . ASP A 1 780 ? -13.378 6.969 -15.976 1.00 94.75 780 ASP A CA 1
ATOM 6127 C C . ASP A 1 780 ? -13.375 8.429 -15.514 1.00 94.75 780 ASP A C 1
ATOM 6129 O O . ASP A 1 780 ? -12.698 9.273 -16.093 1.00 94.75 780 ASP A O 1
ATOM 6133 N N . LEU A 1 781 ? -14.190 8.722 -14.505 1.00 93.06 781 LEU A N 1
ATOM 6134 C CA . LEU A 1 781 ? -14.403 10.035 -13.906 1.00 93.06 781 LEU A CA 1
ATOM 6135 C C . LEU A 1 781 ? -13.682 10.191 -12.560 1.00 93.06 781 LEU A C 1
ATOM 6137 O O . LEU A 1 781 ? -13.896 11.193 -11.879 1.00 93.06 781 LEU A O 1
ATOM 6141 N N . THR A 1 782 ? -12.845 9.235 -12.146 1.00 85.69 782 THR A N 1
ATOM 6142 C CA . THR A 1 782 ? -12.102 9.272 -10.871 1.00 85.69 782 THR A CA 1
ATOM 6143 C C . THR A 1 782 ? -11.347 10.585 -10.660 1.00 85.69 782 THR A C 1
ATOM 6145 O O . THR A 1 782 ? -11.361 11.130 -9.556 1.00 85.69 782 THR A O 1
ATOM 6148 N N . GLN A 1 783 ? -10.795 11.168 -11.729 1.00 79.38 783 GLN A N 1
ATOM 6149 C CA . GLN A 1 783 ? -10.100 12.463 -11.706 1.00 79.38 783 GLN A CA 1
ATOM 6150 C C . GLN A 1 783 ? -10.992 13.653 -11.288 1.00 79.38 783 GLN A C 1
ATOM 6152 O O . GLN A 1 783 ? -10.478 14.710 -10.928 1.00 79.38 783 GLN A O 1
ATOM 6157 N N . LEU A 1 784 ? -12.323 13.509 -11.300 1.00 80.81 784 LEU A N 1
ATOM 6158 C CA . LEU A 1 784 ? -13.271 14.546 -10.872 1.00 80.81 784 LEU A CA 1
ATOM 6159 C C . LEU A 1 784 ? -13.607 14.506 -9.385 1.00 80.81 784 LEU A C 1
ATOM 6161 O O . LEU A 1 784 ? -14.223 15.449 -8.895 1.00 80.81 784 LEU A O 1
ATOM 6165 N N . ALA A 1 785 ? -13.219 13.454 -8.658 1.00 68.00 785 ALA A N 1
ATOM 6166 C CA . ALA A 1 785 ? -13.620 13.259 -7.263 1.00 68.00 785 ALA A CA 1
ATOM 6167 C C . ALA A 1 785 ? -13.219 14.430 -6.340 1.00 68.00 785 ALA A C 1
ATOM 6169 O O . ALA A 1 785 ? -13.853 14.642 -5.308 1.00 68.00 785 ALA A O 1
ATOM 6170 N N . LEU A 1 786 ? -12.207 15.215 -6.733 1.00 62.50 786 LEU A N 1
ATOM 6171 C CA . LEU A 1 786 ? -11.686 16.367 -5.987 1.00 62.50 786 LEU A CA 1
ATOM 6172 C C . LEU A 1 786 ? -11.840 17.709 -6.726 1.00 62.50 786 LEU A C 1
ATOM 6174 O O . LEU A 1 786 ? -11.427 18.748 -6.210 1.00 62.50 786 LEU A O 1
ATOM 6178 N N . LEU A 1 787 ? -12.431 17.713 -7.925 1.00 74.75 787 LEU A N 1
ATOM 6179 C CA . LEU A 1 787 ? -12.552 18.903 -8.766 1.00 74.75 787 LEU A CA 1
ATOM 6180 C C . LEU A 1 787 ? -14.007 19.372 -8.829 1.00 74.75 787 LEU A C 1
ATOM 6182 O O . LEU A 1 787 ? -14.924 18.607 -9.123 1.00 74.75 787 LEU A O 1
ATOM 6186 N N . LYS A 1 788 ? -14.231 20.669 -8.600 1.00 81.88 788 LYS A N 1
ATOM 6187 C CA . LYS A 1 788 ? -15.518 21.298 -8.913 1.00 81.88 788 LYS A CA 1
ATOM 6188 C C . LYS A 1 788 ? -15.502 21.713 -10.375 1.00 81.88 788 LYS A C 1
ATOM 6190 O O . LYS A 1 788 ? -14.650 22.502 -10.766 1.00 81.88 788 LYS A O 1
ATOM 6195 N N . PHE A 1 789 ? -16.462 21.222 -11.148 1.00 88.94 789 PHE A N 1
ATOM 6196 C CA . PHE A 1 789 ? -16.650 21.623 -12.536 1.00 88.94 789 PHE A CA 1
ATOM 6197 C C . PHE A 1 789 ? -17.998 22.324 -12.713 1.00 88.94 789 PHE A C 1
ATOM 6199 O O . PHE A 1 789 ? -19.021 21.981 -12.107 1.00 88.94 789 PHE A O 1
ATOM 6206 N N . ASN A 1 790 ? -18.001 23.321 -13.582 1.00 89.50 790 ASN A N 1
ATOM 6207 C CA . ASN A 1 790 ? -19.188 24.037 -14.005 1.00 89.50 790 ASN A CA 1
ATOM 6208 C C . ASN A 1 790 ? -19.793 23.429 -15.269 1.00 89.50 790 ASN A C 1
ATOM 6210 O O . ASN A 1 790 ? -21.012 23.504 -15.411 1.00 89.50 790 ASN A O 1
ATOM 6214 N N . SER A 1 791 ? -18.976 22.797 -16.119 1.00 92.19 791 SER A N 1
ATOM 6215 C CA . SER A 1 791 ? -19.374 22.206 -17.403 1.00 92.19 791 SER A CA 1
ATOM 6216 C C . SER A 1 791 ? -18.836 20.780 -17.565 1.00 92.19 791 SER A C 1
ATOM 6218 O O . SER A 1 791 ? -17.698 20.516 -17.194 1.00 92.19 791 SER A O 1
ATOM 6220 N N . ALA A 1 792 ? -19.631 19.890 -18.166 1.00 95.81 792 ALA A N 1
ATOM 6221 C CA . ALA A 1 792 ? -19.233 18.561 -18.636 1.00 95.81 792 ALA A CA 1
ATOM 6222 C C . ALA A 1 792 ? -19.802 18.307 -20.043 1.00 95.81 792 ALA A C 1
ATOM 6224 O O . ALA A 1 792 ? -21.016 18.178 -20.221 1.00 95.81 792 ALA A O 1
ATOM 6225 N N . LYS A 1 793 ? -18.931 18.239 -21.053 1.00 97.38 793 LYS A N 1
ATOM 6226 C CA . LYS A 1 793 ? -19.322 18.113 -22.465 1.00 97.38 793 LYS A CA 1
ATOM 6227 C C . LYS A 1 793 ? -18.656 16.918 -23.125 1.00 97.38 793 LYS A C 1
ATOM 6229 O O . LYS A 1 793 ? -17.433 16.871 -23.237 1.00 97.38 793 LYS A O 1
ATOM 6234 N N . LEU A 1 794 ? -19.463 15.981 -23.611 1.00 97.94 794 LEU A N 1
ATOM 6235 C CA . LEU A 1 794 ? -19.002 14.869 -24.434 1.00 97.94 794 LEU A CA 1
ATOM 6236 C C . LEU A 1 794 ? -18.858 15.339 -25.884 1.00 97.94 794 LEU A C 1
ATOM 6238 O O . LEU A 1 794 ? -19.819 15.813 -26.487 1.00 97.94 794 LEU A O 1
ATOM 6242 N N . LYS A 1 795 ? -17.665 15.201 -26.456 1.00 97.62 795 LYS A N 1
ATOM 6243 C CA . LYS A 1 795 ? -17.385 15.471 -27.865 1.00 97.62 795 LYS A CA 1
ATOM 6244 C C . LYS A 1 795 ? -17.164 14.161 -28.603 1.00 97.62 795 LYS A C 1
ATOM 6246 O O . LYS A 1 795 ? -16.273 13.397 -28.253 1.00 97.62 795 LYS A O 1
ATOM 6251 N N . VAL A 1 796 ? -17.939 13.937 -29.659 1.00 97.50 796 VAL A N 1
ATOM 6252 C CA . VAL A 1 796 ? -17.798 12.781 -30.559 1.00 97.50 796 VAL A CA 1
ATOM 6253 C C . VAL A 1 796 ? -17.568 13.265 -31.986 1.00 97.50 796 VAL A C 1
ATOM 6255 O O . VAL A 1 796 ? -18.263 14.169 -32.450 1.00 97.50 796 VAL A O 1
ATOM 6258 N N . TRP A 1 797 ? -16.573 12.720 -32.687 1.00 97.62 797 TRP A N 1
ATOM 6259 C CA . TRP A 1 797 ? -16.302 13.109 -34.073 1.00 97.62 797 TRP A CA 1
ATOM 6260 C C . TRP A 1 797 ? -17.272 12.413 -35.020 1.00 97.62 797 TRP A C 1
ATOM 6262 O O . TRP A 1 797 ? -17.289 11.184 -35.082 1.00 97.62 797 TRP A O 1
ATOM 6272 N N . VAL A 1 798 ? -18.054 13.183 -35.776 1.00 97.44 798 VAL A N 1
ATOM 6273 C CA . VAL A 1 798 ? -19.027 12.643 -36.732 1.00 97.44 798 VAL A CA 1
ATOM 6274 C C . VAL A 1 798 ? -18.318 12.323 -38.042 1.00 97.44 798 VAL A C 1
ATOM 6276 O O . VAL A 1 798 ? -17.871 13.221 -38.756 1.00 97.44 798 VAL A O 1
ATOM 6279 N N . ASN A 1 799 ? -18.192 11.035 -38.349 1.00 94.69 799 ASN A N 1
ATOM 6280 C CA . ASN A 1 799 ? -17.631 10.557 -39.608 1.00 94.69 799 ASN A CA 1
ATOM 6281 C C . ASN A 1 799 ? -18.694 10.565 -40.718 1.00 94.69 799 ASN A C 1
ATOM 6283 O O . ASN A 1 799 ? -18.425 11.070 -41.803 1.00 94.69 799 ASN A O 1
ATOM 6287 N N . ASP A 1 800 ? -19.907 10.095 -40.416 1.00 93.25 800 ASP A N 1
ATOM 6288 C CA . ASP A 1 800 ? -21.058 10.122 -41.329 1.00 93.25 800 ASP A CA 1
ATOM 6289 C C . ASP A 1 800 ? -22.346 10.390 -40.526 1.00 93.25 800 ASP A C 1
ATOM 6291 O O . ASP A 1 800 ? -22.602 9.646 -39.573 1.00 93.25 800 ASP A O 1
ATOM 6295 N N . PRO A 1 801 ? -23.112 11.469 -40.795 1.00 92.81 801 PRO A N 1
ATOM 6296 C CA . PRO A 1 801 ? -24.319 11.803 -40.042 1.00 92.81 801 PRO A CA 1
ATOM 6297 C C . PRO A 1 801 ? -25.502 10.882 -40.368 1.00 92.81 801 PRO A C 1
ATOM 6299 O O . PRO A 1 801 ? -25.548 10.232 -41.405 1.00 92.81 801 PRO A O 1
ATOM 6302 N N . THR A 1 802 ? -26.520 10.907 -39.502 1.00 92.81 802 THR A N 1
ATOM 6303 C CA . THR A 1 802 ? -27.832 10.304 -39.783 1.00 92.81 802 THR A CA 1
ATOM 6304 C C . THR A 1 802 ? -28.908 11.376 -39.900 1.00 92.81 802 THR A C 1
ATOM 6306 O O . THR A 1 802 ? -28.854 12.400 -39.221 1.00 92.81 802 THR A O 1
ATOM 6309 N N . ASN A 1 803 ? -29.933 11.129 -40.713 1.00 87.38 803 ASN A N 1
ATOM 6310 C CA . ASN A 1 803 ? -31.117 11.990 -40.802 1.00 87.38 803 ASN A CA 1
ATOM 6311 C C . ASN A 1 803 ? -32.106 11.832 -39.625 1.00 87.38 803 ASN A C 1
ATOM 6313 O O . ASN A 1 803 ? -33.122 12.525 -39.587 1.00 87.38 803 ASN A O 1
ATOM 6317 N N . GLY A 1 804 ? -31.842 10.914 -38.689 1.00 87.75 804 GLY A N 1
ATOM 6318 C CA . GLY A 1 804 ? -32.693 10.662 -37.527 1.00 87.75 804 GLY A CA 1
ATOM 6319 C C . GLY A 1 804 ? -32.251 11.337 -36.237 1.00 87.75 804 GLY A C 1
ATOM 6320 O O . GLY A 1 804 ? -31.171 11.913 -36.119 1.00 87.75 804 GLY A O 1
ATOM 6321 N N . THR A 1 805 ? -33.092 11.184 -35.217 1.00 93.88 805 THR A N 1
ATOM 6322 C CA . THR A 1 805 ? -32.754 11.529 -33.836 1.00 93.88 805 THR A CA 1
ATOM 6323 C C . THR A 1 805 ? -31.834 10.468 -33.231 1.00 93.88 805 THR A C 1
ATOM 6325 O O . THR A 1 805 ? -32.051 9.263 -33.399 1.00 93.88 805 THR A O 1
ATOM 6328 N N . ILE A 1 806 ? -30.811 10.922 -32.512 1.00 96.94 806 ILE A N 1
ATOM 6329 C CA . ILE A 1 806 ? -29.912 10.108 -31.702 1.00 96.94 806 ILE A CA 1
ATOM 6330 C C . ILE A 1 806 ? -30.320 10.267 -30.241 1.00 96.94 806 ILE A C 1
ATOM 6332 O O . ILE A 1 806 ? -30.470 11.383 -29.749 1.00 96.94 806 ILE A O 1
ATOM 6336 N N . ASN A 1 807 ? -30.467 9.147 -29.550 1.00 97.94 807 ASN A N 1
ATOM 6337 C CA . ASN A 1 807 ? -30.786 9.057 -28.136 1.00 97.94 807 ASN A CA 1
ATOM 6338 C C . ASN A 1 807 ? -29.544 8.592 -27.374 1.00 97.94 807 ASN A C 1
ATOM 6340 O O . ASN A 1 807 ? -28.945 7.575 -27.735 1.00 97.94 807 ASN A O 1
ATOM 6344 N N . LEU A 1 808 ? -29.175 9.341 -26.335 1.00 98.25 808 LEU A N 1
ATOM 6345 C CA . LEU A 1 808 ? -28.083 9.012 -25.425 1.00 98.25 808 LEU A CA 1
ATOM 6346 C C . LEU A 1 808 ? -28.661 8.418 -24.141 1.00 98.25 808 LEU A C 1
ATOM 6348 O O . LEU A 1 808 ? -29.372 9.104 -23.410 1.00 98.25 808 LEU A O 1
ATOM 6352 N N . TYR A 1 809 ? -28.339 7.163 -23.857 1.00 98.19 809 TYR A N 1
ATOM 6353 C CA . TYR A 1 809 ? -28.782 6.446 -22.664 1.00 98.19 809 TYR A CA 1
ATOM 6354 C C . TYR A 1 809 ? -27.641 6.266 -21.671 1.00 98.19 809 TYR A C 1
ATOM 6356 O O . TYR A 1 809 ? -26.488 6.082 -22.066 1.00 98.19 809 TYR A O 1
ATOM 6364 N N . LEU A 1 810 ? -27.980 6.243 -20.384 1.00 97.06 810 LEU A N 1
ATOM 6365 C CA . LEU A 1 810 ? -27.118 5.675 -19.353 1.00 97.06 810 LEU A CA 1
ATOM 6366 C C . LEU A 1 810 ? -27.050 4.155 -19.528 1.00 97.06 810 LEU A C 1
ATOM 6368 O O . LEU A 1 810 ? -28.055 3.511 -19.821 1.00 97.06 810 LEU A O 1
ATOM 6372 N N . VAL A 1 811 ? -25.883 3.574 -19.284 1.00 97.31 811 VAL A N 1
ATOM 6373 C CA . VAL A 1 811 ? -25.685 2.127 -19.194 1.00 97.31 811 VAL A CA 1
ATOM 6374 C C . VAL A 1 811 ? -25.318 1.788 -17.744 1.00 97.31 811 VAL A C 1
ATOM 6376 O O . VAL A 1 811 ? -24.198 2.080 -17.330 1.00 97.31 811 VAL A O 1
ATOM 6379 N N . PRO A 1 812 ? -26.239 1.210 -16.945 1.00 88.75 812 PRO A N 1
ATOM 6380 C CA . PRO A 1 812 ? -26.013 0.997 -15.510 1.00 88.75 812 PRO A CA 1
ATOM 6381 C C . PRO A 1 812 ? -24.913 -0.024 -15.190 1.00 88.75 812 PRO A C 1
ATOM 6383 O O . PRO A 1 812 ? -24.246 0.078 -14.166 1.00 88.75 812 PRO A O 1
ATOM 6386 N N . ASN A 1 813 ? -24.725 -1.022 -16.057 1.00 89.00 813 ASN A N 1
ATOM 6387 C CA . ASN A 1 813 ? -23.695 -2.042 -15.891 1.00 89.00 813 ASN A CA 1
ATOM 6388 C C . ASN A 1 813 ? -22.381 -1.562 -16.528 1.00 89.00 813 ASN A C 1
ATOM 6390 O O . ASN A 1 813 ? -22.294 -1.453 -17.749 1.00 89.00 813 ASN A O 1
ATOM 6394 N N . ASN A 1 814 ? -21.357 -1.324 -15.706 1.00 92.50 814 ASN A N 1
ATOM 6395 C CA . ASN A 1 814 ? -20.032 -0.864 -16.140 1.00 92.50 814 ASN A CA 1
ATOM 6396 C C . ASN A 1 814 ? -19.012 -2.000 -16.385 1.00 92.50 814 ASN A C 1
ATOM 6398 O O . ASN A 1 814 ? -17.890 -1.721 -16.820 1.00 92.50 814 ASN A O 1
ATOM 6402 N N . TYR A 1 815 ? -19.392 -3.263 -16.161 1.00 87.75 815 TYR A N 1
ATOM 6403 C CA . TYR A 1 815 ? -18.516 -4.443 -16.252 1.00 87.75 815 TYR A CA 1
ATOM 6404 C C . TYR A 1 815 ? -18.264 -4.934 -17.686 1.00 87.75 815 TYR A C 1
ATOM 6406 O O . TYR A 1 815 ? -17.469 -5.846 -17.896 1.00 87.75 815 TYR A O 1
ATOM 6414 N N . TRP A 1 816 ? -18.915 -4.353 -18.699 1.00 95.19 816 TRP A N 1
ATOM 6415 C CA . TRP A 1 816 ? -18.645 -4.716 -20.092 1.00 95.19 816 TRP A CA 1
ATOM 6416 C C . TRP A 1 816 ? -17.228 -4.300 -20.507 1.00 95.19 816 TRP A C 1
ATOM 6418 O O . TRP A 1 816 ? -16.745 -3.222 -20.147 1.00 95.19 816 TRP A O 1
ATOM 6428 N N . THR A 1 817 ? -16.560 -5.139 -21.294 1.00 94.88 817 THR A N 1
ATOM 6429 C CA . THR A 1 817 ? -15.231 -4.849 -21.844 1.00 94.88 817 THR A CA 1
ATOM 6430 C C . THR A 1 817 ? -15.326 -4.538 -23.333 1.00 94.88 817 THR A C 1
ATOM 6432 O O . THR A 1 817 ? -16.193 -5.058 -24.039 1.00 94.88 817 THR A O 1
ATOM 6435 N N . GLU A 1 818 ? -14.425 -3.686 -23.821 1.00 96.81 818 GLU A N 1
ATOM 6436 C CA . GLU A 1 818 ? -14.359 -3.262 -25.226 1.00 96.81 818 GLU A CA 1
ATOM 6437 C C . GLU A 1 818 ? -14.289 -4.452 -26.189 1.00 96.81 818 GLU A C 1
ATOM 6439 O O . GLU A 1 818 ? -15.020 -4.483 -27.176 1.00 96.81 818 GLU A O 1
ATOM 6444 N N . THR A 1 819 ? -13.491 -5.470 -25.856 1.00 96.19 819 THR A N 1
ATOM 6445 C CA . THR A 1 819 ? -13.304 -6.697 -26.648 1.00 96.19 819 THR A CA 1
ATOM 6446 C C . THR A 1 819 ? -14.294 -7.819 -26.320 1.00 96.19 819 THR A C 1
ATOM 6448 O O . THR A 1 819 ? -14.383 -8.784 -27.076 1.00 96.19 819 THR A O 1
ATOM 6451 N N . GLY A 1 820 ? -15.042 -7.712 -25.217 1.00 91.25 820 GLY A N 1
ATOM 6452 C CA . GLY A 1 820 ? -15.992 -8.736 -24.771 1.00 91.25 820 GLY A CA 1
ATOM 6453 C C . GLY A 1 820 ? -17.449 -8.447 -25.127 1.00 91.25 820 GLY A C 1
ATOM 6454 O O . GLY A 1 820 ? -18.264 -9.368 -25.132 1.00 91.25 820 GLY A O 1
ATOM 6455 N N . ILE A 1 821 ? -17.806 -7.196 -25.432 1.00 96.94 821 ILE A N 1
ATOM 6456 C CA . ILE A 1 821 ? -19.186 -6.822 -25.758 1.00 96.94 821 ILE A CA 1
ATOM 6457 C C . ILE A 1 821 ? -19.593 -7.290 -27.168 1.00 96.94 821 ILE A C 1
ATOM 6459 O O . ILE A 1 821 ? -18.879 -7.112 -28.152 1.00 96.94 821 ILE A O 1
ATOM 6463 N N . THR A 1 822 ? -20.775 -7.882 -27.265 1.00 98.00 822 THR A N 1
ATOM 6464 C CA . THR A 1 822 ? -21.435 -8.413 -28.464 1.00 98.00 822 THR A CA 1
ATOM 6465 C C . THR A 1 822 ? -22.916 -8.043 -28.397 1.00 98.00 822 THR A C 1
ATOM 6467 O O . THR A 1 822 ? -23.405 -7.577 -27.368 1.00 98.00 822 THR A O 1
ATOM 6470 N N . TYR A 1 823 ? -23.687 -8.253 -29.464 1.00 97.56 823 TYR A N 1
ATOM 6471 C CA . TYR A 1 823 ? -25.122 -7.951 -29.415 1.00 97.56 823 TYR A CA 1
ATOM 6472 C C . TYR A 1 823 ? -25.874 -8.800 -28.385 1.00 97.56 823 TYR A C 1
ATOM 6474 O O . TYR A 1 823 ? -26.822 -8.298 -27.775 1.00 97.56 823 TYR A O 1
ATOM 6482 N N . ASN A 1 824 ? -25.460 -10.054 -28.196 1.00 96.69 824 ASN A N 1
ATOM 6483 C CA . ASN A 1 824 ? -26.119 -10.997 -27.296 1.00 96.69 824 ASN A CA 1
ATOM 6484 C C . ASN A 1 824 ? -25.818 -10.737 -25.816 1.00 96.69 824 ASN A C 1
ATOM 6486 O O . ASN A 1 824 ? -26.700 -10.941 -24.989 1.00 96.69 824 ASN A O 1
ATOM 6490 N N . ASN A 1 825 ? -24.619 -10.253 -25.478 1.00 94.31 825 ASN A N 1
ATOM 6491 C CA . ASN A 1 825 ? -24.220 -9.987 -24.088 1.00 94.31 825 ASN A CA 1
ATOM 6492 C C . ASN A 1 825 ? -24.158 -8.488 -23.728 1.00 94.31 825 ASN A C 1
ATOM 6494 O O . ASN A 1 825 ? -23.672 -8.139 -22.652 1.00 94.31 825 ASN A O 1
ATOM 6498 N N . LYS A 1 826 ? -24.622 -7.594 -24.616 1.00 97.19 826 LYS A N 1
ATOM 6499 C CA . LYS A 1 826 ? -24.617 -6.148 -24.363 1.00 97.19 826 LYS A CA 1
ATOM 6500 C C . LYS A 1 826 ? -25.379 -5.803 -23.076 1.00 97.19 826 LYS A C 1
ATOM 6502 O O . LYS A 1 826 ? -26.458 -6.356 -22.847 1.00 97.19 826 LYS A O 1
ATOM 6507 N N . PRO A 1 827 ? -24.888 -4.840 -22.283 1.00 96.69 827 PRO A N 1
ATOM 6508 C CA . PRO A 1 827 ? -25.648 -4.278 -21.178 1.00 96.69 827 PRO A CA 1
ATOM 6509 C C . PRO A 1 827 ? -27.027 -3.762 -21.603 1.00 96.69 827 PRO A C 1
ATOM 6511 O O . PRO A 1 827 ? -27.199 -3.231 -22.705 1.00 96.69 827 PRO A O 1
ATOM 6514 N N . ALA A 1 828 ? -27.997 -3.862 -20.696 1.00 93.62 828 ALA A N 1
ATOM 6515 C CA . ALA A 1 828 ? -29.289 -3.211 -20.867 1.00 93.62 828 ALA A CA 1
ATOM 6516 C C . ALA A 1 828 ? -29.131 -1.681 -20.866 1.00 93.62 828 ALA A C 1
ATOM 6518 O O . ALA A 1 828 ? -28.320 -1.125 -20.119 1.00 93.62 828 ALA A O 1
ATOM 6519 N N . LEU A 1 829 ? -29.928 -1.005 -21.695 1.00 95.62 829 LEU A N 1
ATOM 6520 C CA . LEU A 1 829 ? -30.003 0.453 -21.695 1.00 95.62 829 LEU A CA 1
ATOM 6521 C C . LEU A 1 829 ? -30.829 0.910 -20.489 1.00 95.62 829 LEU A C 1
ATOM 6523 O O . LEU A 1 829 ? -31.921 0.396 -20.256 1.00 95.62 829 LEU A O 1
ATOM 6527 N N . GLY A 1 830 ? -30.285 1.847 -19.719 1.00 93.38 830 GLY A N 1
ATOM 6528 C CA . GLY A 1 830 ? -30.958 2.489 -18.597 1.00 93.38 830 GLY A CA 1
ATOM 6529 C C . GLY A 1 830 ? -31.743 3.724 -19.036 1.00 93.38 830 GLY A C 1
ATOM 6530 O O . GLY A 1 830 ? -32.306 3.778 -20.129 1.00 93.38 830 GLY A O 1
ATOM 6531 N N . ASN A 1 831 ? -31.770 4.742 -18.177 1.00 92.88 831 ASN A N 1
ATOM 6532 C CA . ASN A 1 831 ? -32.530 5.967 -18.423 1.00 92.88 831 ASN A CA 1
ATOM 6533 C C . ASN A 1 831 ? -31.993 6.761 -19.625 1.00 92.88 831 ASN A C 1
ATOM 6535 O O . ASN A 1 831 ? -30.780 6.875 -19.826 1.00 92.88 831 ASN A O 1
ATOM 6539 N N . LEU A 1 832 ? -32.909 7.355 -20.398 1.00 96.25 832 LEU A N 1
ATOM 6540 C CA . LEU A 1 832 ? -32.573 8.336 -21.428 1.00 96.25 832 LEU A CA 1
ATOM 6541 C C . LEU A 1 832 ? -32.010 9.595 -20.758 1.00 96.25 832 LEU A C 1
ATOM 6543 O O . LEU A 1 832 ? -32.654 10.174 -19.888 1.00 96.25 832 LEU A O 1
ATOM 6547 N N . ILE A 1 833 ? -30.824 10.021 -21.184 1.00 96.31 833 ILE A N 1
ATOM 6548 C CA . ILE A 1 833 ? -30.177 11.243 -20.700 1.00 96.31 833 ILE A CA 1
ATOM 6549 C C . ILE A 1 833 ? -30.686 12.437 -21.505 1.00 96.31 833 ILE A C 1
ATOM 6551 O O . ILE A 1 833 ? -31.154 13.419 -20.936 1.00 96.31 833 ILE A O 1
ATOM 6555 N N . LEU A 1 834 ? -30.584 12.351 -22.836 1.00 97.38 834 LEU A N 1
ATOM 6556 C CA . LEU A 1 834 ? -31.040 13.376 -23.775 1.00 97.38 834 LEU A CA 1
ATOM 6557 C C . LEU A 1 834 ? -31.136 12.821 -25.203 1.00 97.38 834 LEU A C 1
ATOM 6559 O O . LEU A 1 834 ? -30.631 11.735 -25.503 1.00 97.38 834 LEU A O 1
ATOM 6563 N N . SER A 1 835 ? -31.708 13.623 -26.099 1.00 95.44 835 SER A N 1
ATOM 6564 C CA . SER A 1 835 ? -31.745 13.359 -27.539 1.00 95.44 835 SER A CA 1
ATOM 6565 C C . SER A 1 835 ? -31.151 14.526 -28.328 1.00 95.44 835 SER A C 1
ATOM 6567 O O . SER A 1 835 ? -31.273 15.683 -27.928 1.00 95.44 835 SER A O 1
ATOM 6569 N N . PHE A 1 836 ? -30.518 14.241 -29.466 1.00 94.06 836 PHE A N 1
ATOM 6570 C CA . PHE A 1 836 ? -29.942 15.254 -30.355 1.00 94.06 836 PHE A CA 1
ATOM 6571 C C . PHE A 1 836 ? -29.967 14.810 -31.823 1.00 94.06 836 PHE A C 1
ATOM 6573 O O . PHE A 1 836 ? -30.256 13.659 -32.140 1.00 94.06 836 PHE A O 1
ATOM 6580 N N . THR A 1 837 ? -29.641 15.726 -32.734 1.00 92.25 837 THR A N 1
ATOM 6581 C CA . THR A 1 837 ? -29.460 15.458 -34.171 1.00 92.25 837 THR A CA 1
ATOM 6582 C C . THR A 1 837 ? -28.068 15.892 -34.635 1.00 92.25 837 THR A C 1
ATOM 6584 O O . THR A 1 837 ? -27.415 16.734 -34.001 1.00 92.25 837 THR A O 1
ATOM 6587 N N . THR A 1 838 ? -27.594 15.317 -35.740 1.00 86.25 838 THR A N 1
ATOM 6588 C CA . THR A 1 838 ? -26.374 15.752 -36.433 1.00 86.25 838 THR A CA 1
ATOM 6589 C C . THR A 1 838 ? -26.591 15.701 -37.940 1.00 86.25 838 THR A C 1
ATOM 6591 O O . THR A 1 838 ? -27.031 14.684 -38.456 1.00 86.25 838 THR A O 1
ATOM 6594 N N . ASN A 1 839 ? -26.309 16.797 -38.642 1.00 85.50 839 ASN A N 1
ATOM 6595 C CA . ASN A 1 839 ? -26.516 16.945 -40.088 1.00 85.50 839 ASN A CA 1
ATOM 6596 C C . ASN A 1 839 ? -25.225 17.326 -40.837 1.00 85.50 839 ASN A C 1
ATOM 6598 O O . ASN A 1 839 ? -25.285 17.830 -41.954 1.00 85.50 839 ASN A O 1
ATOM 6602 N N . TYR A 1 840 ? -24.068 17.112 -40.211 1.00 87.38 840 TYR A N 1
ATOM 6603 C CA . TYR A 1 840 ? -22.750 17.429 -40.753 1.00 87.38 840 TYR A CA 1
ATOM 6604 C C . TYR A 1 840 ? -21.766 16.280 -40.492 1.00 87.38 840 TYR A C 1
ATOM 6606 O O . TYR A 1 840 ? -21.932 15.522 -39.535 1.00 87.38 840 TYR A O 1
ATOM 6614 N N . SER A 1 841 ? -20.740 16.162 -41.337 1.00 93.62 841 SER A N 1
ATOM 6615 C CA . SER A 1 841 ? -19.609 15.236 -41.194 1.00 93.62 841 SER A CA 1
ATOM 6616 C C . SER A 1 841 ? -18.296 16.007 -41.031 1.00 93.62 841 SER A C 1
ATOM 6618 O O . SER A 1 841 ? -18.217 17.199 -41.326 1.00 93.62 841 SER A O 1
ATOM 6620 N N . GLY A 1 842 ? -17.254 15.331 -40.543 1.00 89.31 842 GLY A N 1
ATOM 6621 C CA . GLY A 1 842 ? -15.904 15.893 -40.459 1.00 89.31 842 GLY A CA 1
ATOM 6622 C C . GLY A 1 842 ? -15.704 16.909 -39.332 1.00 89.31 842 GLY A C 1
ATOM 6623 O O . GLY A 1 842 ? -14.790 17.725 -39.412 1.00 89.31 842 GLY A O 1
ATOM 6624 N N . ALA A 1 843 ? -16.543 16.876 -38.294 1.00 92.75 843 ALA A N 1
ATOM 6625 C CA . ALA A 1 843 ? -16.424 17.756 -37.134 1.00 92.75 843 ALA A CA 1
ATOM 6626 C C . ALA A 1 843 ? -16.951 17.094 -35.851 1.00 92.75 843 ALA A C 1
ATOM 6628 O O . ALA A 1 843 ? -17.691 16.107 -35.886 1.00 92.75 843 ALA A O 1
ATOM 6629 N N . PHE A 1 844 ? -16.596 17.668 -34.698 1.00 96.69 844 PHE A N 1
ATOM 6630 C CA . PHE A 1 844 ? -17.126 17.242 -33.405 1.00 96.69 844 PHE A CA 1
ATOM 6631 C C . PHE A 1 844 ? -18.597 17.643 -33.226 1.00 96.69 844 PHE A C 1
ATOM 6633 O O . PHE A 1 844 ? -18.993 18.784 -33.470 1.00 96.69 844 PHE A O 1
ATOM 6640 N N . LYS A 1 845 ? -19.402 16.716 -32.712 1.00 97.00 845 LYS A N 1
ATOM 6641 C CA . LYS A 1 845 ? -20.666 17.011 -32.041 1.00 97.00 845 LYS A CA 1
ATOM 6642 C C . LYS A 1 845 ? -20.395 17.148 -30.550 1.00 97.00 845 LYS A C 1
ATOM 6644 O O . LYS A 1 845 ? -19.928 16.198 -29.929 1.00 97.00 845 LYS A O 1
ATOM 6649 N N . GLU A 1 846 ? -20.683 18.321 -29.995 1.00 97.12 846 GLU A N 1
ATOM 6650 C CA . GLU A 1 846 ? -20.668 18.537 -28.548 1.00 97.12 846 GLU A CA 1
ATOM 6651 C C . GLU A 1 846 ? -22.041 18.209 -27.957 1.00 97.12 846 GLU A C 1
ATOM 6653 O O . GLU A 1 846 ? -23.077 18.629 -28.483 1.00 97.12 846 GLU A O 1
ATOM 6658 N N . ILE A 1 847 ? -22.036 17.448 -26.870 1.00 97.50 847 ILE A N 1
ATOM 6659 C CA . ILE A 1 847 ? -23.214 16.983 -26.152 1.00 97.50 847 ILE A CA 1
ATOM 6660 C C . ILE A 1 847 ? -23.039 17.397 -24.691 1.00 97.50 847 ILE A C 1
ATOM 6662 O O . ILE A 1 847 ? -22.135 16.916 -24.007 1.00 97.50 847 ILE A O 1
ATOM 6666 N N . ASP A 1 848 ? -23.877 18.319 -24.224 1.00 96.75 848 ASP A N 1
ATOM 6667 C CA . ASP A 1 848 ? -23.819 18.816 -22.851 1.00 96.75 848 ASP A CA 1
ATOM 6668 C C . ASP A 1 848 ? -24.514 17.835 -21.901 1.00 96.75 848 ASP A C 1
ATOM 6670 O O . ASP A 1 848 ? -25.725 17.630 -21.971 1.00 96.75 848 ASP A O 1
ATOM 6674 N N . ILE A 1 849 ? -23.727 17.222 -21.018 1.00 96.88 849 ILE A N 1
ATOM 6675 C CA . ILE A 1 849 ? -24.194 16.282 -19.994 1.00 96.88 849 ILE A CA 1
ATOM 6676 C C . ILE A 1 849 ? -23.914 16.807 -18.582 1.00 96.88 849 ILE A C 1
ATOM 6678 O O . ILE A 1 849 ? -23.952 16.048 -17.616 1.00 96.88 849 ILE A O 1
ATOM 6682 N N . THR A 1 850 ? -23.675 18.114 -18.436 1.00 95.50 850 THR A N 1
ATOM 6683 C CA . THR A 1 850 ? -23.319 18.768 -17.168 1.00 95.50 850 THR A CA 1
ATOM 6684 C C . THR A 1 850 ? -24.284 18.412 -16.043 1.00 95.50 850 THR A C 1
ATOM 6686 O O . THR A 1 850 ? -23.863 17.967 -14.975 1.00 95.50 850 THR A O 1
ATOM 6689 N N . ASN A 1 851 ? -25.586 18.576 -16.280 1.00 93.56 851 ASN A N 1
ATOM 6690 C CA . ASN A 1 851 ? -26.605 18.315 -15.263 1.00 93.56 851 ASN A CA 1
ATOM 6691 C C . ASN A 1 851 ? -26.720 16.826 -14.932 1.00 93.56 851 ASN A C 1
ATOM 6693 O O . ASN A 1 851 ? -26.966 16.471 -13.780 1.00 93.56 851 ASN A O 1
ATOM 6697 N N . PHE A 1 852 ? -26.507 15.956 -15.920 1.00 94.25 852 PHE A N 1
ATOM 6698 C CA . PHE A 1 852 ? -26.522 14.514 -15.714 1.00 94.25 852 PHE A CA 1
ATOM 6699 C C . PHE A 1 852 ? -25.373 14.080 -14.797 1.00 94.25 852 PHE A C 1
ATOM 6701 O O . PHE A 1 852 ? -25.628 13.438 -13.782 1.00 94.25 852 PHE A O 1
ATOM 6708 N N . ILE A 1 853 ? -24.138 14.508 -15.086 1.00 92.69 853 ILE A N 1
ATOM 6709 C CA . ILE A 1 853 ? -22.967 14.173 -14.260 1.00 92.69 853 ILE A CA 1
ATOM 6710 C C . ILE A 1 853 ? -23.105 14.765 -12.850 1.00 92.69 853 ILE A C 1
ATOM 6712 O O . ILE A 1 853 ? -22.819 14.083 -11.872 1.00 92.69 853 ILE A O 1
ATOM 6716 N N . LYS A 1 854 ? -23.615 16.001 -12.714 1.00 89.62 854 LYS A N 1
ATOM 6717 C CA . LYS A 1 854 ? -23.861 16.620 -11.395 1.00 89.62 854 LYS A CA 1
ATOM 6718 C C . LYS A 1 854 ? -24.899 15.870 -10.553 1.00 89.62 854 LYS A C 1
ATOM 6720 O O . LYS A 1 854 ? -24.774 15.846 -9.335 1.00 89.62 854 LYS A O 1
ATOM 6725 N N . SER A 1 855 ? -25.922 15.291 -11.182 1.00 85.50 855 SER A N 1
ATOM 6726 C CA . SER A 1 855 ? -26.989 14.550 -10.488 1.00 85.50 855 SER A CA 1
ATOM 6727 C C . SER A 1 855 ? -26.686 13.061 -10.294 1.00 85.50 855 SER A C 1
ATOM 6729 O O . SER A 1 855 ? -27.390 12.403 -9.536 1.00 85.50 855 SER A O 1
ATOM 6731 N N . ASN A 1 856 ? -25.644 12.535 -10.945 1.00 80.50 856 ASN A N 1
ATOM 6732 C CA . ASN A 1 856 ? -25.250 11.127 -10.889 1.00 80.50 856 ASN A CA 1
ATOM 6733 C C . ASN A 1 856 ? -23.732 11.012 -10.661 1.00 80.50 856 ASN A C 1
ATOM 6735 O O . ASN A 1 856 ? -23.003 10.611 -11.575 1.00 80.50 856 ASN A O 1
ATOM 6739 N N . PRO A 1 857 ? -23.231 11.387 -9.468 1.00 74.81 857 PRO A N 1
ATOM 6740 C CA . PRO A 1 857 ? -21.813 11.269 -9.159 1.00 74.81 857 PRO A CA 1
ATOM 6741 C C . PRO A 1 857 ? -21.410 9.788 -9.143 1.00 74.81 857 PRO A C 1
ATOM 6743 O O . PRO A 1 857 ? -21.904 9.004 -8.338 1.00 74.81 857 PRO A O 1
ATOM 6746 N N . SER A 1 858 ? -20.517 9.401 -10.050 1.00 76.19 858 SER A N 1
ATOM 6747 C CA . SER A 1 858 ? -19.975 8.045 -10.163 1.00 76.19 858 SER A CA 1
ATOM 6748 C C . SER A 1 858 ? -18.506 8.112 -10.566 1.00 76.19 858 SER A C 1
ATOM 6750 O O . SER A 1 858 ? -18.102 9.037 -11.269 1.00 76.19 858 SER A O 1
ATOM 6752 N N . LYS A 1 859 ? -17.718 7.114 -10.151 1.00 84.44 859 LYS A N 1
ATOM 6753 C CA . LYS A 1 859 ? -16.318 6.953 -10.575 1.00 84.44 859 LYS A CA 1
ATOM 6754 C C . LYS A 1 859 ? -16.217 6.502 -12.036 1.00 84.44 859 LYS A C 1
ATOM 6756 O O . LYS A 1 859 ? -15.317 6.938 -12.728 1.00 84.44 859 LYS A O 1
ATOM 6761 N N . ILE A 1 860 ? -17.163 5.696 -12.526 1.00 90.62 860 ILE A N 1
ATOM 6762 C CA . ILE A 1 860 ? -17.232 5.238 -13.924 1.00 90.62 860 ILE A CA 1
ATOM 6763 C C . ILE A 1 860 ? -18.607 5.569 -14.501 1.00 90.62 860 ILE A C 1
ATOM 6765 O O . ILE A 1 860 ? -19.632 5.337 -13.852 1.00 90.62 860 ILE A O 1
ATOM 6769 N N . VAL A 1 861 ? -18.645 6.058 -15.739 1.00 94.94 861 VAL A N 1
ATOM 6770 C CA . VAL A 1 861 ? -19.896 6.274 -16.471 1.00 94.94 861 VAL A CA 1
ATOM 6771 C C . VAL A 1 861 ? -19.856 5.584 -17.829 1.00 94.94 861 VAL A C 1
ATOM 6773 O O . VAL A 1 861 ? -18.904 5.744 -18.589 1.00 94.94 861 VAL A O 1
ATOM 6776 N N . SER A 1 862 ? -20.906 4.826 -18.144 1.00 97.06 862 SER A N 1
ATOM 6777 C CA . SER A 1 862 ? -21.106 4.224 -19.461 1.00 97.06 862 SER A CA 1
ATOM 6778 C C . SER A 1 862 ? -22.329 4.827 -20.145 1.00 97.06 862 SER A C 1
ATOM 6780 O O . SER A 1 862 ? -23.390 4.985 -19.540 1.00 97.06 862 SER A O 1
ATOM 6782 N N . PHE A 1 863 ? -22.187 5.123 -21.430 1.00 97.88 863 PHE A N 1
ATOM 6783 C CA . PHE A 1 863 ? -23.230 5.653 -22.292 1.00 97.88 863 PHE A CA 1
ATOM 6784 C C . PHE A 1 863 ? -23.509 4.710 -23.450 1.00 97.88 863 PHE A C 1
ATOM 6786 O O . PHE A 1 863 ? -22.603 4.030 -23.934 1.00 97.88 863 PHE A O 1
ATOM 6793 N N . ALA A 1 864 ? -24.744 4.737 -23.941 1.00 98.38 864 ALA A N 1
ATOM 6794 C CA . ALA A 1 864 ? -25.117 4.089 -25.184 1.00 98.38 864 ALA A CA 1
ATOM 6795 C C . ALA A 1 864 ? -25.819 5.054 -26.136 1.00 98.38 864 ALA A C 1
ATOM 6797 O O . ALA A 1 864 ? -26.688 5.826 -25.732 1.00 98.38 864 ALA A O 1
ATOM 6798 N N . PHE A 1 865 ? -25.473 4.969 -27.416 1.00 98.44 865 PHE A N 1
ATOM 6799 C CA . PHE A 1 865 ? -26.104 5.727 -28.487 1.00 98.44 865 PHE A CA 1
ATOM 6800 C C . PHE A 1 865 ? -27.000 4.809 -29.302 1.00 98.44 865 PHE A C 1
ATOM 6802 O O . PHE A 1 865 ? -26.549 3.788 -29.829 1.00 98.44 865 PHE A O 1
ATOM 6809 N N . GLN A 1 866 ? -28.254 5.215 -29.463 1.00 96.69 866 GLN A N 1
ATOM 6810 C CA . GLN A 1 866 ? -29.215 4.546 -30.330 1.00 96.69 866 GLN A CA 1
ATOM 6811 C C . GLN A 1 866 ? -29.909 5.573 -31.223 1.00 96.69 866 GLN A C 1
ATOM 6813 O O . GLN A 1 866 ? -30.107 6.717 -30.829 1.00 96.69 866 GLN A O 1
ATOM 6818 N N . THR A 1 867 ? -30.307 5.173 -32.425 1.00 94.31 867 THR A N 1
ATOM 6819 C CA . THR A 1 867 ? -31.136 5.997 -33.312 1.00 94.31 867 THR A CA 1
ATOM 6820 C C . THR A 1 867 ? -32.371 5.224 -33.739 1.00 94.31 867 THR A C 1
ATOM 6822 O O . THR A 1 867 ? -32.356 3.994 -33.797 1.00 94.31 867 THR A O 1
ATOM 6825 N N . THR A 1 868 ? -33.435 5.953 -34.057 1.00 87.69 868 THR A N 1
ATOM 6826 C CA . THR A 1 868 ? -34.635 5.408 -34.698 1.00 87.69 868 THR A CA 1
ATOM 6827 C C . THR A 1 868 ? -34.526 5.387 -36.224 1.00 87.69 868 THR A C 1
ATOM 6829 O O . THR A 1 868 ? -35.409 4.837 -36.877 1.00 87.69 868 THR A O 1
ATOM 6832 N N . SER A 1 869 ? -33.455 5.939 -36.810 1.00 92.50 869 SER A N 1
ATOM 6833 C CA . SER A 1 869 ? -33.270 5.964 -38.263 1.00 92.50 869 SER A CA 1
ATOM 6834 C C . SER A 1 869 ? -32.684 4.669 -38.828 1.00 92.50 869 SER A C 1
ATOM 6836 O O . SER A 1 869 ? -31.859 3.980 -38.220 1.00 92.50 869 SER A O 1
ATOM 6838 N N . THR A 1 870 ? -33.115 4.349 -40.045 1.00 91.81 870 THR A N 1
ATOM 6839 C CA . THR A 1 870 ? -32.538 3.307 -40.900 1.00 91.81 870 THR A CA 1
ATOM 6840 C C . THR A 1 870 ? -31.308 3.793 -41.671 1.00 91.81 870 THR A C 1
ATOM 6842 O O . THR A 1 870 ? -30.657 2.987 -42.329 1.00 91.81 870 THR A O 1
ATOM 6845 N N . ASN A 1 871 ? -30.950 5.074 -41.583 1.00 91.38 871 ASN A N 1
ATOM 6846 C CA . ASN A 1 871 ? -29.698 5.625 -42.089 1.00 91.38 871 ASN A CA 1
ATOM 6847 C C . ASN A 1 871 ? -28.630 5.560 -40.982 1.00 91.38 871 ASN A C 1
ATOM 6849 O O . ASN A 1 871 ? -28.864 6.005 -39.858 1.00 91.38 871 ASN A O 1
ATOM 6853 N N . GLU A 1 872 ? -27.495 4.925 -41.284 1.00 95.25 872 GLU A N 1
ATOM 6854 C CA . GLU A 1 872 ? -26.432 4.655 -40.310 1.00 95.25 872 GLU A CA 1
ATOM 6855 C C . GLU A 1 872 ? -25.704 5.940 -39.925 1.00 95.25 872 GLU A C 1
ATOM 6857 O O . GLU A 1 872 ? -25.290 6.704 -40.784 1.00 95.25 872 GLU A O 1
ATOM 6862 N N . LEU A 1 873 ? -25.529 6.140 -38.626 1.00 96.19 873 LEU A N 1
ATOM 6863 C CA . LEU A 1 873 ? -24.635 7.143 -38.069 1.00 96.19 873 LEU A CA 1
ATOM 6864 C C . LEU A 1 873 ? -23.277 6.504 -37.782 1.00 96.19 873 LEU A C 1
ATOM 6866 O O . LEU A 1 873 ? -23.223 5.408 -37.215 1.00 96.19 873 LEU A O 1
ATOM 6870 N N . SER A 1 874 ? -22.198 7.218 -38.092 1.00 96.81 874 SER A N 1
ATOM 6871 C CA . SER A 1 874 ? -20.826 6.807 -37.798 1.00 96.81 874 SER A CA 1
ATOM 6872 C C . SER A 1 874 ? -20.081 7.877 -36.995 1.00 96.81 874 SER A C 1
ATOM 6874 O O . SER A 1 874 ? -19.959 9.026 -37.428 1.00 96.81 874 SER A O 1
ATOM 6876 N N . PHE A 1 875 ? -19.546 7.486 -35.836 1.00 97.69 875 PHE A N 1
ATOM 6877 C CA . PHE A 1 875 ? -18.586 8.268 -35.051 1.00 97.69 875 PHE A CA 1
ATOM 6878 C C . PHE A 1 875 ? -17.188 7.652 -35.135 1.00 97.69 875 PHE A C 1
ATOM 6880 O O . PHE A 1 875 ? -17.072 6.451 -35.365 1.00 97.69 875 PHE A O 1
ATOM 6887 N N . LYS A 1 876 ? -16.126 8.424 -34.876 1.00 98.00 876 LYS A N 1
ATOM 6888 C CA . LYS A 1 876 ? -14.798 7.826 -34.649 1.00 98.00 876 LYS A CA 1
ATOM 6889 C C . LYS A 1 876 ? -14.715 7.139 -33.287 1.00 98.00 876 LYS A C 1
ATOM 6891 O O . LYS A 1 876 ? -15.248 7.652 -32.307 1.00 98.00 876 LYS A O 1
ATOM 6896 N N . SER A 1 877 ? -14.045 5.989 -33.261 1.00 97.88 877 SER A N 1
ATOM 6897 C CA . SER A 1 877 ? -13.667 5.255 -32.046 1.00 97.88 877 SER A CA 1
ATOM 6898 C C . SER A 1 877 ? -12.376 5.823 -31.452 1.00 97.88 877 SER A C 1
ATOM 6900 O O . SER A 1 877 ? -11.578 6.445 -32.157 1.00 97.88 877 SER A O 1
ATOM 6902 N N . ARG A 1 878 ? -12.120 5.541 -30.173 1.00 96.62 878 ARG A N 1
ATOM 6903 C CA . ARG A 1 878 ? -10.813 5.681 -29.522 1.00 96.62 878 ARG A CA 1
ATOM 6904 C C . ARG A 1 878 ? -9.691 4.920 -30.239 1.00 96.62 878 ARG A C 1
ATOM 6906 O O . ARG A 1 878 ? -8.533 5.295 -30.110 1.00 96.62 878 ARG A O 1
ATOM 6913 N N . ASN A 1 879 ? -10.019 3.890 -31.020 1.00 91.81 879 ASN A N 1
ATOM 6914 C CA . ASN A 1 879 ? -9.050 3.049 -31.726 1.00 91.81 879 ASN A CA 1
ATOM 6915 C C . ASN A 1 879 ? -8.496 3.689 -33.008 1.00 91.81 879 ASN A C 1
ATOM 6917 O O . ASN A 1 879 ? -7.594 3.136 -33.637 1.00 91.81 879 ASN A O 1
ATOM 6921 N N . ILE A 1 880 ? -8.998 4.861 -33.420 1.00 93.50 880 ILE A N 1
ATOM 6922 C CA . ILE A 1 880 ? -8.410 5.585 -34.550 1.00 93.50 880 ILE A CA 1
ATOM 6923 C C . ILE A 1 880 ? -6.989 6.073 -34.210 1.00 93.50 880 ILE A C 1
ATOM 6925 O O . ILE A 1 880 ? -6.719 6.569 -33.110 1.00 93.50 880 ILE A O 1
ATOM 6929 N N . ALA A 1 881 ? -6.077 5.946 -35.179 1.00 88.19 881 ALA A N 1
ATOM 6930 C CA . ALA A 1 881 ? -4.684 6.372 -35.037 1.00 88.19 881 ALA A CA 1
ATOM 6931 C C . ALA A 1 881 ? -4.540 7.900 -34.891 1.00 88.19 881 ALA A C 1
ATOM 6933 O O . ALA A 1 881 ? -3.699 8.368 -34.130 1.00 88.19 881 ALA A O 1
ATOM 6934 N N . ASP A 1 882 ? -5.375 8.677 -35.591 1.00 91.38 882 ASP A N 1
ATOM 6935 C CA . ASP A 1 882 ? -5.419 10.139 -35.466 1.00 91.38 882 ASP A CA 1
ATOM 6936 C C . ASP A 1 882 ? -6.138 10.548 -34.171 1.00 91.38 882 ASP A C 1
ATOM 6938 O O . ASP A 1 882 ? -7.367 10.654 -34.114 1.00 91.38 882 ASP A O 1
ATOM 6942 N N . THR A 1 883 ? -5.351 10.793 -33.123 1.00 89.50 883 THR A N 1
ATOM 6943 C CA . THR A 1 883 ? -5.838 11.142 -31.782 1.00 89.50 883 THR A CA 1
ATOM 6944 C C . THR A 1 883 ? -6.664 12.430 -31.752 1.00 89.50 883 THR A C 1
ATOM 6946 O O . THR A 1 883 ? -7.530 12.576 -30.892 1.00 89.50 883 THR A O 1
ATOM 6949 N N . SER A 1 884 ? -6.493 13.336 -32.725 1.00 91.06 884 SER A N 1
ATOM 6950 C CA . SER A 1 884 ? -7.233 14.606 -32.784 1.00 91.06 884 SER A CA 1
ATOM 6951 C C . SER A 1 884 ? -8.734 14.437 -33.062 1.00 91.06 884 SER A C 1
ATOM 6953 O O . SER A 1 884 ? -9.514 15.367 -32.844 1.00 91.06 884 SER A O 1
ATOM 6955 N N . ARG A 1 885 ? -9.150 13.246 -33.516 1.00 91.94 885 ARG A N 1
ATOM 6956 C CA . ARG A 1 885 ? -10.539 12.906 -33.868 1.00 91.94 885 ARG A CA 1
ATOM 6957 C C . ARG A 1 885 ? -11.186 11.926 -32.893 1.00 91.94 885 ARG A C 1
ATOM 6959 O O . ARG A 1 885 ? -12.314 11.498 -33.132 1.00 91.94 885 ARG A O 1
ATOM 6966 N N . ARG A 1 886 ? -10.493 11.541 -31.819 1.00 97.06 886 ARG A N 1
ATOM 6967 C CA . ARG A 1 886 ? -11.040 10.619 -30.818 1.00 97.06 886 ARG A CA 1
ATOM 6968 C C . ARG A 1 886 ? -12.178 11.266 -30.028 1.00 97.06 886 ARG A C 1
ATOM 6970 O O . ARG A 1 886 ? -12.174 12.486 -29.842 1.00 97.06 886 ARG A O 1
ATOM 6977 N N . PRO A 1 887 ? -13.152 10.477 -29.542 1.00 97.31 887 PRO A N 1
ATOM 6978 C CA . PRO A 1 887 ? -14.117 10.968 -28.571 1.00 97.31 887 PRO A CA 1
ATOM 6979 C C . PRO A 1 887 ? -13.408 11.475 -27.314 1.00 97.31 887 PRO A C 1
ATOM 6981 O O . PRO A 1 887 ? -12.432 10.873 -26.875 1.00 97.31 887 PRO A O 1
ATOM 6984 N N . ILE A 1 888 ? -13.911 12.555 -26.720 1.00 96.81 888 ILE A N 1
ATOM 6985 C CA . ILE A 1 888 ? -13.380 13.114 -25.471 1.00 96.81 888 ILE A CA 1
ATOM 6986 C C . ILE A 1 888 ? -14.510 13.668 -24.609 1.00 96.81 888 ILE A C 1
ATOM 6988 O O . ILE A 1 888 ? -15.441 14.288 -25.117 1.00 96.81 888 ILE A O 1
ATOM 6992 N N . LEU A 1 889 ? -14.412 13.499 -23.297 1.00 97.12 889 LEU A N 1
ATOM 6993 C CA . LEU A 1 889 ? -15.278 14.137 -22.315 1.00 97.12 889 LEU A CA 1
ATOM 6994 C C . LEU A 1 889 ? -14.511 15.281 -21.644 1.00 97.12 889 LEU A C 1
ATOM 6996 O O . LEU A 1 889 ? -13.450 15.066 -21.064 1.00 97.12 889 LEU A O 1
ATOM 7000 N N . ILE A 1 890 ? -15.022 16.506 -21.769 1.00 95.62 890 ILE A N 1
ATOM 7001 C CA . ILE A 1 890 ? -14.342 17.727 -21.324 1.00 95.62 890 ILE A CA 1
ATOM 7002 C C . ILE A 1 890 ? -15.048 18.328 -20.113 1.00 95.62 890 ILE A C 1
ATOM 7004 O O . ILE A 1 890 ? -16.254 18.579 -20.167 1.00 95.62 890 ILE A O 1
ATOM 7008 N N . PHE A 1 891 ? -14.274 18.641 -19.078 1.00 93.75 891 PHE A N 1
ATOM 7009 C CA . PHE A 1 891 ? -14.701 19.363 -17.887 1.00 93.75 891 PHE A CA 1
ATOM 7010 C C . PHE A 1 891 ? -14.035 20.736 -17.796 1.00 93.75 891 PHE A C 1
ATOM 7012 O O . PHE A 1 891 ? -12.886 20.895 -18.213 1.00 93.75 891 PHE A O 1
ATOM 7019 N N . GLN A 1 892 ? -14.768 21.713 -17.260 1.00 88.69 892 GLN A N 1
ATOM 7020 C CA . GLN A 1 892 ? -14.300 23.082 -17.014 1.00 88.69 892 GLN A CA 1
ATOM 7021 C C . GLN A 1 892 ? -14.875 23.637 -15.718 1.00 88.69 892 GLN A C 1
ATOM 7023 O O . GLN A 1 892 ? -16.074 23.361 -15.461 1.00 88.69 892 GLN A O 1
#

Radius of gyration: 34.29 Å; Cα contacts (8 Å, |Δi|>4): 1828; chains: 1; bounding box: 116×95×87 Å

Mean predicted aligned error: 18.52 Å

Solvent-accessible surface area (backbone atoms only — not comparable to full-atom values): 49786 Å² total; per-residue (Å²): 133,85,90,82,91,83,87,87,91,82,91,62,85,70,57,64,56,54,53,52,53,55,56,59,55,59,70,68,49,58,70,55,56,57,52,50,55,54,50,54,68,58,52,77,79,68,81,78,88,92,78,95,83,81,92,80,92,74,97,69,83,83,72,52,65,70,62,48,43,54,53,48,56,49,51,55,52,51,48,44,68,74,40,77,83,54,91,74,60,67,69,64,50,53,50,50,49,53,46,31,51,51,42,40,54,55,44,54,67,29,55,86,87,38,42,50,64,37,65,49,64,61,80,56,68,74,56,56,76,56,47,67,67,66,44,55,79,67,51,35,50,70,39,83,43,79,49,72,36,52,33,40,28,35,44,37,34,15,76,90,75,49,46,76,48,81,47,38,33,41,76,84,24,42,46,42,58,33,81,90,52,80,83,73,50,59,42,52,33,42,35,44,28,37,36,40,83,56,38,32,40,26,66,60,51,86,82,25,43,43,63,54,89,84,69,72,39,74,61,62,44,77,41,34,30,38,39,34,40,35,27,37,71,88,48,67,44,82,72,52,57,68,60,51,37,41,41,40,60,24,93,62,92,9,44,17,43,49,47,20,52,62,32,69,66,43,23,38,54,41,72,53,59,47,78,45,81,42,86,54,81,64,42,61,80,52,64,49,68,64,59,53,51,54,55,50,49,52,52,42,44,74,71,68,47,65,70,84,78,36,63,32,37,38,38,39,25,45,66,66,72,76,42,78,69,70,42,44,36,32,22,32,56,55,41,39,26,38,40,40,50,59,90,64,91,60,51,15,47,54,48,31,31,51,39,32,46,56,45,44,42,47,22,14,20,42,46,26,56,73,32,49,64,66,51,82,92,58,33,43,79,38,57,38,52,23,64,63,15,28,46,18,48,39,37,80,77,35,25,46,69,44,54,73,53,34,50,42,32,54,53,46,49,82,83,19,45,47,79,58,86,60,66,46,75,46,64,29,25,23,61,77,58,87,69,89,56,32,24,33,40,37,34,80,38,87,73,80,57,29,28,41,34,42,26,22,44,42,71,49,80,70,24,54,75,58,54,67,44,43,39,56,19,48,36,42,32,36,32,53,64,79,48,74,26,55,45,32,27,36,33,27,70,46,40,39,71,83,90,52,98,57,34,76,56,42,16,19,42,48,67,71,36,72,51,71,37,81,84,50,53,36,35,38,30,30,66,40,66,53,81,58,33,32,33,34,40,38,42,53,57,96,70,68,53,27,43,73,76,49,74,51,61,45,60,60,41,76,43,74,80,60,47,34,33,30,51,53,69,33,63,34,40,43,39,34,41,33,37,21,69,88,47,53,70,72,43,32,37,40,35,39,34,42,63,89,67,52,72,49,76,36,68,29,52,66,43,81,45,82,85,51,76,53,46,75,77,28,41,33,32,34,27,35,56,60,62,49,67,38,82,60,63,40,56,34,38,40,38,33,39,36,29,30,70,88,70,39,60,15,46,32,48,37,48,62,32,39,28,24,96,58,85,74,82,82,75,78,90,60,101,68,83,75,80,64,78,48,77,45,82,73,75,87,76,89,71,86,82,83,90,83,84,90,85,90,86,90,87,88,90,89,87,82,90,84,88,84,84,87,82,90,80,85,86,86,86,83,86,83,86,82,82,91,76,94,75,83,85,74,84,75,82,81,82,74,82,64,77,47,79,38,59,58,78,30,45,29,26,24,30,59,85,44,34,81,44,56,37,38,77,42,46,60,29,39,25,15,43,62,67,38,17,38,24,38,42,28,36,69,40,59,85,46,79,86,53,89,63,83,41,33,33,40,32,40,21,24,64,36,46,25,95,34,55,37,36,37,22,35,26,80,64,73,84,71,45,34,75,71,33,14,44,76,71,48,72,66,77,50,58,75,73,53,73,48,75,47,93,57,57,80,45,70,48,77,42,82,43,34,68,56,50,73,75,53,82,55,55,64,51,31,37,33,39,40,29,81,21,72,49,58,25,30,30,37,22,75,63,35,86,62,66,93,46,33,33,36,38,37,34,55

Sequence (892 aa):
MSINDKNVSFSNSENKEKIRNILLTSLKILPVFILVLAMIGAGLNLRKSQDPRSSAVGTNNKINNSDRIKAINSEFLNYVKSTKGQAINQQSTDNLHNLAAERKQLMLSYLPDEPDKFLENLIPEDVKQNLPRELFSKNLIEKKETVKGKLKTTVYDDFEKNQARYEYLLNGLNLYISEKSGSLPYGDVTVNGYLIDNNLVVADPQLNVSYGSLNRYEVFGPQRTLMVIVDADYDPAEITTQALDTAIFGITSSAATYYKETSRNKMSLTGEVTKTTVNFSNVANKCYIYDLVSQTDSVLSQSGFILDDYRIIQYYLPKPPGCGWGFSGVALSDKRSVVAWNEYINKGISIHEIGHNFGLLHASTYNCGSKAFGTESECQVIEYGDNYDIMGLSSDNAPVFNGPHKLALSWIDENEYSFVKNDQELEIFAHEITDPGLKVVRIWRNVDDNYMYLSFRKKVGIDTVLPDTITRGVNVHLAQAISDSRKTLFIDVNPGEPGTLKSWYDASMYDGQILIDELSGIKITQVSHTVDKAIVQIDVPDNYPPKLRSANFNGLYQLPDGRWFAYENTLIQSLIFAHDFSDDITNISREVTYPDGFKQLSDMTVSPHVGSKLCEEIKCFDGTGGNFFTYQAGNYKLTFTARDSIGADSNLLVYEFIVGSKIPPLLTPTSTRTPTPTYIKVTPTLTPSINLTPKLTLTPTPTSHITLTPTPTGPIKITLTPTPTTYIPTKTPTITPALLKLEPVADSYVNSNYPNNNSGKETDLKVKTSPTKITFMKFDLTQLALLKFNSAKLKVWVNDPTNGTINLYLVPNNYWTETGITYNNKPALGNLILSFTTNYSGAFKEIDITNFIKSNPSKIVSFAFQTTSTNELSFKSRNIADTSRRPILIFQ

Organism: NCBI:txid1802055

pLDDT: mean 78.85, std 21.29, range [23.31, 98.62]